Protein 3ER6 (pdb70)

Foldseek 3Di:
DAAEEEEEQAAQAQCVQSVVLVVLLVVLCVVLVPDHYYYFYEYQVQAWHQHPPGDTHHTDDYPVVDLEHQEYEYADPDDCVPGVVVRDVVVLVSVLVRLVVNHQYEYAACSQVSCLVSVSAPVLEAEADPVCPVVCCVVRVVRHYPDPDQWDDHRRYIYGHDNRDDLVVSLVVSCVPRNDVSSVVSVVVVVD/DAEEEEEQAALAQCVQSVVLCVLLVVLCVVVYDYFYAYQVQAWHQHPPGDTHHGDDYLVVDQEHQEYEYADNDDCVPGVVPRDPVVLVSVVNHVVVHHQYEAEANSQLSCLVSVPQVVQEDEYPPVCVVVSCVVRVSHHYDDVDQWDDRPSYIYGNPNRQPLVVSVVVSCVVRVVSNVVNVVVD/DAAEEEEEQAALAQRVQVVVLCVLLVVLCVVLVPPRYDYFYAYQVQAWHQHPPGDTHHGDDYLVPDQEHQEYEYAANPDCVPRVVVGDPVVLVSVLNHVVVNHQYEYEANSQVSCLVSPPQPVQEDEHDPVCPVVSCVVRVSHHYDDVDQWDDRPSYIYGNPNHDPVVVSVVVSCVPSNPVSD/DAAEEEEEDAAQAQCVQSVVLVVLLVVLCVVLVNDRYYYFYEYQVQAWHQHPPGDTHHTDDYLVPDQEHQEYEYADQDPCVPGVVVRDVVVLVSVVSRVVVNHQYEYEACSQVSCVVSVPQPVQEEEEPPVCVVVSCVVCVSHHYDDVDQWDDRPRYIYGHDNHDDLVPSLVVSCVVRNDVSSVVSVVVVD/DAAEEEEEQAALAQCVQVVVLCVLQVVLCVVLVPPRYDYFYEYQVQQWHQHPPGDTHHGDDHPVVDQEHQEYEYADNDDCVPRVVVRPPVVLVSVVNRVVVPHQYEYEANSQVSCLVSVNQVVLEAEHPPVCPVVSCVVRVSHHYDYPDQWDDRDSYIYGNPNRQCLVVSLVVSCVPRNDVSSVVVVVVSD/DAAEEEEEQAAQAQCVQSVVLVVLLVVLCVVLVNDHYYYFYEYQVQAWHQHPPGDTHHTDDHLVVDPEHQEYEYADPDDCVPGVVVGDPVVLVSLVNRVVVPHQYEYAACSQVVCVVSVNPVVLEAEADDVCPVVCCVPPVSHHYPDPDQWDDDSSYIYGHDNRDPLVRSLVVSCVVRNDVSSVVSVVVVVD

Secondary structure (DSSP, 8-state):
--EEEEEE---TTS-HHHHHHHHHHHHHHHHTT-S-EEEEEE-TTSSPEEETTTEEEE-SS-GGG-S--SEEEE---S-HHHHGGGS-HHHHHHHHHHHHTT-EEEEETTHHHHHHHHT--SS-EE---HHHHHHHHHH-TTSEE-TT-SEEEETTEEEE--SS--HHHHHHHHHHHH-HHHHHHHHHHTT-/--EEEEE---TTS-HHHHHHHHHHHHHHHT--EEEEE-TTSSPEEETTTEEEE-SS-GGG-S--SEEEE---S-HHHHGGGS-HHHHHHHHHHHHTT-EEEEETTHHHHHHHHT--TT-EE---HHHHHHHHHH-TTSEE-TT-SEEEETTEEEE--SS--HHHHHHHHHHHH--HHHHHHHT-/--EEEEEE---TTS-HHHHHHHHHHHHHHHHTT--SEEEEEE-TTSSPEEETTTEEEE-SS-GGG-S--SEEEE---S-HHHHGGGS-HHHHHHHHHHHHTT-EEEEETTHHHHHHHTT--TT-EE---HHHHHHHHHH-TTSEE-TT-SEEEETTEEEE--SS--HHHHHHHHHHHHHHHH-/--EEEEEE---TTS-HHHHHHHHHHHHHHHHTT---EEEEEE-TTSPPEE-TTS-EEE-SS-GGG-S--SEEEE---S-HHHHGGGS-HHHHHHHHHHHHTT-EEEEETTHHHHHHHHT--TT-EE---HHHHHHHHHH-TTSEE-TT-SEEEETTEEEE--SS--HHHHHHHHHHHH-HHHHHHHHHHT-/--EEEEEE---TTS-HHHHHHHHHHHHHHHHTT-TTEEEEEE-TTSSPEEETTTEEEE-SS-GGG-S--SEEEE---S-HHHHGGGS-HHHHHHHHHHHHTT-EEEEETTHHHHHHHHT--TT-EE---HHHHHHHHHH-TTSEEPSS-SEEEETTEEEE--SS--HHHHHHHHHHHH-HHHHHHHHHHT-/--EEEEEE---GGG-HHHHHHHHHHHHHHHHTT-S-EEEEEE-TTSSPEE-TTS-EEE-SS-GGG-S--SEEEE---S-HHHHGGGS-HHHHHHHHHHHHTT-EEEEETTHHHHHHHHT--TTSEE---TTTTHHHHHH-TTPEE-TT-SEEEETTEEEE--SS--HHHHHHHHHHHH-HHHHHHHHHHTT-

B-factor: mean 39.24, std 10.51, range [18.87, 82.68]

Nearest PDB structures (foldseek):
  3er6-assembly3_E  TM=1.005E+00  e=2.988E-41  Vibrio parahaemolyticus
  3er6-assembly1_B  TM=9.685E-01  e=3.338E-35  Vibrio parahaemolyticus
  3mgk-assembly1_A  TM=7.493E-01  e=1.276E-10  Clostridium acetobutylicum
  3l18-assembly1_B  TM=7.675E-01  e=2.985E-08  Thermococcus onnurineus NA1
  6q3t-assembly1_A  TM=7.416E-01  e=3.183E-08  Pyrococcus horikoshii

CATH classification: 3.40.50.880

Radius of gyration: 38.13 Å; Cα contacts (8 Å, |Δi|>4): 2359; chains: 6; bounding box: 89×97×92 Å

InterPro domains:
  IPR002818 DJ-1/PfpI [PF01965] (26-182)
  IPR009057 Homedomain-like superfamily [SSF46689] (273-322)
  IPR018060 AraC-like, DNA binding HTH domain [PF12833] (242-321)
  IPR018060 AraC-like, DNA binding HTH domain [PS01124] (219-321)
  IPR018060 AraC-like, DNA binding HTH domain [SM00342] (236-319)
  IPR018062 HTH domain AraC-type, conserved site [PS00041] (273-315)
  IPR029062 Class I glutamine amidotransferase-like [G3DSA:3.40.50.880] (1-209)
  IPR029062 Class I glutamine amidotransferase-like [SSF52317] (23-190)

Sequence (1133 aa):
KNLRVVALAPTGRYFASIISSLEILETAAEEFAEFQGFMTHVVTPNNRPLIGRGGISVQPTAQWQSFDFTNILIIGSIGDPLESLDKIDPALFDWIRELHLKGSKIVAIDTGIFVVAKAGLLQQNKAVMHSSYFAHLFGELFPEIMLMTEQKALIDGNVYLSSGPYSSHSSVMLEIVEEYFGKHTRNLGNQFLSTNLRVVALAPTGRYFASIISSLEILETAAEFAFMTHVVTPNNRPLIGRGGISVQPTAQWQSFDFTNILIIGSIGDPLESLDKIDPALFDWIRELHLKGSKIVAIDTGIFVVAKAGLLQQNKAVMHSYFAHLFGELFPEIMLMTEQKALIDGNVYLSSGPYSHSSVMLEIVEEYFGQFLSTIESEGKNLRVVALAPTGRYFASIISSLEILETAAEFAEFQGFMTHVVTPNNRPLIGRGGISVQPTAQWQSFDFTNILIIGSIGDPLESLDKIDPALFDWIRELHLKGSKIVAIDTGIFVVAKAGLLQQNKAVMHSYFAHLFGELFPEIMLMTEQKALIDGNVYLSSGPYSHSSVMLEIVEEYFGKHTRKNLRVVALAPTGRYFASIISSLEILETAAEFAEFQGFMTHVVTPNNRPLIGRGGISVQPTAQWQSSFDFTNILIIGSIGDPLESLDKIDPALFDWIRELHLKGSKIVAIDTGIFVVAKAGLLQQNKAVMHSYFAHLFGELFPEIMLMTEQKALIDGNVYLSSGPYSHSSVMLEIVEEYFGKHTRNLGNQFLSKNLRVVALAPTGRYFASIISSLEILETAAEFAEFQGFMTHVVTPNNRPLIGRGGISVQPTAQWQSFDFTNILIIGSIGDPLESLDKIDPALFDWIRELHLKGSKIVAIDTGIFVVAKAGLLQQNKAVMHSYFAHLFGELFPEIMLMTEQKALIDGNVYLSSGPYSHSSVMLEIVEEYFGKHTRNLGNQFLSKNLRVVALAPTGRYFASIISSLEILETAAEEFAEFQGFMTHVVTPNNRPLIGRGGISVQPTAQWQSFDFTNILIIGSIGDPLESLDKIDPALFDWIRELHLKGSKIVAIDTGIFVVAKAGLLQQNKAVMHSYFAHLFGELFPEIMLMTEQKALIDGNVYLSSGPYSHSSVMLEIVEEYFGKHTRNLGNQFLST

Organism: Vibrio parahaemolyticus serotype O3:K6 (strain RIMD 2210633) (NCBI:txid223926)

Solvent-accessible surface area: 46882 Å² total; per-residue (Å²): 127,91,23,67,0,0,0,3,1,26,29,7,98,46,2,1,4,0,1,9,1,0,1,10,4,37,8,1,5,126,68,33,152,54,165,10,36,87,13,42,3,0,1,31,100,26,152,40,10,114,2,9,8,39,3,32,2,82,9,109,26,101,14,100,84,14,109,117,2,34,1,0,0,0,0,2,6,8,63,3,128,110,23,12,131,158,27,60,99,47,2,28,76,22,0,33,84,1,39,80,128,46,7,25,0,1,0,0,12,1,0,0,0,3,0,8,98,15,15,4,2,63,94,16,73,0,0,21,18,43,71,32,27,137,24,0,28,109,68,16,105,68,11,110,48,43,118,154,79,131,23,21,86,14,66,58,0,6,0,3,4,10,10,23,40,6,33,68,1,1,5,58,4,1,53,86,69,40,28,147,150,10,55,77,92,2,55,108,27,10,28,107,138,49,82,0,0,0,4,1,27,26,8,97,42,2,1,4,1,0,8,1,0,1,10,0,29,8,4,23,123,102,91,46,115,9,33,3,0,2,31,103,25,156,40,14,112,2,26,7,37,3,34,1,78,9,107,25,99,14,102,80,11,103,90,0,31,0,0,0,0,0,3,3,12,65,3,136,101,26,9,130,144,23,57,102,43,0,17,67,15,1,92,87,1,54,151,99,48,0,22,0,0,0,0,13,1,0,0,0,2,0,9,96,5,62,12,10,164,111,62,87,0,0,20,6,85,82,45,31,142,35,0,29,116,80,16,110,107,16,112,46,51,137,108,82,90,29,19,78,7,61,58,1,5,0,4,3,1,8,21,44,8,14,69,3,0,24,70,0,5,100,90,66,72,83,94,20,76,35,3,2,69,38,26,87,125,121,11,89,0,0,0,4,2,26,24,7,100,40,2,1,4,0,2,11,1,0,1,39,1,26,27,9,4,101,152,36,137,54,160,22,15,120,9,40,3,0,1,29,102,31,158,37,15,112,3,9,6,35,3,33,2,75,6,106,27,105,15,99,77,12,104,84,0,38,2,0,0,0,0,2,2,10,69,3,142,100,25,6,126,150,23,62,106,45,1,10,56,18,1,67,89,1,20,65,110,41,0,20,0,0,0,0,12,1,0,0,0,3,0,9,78,3,52,6,9,67,113,55,86,0,0,20,8,81,82,44,29,140,35,0,29,116,77,16,110,106,15,114,41,48,133,166,75,130,33,19,96,4,49,42,0,10,0,6,3,9,6,34,88,8,56,68,6,0,59,70,2,1,68,104,56,24,31,67,182,32,95,127,103,24,81,0,0,0,5,0,29,31,6,94,58,1,1,4,0,1,10,1,0,1,12,1,29,7,2,4,104,75,35,153,57,178,13,27,104,10,32,2,0,2,30,105,27,151,37,10,115,4,5,9,40,2,35,1,83,8,109,26,101,14,108,80,18,106,80,0,32,1,0,0,0,0,2,6,14,50,3,129,123,29,9,124,178,27,62,104,46,2,12,65,12,1,85,91,1,46,152,106,44,0,22,0,0,0,0,11,0,0,0,0,3,0,8,91,4,60,19,8,140,90,71,75,0,0,19,39,105,83,44,23,146,30,0,30,97,76,29,109,86,23,122,46,52,133,111,86,69,24,19,74,9,64,48,1,4,0,3,6,29,51,58,85,8,42,64,1,0,6,63,2,0,55,90,70,38,28,119,151,9,53,63,88,4,81,102,25,25,69,139,116,22,63,0,0,0,4,1,26,26,7,100,44,1,1,4,1,1,11,1,0,1,26,1,29,46,13,4,102,64,36,144,59,166,19,26,112,7,31,3,0,1,30,111,40,38,57,14,112,2,24,6,37,3,33,2,78,8,101,31,105,14,95,76,12,101,112,8,49,6,0,0,0,0,3,3,10,67,3,144,96,26,6,124,150,18,62,104,45,0,12,66,16,0,86,96,2,21,143,136,43,3,24,0,0,0,0,12,0,0,0,0,2,0,7,80,4,57,7,8,88,18,54,12,0,0,16,8,82,82,47,29,139,35,0,30,115,81,15,107,108,16,78,41,12,109,156,30,85,30,16,77,2,36,60,0,15,0,4,2,1,6,34,78,10,36,66,3,1,6,74,2,2,69,100,49,29,32,57,130,6,42,98,84,23,53,64,27,27,125,126,108,24,57,0,0,0,3,1,28,29,6,99,52,1,1,4,1,1,10,1,0,0,12,2,33,10,2,5,136,71,33,162,55,109,10,30,107,12,34,2,0,1,24,103,28,154,40,10,112,3,4,9,40,2,32,1,83,8,109,26,100,14,101,81,15,106,110,7,47,2,0,0,0,0,2,4,7,44,3,116,128,23,9,126,173,21,58,103,45,1,12,63,19,0,86,97,2,26,156,134,49,3,22,0,0,0,0,10,0,0,0,0,3,0,10,75,4,58,15,12,83,103,74,70,0,0,19,20,89,140,28,26,111,5,0,49,132,68,26,100,107,19,114,45,40,114,145,78,139,23,29,74,52,46,50,6,6,5,4,4,22,20,44,85,6,27,70,0,1,7,61,3,0,62,85,70,36,30,117,149,10,44,58,87,4,59,101,28,12,24,111

Structure (mmCIF, N/CA/C/O backbone):
data_3ER6
#
_entry.id   3ER6
#
_cell.length_a   105.268
_cell.length_b   105.268
_cell.length_c   101.745
_cell.angle_alpha   90.000
_cell.angle_beta   90.000
_cell.angle_gamma   120.000
#
_symmetry.space_group_name_H-M   'P 31'
#
loop_
_entity.id
_entity.type
_entity.pdbx_description
1 polymer 'Putative transcriptional regulator protein'
2 water water
#
loop_
_atom_site.group_PDB
_atom_site.id
_atom_site.type_symbol
_atom_site.label_atom_id
_atom_site.label_alt_id
_atom_site.label_comp_id
_atom_site.label_asym_id
_atom_site.label_entity_id
_atom_site.label_seq_id
_atom_site.pdbx_PDB_ins_code
_atom_site.Cartn_x
_atom_site.Cartn_y
_atom_site.Cartn_z
_atom_site.occupancy
_atom_site.B_iso_or_equiv
_atom_site.auth_seq_id
_atom_site.auth_comp_id
_atom_site.auth_asym_id
_atom_site.auth_atom_id
_atom_site.pdbx_PDB_model_num
ATOM 1 N N . LYS A 1 7 ? 30.981 38.417 -1.728 1.00 49.01 7 LYS A N 1
ATOM 2 C CA . LYS A 1 7 ? 31.929 39.526 -1.346 1.00 48.74 7 LYS A CA 1
ATOM 3 C C . LYS A 1 7 ? 33.117 39.026 -0.516 1.00 48.15 7 LYS A C 1
ATOM 4 O O . LYS A 1 7 ? 34.274 39.385 -0.776 1.00 48.19 7 LYS A O 1
ATOM 6 N N . ASN A 1 8 ? 32.808 38.257 0.530 1.00 47.03 8 ASN A N 1
ATOM 7 C CA . ASN A 1 8 ? 33.840 37.694 1.405 1.00 46.26 8 ASN A CA 1
ATOM 8 C C . ASN A 1 8 ? 33.484 36.249 1.741 1.00 43.37 8 ASN A C 1
ATOM 9 O O . ASN A 1 8 ? 32.302 35.886 1.714 1.00 42.83 8 ASN A O 1
ATOM 14 N N . LEU A 1 9 ? 34.505 35.413 1.944 1.00 39.56 9 LEU A N 1
ATOM 15 C CA . LEU A 1 9 ? 34.309 34.005 2.300 1.00 37.38 9 LEU A CA 1
ATOM 16 C C . LEU A 1 9 ? 35.345 33.709 3.349 1.00 35.57 9 LEU A C 1
ATOM 17 O O . LEU A 1 9 ? 36.489 34.163 3.263 1.00 35.02 9 LEU A O 1
ATOM 22 N N . ARG A 1 10 ? 34.936 32.981 4.358 1.00 33.63 10 ARG A N 1
ATOM 23 C CA . ARG A 1 10 ? 35.827 32.626 5.444 1.00 32.04 10 ARG A CA 1
ATOM 24 C C . ARG A 1 10 ? 35.984 31.120 5.565 1.00 30.75 10 ARG A C 1
ATOM 25 O O . ARG A 1 10 ? 34.984 30.394 5.595 1.00 28.66 10 ARG A O 1
ATOM 33 N N . VAL A 1 11 ? 37.234 30.664 5.651 1.00 28.73 11 VAL A N 1
ATOM 34 C CA . VAL A 1 11 ? 37.484 29.261 5.981 1.00 27.99 11 VAL A CA 1
ATOM 35 C C . VAL A 1 11 ? 38.195 29.206 7.325 1.00 27.01 11 VAL A C 1
ATOM 36 O O . VAL A 1 11 ? 39.182 29.933 7.523 1.00 28.19 11 VAL A O 1
ATOM 40 N N . VAL A 1 12 ? 37.664 28.434 8.261 1.00 26.06 12 VAL A N 1
ATOM 41 C CA . VAL A 1 12 ? 38.411 28.177 9.516 1.00 26.89 12 VAL A CA 1
ATOM 42 C C . VAL A 1 12 ? 38.854 26.694 9.446 1.00 27.12 12 VAL A C 1
ATOM 43 O O . VAL A 1 12 ? 38.051 25.793 9.083 1.00 27.00 12 VAL A O 1
ATOM 47 N N . ALA A 1 13 ? 40.137 26.451 9.687 1.00 26.81 13 ALA A N 1
ATOM 48 C CA . ALA A 1 13 ? 40.673 25.087 9.619 1.00 26.70 13 ALA A CA 1
ATOM 49 C C . ALA A 1 13 ? 41.218 24.680 10.984 1.00 27.93 13 ALA A C 1
ATOM 50 O O . ALA A 1 13 ? 42.250 25.180 11.447 1.00 28.50 13 ALA A O 1
ATOM 52 N N . LEU A 1 14 ? 40.510 23.782 11.652 1.00 26.11 14 LEU A N 1
ATOM 53 C CA . LEU A 1 14 ? 40.934 23.250 12.916 1.00 27.49 14 LEU A CA 1
ATOM 54 C C . LEU A 1 14 ? 41.902 22.090 12.697 1.00 26.85 14 LEU A C 1
ATOM 55 O O . LEU A 1 14 ? 41.537 21.070 12.067 1.00 26.50 14 LEU A O 1
ATOM 60 N N . ALA A 1 15 ? 43.120 22.246 13.246 1.00 27.82 15 ALA A N 1
ATOM 61 C CA . ALA A 1 15 ? 44.192 21.231 13.137 1.00 26.80 15 ALA A CA 1
ATOM 62 C C . ALA A 1 15 ? 44.378 20.647 14.518 1.00 26.79 15 ALA A C 1
ATOM 63 O O . ALA A 1 15 ? 44.984 21.263 15.401 1.00 26.80 15 ALA A O 1
ATOM 65 N N . PRO A 1 16 ? 43.765 19.491 14.770 1.00 25.92 16 PRO A N 1
ATOM 66 C CA . PRO A 1 16 ? 43.829 18.959 16.104 1.00 27.79 16 PRO A CA 1
ATOM 67 C C . PRO A 1 16 ? 45.207 18.474 16.608 1.00 29.75 16 PRO A C 1
ATOM 68 O O . PRO A 1 16 ? 45.406 18.436 17.800 1.00 30.44 16 PRO A O 1
ATOM 72 N N . THR A 1 17 ? 46.127 18.100 15.726 1.00 29.37 17 THR A N 1
ATOM 73 C CA . THR A 1 17 ? 47.425 17.558 16.162 1.00 28.63 17 THR A CA 1
ATOM 74 C C . THR A 1 17 ? 48.553 17.844 15.183 1.00 27.78 17 THR A C 1
ATOM 75 O O . THR A 1 17 ? 48.385 17.672 13.960 1.00 26.84 17 THR A O 1
ATOM 79 N N . GLY A 1 18 ? 49.732 18.215 15.704 1.00 28.52 18 GLY A N 1
ATOM 80 C CA . GLY A 1 18 ? 50.884 18.418 14.852 1.00 28.01 18 GLY A CA 1
ATOM 81 C C . GLY A 1 18 ? 51.466 17.106 14.317 1.00 27.81 18 GLY A C 1
ATOM 82 O O . GLY A 1 18 ? 52.301 17.109 13.441 1.00 29.64 18 GLY A O 1
ATOM 83 N N . ARG A 1 19 ? 50.998 15.977 14.800 1.00 28.06 19 ARG A N 1
ATOM 84 C CA . ARG A 1 19 ? 51.411 14.702 14.220 1.00 27.23 19 ARG A CA 1
ATOM 85 C C . ARG A 1 19 ? 50.899 14.523 12.788 1.00 26.76 19 ARG A C 1
ATOM 86 O O . ARG A 1 19 ? 51.561 13.862 11.960 1.00 26.98 19 ARG A O 1
ATOM 94 N N . TYR A 1 20 ? 49.755 15.154 12.476 1.00 25.02 20 TYR A N 1
ATOM 95 C CA . TYR A 1 20 ? 49.102 14.966 11.200 1.00 26.71 20 TYR A CA 1
ATOM 96 C C . TYR A 1 20 ? 48.371 16.238 10.863 1.00 26.51 20 TYR A C 1
ATOM 97 O O . TYR A 1 20 ? 47.148 16.327 11.036 1.00 26.88 20 TYR A O 1
ATOM 106 N N . PHE A 1 21 ? 49.116 17.271 10.501 1.00 25.15 21 PHE A N 1
ATOM 107 C CA . PHE A 1 21 ? 48.457 18.534 10.104 1.00 26.42 21 PHE A CA 1
ATOM 108 C C . PHE A 1 21 ? 48.682 18.890 8.640 1.00 26.77 21 PHE A C 1
ATOM 109 O O . PHE A 1 21 ? 48.042 19.843 8.134 1.00 24.92 21 PHE A O 1
ATOM 117 N N . ALA A 1 22 ? 49.548 18.141 7.937 1.00 25.65 22 ALA A N 1
ATOM 118 C CA . ALA A 1 22 ? 49.834 18.483 6.508 1.00 26.02 22 ALA A CA 1
ATOM 119 C C . ALA A 1 22 ? 48.592 18.581 5.675 1.00 25.87 22 ALA A C 1
ATOM 120 O O . ALA A 1 22 ? 48.483 19.475 4.843 1.00 25.93 22 ALA A O 1
ATOM 122 N N . SER A 1 23 ? 47.631 17.668 5.858 1.00 24.86 23 SER A N 1
ATOM 123 C CA . SER A 1 23 ? 46.423 17.753 4.996 1.00 25.25 23 SER A CA 1
ATOM 124 C C . SER A 1 23 ? 45.554 19.010 5.229 1.00 25.16 23 SER A C 1
ATOM 125 O O . SER A 1 23 ? 44.803 19.455 4.309 1.00 25.30 23 SER A O 1
ATOM 128 N N . ILE A 1 24 ? 45.605 19.566 6.432 1.00 25.00 24 ILE A N 1
ATOM 129 C CA . ILE A 1 24 ? 44.954 20.862 6.666 1.00 25.60 24 ILE A CA 1
ATOM 130 C C . ILE A 1 24 ? 45.644 21.916 5.801 1.00 25.26 24 ILE A C 1
ATOM 131 O O . ILE A 1 24 ? 44.999 22.712 5.128 1.00 26.35 24 ILE A O 1
ATOM 136 N N . ILE A 1 25 ? 46.970 21.926 5.839 1.00 24.75 25 ILE A N 1
ATOM 137 C CA . ILE A 1 25 ? 47.758 22.946 5.087 1.00 25.10 25 ILE A CA 1
ATOM 138 C C . ILE A 1 25 ? 47.526 22.730 3.570 1.00 24.92 25 ILE A C 1
ATOM 139 O O . ILE A 1 25 ? 47.324 23.689 2.837 1.00 23.41 25 ILE A O 1
ATOM 144 N N . SER A 1 26 ? 47.560 21.470 3.078 1.00 25.33 26 SER A N 1
ATOM 145 C CA . SER A 1 26 ? 47.367 21.277 1.630 1.00 25.40 26 SER A CA 1
ATOM 146 C C . SER A 1 26 ? 45.959 21.755 1.200 1.00 25.47 26 SER A C 1
ATOM 147 O O . SER A 1 26 ? 45.812 22.308 0.115 1.00 24.37 26 SER A O 1
ATOM 150 N N . SER A 1 27 ? 44.958 21.570 2.059 1.00 24.98 27 SER A N 1
ATOM 151 C CA . SER A 1 27 ? 43.601 21.954 1.725 1.00 26.67 27 SER A CA 1
ATOM 152 C C . SER A 1 27 ? 43.545 23.462 1.577 1.00 24.93 27 SER A C 1
ATOM 153 O O . SER A 1 27 ? 42.923 23.936 0.656 1.00 25.96 27 SER A O 1
ATOM 156 N N . LEU A 1 28 ? 44.194 24.205 2.480 1.00 25.00 28 LEU A N 1
ATOM 157 C CA . LEU A 1 28 ? 44.230 25.653 2.331 1.00 25.82 28 LEU A CA 1
ATOM 158 C C . LEU A 1 28 ? 45.024 26.102 1.111 1.00 25.57 28 LEU A C 1
ATOM 159 O O . LEU A 1 28 ? 44.667 27.100 0.458 1.00 26.95 28 LEU A O 1
ATOM 164 N N . GLU A 1 29 ? 46.138 25.439 0.835 1.00 24.21 29 GLU A N 1
ATOM 165 C CA . GLU A 1 29 ? 46.888 25.795 -0.368 1.00 24.12 29 GLU A CA 1
ATOM 166 C C . GLU A 1 29 ? 45.998 25.620 -1.568 1.00 23.71 29 GLU A C 1
ATOM 167 O O . GLU A 1 29 ? 46.046 26.443 -2.475 1.00 24.86 29 GLU A O 1
ATOM 173 N N . ILE A 1 30 ? 45.205 24.533 -1.622 1.00 24.60 30 ILE A N 1
ATOM 174 C CA . ILE A 1 30 ? 44.355 24.320 -2.807 1.00 24.94 30 ILE A CA 1
ATOM 175 C C . ILE A 1 30 ? 43.258 25.387 -2.826 1.00 24.78 30 ILE A C 1
ATOM 176 O O . ILE A 1 30 ? 43.019 26.016 -3.833 1.00 24.82 30 ILE A O 1
ATOM 181 N N . LEU A 1 31 ? 42.519 25.529 -1.729 1.00 24.97 31 LEU A N 1
ATOM 182 C CA . LEU A 1 31 ? 41.485 26.566 -1.696 1.00 24.89 31 LEU A CA 1
ATOM 183 C C . LEU A 1 31 ? 41.971 27.980 -2.065 1.00 26.85 31 LEU A C 1
ATOM 184 O O . LEU A 1 31 ? 41.281 28.686 -2.859 1.00 27.09 31 LEU A O 1
ATOM 189 N N . GLU A 1 32 ? 43.088 28.450 -1.473 1.00 25.41 32 GLU A N 1
ATOM 190 C CA . GLU A 1 32 ? 43.586 29.807 -1.821 1.00 26.31 32 GLU A CA 1
ATOM 191 C C . GLU A 1 32 ? 44.061 29.925 -3.287 1.00 27.36 32 GLU A C 1
ATOM 192 O O . GLU A 1 32 ? 43.816 30.973 -3.960 1.00 27.81 32 GLU A O 1
ATOM 198 N N . THR A 1 33 ? 44.740 28.891 -3.771 1.00 27.48 33 THR A N 1
ATOM 199 C CA . THR A 1 33 ? 45.126 28.844 -5.183 1.00 28.39 33 THR A CA 1
ATOM 200 C C . THR A 1 33 ? 43.923 29.023 -6.118 1.00 27.82 33 THR A C 1
ATOM 201 O O . THR A 1 33 ? 43.983 29.769 -7.075 1.00 29.33 33 THR A O 1
ATOM 205 N N . ALA A 1 34 ? 42.835 28.317 -5.833 1.00 28.88 34 ALA A N 1
ATOM 206 C CA . ALA A 1 34 ? 41.597 28.426 -6.631 1.00 28.19 34 ALA A CA 1
ATOM 207 C C . ALA A 1 34 ? 40.980 29.833 -6.508 1.00 28.31 34 ALA A C 1
ATOM 208 O O . ALA A 1 34 ? 40.498 30.398 -7.503 1.00 27.87 34 ALA A O 1
ATOM 210 N N . ALA A 1 35 ? 41.002 30.397 -5.313 1.00 27.72 35 ALA A N 1
ATOM 211 C CA . ALA A 1 35 ? 40.527 31.777 -5.139 1.00 29.23 35 ALA A CA 1
ATOM 212 C C . ALA A 1 35 ? 41.353 32.749 -6.031 1.00 29.31 35 ALA A C 1
ATOM 213 O O . ALA A 1 35 ? 40.806 33.714 -6.637 1.00 29.62 35 ALA A O 1
ATOM 215 N N . GLU A 1 36 ? 42.665 32.500 -6.150 1.00 30.36 36 GLU A N 1
ATOM 216 C CA A GLU A 1 36 ? 43.492 33.289 -7.076 0.50 30.60 36 GLU A CA 1
ATOM 217 C CA B GLU A 1 36 ? 43.533 33.257 -7.046 0.50 30.67 36 GLU A CA 1
ATOM 218 C C . GLU A 1 36 ? 43.088 33.021 -8.529 1.00 30.34 36 GLU A C 1
ATOM 219 O O . GLU A 1 36 ? 42.921 33.971 -9.323 1.00 32.42 36 GLU A O 1
ATOM 230 N N . PHE A 1 37 ? 42.835 31.773 -8.912 1.00 30.38 37 PHE A N 1
ATOM 231 C CA . PHE A 1 37 ? 42.345 31.533 -10.271 1.00 31.20 37 PHE A CA 1
ATOM 232 C C . PHE A 1 37 ? 41.011 32.244 -10.544 1.00 32.42 37 PHE A C 1
ATOM 233 O O . PHE A 1 37 ? 40.746 32.635 -11.701 1.00 32.38 37 PHE A O 1
ATOM 241 N N . ALA A 1 38 ? 40.167 32.356 -9.514 1.00 31.52 38 ALA A N 1
ATOM 242 C CA . ALA A 1 38 ? 38.868 33.015 -9.651 1.00 32.89 38 ALA A CA 1
ATOM 243 C C . ALA A 1 38 ? 38.993 34.537 -9.579 1.00 33.22 38 ALA A C 1
ATOM 244 O O . ALA A 1 38 ? 38.007 35.229 -9.712 1.00 33.33 38 ALA A O 1
ATOM 246 N N . GLU A 1 39 ? 40.198 35.030 -9.337 1.00 34.80 39 GLU A N 1
ATOM 247 C CA . GLU A 1 39 ? 40.471 36.430 -9.061 1.00 37.03 39 GLU A CA 1
ATOM 248 C C . GLU A 1 39 ? 39.523 36.985 -7.998 1.00 39.24 39 GLU A C 1
ATOM 249 O O . GLU A 1 39 ? 39.000 38.134 -8.090 1.00 39.73 39 GLU A O 1
ATOM 255 N N . PHE A 1 40 ? 39.338 36.182 -6.956 1.00 39.61 40 PHE A N 1
ATOM 256 C CA . PHE A 1 40 ? 38.453 36.566 -5.867 1.00 40.62 40 PHE A CA 1
ATOM 257 C C . PHE A 1 40 ? 39.253 37.185 -4.743 1.00 41.79 40 PHE A C 1
ATOM 258 O O . PHE A 1 40 ? 40.190 36.579 -4.232 1.00 42.08 40 PHE A O 1
ATOM 266 N N . GLN A 1 41 ? 38.823 38.354 -4.298 1.00 41.84 41 GLN A N 1
ATOM 267 C CA . GLN A 1 41 ? 39.623 39.150 -3.404 1.00 43.94 41 GLN A CA 1
ATOM 268 C C . GLN A 1 41 ? 39.233 39.040 -1.918 1.00 43.31 41 GLN A C 1
ATOM 269 O O . GLN A 1 41 ? 39.973 39.499 -1.056 1.00 43.67 41 GLN A O 1
ATOM 275 N N . GLY A 1 42 ? 38.082 38.474 -1.600 1.00 41.87 42 GLY A N 1
ATOM 276 C CA . GLY A 1 42 ? 37.667 38.483 -0.193 1.00 41.01 42 GLY A CA 1
ATOM 277 C C . GLY A 1 42 ? 37.735 37.149 0.529 1.00 40.00 42 GLY A C 1
ATOM 278 O O . GLY A 1 42 ? 36.864 36.817 1.365 1.00 40.23 42 GLY A O 1
ATOM 279 N N . PHE A 1 43 ? 38.746 36.364 0.185 1.00 37.32 43 PHE A N 1
ATOM 280 C CA . PHE A 1 43 ? 38.832 34.996 0.682 1.00 36.99 43 PHE A CA 1
ATOM 281 C C . PHE A 1 43 ? 39.783 35.030 1.872 1.00 37.03 43 PHE A C 1
ATOM 282 O O . PHE A 1 43 ? 40.922 35.512 1.733 1.00 35.48 43 PHE A O 1
ATOM 290 N N . MET A 1 44 ? 39.307 34.604 3.044 1.00 35.41 44 MET A N 1
ATOM 291 C CA . MET A 1 44 ? 40.138 34.617 4.241 1.00 36.08 44 MET A CA 1
ATOM 292 C C . MET A 1 44 ? 40.159 33.265 4.919 1.00 34.39 44 MET A C 1
ATOM 293 O O . MET A 1 44 ? 39.103 32.649 5.153 1.00 33.80 44 MET A O 1
ATOM 298 N N . THR A 1 45 ? 41.356 32.777 5.204 1.00 31.90 45 THR A N 1
ATOM 299 C CA . THR A 1 45 ? 41.487 31.479 5.890 1.00 30.09 45 THR A CA 1
ATOM 300 C C . THR A 1 45 ? 42.225 31.603 7.229 1.00 29.16 45 THR A C 1
ATOM 301 O O . THR A 1 45 ? 43.046 32.528 7.421 1.00 28.56 45 THR A O 1
ATOM 305 N N . HIS A 1 46 ? 41.920 30.709 8.169 1.00 29.29 46 HIS A N 1
ATOM 306 C CA . HIS A 1 46 ? 42.552 30.760 9.496 1.00 28.80 46 HIS A CA 1
ATOM 307 C C . HIS A 1 46 ? 42.799 29.366 9.998 1.00 28.51 46 HIS A C 1
ATOM 308 O O . HIS A 1 46 ? 41.858 28.586 10.079 1.00 30.61 46 HIS A O 1
ATOM 315 N N . VAL A 1 47 ? 44.049 29.045 10.320 1.00 26.76 47 VAL A N 1
ATOM 316 C CA . VAL A 1 47 ? 44.319 27.838 11.097 1.00 27.50 47 VAL A CA 1
ATOM 317 C C . VAL A 1 47 ? 44.110 28.097 12.589 1.00 26.69 47 VAL A C 1
ATOM 318 O O . VAL A 1 47 ? 44.622 29.084 13.137 1.00 28.76 47 VAL A O 1
ATOM 322 N N . VAL A 1 48 ? 43.381 27.212 13.238 1.00 25.51 48 VAL A N 1
ATOM 323 C CA . VAL A 1 48 ? 43.184 27.228 14.701 1.00 27.44 48 VAL A CA 1
ATOM 324 C C . VAL A 1 48 ? 43.495 25.869 15.314 1.00 27.18 48 VAL A C 1
ATOM 325 O O . VAL A 1 48 ? 43.418 24.838 14.629 1.00 29.63 48 VAL A O 1
ATOM 329 N N . THR A 1 49 ? 43.908 25.872 16.576 1.00 27.27 49 THR A N 1
ATOM 330 C CA . THR A 1 49 ? 44.259 24.642 17.251 1.00 28.26 49 THR A CA 1
ATOM 331 C C . THR A 1 49 ? 43.353 24.490 18.465 1.00 29.08 49 THR A C 1
ATOM 332 O O . THR A 1 49 ? 42.814 25.472 18.996 1.00 28.35 49 THR A O 1
ATOM 336 N N . PRO A 1 50 ? 43.144 23.245 18.904 1.00 31.06 50 PRO A N 1
ATOM 337 C CA . PRO A 1 50 ? 42.124 22.987 19.913 1.00 32.15 50 PRO A CA 1
ATOM 338 C C . PRO A 1 50 ? 42.270 23.766 21.221 1.00 32.85 50 PRO A C 1
ATOM 339 O O . PRO A 1 50 ? 41.234 24.117 21.833 1.00 32.39 50 PRO A O 1
ATOM 343 N N . ASN A 1 51 ? 43.507 24.022 21.643 1.00 31.93 51 ASN A N 1
ATOM 344 C CA . ASN A 1 51 ? 43.783 24.781 22.866 1.00 34.44 51 ASN A CA 1
ATOM 345 C C . ASN A 1 51 ? 44.399 26.133 22.497 1.00 33.16 51 ASN A C 1
ATOM 346 O O . ASN A 1 51 ? 44.923 26.848 23.354 1.00 35.25 51 ASN A O 1
ATOM 351 N N . ASN A 1 52 ? 44.331 26.498 21.222 1.00 31.38 52 ASN A N 1
ATOM 352 C CA . ASN A 1 52 ? 44.953 27.746 20.716 1.00 30.30 52 ASN A CA 1
ATOM 353 C C . ASN A 1 52 ? 46.456 27.828 21.039 1.00 31.30 52 ASN A C 1
ATOM 354 O O . ASN A 1 52 ? 47.046 28.954 21.081 1.00 32.59 52 ASN A O 1
ATOM 359 N N . ARG A 1 53 ? 47.085 26.674 21.265 1.00 30.68 53 ARG A N 1
ATOM 360 C CA . ARG A 1 53 ? 48.570 26.637 21.449 1.00 32.29 53 ARG A CA 1
ATOM 361 C C . ARG A 1 53 ? 49.231 26.258 20.121 1.00 31.54 53 ARG A C 1
ATOM 362 O O . ARG A 1 53 ? 48.561 25.744 19.255 1.00 31.37 53 ARG A O 1
ATOM 370 N N . PRO A 1 54 ? 50.552 26.470 19.981 1.00 30.99 54 PRO A N 1
ATOM 371 C CA . PRO A 1 54 ? 51.288 26.029 18.798 1.00 30.42 54 PRO A CA 1
ATOM 372 C C . PRO A 1 54 ? 51.168 24.499 18.595 1.00 28.58 54 PRO A C 1
ATOM 373 O O . PRO A 1 54 ? 51.001 23.757 19.564 1.00 28.68 54 PRO A O 1
ATOM 377 N N . LEU A 1 55 ? 51.210 24.070 17.345 1.00 26.26 55 LEU A N 1
ATOM 378 C CA . LEU A 1 55 ? 51.268 22.664 17.070 1.00 28.70 55 LEU A CA 1
ATOM 379 C C . LEU A 1 55 ? 52.737 22.363 17.105 1.00 26.61 55 LEU A C 1
ATOM 380 O O . LEU A 1 55 ? 53.545 23.169 16.633 1.00 29.52 55 LEU A O 1
ATOM 385 N N . ILE A 1 56 ? 53.058 21.163 17.527 1.00 27.77 56 ILE A N 1
ATOM 386 C CA . ILE A 1 56 ? 54.441 20.657 17.401 1.00 27.38 56 ILE A CA 1
ATOM 387 C C . ILE A 1 56 ? 54.429 19.667 16.211 1.00 26.78 56 ILE A C 1
ATOM 388 O O . ILE A 1 56 ? 53.840 18.602 16.296 1.00 27.25 56 ILE A O 1
ATOM 393 N N . GLY A 1 57 ? 55.047 20.051 15.104 1.00 26.67 57 GLY A N 1
ATOM 394 C CA . GLY A 1 57 ? 54.994 19.274 13.861 1.00 27.21 57 GLY A CA 1
ATOM 395 C C . GLY A 1 57 ? 56.219 18.379 13.787 1.00 27.03 57 GLY A C 1
ATOM 396 O O . GLY A 1 57 ? 57.084 18.401 14.680 1.00 29.40 57 GLY A O 1
ATOM 397 N N . ARG A 1 58 ? 56.279 17.552 12.760 1.00 29.45 58 ARG A N 1
ATOM 398 C CA . ARG A 1 58 ? 57.418 16.686 12.571 1.00 29.39 58 ARG A CA 1
ATOM 399 C C . ARG A 1 58 ? 58.599 17.483 12.051 1.00 29.40 58 ARG A C 1
ATOM 400 O O . ARG A 1 58 ? 58.446 18.596 11.597 1.00 27.65 58 ARG A O 1
ATOM 408 N N . GLY A 1 59 ? 59.785 16.924 12.199 1.00 29.08 59 GLY A N 1
ATOM 409 C CA . GLY A 1 59 ? 61.004 17.588 11.732 1.00 29.82 59 GLY A CA 1
ATOM 410 C C . GLY A 1 59 ? 61.389 18.792 12.604 1.00 30.35 59 GLY A C 1
ATOM 411 O O . GLY A 1 59 ? 62.072 19.692 12.126 1.00 31.33 59 GLY A O 1
ATOM 412 N N . GLY A 1 60 ? 60.960 18.785 13.872 1.00 30.97 60 GLY A N 1
ATOM 413 C CA . GLY A 1 60 ? 61.321 19.805 14.849 1.00 30.43 60 GLY A CA 1
ATOM 414 C C . GLY A 1 60 ? 60.772 21.186 14.562 1.00 31.17 60 GLY A C 1
ATOM 415 O O . GLY A 1 60 ? 61.477 22.192 14.751 1.00 33.36 60 GLY A O 1
ATOM 416 N N . ILE A 1 61 ? 59.546 21.277 14.072 1.00 28.87 61 ILE A N 1
ATOM 417 C CA . ILE A 1 61 ? 58.941 22.598 13.856 1.00 27.88 61 ILE A CA 1
ATOM 418 C C . ILE A 1 61 ? 57.856 22.924 14.870 1.00 28.82 61 ILE A C 1
ATOM 419 O O . ILE A 1 61 ? 57.226 22.021 15.499 1.00 28.02 61 ILE A O 1
ATOM 424 N N . SER A 1 62 ? 57.672 24.231 15.059 1.00 28.45 62 SER A N 1
ATOM 425 C CA . SER A 1 62 ? 56.580 24.716 15.869 1.00 31.40 62 SER A CA 1
ATOM 426 C C . SER A 1 62 ? 55.725 25.526 14.892 1.00 30.78 62 SER A C 1
ATOM 427 O O . SER A 1 62 ? 56.273 26.305 14.098 1.00 32.45 62 SER A O 1
ATOM 430 N N . VAL A 1 63 ? 54.415 25.405 15.011 1.00 30.47 63 VAL A N 1
ATOM 431 C CA . VAL A 1 63 ? 53.446 26.123 14.159 1.00 29.92 63 VAL A CA 1
ATOM 432 C C . VAL A 1 63 ? 52.517 27.053 14.990 1.00 29.11 63 VAL A C 1
ATOM 433 O O . VAL A 1 63 ? 51.624 26.604 15.733 1.00 30.65 63 VAL A O 1
ATOM 437 N N . GLN A 1 64 ? 52.748 28.344 14.876 1.00 28.16 64 GLN A N 1
ATOM 438 C CA . GLN A 1 64 ? 52.062 29.281 15.742 1.00 28.24 64 GLN A CA 1
ATOM 439 C C . GLN A 1 64 ? 50.886 29.958 14.995 1.00 27.68 64 GLN A C 1
ATOM 440 O O . GLN A 1 64 ? 51.109 30.694 13.990 1.00 27.26 64 GLN A O 1
ATOM 446 N N . PRO A 1 65 ? 49.648 29.700 15.475 1.00 27.04 65 PRO A N 1
ATOM 447 C CA . PRO A 1 65 ? 48.484 30.388 14.835 1.00 26.50 65 PRO A CA 1
ATOM 448 C C . PRO A 1 65 ? 48.354 31.840 15.234 1.00 27.17 65 PRO A C 1
ATOM 449 O O . PRO A 1 65 ? 48.989 32.290 16.182 1.00 27.09 65 PRO A O 1
ATOM 453 N N . THR A 1 66 ? 47.475 32.580 14.548 1.00 26.58 66 THR A N 1
ATOM 454 C CA . THR A 1 66 ? 47.265 33.947 14.923 1.00 27.24 66 THR A CA 1
ATOM 455 C C . THR A 1 66 ? 45.769 34.259 15.087 1.00 28.96 66 THR A C 1
ATOM 456 O O . THR A 1 66 ? 45.355 35.422 15.064 1.00 29.14 66 THR A O 1
ATOM 460 N N . ALA A 1 67 ? 44.974 33.223 15.346 1.00 29.79 67 ALA A N 1
ATOM 461 C CA . ALA A 1 67 ? 43.589 33.424 15.739 1.00 29.93 67 ALA A CA 1
ATOM 462 C C . ALA A 1 67 ? 43.234 32.302 16.693 1.00 30.19 67 ALA A C 1
ATOM 463 O O . ALA A 1 67 ? 43.838 31.218 16.625 1.00 29.17 67 ALA A O 1
ATOM 465 N N . GLN A 1 68 ? 42.267 32.567 17.582 1.00 29.41 68 GLN A N 1
ATOM 466 C CA . GLN A 1 68 ? 41.673 31.554 18.490 1.00 29.68 68 GLN A CA 1
ATOM 467 C C . GLN A 1 68 ? 40.337 31.058 17.913 1.00 29.85 68 GLN A C 1
ATOM 468 O O . GLN A 1 68 ? 39.590 31.848 17.324 1.00 30.00 68 GLN A O 1
ATOM 474 N N . TRP A 1 69 ? 40.046 29.767 18.061 1.00 29.04 69 TRP A N 1
ATOM 475 C CA . TRP A 1 69 ? 38.787 29.228 17.516 1.00 29.48 69 TRP A CA 1
ATOM 476 C C . TRP A 1 69 ? 37.559 29.939 18.100 1.00 29.85 69 TRP A C 1
ATOM 477 O O . TRP A 1 69 ? 36.554 30.122 17.389 1.00 29.99 69 TRP A O 1
ATOM 488 N N . GLN A 1 70 ? 37.667 30.374 19.357 1.00 31.53 70 GLN A N 1
ATOM 489 C CA . GLN A 1 70 ? 36.572 31.075 20.052 1.00 32.56 70 GLN A CA 1
ATOM 490 C C . GLN A 1 70 ? 36.251 32.430 19.408 1.00 33.20 70 GLN A C 1
ATOM 491 O O . GLN A 1 70 ? 35.158 32.935 19.568 1.00 33.82 70 GLN A O 1
ATOM 497 N N . SER A 1 71 ? 37.162 33.016 18.628 1.00 33.65 71 SER A N 1
ATOM 498 C CA . SER A 1 71 ? 36.829 34.282 17.947 1.00 33.96 71 SER A CA 1
ATOM 499 C C . SER A 1 71 ? 35.895 34.132 16.747 1.00 33.99 71 SER A C 1
ATOM 500 O O . SER A 1 71 ? 35.505 35.133 16.152 1.00 33.68 71 SER A O 1
ATOM 503 N N . PHE A 1 72 ? 35.554 32.908 16.363 1.00 33.72 72 PHE A N 1
ATOM 504 C CA . PHE A 1 72 ? 34.743 32.690 15.177 1.00 35.60 72 PHE A CA 1
ATOM 505 C C . PHE A 1 72 ? 33.332 32.254 15.550 1.00 36.80 72 PHE A C 1
ATOM 506 O O . PHE A 1 72 ? 33.132 31.153 16.005 1.00 39.16 72 PHE A O 1
ATOM 514 N N . ASP A 1 73 ? 32.361 33.154 15.440 1.00 39.28 73 ASP A N 1
ATOM 515 C CA . ASP A 1 73 ? 30.949 32.782 15.633 1.00 40.07 73 ASP A CA 1
ATOM 516 C C . ASP A 1 73 ? 30.326 32.284 14.376 1.00 39.25 73 ASP A C 1
ATOM 517 O O . ASP A 1 73 ? 29.324 31.569 14.432 1.00 39.01 73 ASP A O 1
ATOM 522 N N . PHE A 1 74 ? 30.905 32.692 13.244 1.00 38.56 74 PHE A N 1
ATOM 523 C CA . PHE A 1 74 ? 30.405 32.363 11.894 1.00 39.39 74 PHE A CA 1
ATOM 524 C C . PHE A 1 74 ? 31.572 31.920 11.010 1.00 37.55 74 PHE A C 1
ATOM 525 O O . PHE A 1 74 ? 32.674 32.402 11.181 1.00 37.71 74 PHE A O 1
ATOM 533 N N . THR A 1 75 ? 31.326 31.016 10.072 1.00 35.36 75 THR A N 1
ATOM 534 C CA . THR A 1 75 ? 32.286 30.764 8.969 1.00 33.33 75 THR A CA 1
ATOM 535 C C . THR A 1 75 ? 31.510 30.081 7.837 1.00 32.35 75 THR A C 1
ATOM 536 O O . THR A 1 75 ? 30.533 29.395 8.092 1.00 32.58 75 THR A O 1
ATOM 540 N N . ASN A 1 76 ? 31.956 30.250 6.599 1.00 31.40 76 ASN A N 1
ATOM 541 C CA . ASN A 1 76 ? 31.311 29.615 5.464 1.00 30.67 76 ASN A CA 1
ATOM 542 C C . ASN A 1 76 ? 31.690 28.148 5.468 1.00 30.61 76 ASN A C 1
ATOM 543 O O . ASN A 1 76 ? 30.838 27.280 5.231 1.00 30.14 76 ASN A O 1
ATOM 548 N N . ILE A 1 77 ? 33.000 27.898 5.671 1.00 30.55 77 ILE A N 1
ATOM 549 C CA . ILE A 1 77 ? 33.536 26.516 5.701 1.00 29.00 77 ILE A CA 1
ATOM 550 C C . ILE A 1 77 ? 34.331 26.296 6.994 1.00 29.09 77 ILE A C 1
ATOM 551 O O . ILE A 1 77 ? 35.086 27.183 7.416 1.00 28.36 77 ILE A O 1
ATOM 556 N N . LEU A 1 78 ? 34.128 25.124 7.621 1.00 29.29 78 LEU A N 1
ATOM 557 C CA . LEU A 1 78 ? 34.995 24.674 8.709 1.00 29.43 78 LEU A CA 1
ATOM 558 C C . LEU A 1 78 ? 35.675 23.398 8.236 1.00 29.11 78 LEU A C 1
ATOM 559 O O . LEU A 1 78 ? 34.981 22.466 7.838 1.00 30.32 78 LEU A O 1
ATOM 564 N N . ILE A 1 79 ? 37.012 23.337 8.280 1.00 27.38 79 ILE A N 1
ATOM 565 C CA . ILE A 1 79 ? 37.710 22.071 8.030 1.00 28.06 79 ILE A CA 1
ATOM 566 C C . ILE A 1 79 ? 38.164 21.477 9.362 1.00 27.94 79 ILE A C 1
ATOM 567 O O . ILE A 1 79 ? 38.746 22.166 10.206 1.00 28.18 79 ILE A O 1
ATOM 572 N N . ILE A 1 80 ? 37.854 20.208 9.560 1.00 26.30 80 ILE A N 1
ATOM 573 C CA . ILE A 1 80 ? 38.316 19.524 10.729 1.00 26.39 80 ILE A CA 1
ATOM 574 C C . ILE A 1 80 ? 39.357 18.544 10.256 1.00 26.43 80 ILE A C 1
ATOM 575 O O . ILE A 1 80 ? 39.056 17.556 9.527 1.00 25.91 80 ILE A O 1
ATOM 580 N N . GLY A 1 81 ? 40.609 18.815 10.630 1.00 26.69 81 GLY A N 1
ATOM 581 C CA . GLY A 1 81 ? 41.705 17.897 10.215 1.00 25.32 81 GLY A CA 1
ATOM 582 C C . GLY A 1 81 ? 41.834 16.599 11.020 1.00 27.50 81 GLY A C 1
ATOM 583 O O . GLY A 1 81 ? 41.022 16.288 11.902 1.00 26.44 81 GLY A O 1
ATOM 584 N N . SER A 1 82 ? 42.916 15.855 10.737 1.00 26.25 82 SER A N 1
ATOM 585 C CA . SER A 1 82 ? 43.272 14.621 11.418 1.00 28.45 82 SER A CA 1
ATOM 586 C C . SER A 1 82 ? 43.356 14.743 12.931 1.00 29.31 82 SER A C 1
ATOM 587 O O . SER A 1 82 ? 43.835 15.748 13.495 1.00 28.66 82 SER A O 1
ATOM 590 N N . ILE A 1 83 ? 42.891 13.693 13.606 1.00 29.60 83 ILE A N 1
ATOM 591 C CA . ILE A 1 83 ? 43.109 13.610 15.036 1.00 29.69 83 ILE A CA 1
ATOM 592 C C . ILE A 1 83 ? 44.140 12.559 15.369 1.00 30.39 83 ILE A C 1
ATOM 593 O O . ILE A 1 83 ? 44.324 12.214 16.542 1.00 32.03 83 ILE A O 1
ATOM 598 N N . GLY A 1 84 ? 44.811 12.046 14.340 1.00 30.54 84 GLY A N 1
ATOM 599 C CA . GLY A 1 84 ? 45.731 10.896 14.513 1.00 33.00 84 GLY A CA 1
ATOM 600 C C . GLY A 1 84 ? 44.948 9.642 14.927 1.00 33.58 84 GLY A C 1
ATOM 601 O O . GLY A 1 84 ? 43.886 9.382 14.402 1.00 33.36 84 GLY A O 1
ATOM 602 N N . ASP A 1 85 ? 45.449 8.908 15.899 1.00 33.61 85 ASP A N 1
ATOM 603 C CA . ASP A 1 85 ? 44.779 7.710 16.338 1.00 35.36 85 ASP A CA 1
ATOM 604 C C . ASP A 1 85 ? 43.642 8.076 17.258 1.00 33.39 85 ASP A C 1
ATOM 605 O O . ASP A 1 85 ? 43.858 8.560 18.385 1.00 33.70 85 ASP A O 1
ATOM 610 N N . PRO A 1 86 ? 42.416 7.820 16.793 1.00 33.78 86 PRO A N 1
ATOM 611 C CA . PRO A 1 86 ? 41.228 8.254 17.559 1.00 34.69 86 PRO A CA 1
ATOM 612 C C . PRO A 1 86 ? 41.188 7.622 18.944 1.00 37.19 86 PRO A C 1
ATOM 613 O O . PRO A 1 86 ? 40.615 8.192 19.880 1.00 36.67 86 PRO A O 1
ATOM 617 N N . LEU A 1 87 ? 41.791 6.448 19.070 1.00 39.61 87 LEU A N 1
ATOM 618 C CA . LEU A 1 87 ? 41.690 5.706 20.332 1.00 42.93 87 LEU A CA 1
ATOM 619 C C . LEU A 1 87 ? 42.463 6.520 21.353 1.00 44.55 87 LEU A C 1
ATOM 620 O O . LEU A 1 87 ? 42.122 6.563 22.529 1.00 47.14 87 LEU A O 1
ATOM 625 N N . GLU A 1 88 ? 43.507 7.181 20.888 1.00 45.31 88 GLU A N 1
ATOM 626 C CA . GLU A 1 88 ? 44.327 8.082 21.694 1.00 46.01 88 GLU A CA 1
ATOM 627 C C . GLU A 1 88 ? 43.579 9.400 21.996 1.00 45.94 88 GLU A C 1
ATOM 628 O O . GLU A 1 88 ? 43.486 9.853 23.153 1.00 46.13 88 GLU A O 1
ATOM 634 N N . SER A 1 89 ? 43.007 10.013 20.958 1.00 42.82 89 SER A N 1
ATOM 635 C CA . SER A 1 89 ? 42.703 11.441 21.047 1.00 40.09 89 SER A CA 1
ATOM 636 C C . SER A 1 89 ? 41.244 11.766 21.197 1.00 38.79 89 SER A C 1
ATOM 637 O O . SER A 1 89 ? 40.879 12.835 21.681 1.00 39.47 89 SER A O 1
ATOM 640 N N . LEU A 1 90 ? 40.389 10.918 20.676 1.00 38.68 90 LEU A N 1
ATOM 641 C CA . LEU A 1 90 ? 38.977 11.355 20.441 1.00 39.54 90 LEU A CA 1
ATOM 642 C C . LEU A 1 90 ? 38.325 11.827 21.748 1.00 40.65 90 LEU A C 1
ATOM 643 O O . LEU A 1 90 ? 37.581 12.829 21.766 1.00 38.75 90 LEU A O 1
ATOM 648 N N . ASP A 1 91 ? 38.588 11.080 22.827 1.00 42.17 91 ASP A N 1
ATOM 649 C CA . ASP A 1 91 ? 37.937 11.321 24.108 1.00 46.08 91 ASP A CA 1
ATOM 650 C C . ASP A 1 91 ? 38.573 12.472 24.846 1.00 46.03 91 ASP A C 1
ATOM 651 O O . ASP A 1 91 ? 38.039 12.916 25.857 1.00 47.62 91 ASP A O 1
ATOM 656 N N . LYS A 1 92 ? 39.713 12.935 24.360 1.00 45.64 92 LYS A N 1
ATOM 657 C CA . LYS A 1 92 ? 40.437 14.017 25.007 1.00 45.54 92 LYS A CA 1
ATOM 658 C C . LYS A 1 92 ? 40.071 15.391 24.435 1.00 44.50 92 LYS A C 1
ATOM 659 O O . LYS A 1 92 ? 40.518 16.428 24.943 1.00 44.17 92 LYS A O 1
ATOM 665 N N . ILE A 1 93 ? 39.241 15.411 23.395 1.00 42.64 93 ILE A N 1
ATOM 666 C CA . ILE A 1 93 ? 38.896 16.670 22.757 1.00 40.73 93 ILE A CA 1
ATOM 667 C C . ILE A 1 93 ? 38.003 17.500 23.671 1.00 40.03 93 ILE A C 1
ATOM 668 O O . ILE A 1 93 ? 37.032 17.001 24.219 1.00 38.90 93 ILE A O 1
ATOM 673 N N . ASP A 1 94 ? 38.346 18.768 23.838 1.00 38.01 94 ASP A N 1
ATOM 674 C CA . ASP A 1 94 ? 37.565 19.690 24.656 1.00 38.71 94 ASP A CA 1
ATOM 675 C C . ASP A 1 94 ? 36.074 19.634 24.272 1.00 37.51 94 ASP A C 1
ATOM 676 O O . ASP A 1 94 ? 35.712 19.866 23.140 1.00 36.90 94 ASP A O 1
ATOM 681 N N . PRO A 1 95 ? 35.191 19.354 25.235 1.00 37.99 95 PRO A N 1
ATOM 682 C CA . PRO A 1 95 ? 33.739 19.377 24.929 1.00 36.33 95 PRO A CA 1
ATOM 683 C C . PRO A 1 95 ? 33.229 20.696 24.361 1.00 35.17 95 PRO A C 1
ATOM 684 O O . PRO A 1 95 ? 32.269 20.710 23.573 1.00 36.02 95 PRO A O 1
ATOM 688 N N . ALA A 1 96 ? 33.792 21.812 24.810 1.00 33.84 96 ALA A N 1
ATOM 689 C CA . ALA A 1 96 ? 33.411 23.115 24.271 1.00 34.30 96 ALA A CA 1
ATOM 690 C C . ALA A 1 96 ? 33.700 23.207 22.767 1.00 33.38 96 ALA A C 1
ATOM 691 O O . ALA A 1 96 ? 33.014 23.928 22.029 1.00 31.57 96 ALA A O 1
ATOM 693 N N . LEU A 1 97 ? 34.713 22.465 22.326 1.00 33.79 97 LEU A N 1
ATOM 694 C CA . LEU A 1 97 ? 35.057 22.437 20.899 1.00 34.42 97 LEU A CA 1
ATOM 695 C C . LEU A 1 97 ? 34.000 21.611 20.146 1.00 33.98 97 LEU A C 1
ATOM 696 O O . LEU A 1 97 ? 33.586 22.005 19.059 1.00 31.67 97 LEU A O 1
ATOM 701 N N . PHE A 1 98 ? 33.566 20.472 20.713 1.00 34.19 98 PHE A N 1
ATOM 702 C CA . PHE A 1 98 ? 32.402 19.779 20.141 1.00 33.90 98 PHE A CA 1
ATOM 703 C C . PHE A 1 98 ? 31.180 20.685 20.088 1.00 33.66 98 PHE A C 1
ATOM 704 O O . PHE A 1 98 ? 30.428 20.630 19.131 1.00 33.55 98 PHE A O 1
ATOM 712 N N . ASP A 1 99 ? 30.955 21.508 21.125 1.00 34.00 99 ASP A N 1
ATOM 713 C CA . ASP A 1 99 ? 29.793 22.376 21.107 1.00 34.61 99 ASP A CA 1
ATOM 714 C C . ASP A 1 99 ? 29.933 23.362 19.965 1.00 33.52 99 ASP A C 1
ATOM 715 O O . ASP A 1 99 ? 28.992 23.642 19.272 1.00 33.63 99 ASP A O 1
ATOM 720 N N . TRP A 1 100 ? 31.144 23.891 19.766 1.00 31.69 100 TRP A N 1
ATOM 721 C CA . TRP A 1 100 ? 31.390 24.875 18.713 1.00 29.94 100 TRP A CA 1
ATOM 722 C C . TRP A 1 100 ? 31.151 24.295 17.279 1.00 29.86 100 TRP A C 1
ATOM 723 O O . TRP A 1 100 ? 30.487 24.900 16.463 1.00 29.80 100 TRP A O 1
ATOM 734 N N . ILE A 1 101 ? 31.601 23.074 17.032 1.00 30.55 101 ILE A N 1
ATOM 735 C CA . ILE A 1 101 ? 31.372 22.386 15.756 1.00 31.13 101 ILE A CA 1
ATOM 736 C C . ILE A 1 101 ? 29.881 22.112 15.552 1.00 32.73 101 ILE A C 1
ATOM 737 O O . ILE A 1 101 ? 29.316 22.321 14.457 1.00 31.63 101 ILE A O 1
ATOM 742 N N . ARG A 1 102 ? 29.260 21.623 16.622 1.00 33.01 102 ARG A N 1
ATOM 743 C CA . ARG A 1 102 ? 27.817 21.324 16.574 1.00 34.33 102 ARG A CA 1
ATOM 744 C C . ARG A 1 102 ? 27.084 22.599 16.180 1.00 33.77 102 ARG A C 1
ATOM 745 O O . ARG A 1 102 ? 26.232 22.595 15.276 1.00 33.75 102 ARG A O 1
ATOM 753 N N . GLU A 1 103 ? 27.423 23.715 16.826 1.00 34.09 103 GLU A N 1
ATOM 754 C CA . GLU A 1 103 ? 26.676 24.939 16.560 1.00 34.57 103 GLU A CA 1
ATOM 755 C C . GLU A 1 103 ? 26.906 25.464 15.179 1.00 33.96 103 GLU A C 1
ATOM 756 O O . GLU A 1 103 ? 25.967 25.926 14.513 1.00 33.44 103 GLU A O 1
ATOM 762 N N . LEU A 1 104 ? 28.164 25.497 14.760 1.00 32.22 104 LEU A N 1
ATOM 763 C CA . LEU A 1 104 ? 28.467 25.976 13.420 1.00 32.03 104 LEU A CA 1
ATOM 764 C C . LEU A 1 104 ? 27.670 25.153 12.400 1.00 32.24 104 LEU A C 1
ATOM 765 O O . LEU A 1 104 ? 27.109 25.700 11.437 1.00 33.17 104 LEU A O 1
ATOM 770 N N . HIS A 1 105 ? 27.622 23.835 12.601 1.00 33.29 105 HIS A N 1
ATOM 771 C CA . HIS A 1 105 ? 26.832 22.995 11.690 1.00 33.76 105 HIS A CA 1
ATOM 772 C C . HIS A 1 105 ? 25.329 23.351 11.701 1.00 35.39 105 HIS A C 1
ATOM 773 O O . HIS A 1 105 ? 24.706 23.490 10.647 1.00 34.49 105 HIS A O 1
ATOM 780 N N . LEU A 1 106 ? 24.755 23.481 12.904 1.00 36.84 106 LEU A N 1
ATOM 781 C CA . LEU A 1 106 ? 23.364 23.932 1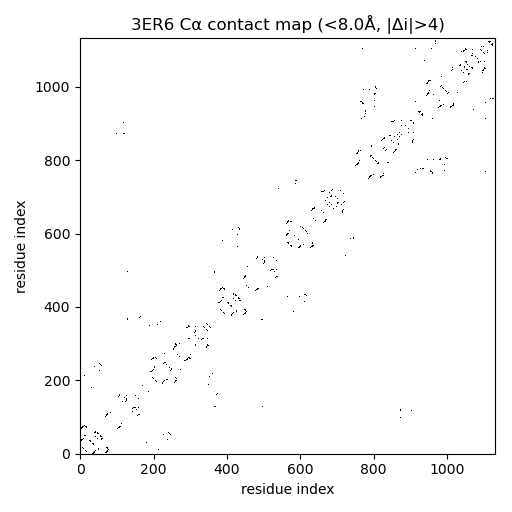3.051 1.00 37.65 106 LEU A CA 1
ATOM 782 C C . LEU A 1 106 ? 23.136 25.266 12.373 1.00 38.10 106 LEU A C 1
ATOM 783 O O . LEU A 1 106 ? 22.066 25.513 11.822 1.00 37.23 106 LEU A O 1
ATOM 788 N N . LYS A 1 107 ? 24.120 26.159 12.411 1.00 38.23 107 LYS A N 1
ATOM 789 C CA . LYS A 1 107 ? 23.956 27.464 11.747 1.00 39.45 107 LYS A CA 1
ATOM 790 C C . LYS A 1 107 ? 24.170 27.454 10.223 1.00 39.26 107 LYS A C 1
ATOM 791 O O . LYS A 1 107 ? 24.034 28.494 9.592 1.00 39.89 107 LYS A O 1
ATOM 797 N N . GLY A 1 108 ? 24.545 26.315 9.636 1.00 37.28 108 GLY A N 1
ATOM 798 C CA . GLY A 1 108 ? 24.672 26.237 8.183 1.00 37.33 108 GLY A CA 1
ATOM 799 C C . GLY A 1 108 ? 26.077 26.307 7.586 1.00 35.72 108 GLY A C 1
ATOM 800 O O . GLY A 1 108 ? 26.229 26.339 6.358 1.00 34.46 108 GLY A O 1
ATOM 801 N N . SER A 1 109 ? 27.105 26.322 8.434 1.00 34.48 109 SER A N 1
ATOM 802 C CA . SER A 1 109 ? 28.500 26.236 7.939 1.00 32.75 109 SER A CA 1
ATOM 803 C C . SER A 1 109 ? 28.669 24.966 7.119 1.00 32.92 109 SER A C 1
ATOM 804 O O . SER A 1 109 ? 28.102 23.930 7.475 1.00 31.09 109 SER A O 1
ATOM 807 N N . LYS A 1 110 ? 29.432 24.994 6.024 1.00 32.30 110 LYS A N 1
ATOM 808 C CA . LYS A 1 110 ? 29.865 23.713 5.457 1.00 33.53 110 LYS A CA 1
ATOM 809 C C . LYS A 1 110 ? 30.901 23.086 6.388 1.00 33.00 110 LYS A C 1
ATOM 810 O O . LYS A 1 110 ? 31.775 23.811 6.890 1.00 32.72 110 LYS A O 1
ATOM 816 N N . ILE A 1 111 ? 30.786 21.772 6.665 1.00 31.39 111 ILE A N 1
ATOM 817 C CA . ILE A 1 111 ? 31.709 21.067 7.560 1.00 31.11 111 ILE A CA 1
ATOM 818 C C . ILE A 1 111 ? 32.483 20.048 6.725 1.00 31.30 111 ILE A C 1
ATOM 819 O O . ILE A 1 111 ? 31.923 19.077 6.159 1.00 32.46 111 ILE A O 1
ATOM 824 N N . VAL A 1 112 ? 33.795 20.228 6.650 1.00 30.19 112 VAL A N 1
ATOM 825 C CA . VAL A 1 112 ? 34.616 19.369 5.789 1.00 29.52 112 VAL A CA 1
ATOM 826 C C . VAL A 1 112 ? 35.540 18.610 6.726 1.00 30.65 112 VAL A C 1
ATOM 827 O O . VAL A 1 112 ? 36.327 19.232 7.455 1.00 30.98 112 VAL A O 1
ATOM 831 N N . ALA A 1 113 ? 35.440 17.287 6.749 1.00 29.42 113 ALA A N 1
ATOM 832 C CA . ALA A 1 113 ? 36.191 16.481 7.693 1.00 29.89 113 ALA A CA 1
ATOM 833 C C . ALA A 1 113 ? 37.096 15.589 6.867 1.00 30.25 113 ALA A C 1
ATOM 834 O O . ALA A 1 113 ? 36.611 14.918 5.940 1.00 29.12 113 ALA A O 1
ATOM 836 N N . ILE A 1 114 ? 38.404 15.601 7.185 1.00 30.42 114 ILE A N 1
ATOM 837 C CA . ILE A 1 114 ? 39.414 14.886 6.411 1.00 29.38 114 ILE A CA 1
ATOM 838 C C . ILE A 1 114 ? 40.169 13.919 7.301 1.00 29.78 114 ILE A C 1
ATOM 839 O O . ILE A 1 114 ? 40.442 14.265 8.475 1.00 27.00 114 ILE A O 1
ATOM 844 N N . ASP A 1 115 ? 40.485 12.704 6.785 1.00 28.59 115 ASP A N 1
ATOM 845 C CA . ASP A 1 115 ? 41.256 11.754 7.525 1.00 29.10 115 ASP A CA 1
ATOM 846 C C . ASP A 1 115 ? 40.435 11.456 8.799 1.00 28.94 115 ASP A C 1
ATOM 847 O O . ASP A 1 115 ? 39.193 11.453 8.741 1.00 27.68 115 ASP A O 1
ATOM 852 N N . THR A 1 116 ? 41.101 11.214 9.920 1.00 28.02 116 THR A N 1
ATOM 853 C CA . THR A 1 116 ? 40.368 10.886 11.185 1.00 29.29 116 THR A CA 1
ATOM 854 C C . THR A 1 116 ? 39.496 12.045 11.773 1.00 29.10 116 THR A C 1
ATOM 855 O O . THR A 1 116 ? 38.742 11.844 12.713 1.00 30.91 116 THR A O 1
ATOM 859 N N . GLY A 1 117 ? 39.608 13.244 11.224 1.00 28.01 117 GLY A N 1
ATOM 860 C CA . GLY A 1 117 ? 38.576 14.305 11.454 1.00 27.22 117 GLY A CA 1
ATOM 861 C C . GLY A 1 117 ? 37.179 13.733 11.220 1.00 29.33 117 GLY A C 1
ATOM 862 O O . GLY A 1 117 ? 36.172 14.227 11.809 1.00 28.62 117 GLY A O 1
ATOM 863 N N . ILE A 1 118 ? 37.082 12.700 10.385 1.00 27.57 118 ILE A N 1
ATOM 864 C CA . ILE A 1 118 ? 35.770 12.038 10.186 1.00 28.78 118 ILE A CA 1
ATOM 865 C C . ILE A 1 118 ? 35.190 11.450 11.513 1.00 28.29 118 ILE A C 1
ATOM 866 O O . ILE A 1 118 ? 33.968 11.513 11.744 1.00 28.32 118 ILE A O 1
ATOM 871 N N . PHE A 1 119 ? 36.061 10.962 12.392 1.00 27.61 119 PHE A N 1
ATOM 872 C CA . PHE A 1 119 ? 35.639 10.416 13.675 1.00 27.59 119 PHE A CA 1
ATOM 873 C C . PHE A 1 119 ? 34.999 11.549 14.509 1.00 27.81 119 PHE A C 1
ATOM 874 O O . PHE A 1 119 ? 34.078 11.289 15.307 1.00 28.26 119 PHE A O 1
ATOM 882 N N . VAL A 1 120 ? 35.514 12.777 14.381 1.00 27.27 120 VAL A N 1
ATOM 883 C CA . VAL A 1 120 ? 34.947 13.933 15.087 1.00 28.46 120 VAL A CA 1
ATOM 884 C C . VAL A 1 120 ? 33.508 14.240 14.620 1.00 30.34 120 VAL A C 1
ATOM 885 O O . VAL A 1 120 ? 32.565 14.396 15.442 1.00 31.08 120 VAL A O 1
ATOM 889 N N . VAL A 1 121 ? 33.308 14.304 13.305 1.00 31.34 121 VAL A N 1
ATOM 890 C CA . VAL A 1 121 ? 31.930 14.565 12.824 1.00 32.67 121 VAL A CA 1
ATOM 891 C C . VAL A 1 121 ? 30.991 13.344 13.168 1.00 32.49 121 VAL A C 1
ATOM 892 O O . VAL A 1 121 ? 29.817 13.550 13.475 1.00 32.12 121 VAL A O 1
ATOM 896 N N . ALA A 1 122 ? 31.514 12.113 13.142 1.00 32.43 122 ALA A N 1
ATOM 897 C CA . ALA A 1 122 ? 30.703 10.938 13.577 1.00 33.00 122 ALA A CA 1
ATOM 898 C C . ALA A 1 122 ? 30.239 11.118 15.004 1.00 34.68 122 ALA A C 1
ATOM 899 O O . ALA A 1 122 ? 29.031 11.080 15.269 1.00 35.10 122 ALA A O 1
ATOM 901 N N . LYS A 1 123 ? 31.192 11.326 15.910 1.00 34.51 123 LYS A N 1
ATOM 902 C CA . LYS A 1 123 ? 30.899 11.562 17.312 1.00 36.52 123 LYS A CA 1
ATOM 903 C C . LYS A 1 123 ? 29.901 12.705 17.533 1.00 35.62 123 LYS A C 1
ATOM 904 O O . LYS A 1 123 ? 29.009 12.600 18.355 1.00 37.93 123 LYS A O 1
ATOM 910 N N . ALA A 1 124 ? 30.026 13.783 16.782 1.00 35.69 124 ALA A N 1
ATOM 911 C CA . ALA A 1 124 ? 29.192 14.927 16.952 1.00 34.09 124 ALA A CA 1
ATOM 912 C C . ALA A 1 124 ? 27.780 14.730 16.349 1.00 33.30 124 ALA A C 1
ATOM 913 O O . ALA A 1 124 ? 26.977 15.574 16.530 1.00 33.22 124 ALA A O 1
ATOM 915 N N . GLY A 1 125 ? 27.505 13.619 15.661 1.00 32.38 125 GLY A N 1
ATOM 916 C CA . GLY A 1 125 ? 26.185 13.398 15.084 1.00 35.09 125 GLY A CA 1
ATOM 917 C C . GLY A 1 125 ? 25.825 14.258 13.888 1.00 35.16 125 GLY A C 1
ATOM 918 O O . GLY A 1 125 ? 24.641 14.389 13.559 1.00 36.25 125 GLY A O 1
ATOM 919 N N . LEU A 1 126 ? 26.821 14.820 13.195 1.00 34.25 126 LEU A N 1
ATOM 920 C CA . LEU A 1 126 ? 26.527 15.728 12.062 1.00 34.55 126 LEU A CA 1
ATOM 921 C C . LEU A 1 126 ? 25.951 15.053 10.808 1.00 35.14 126 LEU A C 1
ATOM 922 O O . LEU A 1 126 ? 25.340 15.718 9.972 1.00 36.66 126 LEU A O 1
ATOM 927 N N . LEU A 1 127 ? 26.192 13.764 10.670 1.00 34.68 127 LEU A N 1
ATOM 928 C CA . LEU A 1 127 ? 25.736 13.021 9.511 1.00 34.62 127 LEU A CA 1
ATOM 929 C C . LEU A 1 127 ? 24.238 12.735 9.624 1.00 35.96 127 LEU A C 1
ATOM 930 O O . LEU A 1 127 ? 23.817 11.999 10.511 1.00 36.47 127 LEU A O 1
ATOM 935 N N . GLN A 1 128 ? 23.444 13.337 8.744 1.00 38.22 128 GLN A N 1
ATOM 936 C CA . GLN A 1 128 ? 21.987 13.167 8.767 1.00 40.18 128 GLN A CA 1
ATOM 937 C C . GLN A 1 128 ? 21.569 11.731 8.414 1.00 40.92 128 GLN A C 1
ATOM 938 O O . GLN A 1 128 ? 20.591 11.216 8.947 1.00 41.29 128 GLN A O 1
ATOM 944 N N . GLN A 1 129 ? 22.337 11.080 7.544 1.00 39.48 129 GLN A N 1
ATOM 945 C CA . GLN A 1 129 ? 21.996 9.753 7.019 1.00 39.21 129 GLN A CA 1
ATOM 946 C C . GLN A 1 129 ? 22.785 8.623 7.653 1.00 38.86 129 GLN A C 1
ATOM 947 O O . GLN A 1 129 ? 22.645 7.422 7.270 1.00 38.94 129 GLN A O 1
ATOM 953 N N . ASN A 1 130 ? 23.654 8.975 8.590 1.00 36.91 130 ASN A N 1
ATOM 954 C CA . ASN A 1 130 ? 24.467 7.957 9.210 1.00 37.33 130 ASN A CA 1
ATOM 955 C C . ASN A 1 130 ? 25.207 7.058 8.204 1.00 36.40 130 ASN A C 1
ATOM 956 O O . ASN A 1 130 ? 25.326 5.859 8.435 1.00 35.97 130 ASN A O 1
ATOM 961 N N . LYS A 1 131 ? 25.780 7.649 7.155 1.00 35.53 131 LYS A N 1
ATOM 962 C CA . LYS A 1 131 ? 26.747 6.913 6.329 1.00 35.26 131 LYS A CA 1
ATOM 963 C C . LYS A 1 131 ? 28.086 7.652 6.234 1.00 34.47 131 LYS A C 1
ATOM 964 O O . LYS A 1 131 ? 28.114 8.874 6.191 1.00 34.53 131 LYS A O 1
ATOM 970 N N . ALA A 1 132 ? 29.193 6.927 6.176 1.00 34.00 132 ALA A N 1
ATOM 971 C CA . ALA A 1 132 ? 30.484 7.624 6.174 1.00 34.16 132 ALA A CA 1
ATOM 972 C C . ALA A 1 132 ? 31.458 6.871 5.318 1.00 34.44 132 ALA A C 1
ATOM 973 O O . ALA A 1 132 ? 31.140 5.817 4.769 1.00 35.00 132 ALA A O 1
ATOM 975 N N . VAL A 1 133 ? 32.670 7.396 5.280 1.00 33.99 133 VAL A N 1
ATOM 976 C CA . VAL A 1 133 ? 33.790 6.731 4.595 1.00 33.04 133 VAL A CA 1
ATOM 977 C C . VAL A 1 133 ? 35.006 6.697 5.541 1.00 32.45 133 VAL A C 1
ATOM 978 O O . VAL A 1 133 ? 35.178 7.586 6.358 1.00 32.82 133 VAL A O 1
ATOM 982 N N . MET A 1 134 ? 35.860 5.681 5.450 1.00 31.92 134 MET A N 1
ATOM 983 C CA . MET A 1 134 ? 37.120 5.771 6.181 1.00 32.13 134 MET A CA 1
ATOM 984 C C . MET A 1 134 ? 38.128 4.968 5.404 1.00 33.83 134 MET A C 1
ATOM 985 O O . MET A 1 134 ? 37.717 4.023 4.689 1.00 34.81 134 MET A O 1
ATOM 990 N N . HIS A 1 135 ? 39.416 5.311 5.500 1.00 33.86 135 HIS A N 1
ATOM 991 C CA . HIS A 1 135 ? 40.421 4.538 4.793 1.00 35.20 135 HIS A CA 1
ATOM 992 C C . HIS A 1 135 ? 40.675 3.219 5.555 1.00 35.48 135 HIS A C 1
ATOM 993 O O . HIS A 1 135 ? 40.244 3.042 6.724 1.00 34.65 135 HIS A O 1
ATOM 1000 N N . SER A 1 136 ? 41.368 2.284 4.915 1.00 35.17 136 SER A N 1
ATOM 1001 C CA A SER A 1 136 ? 41.554 0.955 5.478 0.50 36.20 136 SER A CA 1
ATOM 1002 C CA B SER A 1 136 ? 41.513 0.958 5.501 0.50 36.30 136 SER A CA 1
ATOM 1003 C C . SER A 1 136 ? 42.306 0.939 6.796 1.00 36.38 136 SER A C 1
ATOM 1004 O O . SER A 1 136 ? 42.089 0.063 7.631 1.00 35.96 136 SER A O 1
ATOM 1009 N N . TYR A 1 137 ? 43.217 1.893 6.983 1.00 36.92 137 TYR A N 1
ATOM 1010 C CA . TYR A 1 137 ? 44.010 1.854 8.208 1.00 36.72 137 TYR A CA 1
ATOM 1011 C C . TYR A 1 137 ? 43.105 2.023 9.460 1.00 36.57 137 TYR A C 1
ATOM 1012 O O . TYR A 1 137 ? 43.287 1.322 10.473 1.00 36.08 137 TYR A O 1
ATOM 1021 N N . PHE A 1 138 ? 42.125 2.922 9.399 1.00 34.92 138 PHE A N 1
ATOM 1022 C CA . PHE A 1 138 ? 41.251 3.115 10.555 1.00 35.71 138 PHE A CA 1
ATOM 1023 C C . PHE A 1 138 ? 39.788 2.611 10.410 1.00 35.15 138 PHE A C 1
ATOM 1024 O O . PHE A 1 138 ? 38.951 2.891 11.275 1.00 35.15 138 PHE A O 1
ATOM 1032 N N . ALA A 1 139 ? 39.483 1.862 9.345 1.00 34.90 139 ALA A N 1
ATOM 1033 C CA . ALA A 1 139 ? 38.095 1.448 9.122 1.00 36.07 139 ALA A CA 1
ATOM 1034 C C . ALA A 1 139 ? 37.558 0.500 10.201 1.00 36.57 139 ALA A C 1
ATOM 1035 O O . ALA A 1 139 ? 36.374 0.592 10.613 1.00 35.73 139 ALA A O 1
ATOM 1037 N N . HIS A 1 140 ? 38.412 -0.421 10.661 1.00 36.50 140 HIS A N 1
ATOM 1038 C CA . HIS A 1 140 ? 37.986 -1.314 11.742 1.00 36.54 140 HIS A CA 1
ATOM 1039 C C . HIS A 1 140 ? 37.567 -0.535 13.001 1.00 35.71 140 HIS A C 1
ATOM 1040 O O . HIS A 1 140 ? 36.502 -0.745 13.561 1.00 35.19 140 HIS A O 1
ATOM 1047 N N . LEU A 1 141 ? 38.429 0.374 13.441 1.00 35.80 141 LEU A N 1
ATOM 1048 C CA . LEU A 1 141 ? 38.141 1.168 14.631 1.00 35.11 141 LEU A CA 1
ATOM 1049 C C . LEU A 1 141 ? 36.854 1.961 14.460 1.00 34.92 141 LEU A C 1
ATOM 1050 O O . LEU A 1 141 ? 36.007 1.975 15.364 1.00 34.52 141 LEU A O 1
ATOM 1055 N N . PHE A 1 142 ? 36.699 2.618 13.312 1.00 34.43 142 PHE A N 1
ATOM 1056 C CA . PHE A 1 142 ? 35.450 3.347 13.043 1.00 35.55 142 PHE A CA 1
ATOM 1057 C C . PHE A 1 142 ? 34.249 2.393 13.227 1.00 36.49 142 PHE A C 1
ATOM 1058 O O . PHE A 1 142 ? 33.222 2.761 13.807 1.00 36.28 142 PHE A O 1
ATOM 1066 N N . GLY A 1 143 ? 34.382 1.178 12.710 1.00 36.59 143 GLY A N 1
ATOM 1067 C CA . GLY A 1 143 ? 33.326 0.162 12.917 1.00 38.34 143 GLY A CA 1
ATOM 1068 C C . GLY A 1 143 ? 33.072 -0.185 14.381 1.00 38.46 143 GLY A C 1
ATOM 1069 O O . GLY A 1 143 ? 31.937 -0.393 14.774 1.00 40.21 143 GLY A O 1
ATOM 1070 N N . GLU A 1 144 ? 34.121 -0.257 15.187 1.00 39.31 144 GLU A N 1
ATOM 1071 C CA . GLU A 1 144 ? 33.975 -0.518 16.622 1.00 40.67 144 GLU A CA 1
ATOM 1072 C C . GLU A 1 144 ? 33.283 0.631 17.342 1.00 39.81 144 GLU A C 1
ATOM 1073 O O . GLU A 1 144 ? 32.364 0.423 18.138 1.00 40.02 144 GLU A O 1
ATOM 1079 N N . LEU A 1 145 ? 33.657 1.871 17.012 1.00 38.63 145 LEU A N 1
ATOM 1080 C CA . LEU A 1 145 ? 33.075 3.039 17.701 1.00 36.45 145 LEU A CA 1
ATOM 1081 C C . LEU A 1 145 ? 31.688 3.459 17.233 1.00 36.01 145 LEU A C 1
ATOM 1082 O O . LEU A 1 145 ? 30.885 3.990 18.027 1.00 35.07 145 LEU A O 1
ATOM 1087 N N . PHE A 1 146 ? 31.440 3.325 15.926 1.00 35.02 146 PHE A N 1
ATOM 1088 C CA . PHE A 1 146 ? 30.220 3.807 15.312 1.00 34.88 146 PHE A CA 1
ATOM 1089 C C . PHE A 1 146 ? 29.598 2.671 14.504 1.00 35.28 146 PHE A C 1
ATOM 1090 O O . PHE A 1 146 ? 29.452 2.781 13.274 1.00 34.87 146 PHE A O 1
ATOM 1098 N N . PRO A 1 147 ? 29.208 1.569 15.180 1.00 35.21 147 PRO A N 1
ATOM 1099 C CA . PRO A 1 147 ? 28.703 0.477 14.352 1.00 36.21 147 PRO A CA 1
ATOM 1100 C C . PRO A 1 147 ? 27.389 0.861 13.714 1.00 36.81 147 PRO A C 1
ATOM 1101 O O . PRO A 1 147 ? 26.993 0.229 12.738 1.00 36.75 147 PRO A O 1
ATOM 1105 N N . GLU A 1 148 ? 26.757 1.934 14.210 1.00 37.02 148 GLU A N 1
ATOM 1106 C CA . GLU A 1 148 ? 25.491 2.422 13.612 1.00 37.80 148 GLU A CA 1
ATOM 1107 C C . GLU A 1 148 ? 25.699 3.257 12.343 1.00 38.21 148 GLU A C 1
ATOM 1108 O O . GLU A 1 148 ? 24.743 3.634 11.671 1.00 37.47 148 GLU A O 1
ATOM 1114 N N . ILE A 1 149 ? 26.956 3.557 12.037 1.00 37.80 149 ILE A N 1
ATOM 1115 C CA . ILE A 1 149 ? 27.263 4.296 10.813 1.00 37.68 149 ILE A CA 1
ATOM 1116 C C . ILE A 1 149 ? 27.739 3.308 9.730 1.00 38.53 149 ILE A C 1
ATOM 1117 O O . ILE A 1 149 ? 28.702 2.570 9.923 1.00 41.01 149 ILE A O 1
ATOM 1122 N N . MET A 1 150 ? 27.045 3.264 8.611 1.00 37.58 150 MET A N 1
ATOM 1123 C CA . MET A 1 150 ? 27.454 2.388 7.532 1.00 38.94 150 MET A CA 1
ATOM 1124 C C . MET A 1 150 ? 28.635 2.981 6.777 1.00 37.52 150 MET A C 1
ATOM 1125 O O . MET A 1 150 ? 28.536 4.090 6.270 1.00 37.79 150 MET A O 1
ATOM 1130 N N . LEU A 1 151 ? 29.735 2.243 6.673 1.00 37.77 151 LEU A N 1
ATOM 1131 C CA . LEU A 1 151 ? 30.868 2.672 5.849 1.00 38.22 151 LEU A CA 1
ATOM 1132 C C . LEU A 1 151 ? 30.628 2.331 4.378 1.00 40.18 151 LEU A C 1
ATOM 1133 O O . LEU A 1 151 ? 30.309 1.164 4.029 1.00 41.19 151 LEU A O 1
ATOM 1138 N N . MET A 1 152 ? 30.799 3.319 3.515 1.00 40.73 152 MET A N 1
ATOM 1139 C CA . MET A 1 152 ? 30.591 3.140 2.105 1.00 41.14 152 MET A CA 1
ATOM 1140 C C . MET A 1 152 ? 31.943 2.737 1.565 1.00 42.57 152 MET A C 1
ATOM 1141 O O . MET A 1 152 ? 32.810 3.570 1.302 1.00 41.91 152 MET A O 1
ATOM 1146 N N . THR A 1 153 ? 32.138 1.437 1.439 1.00 42.51 153 THR A N 1
ATOM 1147 C CA . THR A 1 153 ? 33.466 0.911 1.309 1.00 45.15 153 THR A CA 1
ATOM 1148 C C . THR A 1 153 ? 34.093 1.111 -0.088 1.00 45.25 153 THR A C 1
ATOM 1149 O O . THR A 1 153 ? 35.283 0.883 -0.266 1.00 46.06 153 THR A O 1
ATOM 1153 N N . GLU A 1 154 ? 33.307 1.532 -1.065 1.00 45.09 154 GLU A N 1
ATOM 1154 C CA . GLU A 1 154 ? 33.874 1.797 -2.369 1.00 46.48 154 GLU A CA 1
ATOM 1155 C C . GLU A 1 154 ? 33.929 3.294 -2.711 1.00 45.50 154 GLU A C 1
ATOM 1156 O O . GLU A 1 154 ? 34.017 3.643 -3.882 1.00 46.07 154 GLU A O 1
ATOM 1162 N N . GLN A 1 155 ? 33.839 4.165 -1.705 1.00 43.50 155 GLN A N 1
ATOM 1163 C CA . GLN A 1 155 ? 33.991 5.586 -1.922 1.00 42.21 155 GLN A CA 1
ATOM 1164 C C . GLN A 1 155 ? 35.129 6.146 -1.063 1.00 40.52 155 GLN A C 1
ATOM 1165 O O . GLN A 1 155 ? 35.385 5.633 0.031 1.00 39.38 155 GLN A O 1
ATOM 1171 N N . LYS A 1 156 ? 35.772 7.219 -1.533 1.00 38.86 156 LYS A N 1
ATOM 1172 C CA . LYS A 1 156 ? 36.882 7.830 -0.762 1.00 38.34 156 LYS A CA 1
ATOM 1173 C C . LYS A 1 156 ? 36.366 9.138 -0.213 1.00 36.28 156 LYS A C 1
ATOM 1174 O O . LYS A 1 156 ? 37.062 9.846 0.538 1.00 36.47 156 LYS A O 1
ATOM 1180 N N . ALA A 1 157 ? 35.178 9.517 -0.672 1.00 34.68 157 ALA A N 1
ATOM 1181 C CA . ALA A 1 157 ? 34.572 10.754 -0.232 1.00 34.23 157 ALA A CA 1
ATOM 1182 C C . ALA A 1 157 ? 33.048 10.600 -0.202 1.00 33.80 157 ALA A C 1
ATOM 1183 O O . ALA A 1 157 ? 32.473 9.742 -0.904 1.00 33.33 157 ALA A O 1
ATOM 1185 N N . LEU A 1 158 ? 32.391 11.453 0.561 1.00 32.81 158 LEU A N 1
ATOM 1186 C CA . LEU A 1 158 ? 30.897 11.401 0.667 1.00 33.84 158 LEU A CA 1
ATOM 1187 C C . LEU A 1 158 ? 30.376 12.747 1.091 1.00 34.68 158 LEU A C 1
ATOM 1188 O O . LEU A 1 158 ? 30.993 13.395 1.966 1.00 36.31 158 LEU A O 1
ATOM 1193 N N . ILE A 1 159 ? 29.258 13.173 0.511 1.00 32.60 159 ILE A N 1
ATOM 1194 C CA . ILE A 1 159 ? 28.633 14.418 0.896 1.00 33.30 159 ILE A CA 1
ATOM 1195 C C . ILE A 1 159 ? 27.191 14.165 1.403 1.00 34.76 159 ILE A C 1
ATOM 1196 O O . ILE A 1 159 ? 26.414 13.464 0.770 1.00 33.92 159 ILE A O 1
ATOM 1201 N N . ASP A 1 160 ? 26.866 14.712 2.563 1.00 35.91 160 ASP A N 1
ATOM 1202 C CA . ASP A 1 160 ? 25.573 14.471 3.201 1.00 36.59 160 ASP A CA 1
ATOM 1203 C C . ASP A 1 160 ? 25.132 15.841 3.693 1.00 36.46 160 ASP A C 1
ATOM 1204 O O . ASP A 1 160 ? 25.576 16.356 4.754 1.00 36.11 160 ASP A O 1
ATOM 1209 N N . GLY A 1 161 ? 24.286 16.474 2.900 1.00 35.00 161 GLY A N 1
ATOM 1210 C CA . GLY A 1 161 ? 23.804 17.790 3.289 1.00 36.46 161 GLY A CA 1
ATOM 1211 C C . GLY A 1 161 ? 24.989 18.737 3.190 1.00 36.95 161 GLY A C 1
ATOM 1212 O O . GLY A 1 161 ? 25.613 18.850 2.127 1.00 37.53 161 GLY A O 1
ATOM 1213 N N . ASN A 1 162 ? 25.294 19.425 4.282 1.00 35.03 162 ASN A N 1
ATOM 1214 C CA . ASN A 1 162 ? 26.454 20.316 4.269 1.00 37.23 162 ASN A CA 1
ATOM 1215 C C . ASN A 1 162 ? 27.692 19.751 4.893 1.00 34.32 162 ASN A C 1
ATOM 1216 O O . ASN A 1 162 ? 28.597 20.520 5.257 1.00 35.89 162 ASN A O 1
ATOM 1221 N N . VAL A 1 163 ? 27.726 18.434 5.035 1.00 33.35 163 VAL A N 1
ATOM 1222 C CA . VAL A 1 163 ? 28.875 17.769 5.647 1.00 31.10 163 VAL A CA 1
ATOM 1223 C C . VAL A 1 163 ? 29.619 17.036 4.523 1.00 31.11 163 VAL A C 1
ATOM 1224 O O . VAL A 1 163 ? 29.036 16.225 3.789 1.00 31.68 163 VAL A O 1
ATOM 1228 N N . TYR A 1 164 ? 30.906 17.305 4.394 1.00 29.80 164 TYR A N 1
ATOM 1229 C CA . TYR A 1 164 ? 31.760 16.723 3.350 1.00 30.35 164 TYR A CA 1
ATOM 1230 C C . TYR A 1 164 ? 32.827 15.878 4.008 1.00 29.53 164 TYR A C 1
ATOM 1231 O O . TYR A 1 164 ? 33.594 16.381 4.839 1.00 31.34 164 TYR A O 1
ATOM 1240 N N . LEU A 1 165 ? 32.896 14.611 3.646 1.00 27.44 165 LEU A N 1
ATOM 1241 C CA . LEU A 1 165 ? 33.842 13.706 4.192 1.00 28.91 165 LEU A CA 1
ATOM 1242 C C . LEU A 1 165 ? 34.865 13.262 3.127 1.00 29.00 165 LEU A C 1
ATOM 1243 O O . LEU A 1 165 ? 34.498 12.848 2.002 1.00 28.70 165 LEU A O 1
ATOM 1248 N N . SER A 1 166 ? 36.148 13.307 3.491 1.00 28.32 166 SER A N 1
ATOM 1249 C CA . SER A 1 166 ? 37.188 12.862 2.568 1.00 29.30 166 SER A CA 1
ATOM 1250 C C . SER A 1 166 ? 38.238 12.004 3.379 1.00 29.77 166 SER A C 1
ATOM 1251 O O . SER A 1 166 ? 38.985 12.543 4.193 1.00 27.12 166 SER A O 1
ATOM 1254 N N . SER A 1 167 ? 38.240 10.680 3.172 1.00 28.53 167 SER A N 1
ATOM 1255 C CA . SER A 1 167 ? 39.137 9.734 3.886 1.00 29.78 167 SER A CA 1
ATOM 1256 C C . SER A 1 167 ? 40.622 10.120 3.819 1.00 28.85 167 SER A C 1
ATOM 1257 O O . SER A 1 167 ? 41.321 10.106 4.812 1.00 30.07 167 SER A O 1
ATOM 1260 N N . GLY A 1 168 ? 41.089 10.445 2.628 1.00 30.47 168 GLY A N 1
ATOM 1261 C CA . GLY A 1 168 ? 42.489 10.687 2.409 1.00 30.89 168 GLY A CA 1
ATOM 1262 C C . GLY A 1 168 ? 43.300 9.418 2.687 1.00 31.18 168 GLY A C 1
ATOM 1263 O O . GLY A 1 168 ? 42.898 8.302 2.275 1.00 32.14 168 GLY A O 1
ATOM 1264 N N . PRO A 1 169 ? 44.417 9.547 3.427 1.00 30.58 169 PRO A N 1
ATOM 1265 C CA . PRO A 1 169 ? 44.746 10.700 4.310 1.00 30.71 169 PRO A CA 1
ATOM 1266 C C . PRO A 1 169 ? 45.269 11.978 3.612 1.00 31.19 169 PRO A C 1
ATOM 1267 O O . PRO A 1 169 ? 45.150 13.073 4.219 1.00 31.39 169 PRO A O 1
ATOM 1271 N N . TYR A 1 170 ? 45.855 11.877 2.412 1.00 29.41 170 TYR A N 1
ATOM 1272 C CA . TYR A 1 170 ? 46.485 13.062 1.800 1.00 29.99 170 TYR A CA 1
ATOM 1273 C C . TYR A 1 170 ? 45.844 13.590 0.525 1.00 31.04 170 TYR A C 1
ATOM 1274 O O . TYR A 1 170 ? 46.156 14.731 0.089 1.00 32.24 170 TYR A O 1
ATOM 1283 N N . SER A 1 171 ? 44.999 12.775 -0.085 1.00 31.32 171 SER A N 1
ATOM 1284 C CA A SER A 1 171 ? 44.323 13.171 -1.310 0.50 31.91 171 SER A CA 1
ATOM 1285 C CA B SER A 1 171 ? 44.332 13.189 -1.311 0.50 31.48 171 SER A CA 1
ATOM 1286 C C . SER A 1 171 ? 42.886 13.569 -1.036 1.00 32.32 171 SER A C 1
ATOM 1287 O O . SER A 1 171 ? 42.069 12.711 -0.679 1.00 31.43 171 SER A O 1
ATOM 1292 N N . HIS A 1 172 ? 42.585 14.861 -1.199 1.00 31.20 172 HIS A N 1
ATOM 1293 C CA . HIS A 1 172 ? 41.249 15.390 -0.903 1.00 32.11 172 HIS A CA 1
ATOM 1294 C C . HIS A 1 172 ? 40.691 16.197 -2.060 1.00 31.73 172 HIS A C 1
ATOM 1295 O O . HIS A 1 172 ? 39.894 17.129 -1.869 1.00 31.84 172 HIS A O 1
ATOM 1302 N N . SER A 1 173 ? 41.145 15.850 -3.262 1.00 32.81 173 SER A N 1
ATOM 1303 C CA . SER A 1 173 ? 40.798 16.584 -4.488 1.00 33.14 173 SER A CA 1
ATOM 1304 C C . SER A 1 173 ? 39.319 16.607 -4.745 1.00 33.03 173 SER A C 1
ATOM 1305 O O . SER A 1 173 ? 38.761 17.677 -5.085 1.00 31.79 173 SER A O 1
ATOM 1308 N N . SER A 1 174 ? 38.642 15.459 -4.630 1.00 33.67 174 SER A N 1
ATOM 1309 C CA . SER A 1 174 ? 37.258 15.502 -5.041 1.00 34.84 174 SER A CA 1
ATOM 1310 C C . SER A 1 174 ? 36.445 16.461 -4.150 1.00 34.84 174 SER A C 1
ATOM 1311 O O . SER A 1 174 ? 35.652 17.261 -4.668 1.00 34.27 174 SER A O 1
ATOM 1314 N N . VAL A 1 175 ? 36.659 16.410 -2.835 1.00 33.16 175 VAL A N 1
ATOM 1315 C CA . VAL A 1 175 ? 35.933 17.328 -1.950 1.00 31.90 175 VAL A CA 1
ATOM 1316 C C . VAL A 1 175 ? 36.311 18.791 -2.148 1.00 30.67 175 VAL A C 1
ATOM 1317 O O . VAL A 1 175 ? 35.446 19.671 -2.245 1.00 29.89 175 VAL A O 1
ATOM 1321 N N . MET A 1 176 ? 37.618 19.067 -2.172 1.00 28.35 176 MET A N 1
ATOM 1322 C CA . MET A 1 176 ? 38.089 20.446 -2.294 1.00 28.87 176 MET A CA 1
ATOM 1323 C C . MET A 1 176 ? 37.573 21.086 -3.624 1.00 29.02 176 MET A C 1
ATOM 1324 O O . MET A 1 176 ? 37.109 22.230 -3.653 1.00 29.58 176 MET A O 1
ATOM 1329 N N . LEU A 1 177 ? 37.621 20.315 -4.706 1.00 30.03 177 LEU A N 1
ATOM 1330 C CA . LEU A 1 177 ? 37.125 20.820 -6.006 1.00 31.09 177 LEU A CA 1
ATOM 1331 C C . LEU A 1 177 ? 35.611 21.003 -6.026 1.00 30.34 177 LEU A C 1
ATOM 1332 O O . LEU A 1 177 ? 35.100 21.911 -6.666 1.00 29.34 177 LEU A O 1
ATOM 1337 N N . GLU A 1 178 ? 34.908 20.148 -5.303 1.00 30.05 178 GLU A N 1
ATOM 1338 C CA . GLU A 1 178 ? 33.490 20.326 -5.176 1.00 32.21 178 GLU A CA 1
ATOM 1339 C C . GLU A 1 178 ? 33.187 21.668 -4.550 1.00 30.93 178 GLU A C 1
ATOM 1340 O O . GLU A 1 178 ? 32.412 22.428 -5.098 1.00 31.47 178 GLU A O 1
ATOM 1346 N N . ILE A 1 179 ? 33.847 21.977 -3.442 1.00 30.63 179 ILE A N 1
ATOM 1347 C CA . ILE A 1 179 ? 33.656 23.235 -2.751 1.00 31.02 179 ILE A CA 1
ATOM 1348 C C . ILE A 1 179 ? 34.090 24.384 -3.671 1.00 30.76 179 ILE A C 1
ATOM 1349 O O . ILE A 1 179 ? 33.376 25.409 -3.789 1.00 31.50 179 ILE A O 1
ATOM 1354 N N . VAL A 1 180 ? 35.234 24.212 -4.364 1.00 29.73 180 VAL A N 1
ATOM 1355 C CA . VAL A 1 180 ? 35.637 25.212 -5.361 1.00 29.33 180 VAL A CA 1
ATOM 1356 C C . VAL A 1 180 ? 34.544 25.450 -6.402 1.00 29.12 180 VAL A C 1
ATOM 1357 O O . VAL A 1 180 ? 34.252 26.587 -6.702 1.00 28.90 180 VAL A O 1
ATOM 1361 N N . GLU A 1 181 ? 33.930 24.392 -6.947 1.00 29.47 181 GLU A N 1
ATOM 1362 C CA . GLU A 1 181 ? 32.919 24.624 -7.973 1.00 30.16 181 GLU A CA 1
ATOM 1363 C C . GLU A 1 181 ? 31.702 25.375 -7.387 1.00 30.54 181 GLU A C 1
ATOM 1364 O O . GLU A 1 181 ? 31.189 26.301 -7.986 1.00 29.94 181 GLU A O 1
ATOM 1370 N N . GLU A 1 182 ? 31.292 24.992 -6.195 1.00 32.86 182 GLU A N 1
ATOM 1371 C CA . GLU A 1 182 ? 30.187 25.682 -5.493 1.00 34.39 182 GLU A CA 1
ATOM 1372 C C . GLU A 1 182 ? 30.375 27.169 -5.356 1.00 34.09 182 GLU A C 1
ATOM 1373 O O . GLU A 1 182 ? 29.430 27.917 -5.611 1.00 33.72 182 GLU A O 1
ATOM 1379 N N . TYR A 1 183 ? 31.567 27.618 -4.949 1.00 32.37 183 TYR A N 1
ATOM 1380 C CA . TYR A 1 183 ? 31.755 29.056 -4.720 1.00 32.68 183 TYR A CA 1
ATOM 1381 C C . TYR A 1 183 ? 32.208 29.840 -5.916 1.00 33.27 183 TYR A C 1
ATOM 1382 O O . TYR A 1 183 ? 31.859 31.024 -6.031 1.00 33.74 183 TYR A O 1
ATOM 1391 N N . PHE A 1 184 ? 33.020 29.195 -6.773 1.00 31.77 184 PHE A N 1
ATOM 1392 C CA . PHE A 1 184 ? 33.718 29.887 -7.840 1.00 32.62 184 PHE A CA 1
ATOM 1393 C C . PHE A 1 184 ? 33.311 29.434 -9.256 1.00 32.32 184 PHE A C 1
ATOM 1394 O O . PHE A 1 184 ? 33.638 30.102 -10.239 1.00 34.11 184 PHE A O 1
ATOM 1402 N N . GLY A 1 185 ? 32.633 28.301 -9.378 1.00 31.98 185 GLY A N 1
ATOM 1403 C CA . GLY A 1 185 ? 32.164 27.864 -10.671 1.00 32.16 185 GLY A CA 1
ATOM 1404 C C . GLY A 1 185 ? 33.042 26.846 -11.384 1.00 31.65 185 GLY A C 1
ATOM 1405 O O . GLY A 1 185 ? 34.139 26.474 -10.907 1.00 31.49 185 GLY A O 1
ATOM 1406 N N . LYS A 1 186 ? 32.589 26.434 -12.556 1.00 31.22 186 LYS A N 1
ATOM 1407 C CA . LYS A 1 186 ? 33.197 25.307 -13.250 1.00 31.83 186 LYS A CA 1
ATOM 1408 C C . LYS A 1 186 ? 34.619 25.532 -13.742 1.00 29.65 186 LYS A C 1
ATOM 1409 O O . LYS A 1 186 ? 35.500 24.658 -13.603 1.00 27.03 186 LYS A O 1
ATOM 1415 N N . HIS A 1 187 ? 34.847 26.686 -14.344 1.00 28.42 187 HIS A N 1
ATOM 1416 C CA . HIS A 1 187 ? 36.146 26.935 -14.940 1.00 28.80 187 HIS A CA 1
ATOM 1417 C C . HIS A 1 187 ? 37.208 26.948 -13.841 1.00 28.95 187 HIS A C 1
ATOM 1418 O O . HIS A 1 187 ? 38.300 26.398 -14.010 1.00 30.06 187 HIS A O 1
ATOM 1425 N N . THR A 1 188 ? 36.913 27.653 -12.747 1.00 28.28 188 THR A N 1
ATOM 1426 C CA . THR A 1 188 ? 37.829 27.662 -11.564 1.00 29.63 188 THR A CA 1
ATOM 1427 C C . THR A 1 188 ? 38.094 26.238 -11.039 1.00 30.29 188 THR A C 1
ATOM 1428 O O . THR A 1 188 ? 39.245 25.858 -10.750 1.00 30.19 188 THR A O 1
ATOM 1432 N N . ARG A 1 189 ? 37.037 25.433 -10.932 1.00 29.29 189 ARG A N 1
ATOM 1433 C CA . ARG A 1 189 ? 37.206 24.052 -10.547 1.00 29.65 189 ARG A CA 1
ATOM 1434 C C . ARG A 1 189 ? 38.099 23.356 -11.557 1.00 30.52 189 ARG A C 1
ATOM 1435 O O . ARG A 1 189 ? 38.992 22.571 -11.188 1.00 30.65 189 ARG A O 1
ATOM 1443 N N . ASN A 1 190 ? 37.876 23.599 -12.836 1.00 29.94 190 ASN A N 1
ATOM 1444 C CA . ASN A 1 190 ? 38.649 22.836 -13.860 1.00 30.60 190 ASN A CA 1
ATOM 1445 C C . ASN A 1 190 ? 40.098 23.291 -13.805 1.00 29.37 190 ASN A C 1
ATOM 1446 O O . ASN A 1 190 ? 40.983 22.467 -13.969 1.00 29.67 190 ASN A O 1
ATOM 1451 N N . LEU A 1 191 ? 40.341 24.586 -13.562 1.00 29.04 191 LEU A N 1
ATOM 1452 C CA . LEU A 1 191 ? 41.723 25.100 -13.411 1.00 30.83 191 LEU A CA 1
ATOM 1453 C C . LEU A 1 191 ? 42.376 24.453 -12.201 1.00 32.55 191 LEU A C 1
ATOM 1454 O O . LEU A 1 191 ? 43.532 24.015 -12.255 1.00 34.08 191 LEU A O 1
ATOM 1459 N N . GLY A 1 192 ? 41.615 24.392 -11.091 1.00 32.71 192 GLY A N 1
ATOM 1460 C CA . GLY A 1 192 ? 42.005 23.635 -9.885 1.00 33.66 192 GLY A CA 1
ATOM 1461 C C . GLY A 1 192 ? 42.377 22.188 -10.185 1.00 34.06 192 GLY A C 1
ATOM 1462 O O . GLY A 1 192 ? 43.452 21.712 -9.823 1.00 35.05 192 GLY A O 1
ATOM 1463 N N . ASN A 1 193 ? 41.507 21.499 -10.893 1.00 35.09 193 ASN A N 1
ATOM 1464 C CA . ASN A 1 193 ? 41.756 20.140 -11.316 1.00 35.47 193 ASN A CA 1
ATOM 1465 C C . ASN A 1 193 ? 43.033 19.978 -12.174 1.00 36.24 193 ASN A C 1
ATOM 1466 O O . ASN A 1 193 ? 43.754 18.969 -12.083 1.00 35.30 193 ASN A O 1
ATOM 1471 N N . GLN A 1 194 ? 43.303 20.970 -13.020 1.00 35.44 194 GLN A N 1
ATOM 1472 C CA . GLN A 1 194 ? 44.465 20.924 -13.888 1.00 35.51 194 GLN A CA 1
ATOM 1473 C C . GLN A 1 194 ? 45.715 21.178 -13.018 1.00 35.85 194 GLN A C 1
ATOM 1474 O O . GLN A 1 194 ? 46.744 20.500 -13.170 1.00 35.58 194 GLN A O 1
ATOM 1480 N N . PHE A 1 195 ? 45.617 22.163 -12.116 1.00 35.30 195 PHE A N 1
ATOM 1481 C CA . PHE A 1 195 ? 46.707 22.476 -11.147 1.00 34.87 195 PHE A CA 1
ATOM 1482 C C . PHE A 1 195 ? 47.099 21.218 -10.391 1.00 34.27 195 PHE A C 1
ATOM 1483 O O . PHE A 1 195 ? 48.265 20.966 -10.137 1.00 34.84 195 PHE A O 1
ATOM 1491 N N . LEU A 1 196 ? 46.106 20.417 -10.046 1.00 34.54 196 LEU A N 1
ATOM 1492 C CA . LEU A 1 196 ? 46.327 19.223 -9.227 1.00 35.80 196 LEU A CA 1
ATOM 1493 C C . LEU A 1 196 ? 46.820 18.055 -10.078 1.00 37.14 196 LEU A C 1
ATOM 1494 O O . LEU A 1 196 ? 47.185 17.023 -9.531 1.00 36.86 196 LEU A O 1
ATOM 1499 N N . SER A 1 197 ? 46.861 18.232 -11.393 1.00 37.72 197 SER A N 1
ATOM 1500 C CA . SER A 1 197 ? 47.261 17.151 -12.283 1.00 41.51 197 SER A CA 1
ATOM 1501 C C . SER A 1 197 ? 46.602 15.808 -11.861 1.00 42.73 197 SER A C 1
ATOM 1502 O O . SER A 1 197 ? 47.274 14.798 -11.663 1.00 44.96 197 SER A O 1
ATOM 1505 N N . THR A 1 198 ? 45.294 15.817 -11.672 1.00 43.67 198 THR A N 1
ATOM 1506 C CA . THR A 1 198 ? 44.575 14.609 -11.248 1.00 44.68 198 THR A CA 1
ATOM 1507 C C . THR A 1 198 ? 44.445 13.648 -12.436 1.00 45.14 198 THR A C 1
ATOM 1508 O O . THR A 1 198 ? 44.685 14.082 -13.591 1.00 45.10 198 THR A O 1
ATOM 1512 N N . ASN B 1 8 ? 67.362 7.156 13.908 1.00 46.75 8 ASN B N 1
ATOM 1513 C CA . ASN B 1 8 ? 68.762 6.739 13.519 1.00 46.82 8 ASN B CA 1
ATOM 1514 C C . ASN B 1 8 ? 69.095 7.013 12.039 1.00 44.96 8 ASN B C 1
ATOM 1515 O O . ASN B 1 8 ? 70.213 7.479 11.759 1.00 46.11 8 ASN B O 1
ATOM 1517 N N . LEU B 1 9 ? 68.157 6.753 11.104 1.00 42.81 9 LEU B N 1
ATOM 1518 C CA . LEU B 1 9 ? 68.285 7.299 9.721 1.00 39.73 9 LEU B CA 1
ATOM 1519 C C . LEU B 1 9 ? 67.986 8.796 9.757 1.00 38.79 9 LEU B C 1
ATOM 1520 O O . LEU B 1 9 ? 67.118 9.230 10.516 1.00 38.32 9 LEU B O 1
ATOM 1525 N N . ARG B 1 10 ? 68.648 9.573 8.916 1.00 35.38 10 ARG B N 1
ATOM 1526 C CA . ARG B 1 10 ? 68.400 11.026 8.893 1.00 34.73 10 ARG B CA 1
ATOM 1527 C C . ARG B 1 10 ? 67.659 11.508 7.640 1.00 33.37 10 ARG B C 1
ATOM 1528 O O . ARG B 1 10 ? 68.049 11.174 6.499 1.00 33.28 10 ARG B O 1
ATOM 1536 N N . VAL B 1 11 ? 66.655 12.353 7.835 1.00 31.30 11 VAL B N 1
ATOM 1537 C CA . VAL B 1 11 ? 65.972 12.979 6.725 1.00 29.42 11 VAL B CA 1
ATOM 1538 C C . VAL B 1 11 ? 66.050 14.485 6.932 1.00 28.43 11 VAL B C 1
ATOM 1539 O O . VAL B 1 11 ? 65.724 14.972 8.025 1.00 29.44 11 VAL B O 1
ATOM 1543 N N . VAL B 1 12 ? 66.526 15.215 5.932 1.00 26.86 12 VAL B N 1
ATOM 1544 C CA . VAL B 1 12 ? 66.496 16.678 5.976 1.00 26.51 12 VAL B CA 1
ATOM 1545 C C . VAL B 1 12 ? 65.565 17.138 4.876 1.00 28.03 12 VAL B C 1
ATOM 1546 O O . VAL B 1 12 ? 65.645 16.641 3.724 1.00 27.72 12 VAL B O 1
ATOM 1550 N N . ALA B 1 13 ? 64.648 18.045 5.224 1.00 27.64 13 ALA B N 1
ATOM 1551 C CA . ALA B 1 13 ? 63.606 18.470 4.264 1.00 27.43 13 ALA B CA 1
ATOM 1552 C C . ALA B 1 13 ? 63.640 19.991 4.101 1.00 27.27 13 ALA B C 1
ATOM 1553 O O . ALA B 1 13 ? 63.347 20.696 5.047 1.00 27.63 13 ALA B O 1
ATOM 1555 N N . LEU B 1 14 ? 64.077 20.473 2.932 1.00 27.05 14 LEU B N 1
ATOM 1556 C CA . LEU B 1 14 ? 64.172 21.899 2.686 1.00 28.14 14 LEU B CA 1
ATOM 1557 C C . LEU B 1 14 ? 62.826 22.407 2.133 1.00 29.03 14 LEU B C 1
ATOM 1558 O O . LEU B 1 14 ? 62.296 21.858 1.156 1.00 27.37 14 LEU B O 1
ATOM 1563 N N . ALA B 1 15 ? 62.294 23.435 2.790 1.00 28.95 15 ALA B N 1
ATOM 1564 C CA . ALA B 1 15 ? 60.981 23.984 2.442 1.00 30.57 15 ALA B CA 1
ATOM 1565 C C . ALA B 1 15 ? 61.215 25.432 2.000 1.00 29.79 15 ALA B C 1
ATOM 1566 O O . ALA B 1 15 ? 61.284 26.370 2.844 1.00 30.82 15 ALA B O 1
ATOM 1568 N N . PRO B 1 16 ? 61.376 25.634 0.672 1.00 28.96 16 PRO B N 1
ATOM 1569 C CA . PRO B 1 16 ? 61.701 26.984 0.211 1.00 29.63 16 PRO B CA 1
ATOM 1570 C C . PRO B 1 16 ? 60.606 28.035 0.327 1.00 29.95 16 PRO B C 1
ATOM 1571 O O . PRO B 1 16 ? 60.913 29.238 0.263 1.00 30.95 16 PRO B O 1
ATOM 1575 N N . THR B 1 17 ? 59.337 27.645 0.416 1.00 28.33 17 THR B N 1
ATOM 1576 C CA . THR B 1 17 ? 58.303 28.687 0.493 1.00 28.85 17 THR B CA 1
ATOM 1577 C C . THR B 1 17 ? 57.109 28.294 1.360 1.00 27.89 17 THR B C 1
ATOM 1578 O O . THR B 1 17 ? 56.593 27.194 1.263 1.00 26.49 17 THR B O 1
ATOM 1582 N N . GLY B 1 18 ? 56.647 29.221 2.198 1.00 27.09 18 GLY B N 1
ATOM 1583 C CA . GLY B 1 18 ? 55.469 28.963 3.062 1.00 26.35 18 GLY B CA 1
ATOM 1584 C C . GLY B 1 18 ? 54.177 28.905 2.242 1.00 25.75 18 GLY B C 1
ATOM 1585 O O . GLY B 1 18 ? 53.108 28.546 2.772 1.00 27.55 18 GLY B O 1
ATOM 1586 N N . ARG B 1 19 ? 54.240 29.341 0.983 1.00 25.85 19 ARG B N 1
ATOM 1587 C CA . ARG B 1 19 ? 53.051 29.314 0.078 1.00 26.23 19 ARG B CA 1
ATOM 1588 C C . ARG B 1 19 ? 52.711 27.891 -0.282 1.00 25.86 19 ARG B C 1
ATOM 1589 O O . ARG B 1 19 ? 51.527 27.522 -0.517 1.00 25.39 19 ARG B O 1
ATOM 1597 N N . TYR B 1 20 ? 53.743 27.054 -0.354 1.00 24.24 20 TYR B N 1
ATOM 1598 C CA . TYR B 1 20 ? 53.518 25.669 -0.779 1.00 24.93 20 TYR B CA 1
ATOM 1599 C C . TYR B 1 20 ? 54.448 24.752 0.013 1.00 25.44 20 TYR B C 1
ATOM 1600 O O . TYR B 1 20 ? 55.473 24.369 -0.499 1.00 27.36 20 TYR B O 1
ATOM 1609 N N . PHE B 1 21 ? 54.123 24.438 1.252 1.00 24.52 21 PHE B N 1
ATOM 1610 C CA . PHE B 1 21 ? 55.019 23.546 2.065 1.00 25.93 21 PHE B CA 1
ATOM 1611 C C . PHE B 1 21 ? 54.319 22.275 2.588 1.00 26.36 21 PHE B C 1
ATOM 1612 O O . PHE B 1 21 ? 54.961 21.396 3.182 1.00 25.91 21 PHE B O 1
ATOM 1620 N N . ALA B 1 22 ? 53.006 22.196 2.408 1.00 24.79 22 ALA B N 1
ATOM 1621 C CA . ALA B 1 22 ? 52.274 21.053 2.900 1.00 26.15 22 ALA B CA 1
ATOM 1622 C C . ALA B 1 22 ? 52.887 19.736 2.441 1.00 25.63 22 ALA B C 1
ATOM 1623 O O . ALA B 1 22 ? 52.847 18.743 3.165 1.00 25.78 22 ALA B O 1
ATOM 1625 N N . SER B 1 23 ? 53.350 19.698 1.214 1.00 26.55 23 SER B N 1
ATOM 1626 C CA . SER B 1 23 ? 53.829 18.414 0.659 1.00 26.80 23 SER B CA 1
ATOM 1627 C C . SER B 1 23 ? 55.147 17.959 1.290 1.00 26.28 23 SER B C 1
ATOM 1628 O O . SER B 1 23 ? 55.481 16.740 1.262 1.00 26.44 23 SER B O 1
ATOM 1631 N N . ILE B 1 24 ? 55.929 18.915 1.805 1.00 26.79 24 ILE B N 1
ATOM 1632 C CA . ILE B 1 24 ? 57.067 18.530 2.693 1.00 28.63 24 ILE B CA 1
ATOM 1633 C C . ILE B 1 24 ? 56.596 17.828 3.949 1.00 27.87 24 ILE B C 1
ATOM 1634 O O . ILE B 1 24 ? 57.090 16.726 4.341 1.00 28.38 24 ILE B O 1
ATOM 1639 N N . ILE B 1 25 ? 55.615 18.439 4.590 1.00 28.08 25 ILE B N 1
ATOM 1640 C CA . ILE B 1 25 ? 55.062 17.919 5.865 1.00 25.83 25 ILE B CA 1
ATOM 1641 C C . ILE B 1 25 ? 54.421 16.563 5.679 1.00 27.04 25 ILE B C 1
ATOM 1642 O O . ILE B 1 25 ? 54.691 15.622 6.455 1.00 25.02 25 ILE B O 1
ATOM 1647 N N . SER B 1 26 ? 53.569 16.415 4.674 1.00 25.05 26 SER B N 1
ATOM 1648 C CA . SER B 1 26 ? 53.010 15.077 4.435 1.00 26.56 26 SER B CA 1
ATOM 1649 C C . SER B 1 26 ? 54.101 13.995 4.185 1.00 26.41 26 SER B C 1
ATOM 1650 O O . SER B 1 26 ? 53.974 12.837 4.598 1.00 27.18 26 SER B O 1
ATOM 1653 N N . SER B 1 27 ? 55.183 14.381 3.526 1.00 27.15 27 SER B N 1
ATOM 1654 C CA . SER B 1 27 ? 56.213 13.408 3.213 1.00 26.42 27 SER B CA 1
ATOM 1655 C C . SER B 1 27 ? 56.813 12.923 4.530 1.00 27.17 27 SER B C 1
ATOM 1656 O O . SER B 1 27 ? 57.109 11.695 4.694 1.00 27.53 27 SER B O 1
ATOM 1659 N N . LEU B 1 28 ? 57.014 13.837 5.488 1.00 26.05 28 LEU B N 1
ATOM 1660 C CA . LEU B 1 28 ? 57.614 13.487 6.769 1.00 26.81 28 LEU B CA 1
ATOM 1661 C C . LEU B 1 28 ? 56.602 12.629 7.578 1.00 28.61 28 LEU B C 1
ATOM 1662 O O . LEU B 1 28 ? 56.975 11.666 8.248 1.00 28.84 28 LEU B O 1
ATOM 1667 N N . GLU B 1 29 ? 55.312 12.963 7.495 1.00 26.84 29 GLU B N 1
ATOM 1668 C CA . GLU B 1 29 ? 54.314 12.200 8.244 1.00 27.01 29 GLU B CA 1
ATOM 1669 C C . GLU B 1 29 ? 54.296 10.739 7.745 1.00 28.69 29 GLU B C 1
ATOM 1670 O O . GLU B 1 29 ? 54.253 9.789 8.580 1.00 30.81 29 GLU B O 1
ATOM 1676 N N . ILE B 1 30 ? 54.416 10.555 6.426 1.00 29.10 30 ILE B N 1
ATOM 1677 C CA . ILE B 1 30 ? 54.382 9.196 5.831 1.00 29.35 30 ILE B CA 1
ATOM 1678 C C . ILE B 1 30 ? 55.612 8.410 6.248 1.00 29.73 30 ILE B C 1
ATOM 1679 O O . ILE B 1 30 ? 55.509 7.313 6.789 1.00 32.18 30 ILE B O 1
ATOM 1684 N N . LEU B 1 31 ? 56.773 8.995 6.033 1.00 29.11 31 LEU B N 1
ATOM 1685 C CA . LEU B 1 31 ? 58.009 8.348 6.385 1.00 29.96 31 LEU B CA 1
ATOM 1686 C C . LEU B 1 31 ? 58.081 7.993 7.853 1.00 31.92 31 LEU B C 1
ATOM 1687 O O . LEU B 1 31 ? 58.411 6.834 8.204 1.00 32.37 31 LEU B O 1
ATOM 1692 N N . GLU B 1 32 ? 57.777 8.969 8.719 1.00 31.08 32 GLU B N 1
ATOM 1693 C CA . GLU B 1 32 ? 57.854 8.729 10.165 1.00 33.31 32 GLU B CA 1
ATOM 1694 C C . GLU B 1 32 ? 56.831 7.719 10.623 1.00 32.95 32 GLU B C 1
ATOM 1695 O O . GLU B 1 32 ? 57.144 6.890 11.480 1.00 32.69 32 GLU B O 1
ATOM 1701 N N . THR B 1 33 ? 55.618 7.789 10.067 1.00 31.99 33 THR B N 1
ATOM 1702 C CA . THR B 1 33 ? 54.628 6.794 10.400 1.00 34.42 33 THR B CA 1
ATOM 1703 C C . THR B 1 33 ? 55.049 5.371 9.969 1.00 35.96 33 THR B C 1
ATOM 1704 O O . THR B 1 33 ? 54.972 4.430 10.760 1.00 36.02 33 THR B O 1
ATOM 1708 N N . ALA B 1 34 ? 55.527 5.241 8.732 1.00 37.51 34 ALA B N 1
ATOM 1709 C CA . ALA B 1 34 ? 56.055 3.961 8.224 1.00 39.69 34 ALA B CA 1
ATOM 1710 C C . ALA B 1 34 ? 57.085 3.359 9.173 1.00 41.19 34 ALA B C 1
ATOM 1711 O O . ALA B 1 34 ? 57.049 2.153 9.458 1.00 41.48 34 ALA B O 1
ATOM 1713 N N . ALA B 1 35 ? 57.998 4.198 9.646 1.00 42.17 35 ALA B N 1
ATOM 1714 C CA . ALA B 1 35 ? 59.075 3.769 10.545 1.00 45.22 35 ALA B CA 1
ATOM 1715 C C . ALA B 1 35 ? 58.601 3.251 11.920 1.00 47.61 35 ALA B C 1
ATOM 1716 O O . ALA B 1 35 ? 59.293 2.431 12.529 1.00 47.43 35 ALA B O 1
ATOM 1718 N N . GLU B 1 36 ? 57.437 3.727 12.393 1.00 50.08 36 GLU B N 1
ATOM 1719 C CA . GLU B 1 36 ? 56.781 3.243 13.637 1.00 52.48 36 GLU B CA 1
ATOM 1720 C C . GLU B 1 36 ? 56.313 1.800 13.521 1.00 53.84 36 GLU B C 1
ATOM 1721 O O . GLU B 1 36 ? 56.288 1.055 14.496 1.00 54.07 36 GLU B O 1
ATOM 1727 N N . PHE B 1 37 ? 55.955 1.388 12.322 1.00 55.76 37 PHE B N 1
ATOM 1728 C CA . PHE B 1 37 ? 55.699 -0.010 12.060 1.00 57.72 37 PHE B CA 1
ATOM 1729 C C . PHE B 1 37 ? 56.984 -0.857 12.011 1.00 58.87 37 PHE B C 1
ATOM 1730 O O . PHE B 1 37 ? 56.929 -2.085 12.059 1.00 59.04 37 PHE B O 1
ATOM 1738 N N . ALA B 1 38 ? 58.142 -0.213 11.880 1.00 59.03 38 ALA B N 1
ATOM 1739 C CA . ALA B 1 38 ? 59.416 -0.922 11.830 1.00 59.45 38 ALA B CA 1
ATOM 1740 C C . ALA B 1 38 ? 60.106 -0.896 13.189 1.00 59.48 38 ALA B C 1
ATOM 1741 O O . ALA B 1 38 ? 60.622 -1.928 13.632 1.00 60.46 38 ALA B O 1
ATOM 1743 N N . PHE B 1 43 ? 63.362 7.072 11.683 1.00 42.07 43 PHE B N 1
ATOM 1744 C CA . PHE B 1 43 ? 63.835 8.346 11.097 1.00 41.67 43 PHE B CA 1
ATOM 1745 C C . PHE B 1 43 ? 64.039 9.411 12.236 1.00 40.77 43 PHE B C 1
ATOM 1746 O O . PHE B 1 43 ? 63.212 9.456 13.170 1.00 43.55 43 PHE B O 1
ATOM 1754 N N . MET B 1 44 ? 65.144 10.171 12.231 1.00 37.18 44 MET B N 1
ATOM 1755 C CA . MET B 1 44 ? 65.186 11.559 12.784 1.00 35.43 44 MET B CA 1
ATOM 1756 C C . MET B 1 44 ? 64.953 12.449 11.556 1.00 32.84 44 MET B C 1
ATOM 1757 O O . MET B 1 44 ? 65.775 12.381 10.624 1.00 31.15 44 MET B O 1
ATOM 1762 N N . THR B 1 45 ? 63.921 13.299 11.540 1.00 30.76 45 THR B N 1
ATOM 1763 C CA . THR B 1 45 ? 63.713 14.180 10.410 1.00 28.76 45 THR B CA 1
ATOM 1764 C C . THR B 1 45 ? 63.906 15.694 10.826 1.00 30.33 45 THR B C 1
ATOM 1765 O O . THR B 1 45 ? 63.777 16.082 12.036 1.00 28.68 45 THR B O 1
ATOM 1769 N N . HIS B 1 46 ? 64.238 16.551 9.854 1.00 28.69 46 HIS B N 1
ATOM 1770 C CA . HIS B 1 46 ? 64.502 17.963 10.168 1.00 29.11 46 HIS B CA 1
ATOM 1771 C C . HIS B 1 46 ? 63.971 18.840 9.053 1.00 28.68 46 HIS B C 1
ATOM 1772 O O . HIS B 1 46 ? 64.405 18.697 7.903 1.00 27.74 46 HIS B O 1
ATOM 1779 N N . VAL B 1 47 ? 63.045 19.743 9.370 1.00 27.33 47 VAL B N 1
ATOM 1780 C CA . VAL B 1 47 ? 62.644 20.756 8.405 1.00 27.30 47 VAL B CA 1
ATOM 1781 C C . VAL B 1 47 ? 63.616 21.953 8.439 1.00 25.78 47 VAL B C 1
ATOM 1782 O O . VAL B 1 47 ? 63.918 22.510 9.503 1.00 28.36 47 VAL B O 1
ATOM 1786 N N . VAL B 1 48 ? 64.134 22.349 7.282 1.00 24.92 48 VAL B N 1
ATOM 1787 C CA . VAL B 1 48 ? 64.920 23.555 7.196 1.00 24.16 48 VAL B CA 1
ATOM 1788 C C . VAL B 1 48 ? 64.392 24.522 6.127 1.00 25.16 48 VAL B C 1
ATOM 1789 O O . VAL B 1 48 ? 63.701 24.109 5.207 1.00 26.08 48 VAL B O 1
ATOM 1793 N N . THR B 1 49 ? 64.712 25.797 6.268 1.00 26.82 49 THR B N 1
ATOM 1794 C CA . THR B 1 49 ? 64.299 26.835 5.333 1.00 27.78 49 THR B CA 1
ATOM 1795 C C . THR B 1 49 ? 65.575 27.467 4.804 1.00 29.94 49 THR B C 1
ATOM 1796 O O . THR B 1 49 ? 66.602 27.411 5.473 1.00 30.59 49 THR B O 1
ATOM 1800 N N . PRO B 1 50 ? 65.514 28.067 3.609 1.00 30.99 50 PRO B N 1
ATOM 1801 C CA . PRO B 1 50 ? 66.756 28.518 2.932 1.00 32.42 50 PRO B CA 1
ATOM 1802 C C . PRO B 1 50 ? 67.501 29.561 3.706 1.00 32.21 50 PRO B C 1
ATOM 1803 O O . PRO B 1 50 ? 68.740 29.592 3.641 1.00 32.45 50 PRO B O 1
ATOM 1807 N N . ASN B 1 51 ? 66.777 30.373 4.461 1.00 32.56 51 ASN B N 1
ATOM 1808 C CA . ASN B 1 51 ? 67.387 31.389 5.282 1.00 33.03 51 ASN B CA 1
ATOM 1809 C C . ASN B 1 51 ? 67.307 31.102 6.761 1.00 32.80 51 ASN B C 1
ATOM 1810 O O . ASN B 1 51 ? 67.626 31.975 7.604 1.00 32.14 51 ASN B O 1
ATOM 1815 N N . ASN B 1 52 ? 66.920 29.872 7.078 1.00 30.82 52 ASN B N 1
ATOM 1816 C CA . ASN B 1 52 ? 66.741 29.470 8.485 1.00 30.56 52 ASN B CA 1
ATOM 1817 C C . ASN B 1 52 ? 65.810 30.365 9.325 1.00 30.56 52 ASN B C 1
ATOM 1818 O O . ASN B 1 52 ? 65.885 30.330 10.548 1.00 31.70 52 ASN B O 1
ATOM 1823 N N . ARG B 1 53 ? 64.927 31.128 8.673 1.00 30.72 53 ARG B N 1
ATOM 1824 C CA . ARG B 1 53 ? 63.887 31.912 9.366 1.00 30.40 53 ARG B CA 1
ATOM 1825 C C . ARG B 1 53 ? 62.539 31.157 9.297 1.00 29.94 53 ARG B C 1
ATOM 1826 O O . ARG B 1 53 ? 62.399 30.219 8.524 1.00 29.56 53 ARG B O 1
ATOM 1834 N N . PRO B 1 54 ? 61.570 31.548 10.132 1.00 29.75 54 PRO B N 1
ATOM 1835 C CA . PRO B 1 54 ? 60.248 30.930 10.007 1.00 29.62 54 PRO B CA 1
ATOM 1836 C C . PRO B 1 54 ? 59.649 31.101 8.586 1.00 29.61 54 PRO B C 1
ATOM 1837 O O . PRO B 1 54 ? 59.891 32.153 7.904 1.00 30.17 54 PRO B O 1
ATOM 1841 N N . LEU B 1 55 ? 58.889 30.091 8.146 1.00 28.60 55 LEU B N 1
ATOM 1842 C CA . LEU B 1 55 ? 58.025 30.256 6.962 1.00 29.47 55 LEU B CA 1
ATOM 1843 C C . LEU B 1 55 ? 56.712 30.880 7.402 1.00 29.45 55 LEU B C 1
ATOM 1844 O O . LEU B 1 55 ? 56.209 30.544 8.468 1.00 31.00 55 LEU B O 1
ATOM 1849 N N . ILE B 1 56 ? 56.156 31.731 6.567 1.00 27.47 56 ILE B N 1
ATOM 1850 C CA . ILE B 1 56 ? 54.829 32.263 6.767 1.00 28.77 56 ILE B CA 1
ATOM 1851 C C . ILE B 1 56 ? 53.896 31.437 5.892 1.00 27.90 56 ILE B C 1
ATOM 1852 O O . ILE B 1 56 ? 53.924 31.494 4.655 1.00 28.29 56 ILE B O 1
ATOM 1857 N N . GLY B 1 57 ? 53.128 30.579 6.530 1.00 28.23 57 GLY B N 1
ATOM 1858 C CA . GLY B 1 57 ? 52.285 29.666 5.804 1.00 28.84 57 GLY B CA 1
ATOM 1859 C C . GLY B 1 57 ? 50.873 30.244 5.700 1.00 29.54 57 GLY B C 1
ATOM 1860 O O . GLY B 1 57 ? 50.562 31.287 6.297 1.00 33.06 57 GLY B O 1
ATOM 1861 N N . ARG B 1 58 ? 50.007 29.565 4.964 1.00 28.34 58 ARG B N 1
ATOM 1862 C CA . ARG B 1 58 ? 48.628 30.043 4.780 1.00 28.66 58 ARG B CA 1
ATOM 1863 C C . ARG B 1 58 ? 47.800 29.875 6.070 1.00 28.84 58 ARG B C 1
ATOM 1864 O O . ARG B 1 58 ? 48.119 29.031 6.939 1.00 29.57 58 ARG B O 1
ATOM 1872 N N . GLY B 1 59 ? 46.776 30.720 6.240 1.00 28.68 59 GLY B N 1
ATOM 1873 C CA . GLY B 1 59 ? 45.835 30.510 7.352 1.00 27.98 59 GLY B CA 1
ATOM 1874 C C . GLY B 1 59 ? 46.383 31.261 8.557 1.00 28.32 59 GLY B C 1
ATOM 1875 O O . GLY B 1 59 ? 45.982 30.995 9.699 1.00 27.47 59 GLY B O 1
ATOM 1876 N N . GLY B 1 60 ? 47.330 32.185 8.300 1.00 28.56 60 GLY B N 1
ATOM 1877 C CA . GLY B 1 60 ? 47.863 33.055 9.353 1.00 28.82 60 GLY B CA 1
ATOM 1878 C C . GLY B 1 60 ? 48.782 32.335 10.326 1.00 28.45 60 GLY B C 1
ATOM 1879 O O . GLY B 1 60 ? 48.793 32.623 11.533 1.00 27.34 60 GLY B O 1
ATOM 1880 N N . ILE B 1 61 ? 49.568 31.389 9.833 1.00 27.81 61 ILE B N 1
ATOM 1881 C CA . ILE B 1 61 ? 50.514 30.672 10.735 1.00 28.07 61 ILE B CA 1
ATOM 1882 C C . ILE B 1 61 ? 51.941 31.021 10.391 1.00 28.21 61 ILE B C 1
ATOM 1883 O O . ILE B 1 61 ? 52.228 31.480 9.242 1.00 27.96 61 ILE B O 1
ATOM 1888 N N . SER B 1 62 ? 52.819 30.825 11.376 1.00 26.55 62 SER B N 1
ATOM 1889 C CA . SER B 1 62 ? 54.283 30.882 11.094 1.00 28.00 62 SER B CA 1
ATOM 1890 C C . SER B 1 62 ? 54.878 29.557 11.563 1.00 27.15 62 SER B C 1
ATOM 1891 O O . SER B 1 62 ? 54.377 28.978 12.538 1.00 29.14 62 SER B O 1
ATOM 1894 N N . VAL B 1 63 ? 55.836 29.036 10.809 1.00 28.01 63 VAL B N 1
ATOM 1895 C CA . VAL B 1 63 ? 56.345 27.674 11.067 1.00 27.79 63 VAL B CA 1
ATOM 1896 C C . VAL B 1 63 ? 57.831 27.846 11.384 1.00 28.24 63 VAL B C 1
ATOM 1897 O O . VAL B 1 63 ? 58.594 28.294 10.562 1.00 28.61 63 VAL B O 1
ATOM 1901 N N . GLN B 1 64 ? 58.181 27.600 12.615 1.00 28.48 64 GLN B N 1
ATOM 1902 C CA . GLN B 1 64 ? 59.543 27.934 13.135 1.00 28.79 64 GLN B CA 1
ATOM 1903 C C . GLN B 1 64 ? 60.423 26.672 13.043 1.00 27.35 64 GLN B C 1
ATOM 1904 O O . GLN B 1 64 ? 60.122 25.678 13.702 1.00 27.42 64 GLN B O 1
ATOM 1910 N N . PRO B 1 65 ? 61.488 26.698 12.216 1.00 27.60 65 PRO B N 1
ATOM 1911 C CA . PRO B 1 65 ? 62.416 25.526 12.236 1.00 27.18 65 PRO B CA 1
ATOM 1912 C C . PRO B 1 65 ? 63.362 25.586 13.435 1.00 28.21 65 PRO B C 1
ATOM 1913 O O . PRO B 1 65 ? 63.562 26.665 14.006 1.00 26.03 65 PRO B O 1
ATOM 1917 N N . THR B 1 66 ? 63.894 24.434 13.856 1.00 28.53 66 THR B N 1
ATOM 1918 C CA . THR B 1 66 ? 64.833 24.390 15.007 1.00 29.58 66 THR B CA 1
ATOM 1919 C C . THR B 1 66 ? 66.205 23.844 14.642 1.00 30.51 66 THR B C 1
ATOM 1920 O O . THR B 1 66 ? 66.986 23.483 15.551 1.00 32.28 66 THR B O 1
ATOM 1924 N N . ALA B 1 67 ? 66.471 23.688 13.350 1.00 31.35 67 ALA B N 1
ATOM 1925 C CA . ALA B 1 67 ? 67.819 23.292 12.851 1.00 32.25 67 ALA B CA 1
ATOM 1926 C C . ALA B 1 67 ? 68.190 24.256 11.711 1.00 31.44 67 ALA B C 1
ATOM 1927 O O . ALA B 1 67 ? 67.289 24.788 11.082 1.00 29.80 67 ALA B O 1
ATOM 1929 N N . GLN B 1 68 ? 69.473 24.478 11.443 1.00 31.14 68 GLN B N 1
ATOM 1930 C CA . GLN B 1 68 ? 69.918 25.269 10.302 1.00 31.50 68 GLN B CA 1
ATOM 1931 C C . GLN B 1 68 ? 70.438 24.320 9.242 1.00 30.35 68 GLN B C 1
ATOM 1932 O O . GLN B 1 68 ? 71.069 23.353 9.580 1.00 30.16 68 GLN B O 1
ATOM 1938 N N . TRP B 1 69 ? 70.223 24.623 7.973 1.00 30.44 69 TRP B N 1
ATOM 1939 C CA . TRP B 1 69 ? 70.632 23.680 6.920 1.00 29.63 69 TRP B CA 1
ATOM 1940 C C . TRP B 1 69 ? 72.144 23.498 6.908 1.00 29.14 69 TRP B C 1
ATOM 1941 O O . TRP B 1 69 ? 72.631 22.401 6.659 1.00 28.50 69 TRP B O 1
ATOM 1952 N N . GLN B 1 70 ? 72.879 24.558 7.226 1.00 31.08 70 GLN B N 1
ATOM 1953 C CA . GLN B 1 70 ? 74.352 24.427 7.234 1.00 33.09 70 GLN B CA 1
ATOM 1954 C C . GLN B 1 70 ? 74.880 23.369 8.222 1.00 34.54 70 GLN B C 1
ATOM 1955 O O . GLN B 1 70 ? 76.084 23.011 8.154 1.00 35.17 70 GLN B O 1
ATOM 1961 N N . SER B 1 71 ? 74.033 22.875 9.132 1.00 32.28 71 SER B N 1
ATOM 1962 C CA . SER B 1 71 ? 74.513 22.061 10.217 1.00 34.08 71 SER B CA 1
ATOM 1963 C C . SER B 1 71 ? 74.692 20.639 9.721 1.00 34.62 71 SER B C 1
ATOM 1964 O O . SER B 1 71 ? 75.114 19.775 10.488 1.00 35.36 71 SER B O 1
ATOM 1967 N N . PHE B 1 72 ? 74.229 20.361 8.492 1.00 32.65 72 PHE B N 1
ATOM 1968 C CA . PHE B 1 72 ? 74.099 18.982 8.051 1.00 33.45 72 PHE B CA 1
ATOM 1969 C C . PHE B 1 72 ? 75.164 18.686 7.002 1.00 33.51 72 PHE B C 1
ATOM 1970 O O . PHE B 1 72 ? 75.164 19.254 5.931 1.00 35.30 72 PHE B O 1
ATOM 1978 N N . ASP B 1 73 ? 76.054 17.764 7.342 1.00 34.41 73 ASP B N 1
ATOM 1979 C CA . ASP B 1 73 ? 77.195 17.387 6.529 1.00 34.02 73 ASP B CA 1
ATOM 1980 C C . ASP B 1 73 ? 76.915 16.048 5.892 1.00 33.92 73 ASP B C 1
ATOM 1981 O O . ASP B 1 73 ? 77.640 15.633 4.970 1.00 33.89 73 ASP B O 1
ATOM 1986 N N . PHE B 1 74 ? 75.890 15.376 6.404 1.00 32.72 74 PHE B N 1
ATOM 1987 C CA . PHE B 1 74 ? 75.445 14.123 5.816 1.00 32.00 74 PHE B CA 1
ATOM 1988 C C . PHE B 1 74 ? 73.912 13.982 5.968 1.00 31.26 74 PHE B C 1
ATOM 1989 O O . PHE B 1 74 ? 73.384 14.464 6.953 1.00 30.55 74 PHE B O 1
ATOM 1997 N N . THR B 1 75 ? 73.217 13.301 5.050 1.00 29.67 75 THR B N 1
ATOM 1998 C CA . THR B 1 75 ? 71.865 12.813 5.350 1.00 30.99 75 THR B CA 1
ATOM 1999 C C . THR B 1 75 ? 71.556 11.526 4.558 1.00 31.39 75 THR B C 1
ATOM 2000 O O . THR B 1 75 ? 72.058 11.323 3.459 1.00 31.54 75 THR B O 1
ATOM 2004 N N . ASN B 1 76 ? 70.672 10.692 5.066 1.00 31.26 76 ASN B N 1
ATOM 2005 C CA . ASN B 1 76 ? 70.226 9.557 4.258 1.00 30.03 76 ASN B CA 1
ATOM 2006 C C . ASN B 1 76 ? 69.295 9.974 3.118 1.00 30.65 76 ASN B C 1
ATOM 2007 O O . ASN B 1 76 ? 69.385 9.462 2.002 1.00 30.01 76 ASN B O 1
ATOM 2012 N N . ILE B 1 77 ? 68.374 10.899 3.432 1.00 30.17 77 ILE B N 1
ATOM 2013 C CA . ILE B 1 77 ? 67.446 11.436 2.464 1.00 28.25 77 ILE B CA 1
ATOM 2014 C C . ILE B 1 77 ? 67.426 12.970 2.598 1.00 28.98 77 ILE B C 1
ATOM 2015 O O . ILE B 1 77 ? 67.372 13.507 3.717 1.00 28.60 77 ILE B O 1
ATOM 2020 N N . LEU B 1 78 ? 67.512 13.669 1.468 1.00 28.80 78 LEU B N 1
ATOM 2021 C CA . LEU B 1 78 ? 67.229 15.089 1.427 1.00 28.37 78 LEU B CA 1
ATOM 2022 C C . LEU B 1 78 ? 66.028 15.299 0.548 1.00 28.63 78 LEU B C 1
ATOM 2023 O O . LEU B 1 78 ? 66.008 14.840 -0.629 1.00 27.95 78 LEU B O 1
ATOM 2028 N N . ILE B 1 79 ? 65.043 16.044 1.080 1.00 28.08 79 ILE B N 1
ATOM 2029 C CA . ILE B 1 79 ? 63.839 16.327 0.313 1.00 28.73 79 ILE B CA 1
ATOM 2030 C C . ILE B 1 79 ? 63.827 17.810 -0.004 1.00 28.04 79 ILE B C 1
ATOM 2031 O O . ILE B 1 79 ? 64.018 18.639 0.897 1.00 29.23 79 ILE B O 1
ATOM 2036 N N . ILE B 1 80 ? 63.565 18.137 -1.271 1.00 27.65 80 ILE B N 1
ATOM 2037 C CA . ILE B 1 80 ? 63.507 19.529 -1.707 1.00 26.97 80 ILE B CA 1
ATOM 2038 C C . ILE B 1 80 ? 62.062 19.765 -2.095 1.00 28.19 80 ILE B C 1
ATOM 2039 O O . ILE B 1 80 ? 61.537 19.139 -3.062 1.00 28.52 80 ILE B O 1
ATOM 2044 N N . GLY B 1 81 ? 61.395 20.648 -1.332 1.00 26.51 81 GLY B N 1
ATOM 2045 C CA . GLY B 1 81 ? 59.997 20.952 -1.591 1.00 27.60 81 GLY B CA 1
ATOM 2046 C C . GLY B 1 81 ? 59.726 21.907 -2.750 1.00 25.46 81 GLY B C 1
ATOM 2047 O O . GLY B 1 81 ? 60.640 22.359 -3.475 1.00 26.10 81 GLY B O 1
ATOM 2048 N N . SER B 1 82 ? 58.439 22.208 -2.910 1.00 26.87 82 SER B N 1
ATOM 2049 C CA . SER B 1 82 ? 58.011 23.194 -3.861 1.00 25.94 82 SER B CA 1
ATOM 2050 C C . SER B 1 82 ? 58.768 24.497 -3.702 1.00 25.50 82 SER B C 1
ATOM 2051 O O . SER B 1 82 ? 59.043 24.966 -2.588 1.00 25.80 82 SER B O 1
ATOM 2054 N N . ILE B 1 83 ? 59.092 25.123 -4.834 1.00 26.98 83 ILE B N 1
ATOM 2055 C CA . ILE B 1 83 ? 59.535 26.499 -4.792 1.00 26.88 83 ILE B CA 1
ATOM 2056 C C . ILE B 1 83 ? 58.424 27.472 -5.291 1.00 27.85 83 ILE B C 1
ATOM 2057 O O . ILE B 1 83 ? 58.705 28.626 -5.608 1.00 28.35 83 ILE B O 1
ATOM 2062 N N . GLY B 1 84 ? 57.182 27.003 -5.368 1.00 28.52 84 GLY B N 1
ATOM 2063 C CA . GLY B 1 84 ? 56.105 27.829 -5.886 1.00 29.30 84 GLY B CA 1
ATOM 2064 C C . GLY B 1 84 ? 56.370 28.081 -7.357 1.00 31.09 84 GLY B C 1
ATOM 2065 O O . GLY B 1 84 ? 56.730 27.165 -8.093 1.00 30.95 84 GLY B O 1
ATOM 2066 N N . ASP B 1 85 ? 56.219 29.336 -7.762 1.00 30.24 85 ASP B N 1
ATOM 2067 C CA . ASP B 1 85 ? 56.424 29.762 -9.123 1.00 30.17 85 ASP B CA 1
ATOM 2068 C C . ASP B 1 85 ? 57.907 29.938 -9.398 1.00 30.63 85 ASP B C 1
ATOM 2069 O O . ASP B 1 85 ? 58.477 30.877 -8.900 1.00 30.23 85 ASP B O 1
ATOM 2074 N N . PRO B 1 86 ? 58.534 29.057 -10.226 1.00 30.63 86 PRO B N 1
ATOM 2075 C CA . PRO B 1 86 ? 59.967 29.141 -10.424 1.00 30.92 86 PRO B CA 1
ATOM 2076 C C . PRO B 1 86 ? 60.373 30.444 -11.094 1.00 31.33 86 PRO B C 1
ATOM 2077 O O . PRO B 1 86 ? 61.490 30.931 -10.916 1.00 31.46 86 PRO B O 1
ATOM 2081 N N . LEU B 1 87 ? 59.453 31.047 -11.844 1.00 29.04 87 LEU B N 1
ATOM 2082 C CA . LEU B 1 87 ? 59.780 32.291 -12.512 1.00 29.37 87 LEU B CA 1
ATOM 2083 C C . LEU B 1 87 ? 60.165 33.367 -11.536 1.00 30.45 87 LEU B C 1
ATOM 2084 O O . LEU B 1 87 ? 61.065 34.168 -11.816 1.00 31.85 87 LEU B O 1
ATOM 2089 N N . GLU B 1 88 ? 59.488 33.396 -10.393 1.00 30.19 88 GLU B N 1
ATOM 2090 C CA . GLU B 1 88 ? 59.790 34.311 -9.316 1.00 32.28 88 GLU B CA 1
ATOM 2091 C C . GLU B 1 88 ? 60.973 33.829 -8.416 1.00 32.60 88 GLU B C 1
ATOM 2092 O O . GLU B 1 88 ? 61.897 34.626 -8.039 1.00 30.76 88 GLU B O 1
ATOM 2098 N N . SER B 1 89 ? 60.966 32.538 -8.099 1.00 31.82 89 SER B N 1
ATOM 2099 C CA . SER B 1 89 ? 61.790 32.061 -6.936 1.00 32.86 89 SER B CA 1
ATOM 2100 C C . SER B 1 89 ? 63.129 31.422 -7.304 1.00 32.99 89 SER B C 1
ATOM 2101 O O . SER B 1 89 ? 64.061 31.421 -6.478 1.00 33.72 89 SER B O 1
ATOM 2104 N N . LEU B 1 90 ? 63.251 30.843 -8.496 1.00 32.51 90 LEU B N 1
ATOM 2105 C CA . LEU B 1 90 ? 64.405 29.941 -8.733 1.00 34.14 90 LEU B CA 1
ATOM 2106 C C . LEU B 1 90 ? 65.719 30.753 -8.660 1.00 36.05 90 LEU B C 1
ATOM 2107 O O . LEU B 1 90 ? 66.720 30.283 -8.127 1.00 33.55 90 LEU B O 1
ATOM 2112 N N . ASP B 1 91 ? 65.679 31.991 -9.190 1.00 37.62 91 ASP B N 1
ATOM 2113 C CA . ASP B 1 91 ? 66.834 32.886 -9.294 1.00 40.14 91 ASP B CA 1
ATOM 2114 C C . ASP B 1 91 ? 67.259 33.450 -7.960 1.00 39.13 91 ASP B C 1
ATOM 2115 O O . ASP B 1 91 ? 68.326 34.029 -7.855 1.00 40.12 91 ASP B O 1
ATOM 2120 N N . LYS B 1 92 ? 66.400 33.331 -6.967 1.00 38.50 92 LYS B N 1
ATOM 2121 C CA . LYS B 1 92 ? 66.625 33.967 -5.691 1.00 39.03 92 LYS B CA 1
ATOM 2122 C C . LYS B 1 92 ? 67.079 32.991 -4.639 1.00 38.76 92 LYS B C 1
ATOM 2123 O O . LYS B 1 92 ? 67.325 33.378 -3.508 1.00 39.02 92 LYS B O 1
ATOM 2129 N N . ILE B 1 93 ? 67.194 31.725 -5.021 1.00 37.52 93 ILE B N 1
ATOM 2130 C CA . ILE B 1 93 ? 67.722 30.698 -4.127 1.00 37.48 93 ILE B CA 1
ATOM 2131 C C . ILE B 1 93 ? 69.223 30.885 -3.921 1.00 37.16 93 ILE B C 1
ATOM 2132 O O . ILE B 1 93 ? 69.955 31.054 -4.863 1.00 36.18 93 ILE B O 1
ATOM 2137 N N . ASP B 1 94 ? 69.647 30.894 -2.669 1.00 37.46 94 ASP B N 1
ATOM 2138 C CA . ASP B 1 94 ? 71.054 31.038 -2.322 1.00 37.95 94 ASP B CA 1
ATOM 2139 C C . ASP B 1 94 ? 71.922 30.043 -3.103 1.00 38.59 94 ASP B C 1
ATOM 2140 O O . ASP B 1 94 ? 71.750 28.806 -3.027 1.00 38.32 94 ASP B O 1
ATOM 2145 N N . PRO B 1 95 ? 72.891 30.571 -3.869 1.00 39.37 95 PRO B N 1
ATOM 2146 C CA . PRO B 1 95 ? 73.786 29.651 -4.593 1.00 39.36 95 PRO B CA 1
ATOM 2147 C C . PRO B 1 95 ? 74.444 28.614 -3.696 1.00 38.21 95 PRO B C 1
ATOM 2148 O O . PRO B 1 95 ? 74.730 27.520 -4.146 1.00 38.59 95 PRO B O 1
ATOM 2152 N N . ALA B 1 96 ? 74.684 28.968 -2.441 1.00 37.35 96 ALA B N 1
ATOM 2153 C CA . ALA B 1 96 ? 75.327 28.045 -1.475 1.00 36.05 96 ALA B CA 1
ATOM 2154 C C . ALA B 1 96 ? 74.471 26.807 -1.215 1.00 35.40 96 ALA B C 1
ATOM 2155 O O . ALA B 1 96 ? 74.994 25.735 -0.925 1.00 33.92 96 ALA B O 1
ATOM 2157 N N . LEU B 1 97 ? 73.153 26.930 -1.416 1.00 33.90 97 LEU B N 1
ATOM 2158 C CA . LEU B 1 97 ? 72.260 25.780 -1.235 1.00 34.68 97 LEU B CA 1
ATOM 2159 C C . LEU B 1 97 ? 72.434 24.758 -2.384 1.00 34.26 97 LEU B C 1
ATOM 2160 O O . LEU B 1 97 ? 72.328 23.532 -2.188 1.00 35.06 97 LEU B O 1
ATOM 2165 N N . PHE B 1 98 ? 72.694 25.247 -3.593 1.00 34.46 98 PHE B N 1
ATOM 2166 C CA . PHE B 1 98 ? 72.972 24.313 -4.667 1.00 34.34 98 PHE B CA 1
ATOM 2167 C C . PHE B 1 98 ? 74.250 23.510 -4.434 1.00 32.90 98 PHE B C 1
ATOM 2168 O O . PHE B 1 98 ? 74.325 22.314 -4.830 1.00 34.29 98 PHE B O 1
ATOM 2176 N N . ASP B 1 99 ? 75.258 24.168 -3.881 1.00 33.79 99 ASP B N 1
ATOM 2177 C CA . ASP B 1 99 ? 76.546 23.498 -3.515 1.00 33.99 99 ASP B CA 1
ATOM 2178 C C . ASP B 1 99 ? 76.284 22.392 -2.481 1.00 33.59 99 ASP B C 1
ATOM 2179 O O . ASP B 1 99 ? 76.730 21.196 -2.636 1.00 33.71 99 ASP B O 1
ATOM 2184 N N . TRP B 1 100 ? 75.487 22.755 -1.451 1.00 32.49 100 TRP B N 1
ATOM 2185 C CA . TRP B 1 100 ? 75.122 21.828 -0.378 1.00 31.60 100 TRP B CA 1
ATOM 2186 C C . TRP B 1 100 ? 74.366 20.600 -0.895 1.00 31.12 100 TRP B C 1
ATOM 2187 O O . TRP B 1 100 ? 74.681 19.455 -0.540 1.00 29.54 100 TRP B O 1
ATOM 2198 N N . ILE B 1 101 ? 73.373 20.808 -1.766 1.00 30.68 101 ILE B N 1
ATOM 2199 C CA . ILE B 1 101 ? 72.674 19.705 -2.421 1.00 30.39 101 ILE B CA 1
ATOM 2200 C C . ILE B 1 101 ? 73.603 18.747 -3.173 1.00 30.72 101 ILE B C 1
ATOM 2201 O O . ILE B 1 101 ? 73.507 17.496 -3.055 1.00 31.60 101 ILE B O 1
ATOM 2206 N N . ARG B 1 102 ? 74.467 19.331 -3.962 1.00 30.56 102 ARG B N 1
ATOM 2207 C CA . ARG B 1 102 ? 75.467 18.593 -4.732 1.00 31.80 102 ARG B CA 1
ATOM 2208 C C . ARG B 1 102 ? 76.388 17.772 -3.791 1.00 31.65 102 ARG B C 1
ATOM 2209 O O . ARG B 1 102 ? 76.652 16.597 -4.045 1.00 31.15 102 ARG B O 1
ATOM 2217 N N . GLU B 1 103 ? 76.802 18.386 -2.696 1.00 31.46 103 GLU B N 1
ATOM 2218 C CA . GLU B 1 103 ? 77.713 17.713 -1.742 1.00 32.01 103 GLU B CA 1
ATOM 2219 C C . GLU B 1 103 ? 77.070 16.514 -1.074 1.00 32.86 103 GLU B C 1
ATOM 2220 O O . GLU B 1 103 ? 77.706 15.422 -0.944 1.00 30.86 103 GLU B O 1
ATOM 2226 N N . LEU B 1 104 ? 75.843 16.721 -0.591 1.00 30.86 104 LEU B N 1
ATOM 2227 C CA . LEU B 1 104 ? 75.075 15.614 0.006 1.00 32.25 104 LEU B CA 1
ATOM 2228 C C . LEU B 1 104 ? 74.862 14.464 -0.983 1.00 31.84 104 LEU B C 1
ATOM 2229 O O . LEU B 1 104 ? 74.959 13.259 -0.635 1.00 33.75 104 LEU B O 1
ATOM 2234 N N . HIS B 1 105 ? 74.505 14.820 -2.207 1.00 32.18 105 HIS B N 1
ATOM 2235 C CA . HIS B 1 105 ? 74.320 13.818 -3.214 1.00 33.07 105 HIS B CA 1
ATOM 2236 C C . HIS B 1 105 ? 75.618 12.982 -3.407 1.00 33.76 105 HIS B C 1
ATOM 2237 O O . HIS B 1 105 ? 75.560 11.735 -3.476 1.00 33.85 105 HIS B O 1
ATOM 2244 N N . LEU B 1 106 ? 76.761 13.657 -3.468 1.00 32.96 106 LEU B N 1
ATOM 2245 C CA . LEU B 1 106 ? 78.055 12.920 -3.586 1.00 36.44 106 LEU B CA 1
ATOM 2246 C C . LEU B 1 106 ? 78.355 12.029 -2.368 1.00 36.33 106 LEU B C 1
ATOM 2247 O O . LEU B 1 106 ? 79.086 10.992 -2.495 1.00 37.44 106 LEU B O 1
ATOM 2252 N N . LYS B 1 107 ? 77.801 12.414 -1.209 1.00 35.22 107 LYS B N 1
ATOM 2253 C CA . LYS B 1 107 ? 77.996 11.640 0.025 1.00 34.84 107 LYS B CA 1
ATOM 2254 C C . LYS B 1 107 ? 76.840 10.699 0.201 1.00 35.88 107 LYS B C 1
ATOM 2255 O O . LYS B 1 107 ? 76.542 10.262 1.325 1.00 36.59 107 LYS B O 1
ATOM 2261 N N . GLY B 1 108 ? 76.149 10.416 -0.891 1.00 35.23 108 GLY B N 1
ATOM 2262 C CA . GLY B 1 108 ? 75.276 9.247 -0.905 1.00 35.04 108 GLY B CA 1
ATOM 2263 C C . GLY B 1 108 ? 73.794 9.458 -0.536 1.00 34.83 108 GLY B C 1
ATOM 2264 O O . GLY B 1 108 ? 72.993 8.469 -0.463 1.00 35.09 108 GLY B O 1
ATOM 2265 N N . SER B 1 109 ? 73.404 10.707 -0.310 1.00 33.07 109 SER B N 1
ATOM 2266 C CA . SER B 1 109 ? 71.983 10.977 0.009 1.00 33.22 109 SER B CA 1
ATOM 2267 C C . SER B 1 109 ? 71.059 10.657 -1.135 1.00 31.94 109 SER B C 1
ATOM 2268 O O . SER B 1 109 ? 71.376 10.908 -2.314 1.00 32.25 109 SER B O 1
ATOM 2271 N N . LYS B 1 110 ? 69.880 10.130 -0.805 1.00 31.95 110 LYS B N 1
ATOM 2272 C CA . LYS B 1 110 ? 68.840 10.111 -1.803 1.00 32.17 110 LYS B CA 1
ATOM 2273 C C . LYS B 1 110 ? 68.388 11.575 -1.867 1.00 33.10 110 LYS B C 1
ATOM 2274 O O . LYS B 1 110 ? 68.274 12.264 -0.832 1.00 33.92 110 LYS B O 1
ATOM 2280 N N . ILE B 1 111 ? 68.128 12.053 -3.070 1.00 31.62 111 ILE B N 1
ATOM 2281 C CA . ILE B 1 111 ? 67.662 13.427 -3.228 1.00 32.22 111 ILE B CA 1
ATOM 2282 C C . ILE B 1 111 ? 66.228 13.309 -3.816 1.00 31.50 111 ILE B C 1
ATOM 2283 O O . ILE B 1 111 ? 66.066 12.792 -4.898 1.00 31.73 111 ILE B O 1
ATOM 2288 N N . VAL B 1 112 ? 65.223 13.762 -3.064 1.00 29.52 112 VAL B N 1
ATOM 2289 C CA . VAL B 1 112 ? 63.848 13.597 -3.443 1.00 29.15 112 VAL B CA 1
ATOM 2290 C C . VAL B 1 112 ? 63.334 15.021 -3.727 1.00 29.37 112 VAL B C 1
ATOM 2291 O O . VAL B 1 112 ? 63.336 15.899 -2.812 1.00 29.68 112 VAL B O 1
ATOM 2295 N N . ALA B 1 113 ? 62.953 15.259 -4.985 1.00 27.22 113 ALA B N 1
ATOM 2296 C CA . ALA B 1 113 ? 62.478 16.599 -5.421 1.00 27.27 113 ALA B CA 1
ATOM 2297 C C . ALA B 1 113 ? 60.976 16.517 -5.703 1.00 27.39 113 ALA B C 1
ATOM 2298 O O . ALA B 1 113 ? 60.563 15.717 -6.547 1.00 27.62 113 ALA B O 1
ATOM 2300 N N . ILE B 1 114 ? 60.178 17.376 -5.060 1.00 27.00 114 ILE B N 1
ATOM 2301 C CA . ILE B 1 114 ? 58.760 17.295 -5.291 1.00 28.79 114 ILE B CA 1
ATOM 2302 C C . ILE B 1 114 ? 58.225 18.604 -5.911 1.00 28.46 114 ILE B C 1
ATOM 2303 O O . ILE B 1 114 ? 58.711 19.710 -5.566 1.00 28.26 114 ILE B O 1
ATOM 2308 N N . ASP B 1 115 ? 57.266 18.454 -6.825 1.00 29.60 115 ASP B N 1
ATOM 2309 C CA . ASP B 1 115 ? 56.586 19.602 -7.464 1.00 29.13 115 ASP B CA 1
ATOM 2310 C C . ASP B 1 115 ? 57.680 20.488 -8.075 1.00 28.92 115 ASP B C 1
ATOM 2311 O O . ASP B 1 115 ? 58.599 19.978 -8.740 1.00 28.47 115 ASP B O 1
ATOM 2316 N N . THR B 1 116 ? 57.586 21.788 -7.906 1.00 27.00 116 THR B N 1
ATOM 2317 C CA 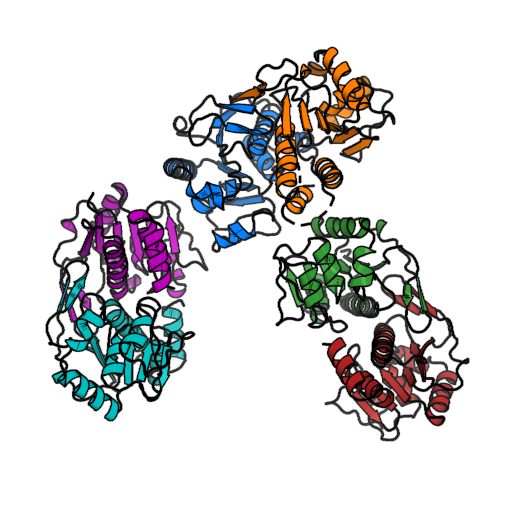. THR B 1 116 ? 58.564 22.631 -8.604 1.00 27.64 116 THR B CA 1
ATOM 2318 C C . THR B 1 116 ? 59.973 22.520 -7.977 1.00 27.85 116 THR B C 1
ATOM 2319 O O . THR B 1 116 ? 60.945 23.099 -8.507 1.00 29.15 116 THR B O 1
ATOM 2323 N N . GLY B 1 117 ? 60.076 21.829 -6.830 1.00 28.31 117 GLY B N 1
ATOM 2324 C CA . GLY B 1 117 ? 61.406 21.422 -6.306 1.00 27.94 117 GLY B CA 1
ATOM 2325 C C . GLY B 1 117 ? 62.246 20.756 -7.375 1.00 29.30 117 GLY B C 1
ATOM 2326 O O . GLY B 1 117 ? 63.475 20.837 -7.348 1.00 28.94 117 GLY B O 1
ATOM 2327 N N . ILE B 1 118 ? 61.582 20.155 -8.361 1.00 28.73 118 ILE B N 1
ATOM 2328 C CA . ILE B 1 118 ? 62.275 19.490 -9.469 1.00 29.37 118 ILE B CA 1
ATOM 2329 C C . ILE B 1 118 ? 63.164 20.487 -10.250 1.00 29.43 118 ILE B C 1
ATOM 2330 O O . ILE B 1 118 ? 64.229 20.108 -10.730 1.00 30.54 118 ILE B O 1
ATOM 2335 N N . PHE B 1 119 ? 62.749 21.766 -10.365 1.00 29.68 119 PHE B N 1
ATOM 2336 C CA . PHE B 1 119 ? 63.591 22.793 -11.042 1.00 30.11 119 PHE B CA 1
ATOM 2337 C C . PHE B 1 119 ? 64.911 22.969 -10.286 1.00 31.05 119 PHE B C 1
ATOM 2338 O O . PHE B 1 119 ? 65.957 23.309 -10.874 1.00 30.43 119 PHE B O 1
ATOM 2346 N N . VAL B 1 120 ? 64.847 22.842 -8.956 1.00 31.04 120 VAL B N 1
ATOM 2347 C CA . VAL B 1 120 ? 66.062 22.997 -8.143 1.00 31.19 120 VAL B CA 1
ATOM 2348 C C . VAL B 1 120 ? 67.104 21.931 -8.477 1.00 31.03 120 VAL B C 1
ATOM 2349 O O . VAL B 1 120 ? 68.328 22.245 -8.667 1.00 30.90 120 VAL B O 1
ATOM 2353 N N . VAL B 1 121 ? 66.671 20.680 -8.511 1.00 31.53 121 VAL B N 1
ATOM 2354 C CA . VAL B 1 121 ? 67.663 19.589 -8.786 1.00 32.35 121 VAL B CA 1
ATOM 2355 C C . VAL B 1 121 ? 68.125 19.602 -10.255 1.00 33.94 121 VAL B C 1
ATOM 2356 O O . VAL B 1 121 ? 69.293 19.280 -10.563 1.00 34.14 121 VAL B O 1
ATOM 2360 N N . ALA B 1 122 ? 67.248 20.078 -11.159 1.00 33.31 122 ALA B N 1
ATOM 2361 C CA . ALA B 1 122 ? 67.619 20.197 -12.571 1.00 33.36 122 ALA B CA 1
ATOM 2362 C C . ALA B 1 122 ? 68.725 21.211 -12.684 1.00 34.42 122 ALA B C 1
ATOM 2363 O O . ALA B 1 122 ? 69.747 20.955 -13.310 1.00 34.53 122 ALA B O 1
ATOM 2365 N N . LYS B 1 123 ? 68.527 22.370 -12.067 1.00 34.47 123 LYS B N 1
ATOM 2366 C CA . LYS B 1 123 ? 69.560 23.400 -12.063 1.00 35.65 123 LYS B CA 1
ATOM 2367 C C . LYS B 1 123 ? 70.849 22.984 -11.317 1.00 36.60 123 LYS B C 1
ATOM 2368 O O . LYS B 1 123 ? 71.962 23.463 -11.654 1.00 36.65 123 LYS B O 1
ATOM 2374 N N . ALA B 1 124 ? 70.707 22.150 -10.290 1.00 35.99 124 ALA B N 1
ATOM 2375 C CA . ALA B 1 124 ? 71.901 21.714 -9.542 1.00 36.47 124 ALA B CA 1
ATOM 2376 C C . ALA B 1 124 ? 72.773 20.761 -10.366 1.00 38.37 124 ALA B C 1
ATOM 2377 O O . ALA B 1 124 ? 73.925 20.478 -9.963 1.00 36.87 124 ALA B O 1
ATOM 2379 N N . GLY B 1 125 ? 72.216 20.223 -11.448 1.00 37.42 125 GLY B N 1
ATOM 2380 C CA . GLY B 1 125 ? 72.950 19.365 -12.331 1.00 39.70 125 GLY B CA 1
ATOM 2381 C C . GLY B 1 125 ? 72.900 17.900 -11.959 1.00 41.57 125 GLY B C 1
ATOM 2382 O O . GLY B 1 125 ? 73.790 17.131 -12.369 1.00 40.81 125 GLY B O 1
ATOM 2383 N N . LEU B 1 126 ? 71.868 17.490 -11.210 1.00 40.59 126 LEU B N 1
ATOM 2384 C CA . LEU B 1 126 ? 71.823 16.120 -10.707 1.00 41.65 126 LEU B CA 1
ATOM 2385 C C . LEU B 1 126 ? 71.185 15.118 -11.649 1.00 42.18 126 LEU B C 1
ATOM 2386 O O . LEU B 1 126 ? 71.213 13.914 -11.384 1.00 42.18 126 LEU B O 1
ATOM 2391 N N . LEU B 1 127 ? 70.574 15.582 -12.732 1.00 43.27 127 LEU B N 1
ATOM 2392 C CA . LEU B 1 127 ? 69.838 14.641 -13.588 1.00 44.79 127 LEU B CA 1
ATOM 2393 C C . LEU B 1 127 ? 70.811 14.079 -14.632 1.00 45.53 127 LEU B C 1
ATOM 2394 O O . LEU B 1 127 ? 70.880 14.534 -15.771 1.00 45.12 127 LEU B O 1
ATOM 2399 N N . GLN B 1 128 ? 71.567 13.091 -14.193 1.00 47.18 128 GLN B N 1
ATOM 2400 C CA . GLN B 1 128 ? 72.657 12.522 -15.002 1.00 49.49 128 GLN B CA 1
ATOM 2401 C C . GLN B 1 128 ? 72.137 11.960 -16.339 1.00 48.89 128 GLN B C 1
ATOM 2402 O O . GLN B 1 128 ? 72.812 12.088 -17.371 1.00 49.40 128 GLN B O 1
ATOM 2408 N N . GLN B 1 129 ? 70.931 11.382 -16.315 1.00 47.53 129 GLN B N 1
ATOM 2409 C CA . GLN B 1 129 ? 70.319 10.828 -17.488 1.00 46.84 129 GLN B CA 1
ATOM 2410 C C . GLN B 1 129 ? 69.458 11.787 -18.296 1.00 46.32 129 GLN B C 1
ATOM 2411 O O . GLN B 1 129 ? 68.733 11.325 -19.209 1.00 45.39 129 GLN B O 1
ATOM 2417 N N . ASN B 1 130 ? 69.559 13.094 -18.007 1.00 45.52 130 ASN B N 1
ATOM 2418 C CA . ASN B 1 130 ? 68.743 14.144 -18.695 1.00 45.14 130 ASN B CA 1
ATOM 2419 C C . ASN B 1 130 ? 67.276 13.880 -18.937 1.00 44.26 130 ASN B C 1
ATOM 2420 O O . ASN B 1 130 ? 66.734 14.305 -19.985 1.00 44.79 130 ASN B O 1
ATOM 2425 N N . LYS B 1 131 ? 66.622 13.147 -18.043 1.00 41.41 131 LYS B N 1
ATOM 2426 C CA . LYS B 1 131 ? 65.195 13.051 -18.111 1.00 40.53 131 LYS B CA 1
ATOM 2427 C C . LYS B 1 131 ? 64.598 13.698 -16.870 1.00 39.57 131 LYS B C 1
ATOM 2428 O O . LYS B 1 131 ? 65.227 13.676 -15.782 1.00 36.65 131 LYS B O 1
ATOM 2434 N N . ALA B 1 132 ? 63.402 14.274 -17.043 1.00 38.56 132 ALA B N 1
ATOM 2435 C CA . ALA B 1 132 ? 62.601 14.760 -15.895 1.00 38.26 132 ALA B CA 1
ATOM 2436 C C . ALA B 1 132 ? 61.110 14.554 -16.083 1.00 37.33 132 ALA B C 1
ATOM 2437 O O . ALA B 1 132 ? 60.653 13.997 -17.108 1.00 37.12 132 ALA B O 1
ATOM 2439 N N . VAL B 1 133 ? 60.341 14.982 -15.089 1.00 35.85 133 VAL B N 1
ATOM 2440 C CA . VAL B 1 133 ? 58.879 15.032 -15.197 1.00 35.04 133 VAL B CA 1
ATOM 2441 C C . VAL B 1 133 ? 58.520 16.459 -14.715 1.00 34.10 133 VAL B C 1
ATOM 2442 O O . VAL B 1 133 ? 59.255 17.043 -13.924 1.00 32.63 133 VAL B O 1
ATOM 2446 N N . MET B 1 134 ? 57.405 16.986 -15.206 1.00 32.62 134 MET B N 1
ATOM 2447 C CA . MET B 1 134 ? 56.905 18.272 -14.747 1.00 32.22 134 MET B CA 1
ATOM 2448 C C . MET B 1 134 ? 55.422 18.338 -15.142 1.00 32.13 134 MET B C 1
ATOM 2449 O O . MET B 1 134 ? 55.049 17.808 -16.189 1.00 31.92 134 MET B O 1
ATOM 2454 N N . HIS B 1 135 ? 54.591 18.963 -14.318 1.00 33.15 135 HIS B N 1
ATOM 2455 C CA . HIS B 1 135 ? 53.216 19.312 -14.714 1.00 33.62 135 HIS B CA 1
ATOM 2456 C C . HIS B 1 135 ? 53.194 19.974 -16.082 1.00 33.21 135 HIS B C 1
ATOM 2457 O O . HIS B 1 135 ? 54.029 20.842 -16.385 1.00 31.42 135 HIS B O 1
ATOM 2464 N N . SER B 1 136 ? 52.173 19.644 -16.878 1.00 31.69 136 SER B N 1
ATOM 2465 C CA . SER B 1 136 ? 52.093 20.207 -18.202 1.00 30.88 136 SER B CA 1
ATOM 2466 C C . SER B 1 136 ? 52.104 21.753 -18.165 1.00 30.03 136 SER B C 1
ATOM 2467 O O . SER B 1 136 ? 52.669 22.426 -19.079 1.00 28.99 136 SER B O 1
ATOM 2470 N N . TYR B 1 137 ? 51.526 22.344 -17.133 1.00 31.31 137 TYR B N 1
ATOM 2471 C CA . TYR B 1 137 ? 51.482 23.827 -17.160 1.00 31.60 137 TYR B CA 1
ATOM 2472 C C . TYR B 1 137 ? 52.824 24.532 -16.933 1.00 32.15 137 TYR B C 1
ATOM 2473 O O . TYR B 1 137 ? 53.000 25.731 -17.281 1.00 32.18 137 TYR B O 1
ATOM 2482 N N . PHE B 1 138 ? 53.755 23.825 -16.304 1.00 30.77 138 PHE B N 1
ATOM 2483 C CA . PHE B 1 138 ? 55.101 24.364 -16.165 1.00 30.51 138 PHE B CA 1
ATOM 2484 C C . PHE B 1 138 ? 56.100 23.740 -17.154 1.00 29.29 138 PHE B C 1
ATOM 2485 O O . PHE B 1 138 ? 57.321 24.034 -17.084 1.00 29.65 138 PHE B O 1
ATOM 2493 N N . ALA B 1 139 ? 55.638 22.863 -18.023 1.00 29.17 139 ALA B N 1
ATOM 2494 C CA . ALA B 1 139 ? 56.560 22.174 -18.912 1.00 30.34 139 ALA B CA 1
ATOM 2495 C C . ALA B 1 139 ? 57.292 23.182 -19.804 1.00 29.31 139 ALA B C 1
ATOM 2496 O O . ALA B 1 139 ? 58.467 23.009 -20.078 1.00 28.04 139 ALA B O 1
ATOM 2498 N N . HIS B 1 140 ? 56.567 24.184 -20.307 1.00 28.70 140 HIS B N 1
ATOM 2499 C CA . HIS B 1 140 ? 57.179 25.160 -21.207 1.00 29.67 140 HIS B CA 1
ATOM 2500 C C . HIS B 1 140 ? 58.289 25.942 -20.483 1.00 29.44 140 HIS B C 1
ATOM 2501 O O . HIS B 1 140 ? 59.398 26.101 -20.987 1.00 31.36 140 HIS B O 1
ATOM 2508 N N . LEU B 1 141 ? 57.995 26.465 -19.300 1.00 29.94 141 LEU B N 1
ATOM 2509 C CA . LEU B 1 141 ? 59.018 27.192 -18.522 1.00 28.86 141 LEU B CA 1
ATOM 2510 C C . LEU B 1 141 ? 60.234 26.295 -18.265 1.00 29.23 141 LEU B C 1
ATOM 2511 O O . LEU B 1 141 ? 61.388 26.710 -18.450 1.00 28.92 141 LEU B O 1
ATOM 2516 N N . PHE B 1 142 ? 59.974 25.053 -17.860 1.00 28.90 142 PHE B N 1
ATOM 2517 C CA . PHE B 1 142 ? 61.061 24.092 -17.596 1.00 30.77 142 PHE B CA 1
ATOM 2518 C C . PHE B 1 142 ? 61.973 23.870 -18.862 1.00 32.24 142 PHE B C 1
ATOM 2519 O O . PHE B 1 142 ? 63.212 23.846 -18.763 1.00 31.63 142 PHE B O 1
ATOM 2527 N N . GLY B 1 143 ? 61.341 23.713 -20.020 1.00 32.76 143 GLY B N 1
ATOM 2528 C CA . GLY B 1 143 ? 62.043 23.607 -21.319 1.00 34.20 143 GLY B CA 1
ATOM 2529 C C . GLY B 1 143 ? 62.849 24.828 -21.722 1.00 34.91 143 GLY B C 1
ATOM 2530 O O . GLY B 1 143 ? 63.948 24.710 -22.284 1.00 36.91 143 GLY B O 1
ATOM 2531 N N . GLU B 1 144 ? 62.359 26.004 -21.390 1.00 34.76 144 GLU B N 1
ATOM 2532 C CA . GLU B 1 144 ? 63.080 27.227 -21.668 1.00 35.70 144 GLU B CA 1
ATOM 2533 C C . GLU B 1 144 ? 64.338 27.323 -20.818 1.00 36.92 144 GLU B C 1
ATOM 2534 O O . GLU B 1 144 ? 65.392 27.748 -21.300 1.00 36.03 144 GLU B O 1
ATOM 2540 N N . LEU B 1 145 ? 64.236 26.927 -19.553 1.00 35.97 145 LEU B N 1
ATOM 2541 C CA . LEU B 1 145 ? 65.388 26.943 -18.650 1.00 36.14 145 LEU B CA 1
ATOM 2542 C C . LEU B 1 145 ? 66.327 25.754 -18.856 1.00 35.89 145 LEU B C 1
ATOM 2543 O O . LEU B 1 145 ? 67.543 25.863 -18.650 1.00 36.84 145 LEU B O 1
ATOM 2548 N N . PHE B 1 146 ? 65.791 24.604 -19.210 1.00 35.97 146 PHE B N 1
ATOM 2549 C CA . PHE B 1 146 ? 66.599 23.384 -19.276 1.00 37.56 146 PHE B CA 1
ATOM 2550 C C . PHE B 1 146 ? 66.409 22.653 -20.583 1.00 37.78 146 PHE B C 1
ATOM 2551 O O . PHE B 1 146 ? 65.934 21.542 -20.605 1.00 38.74 146 PHE B O 1
ATOM 2559 N N . PRO B 1 147 ? 66.781 23.299 -21.696 1.00 40.35 147 PRO B N 1
ATOM 2560 C CA . PRO B 1 147 ? 66.426 22.802 -23.039 1.00 42.08 147 PRO B CA 1
ATOM 2561 C C . PRO B 1 147 ? 67.015 21.431 -23.354 1.00 43.72 147 PRO B C 1
ATOM 2562 O O . PRO B 1 147 ? 66.467 20.712 -24.190 1.00 45.53 147 PRO B O 1
ATOM 2566 N N . GLU B 1 148 ? 68.058 21.023 -22.636 1.00 46.17 148 GLU B N 1
ATOM 2567 C CA . GLU B 1 148 ? 68.677 19.694 -22.863 1.00 47.51 148 GLU B CA 1
ATOM 2568 C C . GLU B 1 148 ? 68.002 18.494 -22.121 1.00 48.38 148 GLU B C 1
ATOM 2569 O O . GLU B 1 148 ? 68.310 17.315 -22.384 1.00 47.24 148 GLU B O 1
ATOM 2575 N N . ILE B 1 149 ? 67.061 18.779 -21.223 1.00 47.03 149 ILE B N 1
ATOM 2576 C CA . ILE B 1 149 ? 66.431 17.725 -20.490 1.00 46.96 149 ILE B CA 1
ATOM 2577 C C . ILE B 1 149 ? 65.133 17.270 -21.128 1.00 48.01 149 ILE B C 1
ATOM 2578 O O . ILE B 1 149 ? 64.260 18.078 -21.459 1.00 49.21 149 ILE B O 1
ATOM 2583 N N . MET B 1 150 ? 64.958 15.973 -21.271 1.00 47.09 150 MET B N 1
ATOM 2584 C CA . MET B 1 150 ? 63.739 15.500 -21.885 1.00 47.84 150 MET B CA 1
ATOM 2585 C C . MET B 1 150 ? 62.623 15.313 -20.848 1.00 46.97 150 MET B C 1
ATOM 2586 O O . MET B 1 150 ? 62.857 14.667 -19.828 1.00 46.41 150 MET B O 1
ATOM 2591 N N . LEU B 1 151 ? 61.410 15.805 -21.102 1.00 44.91 151 LEU B N 1
ATOM 2592 C CA . LEU B 1 151 ? 60.324 15.545 -20.163 1.00 45.24 151 LEU B CA 1
ATOM 2593 C C . LEU B 1 151 ? 59.474 14.334 -20.485 1.00 46.14 151 LEU B C 1
ATOM 2594 O O . LEU B 1 151 ? 58.928 14.213 -21.582 1.00 45.82 151 LEU B O 1
ATOM 2599 N N . MET B 1 152 ? 59.284 13.471 -19.501 1.00 46.35 152 MET B N 1
ATOM 2600 C CA . MET B 1 152 ? 58.508 12.292 -19.696 1.00 47.78 152 MET B CA 1
ATOM 2601 C C . MET B 1 152 ? 57.005 12.563 -19.444 1.00 49.23 152 MET B C 1
ATOM 2602 O O . MET B 1 152 ? 56.494 12.427 -18.333 1.00 48.61 152 MET B O 1
ATOM 2607 N N . THR B 1 153 ? 56.313 12.940 -20.514 1.00 50.82 153 THR B N 1
ATOM 2608 C CA . THR B 1 153 ? 54.946 13.458 -20.446 1.00 52.42 153 THR B CA 1
ATOM 2609 C C . THR B 1 153 ? 53.921 12.521 -19.821 1.00 52.80 153 THR B C 1
ATOM 2610 O O . THR B 1 153 ? 52.909 12.960 -19.260 1.00 53.17 153 THR B O 1
ATOM 2614 N N . GLU B 1 154 ? 54.150 11.225 -19.912 1.00 53.13 154 GLU B N 1
ATOM 2615 C CA . GLU B 1 154 ? 53.150 10.322 -19.402 1.00 53.31 154 GLU B CA 1
ATOM 2616 C C . GLU B 1 154 ? 53.432 9.844 -17.970 1.00 53.42 154 GLU B C 1
ATOM 2617 O O . GLU B 1 154 ? 52.714 8.976 -17.468 1.00 54.14 154 GLU B O 1
ATOM 2619 N N . GLN B 1 155 ? 54.462 10.398 -17.323 1.00 51.85 155 GLN B N 1
ATOM 2620 C CA . GLN B 1 155 ? 54.871 9.944 -15.972 1.00 50.44 155 GLN B CA 1
ATOM 2621 C C . GLN B 1 155 ? 54.796 11.104 -14.956 1.00 48.10 155 GLN B C 1
ATOM 2622 O O . GLN B 1 155 ? 55.144 12.249 -15.284 1.00 47.82 155 GLN B O 1
ATOM 2628 N N . LYS B 1 156 ? 54.368 10.798 -13.732 1.00 45.24 156 LYS B N 1
ATOM 2629 C CA . LYS B 1 156 ? 54.388 11.779 -12.659 1.00 42.49 156 LYS B CA 1
ATOM 2630 C C . LYS B 1 156 ? 55.554 11.553 -11.684 1.00 41.29 156 LYS B C 1
ATOM 2631 O O . LYS B 1 156 ? 55.699 12.299 -10.690 1.00 39.25 156 LYS B O 1
ATOM 2637 N N . ALA B 1 157 ? 56.359 10.505 -11.913 1.00 38.57 157 ALA B N 1
ATOM 2638 C CA . ALA B 1 157 ? 57.510 10.269 -11.042 1.00 37.64 157 ALA B CA 1
ATOM 2639 C C . ALA B 1 157 ? 58.613 9.642 -11.859 1.00 37.89 157 ALA B C 1
ATOM 2640 O O . ALA B 1 157 ? 58.345 8.921 -12.801 1.00 36.95 157 ALA B O 1
ATOM 2642 N N . LEU B 1 158 ? 59.851 9.877 -11.469 1.00 36.34 158 LEU B N 1
ATOM 2643 C CA . LEU B 1 158 ? 60.973 9.343 -12.177 1.00 37.15 158 LEU B CA 1
ATOM 2644 C C . LEU B 1 158 ? 62.129 9.165 -11.209 1.00 36.60 158 LEU B C 1
ATOM 2645 O O . LEU B 1 158 ? 62.422 10.033 -10.382 1.00 35.62 158 LEU B O 1
ATOM 2650 N N . ILE B 1 159 ? 62.833 8.044 -11.329 1.00 38.19 159 ILE B N 1
ATOM 2651 C CA . ILE B 1 159 ? 64.021 7.824 -10.516 1.00 37.94 159 ILE B CA 1
ATOM 2652 C C . ILE B 1 159 ? 65.256 7.793 -11.417 1.00 39.79 159 ILE B C 1
ATOM 2653 O O . ILE B 1 159 ? 65.302 7.003 -12.381 1.00 40.15 159 ILE B O 1
ATOM 2658 N N . ASP B 1 160 ? 66.228 8.655 -11.148 1.00 38.98 160 ASP B N 1
ATOM 2659 C CA . ASP B 1 160 ? 67.518 8.685 -11.880 1.00 39.59 160 ASP B CA 1
ATOM 2660 C C . ASP B 1 160 ? 68.629 8.425 -10.847 1.00 39.23 160 ASP B C 1
ATOM 2661 O O . ASP B 1 160 ? 69.040 9.320 -10.093 1.00 37.67 160 ASP B O 1
ATOM 2666 N N . GLY B 1 161 ? 69.115 7.184 -10.814 1.00 38.35 161 GLY B N 1
ATOM 2667 C CA . GLY B 1 161 ? 70.108 6.789 -9.787 1.00 38.22 161 GLY B CA 1
ATOM 2668 C C . GLY B 1 161 ? 69.584 7.007 -8.367 1.00 37.13 161 GLY B C 1
ATOM 2669 O O . GLY B 1 161 ? 68.642 6.326 -7.942 1.00 38.78 161 GLY B O 1
ATOM 2670 N N . ASN B 1 162 ? 70.172 7.948 -7.637 1.00 36.68 162 ASN B N 1
ATOM 2671 C CA . ASN B 1 162 ? 69.708 8.275 -6.274 1.00 37.80 162 ASN B CA 1
ATOM 2672 C C . ASN B 1 162 ? 68.797 9.510 -6.225 1.00 36.44 162 ASN B C 1
ATOM 2673 O O . ASN B 1 162 ? 68.538 10.055 -5.139 1.00 35.83 162 ASN B O 1
ATOM 2678 N N . VAL B 1 163 ? 68.389 9.995 -7.388 1.00 35.53 163 VAL B N 1
ATOM 2679 C CA . VAL B 1 163 ? 67.545 11.191 -7.479 1.00 34.99 163 VAL B CA 1
ATOM 2680 C C . VAL B 1 163 ? 66.117 10.774 -7.820 1.00 33.80 163 VAL B C 1
ATOM 2681 O O . VAL B 1 163 ? 65.886 10.028 -8.800 1.00 35.05 163 VAL B O 1
ATOM 2685 N N . TYR B 1 164 ? 65.163 11.180 -6.978 1.00 31.37 164 TYR B N 1
ATOM 2686 C CA . TYR B 1 164 ? 63.778 10.829 -7.169 1.00 30.77 164 TYR B CA 1
ATOM 2687 C C . TYR B 1 164 ? 62.955 12.102 -7.432 1.00 30.77 164 TYR B C 1
ATOM 2688 O O . TYR B 1 164 ? 62.963 13.042 -6.572 1.00 30.59 164 TYR B O 1
ATOM 2697 N N . LEU B 1 165 ? 62.249 12.131 -8.567 1.00 30.73 165 LEU B N 1
ATOM 2698 C CA . LEU B 1 165 ? 61.309 13.234 -8.897 1.00 31.92 165 LEU B CA 1
ATOM 2699 C C . LEU B 1 165 ? 59.865 12.798 -8.692 1.00 31.91 165 LEU B C 1
ATOM 2700 O O . LEU B 1 165 ? 59.483 11.710 -9.126 1.00 32.35 165 LEU B O 1
ATOM 2705 N N . SER B 1 166 ? 59.045 13.648 -8.076 1.00 31.17 166 SER B N 1
ATOM 2706 C CA . SER B 1 166 ? 57.604 13.385 -7.974 1.00 31.71 166 SER B CA 1
ATOM 2707 C C . SER B 1 166 ? 56.866 14.712 -8.252 1.00 32.43 166 SER B C 1
ATOM 2708 O O . SER B 1 166 ? 56.953 15.585 -7.414 1.00 30.76 166 SER B O 1
ATOM 2711 N N . SER B 1 167 ? 56.208 14.893 -9.412 1.00 34.59 167 SER B N 1
ATOM 2712 C CA . SER B 1 167 ? 55.389 16.173 -9.638 1.00 35.58 167 SER B CA 1
ATOM 2713 C C . SER B 1 167 ? 54.321 16.528 -8.548 1.00 36.79 167 SER B C 1
ATOM 2714 O O . SER B 1 167 ? 54.139 17.730 -8.052 1.00 34.67 167 SER B O 1
ATOM 2717 N N . GLY B 1 168 ? 53.549 15.518 -8.175 1.00 35.66 168 GLY B N 1
ATOM 2718 C CA . GLY B 1 168 ? 52.472 15.768 -7.198 1.00 36.50 168 GLY B CA 1
ATOM 2719 C C . GLY B 1 168 ? 51.326 16.580 -7.861 1.00 37.18 168 GLY B C 1
ATOM 2720 O O . GLY B 1 168 ? 50.823 16.169 -8.914 1.00 37.15 168 GLY B O 1
ATOM 2721 N N . PRO B 1 169 ? 50.952 17.766 -7.275 1.00 36.97 169 PRO B N 1
ATOM 2722 C CA . PRO B 1 169 ? 51.694 18.478 -6.195 1.00 34.02 169 PRO B CA 1
ATOM 2723 C C . PRO B 1 169 ? 51.600 17.884 -4.828 1.00 33.27 169 PRO B C 1
ATOM 2724 O O . PRO B 1 169 ? 52.435 18.246 -3.993 1.00 31.53 169 PRO B O 1
ATOM 2728 N N . TYR B 1 170 ? 50.588 17.034 -4.571 1.00 32.34 170 TYR B N 1
ATOM 2729 C CA . TYR B 1 170 ? 50.335 16.540 -3.227 1.00 35.13 170 TYR B CA 1
ATOM 2730 C C . TYR B 1 170 ? 50.381 15.029 -3.007 1.00 37.05 170 TYR B C 1
ATOM 2731 O O . TYR B 1 170 ? 50.442 14.558 -1.829 1.00 38.14 170 TYR B O 1
ATOM 2740 N N . SER B 1 171 ? 50.340 14.268 -4.097 1.00 36.36 171 SER B N 1
ATOM 2741 C CA . SER B 1 171 ? 50.385 12.845 -3.936 1.00 37.91 171 SER B CA 1
ATOM 2742 C C . SER B 1 171 ? 51.700 12.303 -4.449 1.00 36.32 171 SER B C 1
ATOM 2743 O O . SER B 1 171 ? 52.003 12.330 -5.641 1.00 37.32 171 SER B O 1
ATOM 2746 N N . HIS B 1 172 ? 52.518 11.905 -3.488 1.00 35.25 172 HIS B N 1
ATOM 2747 C CA . HIS B 1 172 ? 53.865 11.455 -3.739 1.00 33.56 172 HIS B CA 1
ATOM 2748 C C . HIS B 1 172 ? 53.995 10.023 -3.218 1.00 34.62 172 HIS B C 1
ATOM 2749 O O . HIS B 1 172 ? 55.082 9.590 -2.795 1.00 34.82 172 HIS B O 1
ATOM 2756 N N . SER B 1 173 ? 52.908 9.257 -3.337 1.00 33.78 173 SER B N 1
ATOM 2757 C CA . SER B 1 173 ? 52.872 7.933 -2.722 1.00 35.03 173 SER B CA 1
ATOM 2758 C C . SER B 1 173 ? 53.881 6.985 -3.359 1.00 35.41 173 SER B C 1
ATOM 2759 O O . SER B 1 173 ? 54.538 6.232 -2.631 1.00 36.08 173 SER B O 1
ATOM 2762 N N . SER B 1 174 ? 54.043 7.015 -4.685 1.00 35.34 174 SER B N 1
ATOM 2763 C CA . SER B 1 174 ? 54.923 6.024 -5.279 1.00 37.08 174 SER B CA 1
ATOM 2764 C C . SER B 1 174 ? 56.385 6.202 -4.861 1.00 36.85 174 SER B C 1
ATOM 2765 O O . SER B 1 174 ? 57.044 5.219 -4.523 1.00 37.50 174 SER B O 1
ATOM 2768 N N . VAL B 1 175 ? 56.891 7.431 -4.911 1.00 35.25 175 VAL B N 1
ATOM 2769 C CA . VAL B 1 175 ? 58.262 7.695 -4.458 1.00 34.37 175 VAL B CA 1
ATOM 2770 C C . VAL B 1 175 ? 58.417 7.423 -2.947 1.00 32.77 175 VAL B C 1
ATOM 2771 O O . VAL B 1 175 ? 59.397 6.823 -2.522 1.00 32.63 175 VAL B O 1
ATOM 2775 N N . MET B 1 176 ? 57.464 7.868 -2.129 1.00 33.43 176 MET B N 1
ATOM 2776 C CA . MET B 1 176 ? 57.588 7.632 -0.691 1.00 33.51 176 MET B CA 1
ATOM 2777 C C . MET B 1 176 ? 57.626 6.131 -0.355 1.00 33.73 176 MET B C 1
ATOM 2778 O O . MET B 1 176 ? 58.436 5.683 0.470 1.00 33.68 176 MET B O 1
ATOM 2783 N N . LEU B 1 177 ? 56.708 5.369 -0.932 1.00 33.43 177 LEU B N 1
ATOM 2784 C CA . LEU B 1 177 ? 56.658 3.935 -0.687 1.00 35.02 177 LEU B CA 1
ATOM 2785 C C . LEU B 1 177 ? 57.913 3.205 -1.236 1.00 36.30 177 LEU B C 1
ATOM 2786 O O . LEU B 1 177 ? 58.386 2.218 -0.646 1.00 36.07 177 LEU B O 1
ATOM 2791 N N . GLU B 1 178 ? 58.423 3.662 -2.366 1.00 36.64 178 GLU B N 1
ATOM 2792 C CA . GLU B 1 178 ? 59.684 3.121 -2.892 1.00 38.74 178 GLU B CA 1
ATOM 2793 C C . GLU B 1 178 ? 60.777 3.260 -1.832 1.00 37.92 178 GLU B C 1
ATOM 2794 O O . GLU B 1 178 ? 61.488 2.300 -1.534 1.00 37.21 178 GLU B O 1
ATOM 2800 N N . ILE B 1 179 ? 60.911 4.466 -1.287 1.00 35.15 179 ILE B N 1
ATOM 2801 C CA . ILE B 1 179 ? 61.877 4.755 -0.243 1.00 34.72 179 ILE B CA 1
ATOM 2802 C C . ILE B 1 179 ? 61.685 3.955 1.052 1.00 36.14 179 ILE B C 1
ATOM 2803 O O . ILE B 1 179 ? 62.642 3.353 1.594 1.00 35.12 179 ILE B O 1
ATOM 2808 N N . VAL B 1 180 ? 60.443 3.896 1.519 1.00 35.43 180 VAL B N 1
ATOM 2809 C CA . VAL B 1 180 ? 60.094 3.037 2.653 1.00 35.10 180 VAL B CA 1
ATOM 2810 C C . VAL B 1 180 ? 60.534 1.580 2.380 1.00 36.49 180 VAL B C 1
ATOM 2811 O O . VAL B 1 180 ? 61.138 0.923 3.259 1.00 36.63 180 VAL B O 1
ATOM 2815 N N . GLU B 1 181 ? 60.229 1.071 1.188 1.00 37.60 181 GLU B N 1
ATOM 2816 C CA . GLU B 1 181 ? 60.617 -0.310 0.875 1.00 41.54 181 GLU B CA 1
ATOM 2817 C C . GLU B 1 181 ? 62.150 -0.469 0.888 1.00 42.57 181 GLU B C 1
ATOM 2818 O O . GLU B 1 181 ? 62.691 -1.490 1.375 1.00 42.88 181 GLU B O 1
ATOM 2824 N N . GLU B 1 182 ? 62.859 0.532 0.376 1.00 43.10 182 GLU B N 1
ATOM 2825 C CA . GLU B 1 182 ? 64.317 0.464 0.408 1.00 44.44 182 GLU B CA 1
ATOM 2826 C C . GLU B 1 182 ? 64.845 0.285 1.823 1.00 44.13 182 GLU B C 1
ATOM 2827 O O . GLU B 1 182 ? 65.740 -0.547 2.033 1.00 44.47 182 GLU B O 1
ATOM 2833 N N . TYR B 1 183 ? 64.312 1.041 2.791 1.00 43.93 183 TYR B N 1
ATOM 2834 C CA . TYR B 1 183 ? 64.880 1.014 4.138 1.00 44.38 183 TYR B CA 1
ATOM 2835 C C . TYR B 1 183 ? 64.322 -0.091 5.001 1.00 46.39 183 TYR B C 1
ATOM 2836 O O . TYR B 1 183 ? 65.018 -0.568 5.902 1.00 46.92 183 TYR B O 1
ATOM 2845 N N . PHE B 1 184 ? 63.083 -0.488 4.728 1.00 47.50 184 PHE B N 1
ATOM 2846 C CA . PHE B 1 184 ? 62.329 -1.355 5.659 1.00 50.05 184 PHE B CA 1
ATOM 2847 C C . PHE B 1 184 ? 61.851 -2.638 5.041 1.00 51.93 184 PHE B C 1
ATOM 2848 O O . PHE B 1 184 ? 61.297 -3.478 5.744 1.00 53.61 184 PHE B O 1
ATOM 2856 N N . GLY B 1 185 ? 62.051 -2.807 3.741 1.00 53.70 185 GLY B N 1
ATOM 2857 C CA . GLY B 1 185 ? 61.791 -4.111 3.117 1.00 55.51 185 GLY B CA 1
ATOM 2858 C C . GLY B 1 185 ? 60.314 -4.335 2.838 1.00 56.13 185 GLY B C 1
ATOM 2859 O O . GLY B 1 185 ? 59.554 -3.377 2.844 1.00 57.20 185 GLY B O 1
ATOM 2860 N N . GLN B 1 194 ? 48.106 -2.437 6.436 1.00 48.21 194 GLN B N 1
ATOM 2861 C CA . GLN B 1 194 ? 46.961 -1.599 6.094 1.00 47.89 194 GLN B CA 1
ATOM 2862 C C . GLN B 1 194 ? 47.408 -0.146 5.947 1.00 45.99 194 GLN B C 1
ATOM 2863 O O . GLN B 1 194 ? 46.846 0.607 5.130 1.00 44.81 194 GLN B O 1
ATOM 2869 N N . PHE B 1 195 ? 48.434 0.232 6.707 1.00 43.82 195 PHE B N 1
ATOM 2870 C CA . PHE B 1 195 ? 48.901 1.595 6.602 1.00 44.09 195 PHE B CA 1
ATOM 2871 C C . PHE B 1 195 ? 49.486 1.811 5.204 1.00 43.73 195 PHE B C 1
ATOM 2872 O O . PHE B 1 195 ? 49.146 2.771 4.515 1.00 41.40 195 PHE B O 1
ATOM 2880 N N . LEU B 1 196 ? 50.365 0.894 4.780 1.00 44.06 196 LEU B N 1
ATOM 2881 C CA . LEU B 1 196 ? 51.070 1.063 3.502 1.00 44.58 196 LEU B CA 1
ATOM 2882 C C . LEU B 1 196 ? 50.069 1.008 2.338 1.00 43.33 196 LEU B C 1
ATOM 2883 O O . LEU B 1 196 ? 50.174 1.716 1.360 1.00 42.72 196 LEU B O 1
ATOM 2888 N N . SER B 1 197 ? 49.036 0.205 2.522 1.00 42.52 197 SER B N 1
ATOM 2889 C CA . SER B 1 197 ? 48.010 0.079 1.572 1.00 42.32 197 SER B CA 1
ATOM 2890 C C . SER B 1 197 ? 47.127 1.317 1.511 1.00 40.40 197 SER B C 1
ATOM 2891 O O . SER B 1 197 ? 46.654 1.698 0.450 1.00 40.42 197 SER B O 1
ATOM 2894 N N . THR B 1 198 ? 46.908 1.940 2.662 1.00 37.68 198 THR B N 1
ATOM 2895 C CA . THR B 1 198 ? 46.127 3.185 2.748 1.00 37.00 198 THR B CA 1
ATOM 2896 C C . THR B 1 198 ? 46.825 4.313 1.968 1.00 36.04 198 THR B C 1
ATOM 2897 O O . THR B 1 198 ? 46.205 5.061 1.214 1.00 36.66 198 THR B O 1
ATOM 2901 N N . ILE B 1 199 ? 48.136 4.369 2.102 1.00 34.85 199 ILE B N 1
ATOM 2902 C CA . ILE B 1 199 ? 48.933 5.329 1.353 1.00 35.44 199 ILE B CA 1
ATOM 2903 C C . ILE B 1 199 ? 48.927 5.019 -0.126 1.00 35.90 199 ILE B C 1
ATOM 2904 O O . ILE B 1 199 ? 48.679 5.881 -0.973 1.00 35.87 199 ILE B O 1
ATOM 2909 N N . GLU B 1 200 ? 49.213 3.769 -0.467 1.00 36.94 200 GLU B N 1
ATOM 2910 C CA . GLU B 1 200 ? 49.290 3.400 -1.878 1.00 37.73 200 GLU B CA 1
ATOM 2911 C C . GLU B 1 200 ? 47.958 3.540 -2.617 1.00 37.38 200 GLU B C 1
ATOM 2912 O O . GLU B 1 200 ? 47.927 3.914 -3.801 1.00 36.68 200 GLU B O 1
ATOM 2918 N N . SER B 1 201 ? 46.843 3.271 -1.932 1.00 36.79 201 SER B N 1
ATOM 2919 C CA . SER B 1 201 ? 45.561 3.311 -2.597 1.00 38.87 201 SER B CA 1
ATOM 2920 C C . SER B 1 201 ? 45.217 4.707 -3.150 1.00 40.36 201 SER B C 1
ATOM 2921 O O . SER B 1 201 ? 44.419 4.820 -4.066 1.00 40.30 201 SER B O 1
ATOM 2924 N N . GLU B 1 202 ? 45.808 5.760 -2.584 1.00 41.06 202 GLU B N 1
ATOM 2925 C CA . GLU B 1 202 ? 45.541 7.118 -3.063 1.00 42.80 202 GLU B CA 1
ATOM 2926 C C . GLU B 1 202 ? 46.334 7.419 -4.352 1.00 44.94 202 GLU B C 1
ATOM 2927 O O . GLU B 1 202 ? 46.173 8.461 -4.941 1.00 46.65 202 GLU B O 1
ATOM 2933 N N . GLY B 1 203 ? 47.258 6.556 -4.745 1.00 47.32 203 GLY B N 1
ATOM 2934 C CA . GLY B 1 203 ? 47.876 6.664 -6.062 1.00 49.19 203 GLY B CA 1
ATOM 2935 C C . GLY B 1 203 ? 46.853 6.153 -7.078 1.00 51.68 203 GLY B C 1
ATOM 2936 O O . GLY B 1 203 ? 47.124 6.106 -8.285 1.00 53.62 203 GLY B O 1
ATOM 2937 N N . LYS C 1 7 ? 30.284 -5.324 -21.413 1.00 63.43 7 LYS C N 1
ATOM 2938 C CA . LYS C 1 7 ? 30.721 -4.702 -22.705 1.00 63.30 7 LYS C CA 1
ATOM 2939 C C . LYS C 1 7 ? 31.977 -5.407 -23.245 1.00 63.07 7 LYS C C 1
ATOM 2940 O O . LYS C 1 7 ? 31.965 -5.984 -24.357 1.00 63.79 7 LYS C O 1
ATOM 2942 N N . ASN C 1 8 ? 33.060 -5.307 -22.470 1.00 61.20 8 ASN C N 1
ATOM 2943 C CA . ASN C 1 8 ? 34.221 -6.216 -22.554 1.00 59.44 8 ASN C CA 1
ATOM 2944 C C . ASN C 1 8 ? 34.608 -6.633 -21.134 1.00 56.87 8 ASN C C 1
ATOM 2945 O O . ASN C 1 8 ? 34.721 -5.770 -20.253 1.00 56.57 8 ASN C O 1
ATOM 2950 N N . LEU C 1 9 ? 34.794 -7.938 -20.922 1.00 52.97 9 LEU C N 1
ATOM 2951 C CA . LEU C 1 9 ? 35.060 -8.495 -19.592 1.00 49.68 9 LEU C CA 1
ATOM 2952 C C . LEU C 1 9 ? 36.320 -9.325 -19.672 1.00 47.52 9 LEU C C 1
ATOM 2953 O O . LEU C 1 9 ? 36.498 -10.124 -20.603 1.00 46.81 9 LEU C O 1
ATOM 2958 N N . ARG C 1 10 ? 37.185 -9.158 -18.699 1.00 44.30 10 ARG C N 1
ATOM 2959 C CA . ARG C 1 10 ? 38.460 -9.843 -18.736 1.00 43.02 10 ARG C CA 1
ATOM 2960 C C . ARG C 1 10 ? 38.676 -10.627 -17.461 1.00 41.69 10 ARG C C 1
ATOM 2961 O O . ARG C 1 10 ? 38.337 -10.177 -16.345 1.00 40.39 10 ARG C O 1
ATOM 2969 N N . VAL C 1 11 ? 39.195 -11.835 -17.650 1.00 40.75 11 VAL C N 1
ATOM 2970 C CA . VAL C 1 11 ? 39.638 -12.673 -16.562 1.00 40.12 11 VAL C CA 1
ATOM 2971 C C . VAL C 1 11 ? 41.079 -13.077 -16.807 1.00 39.73 11 VAL C C 1
ATOM 2972 O O . VAL C 1 11 ? 41.432 -13.494 -17.922 1.00 39.79 11 VAL C O 1
ATOM 2976 N N . VAL C 1 12 ? 41.922 -12.941 -15.784 1.00 38.44 12 VAL C N 1
ATOM 2977 C CA . VAL C 1 12 ? 43.292 -13.370 -15.903 1.00 37.69 12 VAL C CA 1
ATOM 2978 C C . VAL C 1 12 ? 43.494 -14.376 -14.788 1.00 37.43 12 VAL C C 1
ATOM 2979 O O . VAL C 1 12 ? 43.139 -14.109 -13.636 1.00 36.39 12 VAL C O 1
ATOM 2983 N N . ALA C 1 13 ? 44.077 -15.520 -15.124 1.00 36.69 13 ALA C N 1
ATOM 2984 C CA . ALA C 1 13 ? 44.196 -16.614 -14.152 1.00 36.57 13 ALA C CA 1
ATOM 2985 C C . ALA C 1 13 ? 45.663 -16.986 -14.071 1.00 36.89 13 ALA C C 1
ATOM 2986 O O . ALA C 1 13 ? 46.216 -17.465 -15.055 1.00 36.98 13 ALA C O 1
ATOM 2988 N N . LEU C 1 14 ? 46.281 -16.718 -12.924 1.00 36.31 14 LEU C N 1
ATOM 2989 C CA . LEU C 1 14 ? 47.662 -17.064 -12.675 1.00 37.10 14 LEU C CA 1
ATOM 2990 C C . LEU C 1 14 ? 47.745 -18.524 -12.176 1.00 36.30 14 LEU C C 1
ATOM 2991 O O . LEU C 1 14 ? 47.096 -18.901 -11.206 1.00 36.56 14 LEU C O 1
ATOM 2996 N N . ALA C 1 15 ? 48.559 -19.332 -12.824 1.00 36.39 15 ALA C N 1
ATOM 2997 C CA . ALA C 1 15 ? 48.710 -20.742 -12.406 1.00 36.40 15 ALA C CA 1
ATOM 2998 C C . ALA C 1 15 ? 50.134 -20.924 -11.949 1.00 36.79 15 ALA C C 1
ATOM 2999 O O . ALA C 1 15 ? 51.025 -21.124 -12.771 1.00 36.24 15 ALA C O 1
ATOM 3001 N N . PRO C 1 16 ? 50.363 -20.842 -10.628 1.00 35.50 16 PRO C N 1
ATOM 3002 C CA . PRO C 1 16 ? 51.751 -20.893 -10.133 1.00 36.11 16 PRO C CA 1
ATOM 3003 C C . PRO C 1 16 ? 52.495 -22.214 -10.287 1.00 35.68 16 PRO C C 1
ATOM 3004 O O . PRO C 1 16 ? 53.729 -22.206 -10.286 1.00 35.94 16 PRO C O 1
ATOM 3008 N N . THR C 1 17 ? 51.793 -23.332 -10.442 1.00 33.97 17 THR C N 1
ATOM 3009 C CA . THR C 1 17 ? 52.516 -24.614 -10.478 1.00 33.14 17 THR C CA 1
ATOM 3010 C C . THR C 1 17 ? 51.767 -25.669 -11.288 1.00 32.17 17 THR C C 1
ATOM 3011 O O . THR C 1 17 ? 50.530 -25.861 -11.127 1.00 33.17 17 THR C O 1
ATOM 3015 N N . GLY C 1 18 ? 52.510 -26.373 -12.143 1.00 31.29 18 GLY C N 1
ATOM 3016 C CA . GLY C 1 18 ? 51.953 -27.454 -12.954 1.00 31.64 18 GLY C CA 1
ATOM 3017 C C . GLY C 1 18 ? 51.612 -28.679 -12.123 1.00 33.03 18 GLY C C 1
ATOM 3018 O O . GLY C 1 18 ? 50.950 -29.597 -12.622 1.00 34.33 18 GLY C O 1
ATOM 3019 N N . ARG C 1 19 ? 52.046 -28.699 -10.852 1.00 32.46 19 ARG C N 1
ATOM 3020 C CA . ARG C 1 19 ? 51.700 -29.798 -9.939 1.00 32.90 19 ARG C CA 1
ATOM 3021 C C . ARG C 1 19 ? 50.230 -29.722 -9.611 1.00 32.30 19 ARG C C 1
ATOM 3022 O O . ARG C 1 19 ? 49.590 -30.744 -9.358 1.00 32.68 19 ARG C O 1
ATOM 3030 N N . TYR C 1 20 ? 49.675 -28.502 -9.569 1.00 32.38 20 TYR C N 1
ATOM 3031 C CA . TYR C 1 20 ? 48.278 -28.384 -9.186 1.00 32.08 20 TYR C CA 1
ATOM 3032 C C . TYR C 1 20 ? 47.625 -27.245 -9.958 1.00 33.53 20 TYR C C 1
ATOM 3033 O O . TYR C 1 20 ? 47.548 -26.101 -9.473 1.00 32.45 20 TYR C O 1
ATOM 3042 N N . PHE C 1 21 ? 47.230 -27.502 -11.185 1.00 32.22 21 PHE C N 1
ATOM 3043 C CA . PHE C 1 21 ? 46.703 -26.385 -11.954 1.00 32.20 21 PHE C CA 1
ATOM 3044 C C . PHE C 1 21 ? 45.307 -26.692 -12.511 1.00 31.41 21 PHE C C 1
ATOM 3045 O O . PHE C 1 21 ? 44.673 -25.826 -13.123 1.00 31.26 21 PHE C O 1
ATOM 3053 N N . ALA C 1 22 ? 44.835 -27.923 -12.358 1.00 32.47 22 ALA C N 1
ATOM 3054 C CA . ALA C 1 22 ? 43.493 -28.259 -12.817 1.00 33.30 22 ALA C CA 1
ATOM 3055 C C . ALA C 1 22 ? 42.401 -27.303 -12.320 1.00 34.01 22 ALA C C 1
ATOM 3056 O O . ALA C 1 22 ? 41.381 -27.078 -13.015 1.00 33.44 22 ALA C O 1
ATOM 3058 N N . SER C 1 23 ? 42.501 -26.839 -11.075 1.00 34.10 23 SER C N 1
ATOM 3059 C CA . SER C 1 23 ? 41.394 -25.982 -10.575 1.00 33.85 23 SER C CA 1
ATOM 3060 C C . SER C 1 23 ? 41.320 -24.650 -11.313 1.00 33.00 23 SER C C 1
ATOM 3061 O O . SER C 1 23 ? 40.261 -24.006 -11.377 1.00 33.25 23 SER C O 1
ATOM 3064 N N . ILE C 1 24 ? 42.448 -24.224 -11.855 1.00 33.41 24 ILE C N 1
ATOM 3065 C CA . ILE C 1 24 ? 42.465 -23.029 -12.725 1.00 33.96 24 ILE C CA 1
ATOM 3066 C C . ILE C 1 24 ? 41.716 -23.333 -14.015 1.00 34.31 24 ILE C C 1
ATOM 3067 O O . ILE C 1 24 ? 40.877 -22.522 -14.451 1.00 33.44 24 ILE C O 1
ATOM 3072 N N . ILE C 1 25 ? 42.031 -24.490 -14.613 1.00 33.50 25 ILE C N 1
ATOM 3073 C CA . ILE C 1 25 ? 41.350 -24.950 -15.826 1.00 33.53 25 ILE C CA 1
ATOM 3074 C C . ILE C 1 25 ? 39.852 -25.116 -15.628 1.00 33.23 25 ILE C C 1
ATOM 3075 O O . ILE C 1 25 ? 39.018 -24.635 -16.440 1.00 34.39 25 ILE C O 1
ATOM 3080 N N . SER C 1 26 ? 39.461 -25.804 -14.583 1.00 32.40 26 SER C N 1
ATOM 3081 C CA . SER C 1 26 ? 38.014 -25.977 -14.368 1.00 32.85 26 SER C CA 1
ATOM 3082 C C . SER C 1 26 ? 37.325 -24.612 -14.147 1.00 33.61 26 SER C C 1
ATOM 3083 O O . SER C 1 26 ? 36.210 -24.402 -14.610 1.00 33.38 26 SER C O 1
ATOM 3086 N N . SER C 1 27 ? 37.978 -23.693 -13.442 1.00 34.70 27 SER C N 1
ATOM 3087 C CA . SER C 1 27 ? 37.343 -22.349 -13.228 1.00 35.64 27 SER C CA 1
ATOM 3088 C C . SER C 1 27 ? 37.089 -21.634 -14.566 1.00 35.67 27 SER C C 1
ATOM 3089 O O . SER C 1 27 ? 36.031 -21.051 -14.786 1.00 35.61 27 SER C O 1
ATOM 3092 N N . LEU C 1 28 ? 38.040 -21.676 -15.489 1.00 35.30 28 LEU C N 1
ATOM 3093 C CA . LEU C 1 28 ? 37.801 -21.061 -16.820 1.00 34.54 28 LEU C CA 1
ATOM 3094 C C . LEU C 1 28 ? 36.749 -21.830 -17.608 1.00 35.52 28 LEU C C 1
ATOM 3095 O O . LEU C 1 28 ? 35.911 -21.260 -18.308 1.00 36.44 28 LEU C O 1
ATOM 3100 N N . GLU C 1 29 ? 36.769 -23.141 -17.497 1.00 36.10 29 GLU C N 1
ATOM 3101 C CA . GLU C 1 29 ? 35.727 -23.898 -18.168 1.00 37.40 29 GLU C CA 1
ATOM 3102 C C . GLU C 1 29 ? 34.318 -23.402 -17.749 1.00 39.19 29 GLU C C 1
ATOM 3103 O O . GLU C 1 29 ? 33.424 -23.191 -18.604 1.00 39.31 29 GLU C O 1
ATOM 3109 N N . ILE C 1 30 ? 34.134 -23.195 -16.452 1.00 39.22 30 ILE C N 1
ATOM 3110 C CA . ILE C 1 30 ? 32.832 -22.766 -15.931 1.00 39.53 30 ILE C CA 1
ATOM 3111 C C . ILE C 1 30 ? 32.512 -21.348 -16.378 1.00 39.91 30 ILE C C 1
ATOM 3112 O O . ILE C 1 30 ? 31.413 -21.099 -16.891 1.00 40.14 30 ILE C O 1
ATOM 3117 N N . LEU C 1 31 ? 33.476 -20.428 -16.199 1.00 39.70 31 LEU C N 1
ATOM 3118 C CA . LEU C 1 31 ? 33.270 -19.022 -16.523 1.00 40.97 31 LEU C CA 1
ATOM 3119 C C . LEU C 1 31 ? 32.965 -18.832 -18.024 1.00 41.93 31 LEU C C 1
ATOM 3120 O O . LEU C 1 31 ? 31.996 -18.127 -18.382 1.00 41.93 31 LEU C O 1
ATOM 3125 N N . GLU C 1 32 ? 33.773 -19.461 -18.891 1.00 41.95 32 GLU C N 1
ATOM 3126 C CA . GLU C 1 32 ? 33.544 -19.384 -20.354 1.00 42.34 32 GLU C CA 1
ATOM 3127 C C . GLU C 1 32 ? 32.253 -20.090 -20.782 1.00 42.77 32 GLU C C 1
ATOM 3128 O O . GLU C 1 32 ? 31.539 -19.629 -21.673 1.00 42.78 32 GLU C O 1
ATOM 3134 N N . THR C 1 33 ? 31.958 -21.233 -20.201 1.00 43.09 33 THR C N 1
ATOM 3135 C CA . THR C 1 33 ? 30.680 -21.836 -20.497 1.00 44.87 33 THR C CA 1
ATOM 3136 C C . THR C 1 33 ? 29.523 -20.898 -20.100 1.00 46.21 33 THR C C 1
ATOM 3137 O O . THR C 1 33 ? 28.540 -20.776 -20.827 1.00 47.01 33 THR C O 1
ATOM 3141 N N . ALA C 1 34 ? 29.618 -20.243 -18.951 1.00 46.84 34 ALA C N 1
ATOM 3142 C CA . ALA C 1 34 ? 28.537 -19.368 -18.524 1.00 48.26 34 ALA C CA 1
ATOM 3143 C C . ALA C 1 34 ? 28.399 -18.234 -19.533 1.00 48.68 34 ALA C C 1
ATOM 3144 O O . ALA C 1 34 ? 27.292 -17.923 -19.953 1.00 49.14 34 ALA C O 1
ATOM 3146 N N . ALA C 1 35 ? 29.530 -17.667 -19.941 1.00 49.18 35 ALA C N 1
ATOM 3147 C CA . ALA C 1 35 ? 29.575 -16.597 -20.926 1.00 50.37 35 ALA C CA 1
ATOM 3148 C C . ALA C 1 35 ? 28.950 -17.003 -22.263 1.00 51.36 35 ALA C C 1
ATOM 3149 O O . ALA C 1 35 ? 28.152 -16.268 -22.826 1.00 50.84 35 ALA C O 1
ATOM 3151 N N . GLU C 1 36 ? 29.363 -18.163 -22.768 1.00 53.12 36 GLU C N 1
ATOM 3152 C CA . GLU C 1 36 ? 28.785 -18.769 -23.958 1.00 54.58 36 GLU C CA 1
ATOM 3153 C C . GLU C 1 36 ? 27.260 -18.860 -23.858 1.00 56.98 36 GLU C C 1
ATOM 3154 O O . GLU C 1 36 ? 26.531 -18.378 -24.753 1.00 57.50 36 GLU C O 1
ATOM 3160 N N . PHE C 1 37 ? 26.775 -19.464 -22.774 1.00 58.69 37 PHE C N 1
ATOM 3161 C CA . PHE C 1 37 ? 25.341 -19.547 -22.547 1.00 60.72 37 PHE C CA 1
ATOM 3162 C C . PHE C 1 37 ? 24.730 -18.151 -22.611 1.00 61.63 37 PHE C C 1
ATOM 3163 O O . PHE C 1 37 ? 23.806 -17.918 -23.393 1.00 61.95 37 PHE C O 1
ATOM 3171 N N . ALA C 1 38 ? 25.279 -17.213 -21.840 1.00 62.42 38 ALA C N 1
ATOM 3172 C CA . ALA C 1 38 ? 24.721 -15.846 -21.770 1.00 63.20 38 ALA C CA 1
ATOM 3173 C C . ALA C 1 38 ? 24.874 -15.062 -23.079 1.00 63.79 38 ALA C C 1
ATOM 3174 O O . ALA C 1 38 ? 24.580 -13.867 -23.132 1.00 63.59 38 ALA C O 1
ATOM 3176 N N . GLU C 1 39 ? 25.325 -15.750 -24.129 1.00 64.67 39 GLU C N 1
ATOM 3177 C CA . GLU C 1 39 ? 25.668 -15.119 -25.399 1.00 65.24 39 GLU C CA 1
ATOM 3178 C C . GLU C 1 39 ? 26.373 -13.813 -25.190 1.00 65.05 39 GLU C C 1
ATOM 3179 O O . GLU C 1 39 ? 26.238 -12.891 -25.997 1.00 65.96 39 GLU C O 1
ATOM 3185 N N . PHE C 1 40 ? 27.148 -13.762 -24.108 1.00 64.54 40 PHE C N 1
ATOM 3186 C CA . PHE C 1 40 ? 27.978 -12.612 -23.759 1.00 63.91 40 PHE C CA 1
ATOM 3187 C C . PHE C 1 40 ? 29.137 -12.515 -24.718 1.00 63.95 40 PHE C C 1
ATOM 3188 O O . PHE C 1 40 ? 29.907 -13.462 -24.877 1.00 64.61 40 PHE C O 1
ATOM 3196 N N . GLN C 1 41 ? 29.296 -11.355 -25.330 1.00 63.80 41 GLN C N 1
ATOM 3197 C CA . GLN C 1 41 ? 30.195 -11.261 -26.466 1.00 63.57 41 GLN C CA 1
ATOM 3198 C C . GLN C 1 41 ? 31.679 -10.984 -26.156 1.00 62.33 41 GLN C C 1
ATOM 3199 O O . GLN C 1 41 ? 32.556 -11.772 -26.537 1.00 63.19 41 GLN C O 1
ATOM 3205 N N . GLY C 1 42 ? 31.982 -9.887 -25.476 1.00 59.67 42 GLY C N 1
ATOM 3206 C CA . GLY C 1 42 ? 33.395 -9.540 -25.320 1.00 56.58 42 GLY C CA 1
ATOM 3207 C C . GLY C 1 42 ? 34.173 -10.198 -24.177 1.00 54.03 42 GLY C C 1
ATOM 3208 O O . GLY C 1 42 ? 35.143 -9.635 -23.690 1.00 54.66 42 GLY C O 1
ATOM 3209 N N . PHE C 1 43 ? 33.768 -11.386 -23.750 1.00 51.12 43 PHE C N 1
ATOM 3210 C CA . PHE C 1 43 ? 34.413 -12.035 -22.599 1.00 48.28 43 PHE C CA 1
ATOM 3211 C C . PHE C 1 43 ? 35.736 -12.650 -23.023 1.00 46.69 43 PHE C C 1
ATOM 3212 O O . PHE C 1 43 ? 35.738 -13.408 -23.963 1.00 45.39 43 PHE C O 1
ATOM 3220 N N . MET C 1 44 ? 36.857 -12.318 -22.379 1.00 44.99 44 MET C N 1
ATOM 3221 C CA . MET C 1 44 ? 38.109 -13.066 -22.614 1.00 43.95 44 MET C CA 1
ATOM 3222 C C . MET C 1 44 ? 38.750 -13.565 -21.298 1.00 42.60 44 MET C C 1
ATOM 3223 O O . MET C 1 44 ? 38.795 -12.812 -20.303 1.00 43.22 44 MET C O 1
ATOM 3228 N N . THR C 1 45 ? 39.279 -14.794 -21.302 1.00 40.97 45 THR C N 1
ATOM 3229 C CA . THR C 1 45 ? 40.084 -15.288 -20.190 1.00 38.76 45 THR C CA 1
ATOM 3230 C C . THR C 1 45 ? 41.529 -15.503 -20.647 1.00 39.00 45 THR C C 1
ATOM 3231 O O . THR C 1 45 ? 41.791 -15.723 -21.873 1.00 37.27 45 THR C O 1
ATOM 3235 N N . HIS C 1 46 ? 42.470 -15.414 -19.699 1.00 36.78 46 HIS C N 1
ATOM 3236 C CA . HIS C 1 46 ? 43.914 -15.573 -20.023 1.00 37.21 46 HIS C CA 1
ATOM 3237 C C . HIS C 1 46 ? 44.634 -16.370 -18.929 1.00 36.93 46 HIS C C 1
ATOM 3238 O O . HIS C 1 46 ? 44.563 -15.999 -17.733 1.00 37.81 46 HIS C O 1
ATOM 3245 N N . VAL C 1 47 ? 45.318 -17.436 -19.314 1.00 34.46 47 VAL C N 1
ATOM 3246 C CA . VAL C 1 47 ? 46.138 -18.148 -18.324 1.00 33.74 47 VAL C CA 1
ATOM 3247 C C . VAL C 1 47 ? 47.555 -17.605 -18.386 1.00 33.45 47 VAL C C 1
ATOM 3248 O O . VAL C 1 47 ? 48.121 -17.436 -19.475 1.00 32.93 47 VAL C O 1
ATOM 3252 N N . VAL C 1 48 ? 48.105 -17.298 -17.224 1.00 33.46 48 VAL C N 1
ATOM 3253 C CA . VAL C 1 48 ? 49.469 -16.842 -17.195 1.00 34.19 48 VAL C CA 1
ATOM 3254 C C . VAL C 1 48 ? 50.256 -17.663 -16.161 1.00 34.23 48 VAL C C 1
ATOM 3255 O O . VAL C 1 48 ? 49.662 -18.232 -15.213 1.00 33.35 48 VAL C O 1
ATOM 3259 N N . THR C 1 49 ? 51.567 -17.756 -16.386 1.00 34.51 49 THR C N 1
ATOM 3260 C CA . THR C 1 49 ? 52.461 -18.404 -15.449 1.00 34.64 49 THR C CA 1
ATOM 3261 C C . THR C 1 49 ? 53.463 -17.363 -14.906 1.00 36.62 49 THR C C 1
ATOM 3262 O O . THR C 1 49 ? 53.770 -16.361 -15.580 1.00 36.72 49 THR C O 1
ATOM 3266 N N . PRO C 1 50 ? 53.978 -17.610 -13.692 1.00 37.94 50 PRO C N 1
ATOM 3267 C CA . PRO C 1 50 ? 54.774 -16.627 -12.956 1.00 38.22 50 PRO C CA 1
ATOM 3268 C C . PRO C 1 50 ? 56.003 -16.192 -13.725 1.00 37.97 50 PRO C C 1
ATOM 3269 O O . PRO C 1 50 ? 56.407 -15.066 -13.590 1.00 38.01 50 PRO C O 1
ATOM 3273 N N . ASN C 1 51 ? 56.589 -17.068 -14.538 1.00 38.51 51 ASN C N 1
ATOM 3274 C CA . ASN C 1 51 ? 57.765 -16.698 -15.295 1.00 39.50 51 ASN C CA 1
ATOM 3275 C C . ASN C 1 51 ? 57.454 -16.680 -16.789 1.00 39.42 51 ASN C C 1
ATOM 3276 O O . ASN C 1 51 ? 58.356 -16.571 -17.613 1.00 40.13 51 ASN C O 1
ATOM 3281 N N . ASN C 1 52 ? 56.168 -16.805 -17.129 1.00 40.34 52 ASN C N 1
ATOM 3282 C CA . ASN C 1 52 ? 55.715 -16.813 -18.531 1.00 40.19 52 ASN C CA 1
ATOM 3283 C C . ASN C 1 52 ? 56.244 -17.963 -19.381 1.00 40.77 52 ASN C C 1
ATOM 3284 O O . ASN C 1 52 ? 56.133 -17.915 -20.622 1.00 42.07 52 ASN C O 1
ATOM 3289 N N . ARG C 1 53 ? 56.803 -18.981 -18.723 1.00 40.17 53 ARG C N 1
ATOM 3290 C CA . ARG C 1 53 ? 57.216 -20.213 -19.390 1.00 39.96 53 ARG C CA 1
ATOM 3291 C C . ARG C 1 53 ? 56.112 -21.279 -19.293 1.00 38.61 53 ARG C C 1
ATOM 3292 O O . ARG C 1 53 ? 55.189 -21.154 -18.477 1.00 38.72 53 ARG C O 1
ATOM 3300 N N . PRO C 1 54 ? 56.168 -22.308 -20.161 1.00 37.79 54 PRO C N 1
ATOM 3301 C CA . PRO C 1 54 ? 55.199 -23.413 -20.078 1.00 37.63 54 PRO C CA 1
ATOM 3302 C C . PRO C 1 54 ? 55.171 -24.060 -18.683 1.00 36.99 54 PRO C C 1
ATOM 3303 O O . PRO C 1 54 ? 56.193 -24.112 -18.023 1.00 35.55 54 PRO C O 1
ATOM 3307 N N . LEU C 1 55 ? 54.002 -24.510 -18.238 1.00 35.27 55 LEU C N 1
ATOM 3308 C CA . LEU C 1 55 ? 53.907 -25.273 -17.026 1.00 36.18 55 LEU C CA 1
ATOM 3309 C C . LEU C 1 55 ? 54.160 -26.696 -17.417 1.00 35.42 55 LEU C C 1
ATOM 3310 O O . LEU C 1 55 ? 53.734 -27.159 -18.495 1.00 37.23 55 LEU C O 1
ATOM 3315 N N . ILE C 1 56 ? 54.806 -27.421 -16.536 1.00 34.39 56 ILE C N 1
ATOM 3316 C CA . ILE C 1 56 ? 54.923 -28.859 -16.735 1.00 34.99 56 ILE C CA 1
ATOM 3317 C C . ILE C 1 56 ? 53.861 -29.523 -15.818 1.00 34.10 56 ILE C C 1
ATOM 3318 O O . ILE C 1 56 ? 53.968 -29.508 -14.581 1.00 34.58 56 ILE C O 1
ATOM 3323 N N . GLY C 1 57 ? 52.834 -30.076 -16.445 1.00 33.90 57 GLY C N 1
ATOM 3324 C CA . GLY C 1 57 ? 51.723 -30.679 -15.744 1.00 33.41 57 GLY C CA 1
ATOM 3325 C C . GLY C 1 57 ? 52.014 -32.145 -15.556 1.00 34.80 57 GLY C C 1
ATOM 3326 O O . GLY C 1 57 ? 53.043 -32.654 -16.039 1.00 35.70 57 GLY C O 1
ATOM 3327 N N . ARG C 1 58 ? 51.125 -32.840 -14.863 1.00 33.22 58 ARG C N 1
ATOM 3328 C CA . ARG C 1 58 ? 51.291 -34.293 -14.651 1.00 34.69 58 ARG C CA 1
ATOM 3329 C C . ARG C 1 58 ? 50.861 -35.064 -15.920 1.00 33.09 58 ARG C C 1
ATOM 3330 O O . ARG C 1 58 ? 50.152 -34.532 -16.746 1.00 33.11 58 ARG C O 1
ATOM 3338 N N . GLY C 1 59 ? 51.317 -36.304 -16.077 1.00 33.67 59 GLY C N 1
ATOM 3339 C CA . GLY C 1 59 ? 50.968 -37.071 -17.284 1.00 33.03 59 GLY C CA 1
ATOM 3340 C C . GLY C 1 59 ? 51.809 -36.648 -18.472 1.00 33.25 59 GLY C C 1
ATOM 3341 O O . GLY C 1 59 ? 51.455 -36.944 -19.623 1.00 33.02 59 GLY C O 1
ATOM 3342 N N . GLY C 1 60 ? 52.947 -36.013 -18.195 1.00 32.05 60 GLY C N 1
ATOM 3343 C CA . GLY C 1 60 ? 53.929 -35.736 -19.263 1.00 32.82 60 GLY C CA 1
ATOM 3344 C C . GLY C 1 60 ? 53.453 -34.689 -20.285 1.00 33.13 60 GLY C C 1
ATOM 3345 O O . GLY C 1 60 ? 53.690 -34.845 -21.474 1.00 33.62 60 GLY C O 1
ATOM 3346 N N . ILE C 1 61 ? 52.781 -33.634 -19.812 1.00 32.84 61 ILE C N 1
ATOM 3347 C CA . ILE C 1 61 ? 52.354 -32.502 -20.622 1.00 33.05 61 ILE C CA 1
ATOM 3348 C C . ILE C 1 61 ? 53.065 -31.212 -20.306 1.00 35.08 61 ILE C C 1
ATOM 3349 O O . ILE C 1 61 ? 53.444 -30.950 -19.153 1.00 36.09 61 ILE C O 1
ATOM 3354 N N . SER C 1 62 ? 53.171 -30.396 -21.362 1.00 34.54 62 SER C N 1
ATOM 3355 C CA . SER C 1 62 ? 53.692 -29.047 -21.392 1.00 36.82 62 SER C CA 1
ATOM 3356 C C . SER C 1 62 ? 52.460 -28.137 -21.642 1.00 35.96 62 SER C C 1
ATOM 3357 O O . SER C 1 62 ? 51.714 -28.388 -22.590 1.00 35.87 62 SER C O 1
ATOM 3360 N N . VAL C 1 63 ? 52.236 -27.121 -20.798 1.00 35.20 63 VAL C N 1
ATOM 3361 C CA . VAL C 1 63 ? 51.102 -26.181 -20.977 1.00 35.42 63 VAL C CA 1
ATOM 3362 C C . VAL C 1 63 ? 51.635 -24.769 -21.305 1.00 35.26 63 VAL C C 1
ATOM 3363 O O . VAL C 1 63 ? 52.143 -24.083 -20.416 1.00 35.86 63 VAL C O 1
ATOM 3367 N N . GLN C 1 64 ? 51.531 -24.373 -22.568 1.00 35.25 64 GLN C N 1
ATOM 3368 C CA . GLN C 1 64 ? 52.064 -23.102 -23.079 1.00 34.76 64 GLN C CA 1
ATOM 3369 C C . GLN C 1 64 ? 51.037 -21.958 -22.977 1.00 34.96 64 GLN C C 1
ATOM 3370 O O . GLN C 1 64 ? 50.024 -22.002 -23.646 1.00 36.19 64 GLN C O 1
ATOM 3376 N N . PRO C 1 65 ? 51.283 -20.955 -22.112 1.00 34.52 65 PRO C N 1
ATOM 3377 C CA . PRO C 1 65 ? 50.489 -19.714 -22.171 1.00 35.07 65 PRO C CA 1
ATOM 3378 C C . PRO C 1 65 ? 50.868 -18.863 -23.395 1.00 35.11 65 PRO C C 1
ATOM 3379 O O . PRO C 1 65 ? 51.973 -19.008 -23.961 1.00 35.89 65 PRO C O 1
ATOM 3383 N N . THR C 1 66 ? 49.994 -17.951 -23.796 1.00 36.19 66 THR C N 1
ATOM 3384 C CA . THR C 1 66 ? 50.323 -17.114 -24.946 1.00 37.29 66 THR C CA 1
ATOM 3385 C C . THR C 1 66 ? 50.241 -15.644 -24.630 1.00 38.92 66 THR C C 1
ATOM 3386 O O . THR C 1 66 ? 50.121 -14.839 -25.536 1.00 39.70 66 THR C O 1
ATOM 3390 N N . ALA C 1 67 ? 50.309 -15.305 -23.351 1.00 38.78 67 ALA C N 1
ATOM 3391 C CA . ALA C 1 67 ? 50.289 -13.938 -22.882 1.00 39.40 67 ALA C CA 1
ATOM 3392 C C . ALA C 1 67 ? 51.211 -13.926 -21.672 1.00 39.76 67 ALA C C 1
ATOM 3393 O O . ALA C 1 67 ? 51.354 -14.939 -20.969 1.00 38.30 67 ALA C O 1
ATOM 3395 N N . GLN C 1 68 ? 51.836 -12.772 -21.457 1.00 40.00 68 GLN C N 1
ATOM 3396 C CA . GLN C 1 68 ? 52.713 -12.528 -20.322 1.00 41.21 68 GLN C CA 1
ATOM 3397 C C . GLN C 1 68 ? 51.933 -11.805 -19.253 1.00 40.22 68 GLN C C 1
ATOM 3398 O O . GLN C 1 68 ? 51.090 -10.954 -19.560 1.00 38.65 68 GLN C O 1
ATOM 3404 N N . TRP C 1 69 ? 52.153 -12.158 -17.991 1.00 39.76 69 TRP C N 1
ATOM 3405 C CA . TRP C 1 69 ? 51.375 -11.466 -16.955 1.00 39.06 69 TRP C CA 1
ATOM 3406 C C . TRP C 1 69 ? 51.669 -9.941 -16.975 1.00 40.54 69 TRP C C 1
ATOM 3407 O O . TRP C 1 69 ? 50.801 -9.150 -16.647 1.00 39.13 69 TRP C O 1
ATOM 3418 N N . GLN C 1 70 ? 52.880 -9.550 -17.361 1.00 41.29 70 GLN C N 1
ATOM 3419 C CA . GLN C 1 70 ? 53.238 -8.136 -17.313 1.00 42.64 70 GLN C CA 1
ATOM 3420 C C . GLN C 1 70 ? 52.381 -7.313 -18.258 1.00 43.18 70 GLN C C 1
ATOM 3421 O O . GLN C 1 70 ? 52.223 -6.101 -18.092 1.00 42.37 70 GLN C O 1
ATOM 3427 N N . SER C 1 71 ? 51.832 -7.960 -19.268 1.00 44.47 71 SER C N 1
ATOM 3428 C CA . SER C 1 71 ? 51.101 -7.213 -20.274 1.00 45.86 71 SER C CA 1
ATOM 3429 C C . SER C 1 71 ? 49.684 -6.793 -19.826 1.00 46.09 71 SER C C 1
ATOM 3430 O O . SER C 1 71 ? 49.054 -6.025 -20.511 1.00 47.22 71 SER C O 1
ATOM 3433 N N . PHE C 1 72 ? 49.197 -7.258 -18.672 1.00 46.03 72 PHE C N 1
ATOM 3434 C CA . PHE C 1 72 ? 47.857 -6.869 -18.203 1.00 46.43 72 PHE C CA 1
ATOM 3435 C C . PHE C 1 72 ? 47.915 -5.750 -17.186 1.00 47.66 72 PHE C C 1
ATOM 3436 O O . PHE C 1 72 ? 48.370 -5.942 -16.034 1.00 46.54 72 PHE C O 1
ATOM 3444 N N . ASP C 1 73 ? 47.444 -4.578 -17.611 1.00 48.55 73 ASP C N 1
ATOM 3445 C CA . ASP C 1 73 ? 47.393 -3.385 -16.755 1.00 50.12 73 ASP C CA 1
ATOM 3446 C C . ASP C 1 73 ? 46.150 -3.331 -15.896 1.00 49.21 73 ASP C C 1
ATOM 3447 O O . ASP C 1 73 ? 46.132 -2.665 -14.877 1.00 49.23 73 ASP C O 1
ATOM 3452 N N . PHE C 1 74 ? 45.111 -4.026 -16.324 1.00 47.90 74 PHE C N 1
ATOM 3453 C CA . PHE C 1 74 ? 43.898 -4.127 -15.542 1.00 47.57 74 PHE C CA 1
ATOM 3454 C C . PHE C 1 74 ? 43.298 -5.499 -15.882 1.00 45.56 74 PHE C C 1
ATOM 3455 O O . PHE C 1 74 ? 43.637 -6.105 -16.912 1.00 44.83 74 PHE C O 1
ATOM 3463 N N . THR C 1 75 ? 42.428 -5.986 -15.015 1.00 44.23 75 THR C N 1
ATOM 3464 C CA . THR C 1 75 ? 41.552 -7.087 -15.367 1.00 42.09 75 THR C CA 1
ATOM 3465 C C . THR C 1 75 ? 40.349 -6.935 -14.486 1.00 41.15 75 THR C C 1
ATOM 3466 O O . THR C 1 75 ? 40.437 -6.310 -13.427 1.00 41.38 75 THR C O 1
ATOM 3470 N N . ASN C 1 76 ? 39.214 -7.471 -14.907 1.00 39.35 76 ASN C N 1
ATOM 3471 C CA . ASN C 1 76 ? 38.039 -7.436 -14.080 1.00 39.51 76 ASN C CA 1
ATOM 3472 C C . ASN C 1 76 ? 38.115 -8.442 -12.938 1.00 39.84 76 ASN C C 1
ATOM 3473 O O . ASN C 1 76 ? 37.567 -8.211 -11.830 1.00 38.77 76 ASN C O 1
ATOM 3478 N N . ILE C 1 77 ? 38.749 -9.592 -13.222 1.00 39.01 77 ILE C N 1
ATOM 3479 C CA . ILE C 1 77 ? 38.848 -10.684 -12.249 1.00 38.64 77 ILE C CA 1
ATOM 3480 C C . ILE C 1 77 ? 40.224 -11.254 -12.449 1.00 38.20 77 ILE C C 1
ATOM 3481 O O . ILE C 1 77 ? 40.648 -11.464 -13.585 1.00 38.23 77 ILE C O 1
ATOM 3486 N N . LEU C 1 78 ? 40.945 -11.441 -11.349 1.00 37.49 78 LEU C N 1
ATOM 3487 C CA . LEU C 1 78 ? 42.186 -12.175 -11.362 1.00 36.56 78 LEU C CA 1
ATOM 3488 C C . LEU C 1 78 ? 41.958 -13.408 -10.483 1.00 36.58 78 LEU C C 1
ATOM 3489 O O . LEU C 1 78 ? 41.446 -13.296 -9.345 1.00 35.31 78 LEU C O 1
ATOM 3494 N N . ILE C 1 79 ? 42.318 -14.584 -11.003 1.00 35.86 79 ILE C N 1
ATOM 3495 C CA . ILE C 1 79 ? 42.255 -15.800 -10.222 1.00 34.51 79 ILE C CA 1
ATOM 3496 C C . ILE C 1 79 ? 43.664 -16.237 -9.896 1.00 35.24 79 ILE C C 1
ATOM 3497 O O . ILE C 1 79 ? 44.559 -16.239 -10.773 1.00 34.44 79 ILE C O 1
ATOM 3502 N N . ILE C 1 80 ? 43.887 -16.598 -8.639 1.00 34.41 80 ILE C N 1
ATOM 3503 C CA . ILE C 1 80 ? 45.215 -17.043 -8.250 1.00 34.71 80 ILE C CA 1
ATOM 3504 C C . ILE C 1 80 ? 45.059 -18.509 -7.867 1.00 34.55 80 ILE C C 1
ATOM 3505 O O . ILE C 1 80 ? 44.347 -18.816 -6.922 1.00 34.58 80 ILE C O 1
ATOM 3510 N N . GLY C 1 81 ? 45.712 -19.399 -8.628 1.00 33.55 81 GLY C N 1
ATOM 3511 C CA . GLY C 1 81 ? 45.535 -20.845 -8.402 1.00 32.14 81 GLY C CA 1
ATOM 3512 C C . GLY C 1 81 ? 46.417 -21.353 -7.269 1.00 32.34 81 GLY C C 1
ATOM 3513 O O . GLY C 1 81 ? 47.124 -20.587 -6.586 1.00 29.82 81 GLY C O 1
ATOM 3514 N N . SER C 1 82 ? 46.442 -22.677 -7.130 1.00 30.67 82 SER C N 1
ATOM 3515 C CA . SER C 1 82 ? 47.220 -23.301 -6.110 1.00 30.98 82 SER C CA 1
ATOM 3516 C C . SER C 1 82 ? 48.724 -22.955 -6.243 1.00 31.84 82 SER C C 1
ATOM 3517 O O . SER C 1 82 ? 49.257 -22.823 -7.342 1.00 32.70 82 SER C O 1
ATOM 3520 N N . ILE C 1 83 ? 49.423 -22.848 -5.121 1.00 32.45 83 ILE C N 1
ATOM 3521 C CA . ILE C 1 83 ? 50.875 -22.825 -5.174 1.00 32.39 83 ILE C CA 1
ATOM 3522 C C . ILE C 1 83 ? 51.410 -24.170 -4.685 1.00 33.54 83 ILE C C 1
ATOM 3523 O O . ILE C 1 83 ? 52.603 -24.292 -4.414 1.00 35.01 83 ILE C O 1
ATOM 3528 N N . GLY C 1 84 ? 50.544 -25.182 -4.572 1.00 35.36 84 GLY C N 1
ATOM 3529 C CA . GLY C 1 84 ? 51.036 -26.511 -4.114 1.00 36.00 84 GLY C CA 1
ATOM 3530 C C . GLY C 1 84 ? 51.514 -26.334 -2.676 1.00 36.41 84 GLY C C 1
ATOM 3531 O O . GLY C 1 84 ? 50.823 -25.713 -1.889 1.00 35.92 84 GLY C O 1
ATOM 3532 N N . ASP C 1 85 ? 52.713 -26.810 -2.346 1.00 36.85 85 ASP C N 1
ATOM 3533 C CA . ASP C 1 85 ? 53.184 -26.715 -0.958 1.00 37.42 85 ASP C CA 1
ATOM 3534 C C . ASP C 1 85 ? 53.805 -25.341 -0.633 1.00 36.67 85 ASP C C 1
ATOM 3535 O O . ASP C 1 85 ? 54.924 -25.035 -1.056 1.00 34.89 85 ASP C O 1
ATOM 3540 N N . PRO C 1 86 ? 53.100 -24.513 0.160 1.00 36.72 86 PRO C N 1
ATOM 3541 C CA . PRO C 1 86 ? 53.562 -23.156 0.358 1.00 36.77 86 PRO C CA 1
ATOM 3542 C C . PRO C 1 86 ? 54.905 -23.118 1.040 1.00 36.52 86 PRO C C 1
ATOM 3543 O O . PRO C 1 86 ? 55.602 -22.130 0.940 1.00 35.93 86 PRO C O 1
ATOM 3547 N N . LEU C 1 87 ? 55.264 -24.179 1.759 1.00 36.14 87 LEU C N 1
ATOM 3548 C CA . LEU C 1 87 ? 56.549 -24.175 2.469 1.00 35.74 87 LEU C CA 1
ATOM 3549 C C . LEU C 1 87 ? 57.731 -24.151 1.494 1.00 35.80 87 LEU C C 1
ATOM 3550 O O . LEU C 1 87 ? 58.797 -23.608 1.806 1.00 35.95 87 LEU C O 1
ATOM 3555 N N . GLU C 1 88 ? 57.549 -24.740 0.319 1.00 34.85 88 GLU C N 1
ATOM 3556 C CA . GLU C 1 88 ? 58.566 -24.696 -0.741 1.00 35.69 88 GLU C CA 1
ATOM 3557 C C . GLU C 1 88 ? 58.354 -23.465 -1.690 1.00 36.89 88 GLU C C 1
ATOM 3558 O O . GLU C 1 88 ? 59.280 -22.717 -1.979 1.00 37.05 88 GLU C O 1
ATOM 3564 N N . SER C 1 89 ? 57.120 -23.230 -2.099 1.00 36.55 89 SER C N 1
ATOM 3565 C CA . SER C 1 89 ? 56.839 -22.283 -3.183 1.00 37.17 89 SER C CA 1
ATOM 3566 C C . SER C 1 89 ? 56.654 -20.814 -2.798 1.00 37.42 89 SER C C 1
ATOM 3567 O O . SER C 1 89 ? 57.009 -19.911 -3.571 1.00 38.40 89 SER C O 1
ATOM 3570 N N . LEU C 1 90 ? 56.102 -20.556 -1.634 1.00 37.54 90 LEU C N 1
ATOM 3571 C CA . LEU C 1 90 ? 55.694 -19.177 -1.317 1.00 39.39 90 LEU C CA 1
ATOM 3572 C C . LEU C 1 90 ? 56.842 -18.163 -1.402 1.00 40.97 90 LEU C C 1
ATOM 3573 O O . LEU C 1 90 ? 56.721 -17.104 -2.041 1.00 40.72 90 LEU C O 1
ATOM 3578 N N . ASP C 1 91 ? 57.965 -18.441 -0.764 1.00 42.24 91 ASP C N 1
ATOM 3579 C CA . ASP C 1 91 ? 59.001 -17.399 -0.766 1.00 44.85 91 ASP C CA 1
ATOM 3580 C C . ASP C 1 91 ? 59.833 -17.458 -2.043 1.00 44.81 91 ASP C C 1
ATOM 3581 O O . ASP C 1 91 ? 60.834 -16.739 -2.170 1.00 46.12 91 ASP C O 1
ATOM 3586 N N . LYS C 1 92 ? 59.456 -18.319 -2.991 1.00 44.07 92 LYS C N 1
ATOM 3587 C CA . LYS C 1 92 ? 60.194 -18.392 -4.250 1.00 43.40 92 LYS C CA 1
ATOM 3588 C C . LYS C 1 92 ? 59.458 -17.631 -5.320 1.00 43.19 92 LYS C C 1
ATOM 3589 O O . LYS C 1 92 ? 59.943 -17.527 -6.415 1.00 43.57 92 LYS C O 1
ATOM 3595 N N . ILE C 1 93 ? 58.276 -17.118 -5.009 1.00 42.44 93 ILE C N 1
ATOM 3596 C CA . ILE C 1 93 ? 57.514 -16.352 -5.970 1.00 42.85 93 ILE C CA 1
ATOM 3597 C C . ILE C 1 93 ? 58.091 -14.954 -6.215 1.00 42.19 93 ILE C C 1
ATOM 3598 O O . ILE C 1 93 ? 58.408 -14.215 -5.275 1.00 41.51 93 ILE C O 1
ATOM 3603 N N . ASP C 1 94 ? 58.220 -14.593 -7.484 1.00 42.05 94 ASP C N 1
ATOM 3604 C CA . ASP C 1 94 ? 58.745 -13.269 -7.865 1.00 42.34 94 ASP C CA 1
ATOM 3605 C C . ASP C 1 94 ? 58.072 -12.172 -7.057 1.00 41.93 94 ASP C C 1
ATOM 3606 O O . ASP C 1 94 ? 56.870 -11.987 -7.110 1.00 41.22 94 ASP C O 1
ATOM 3611 N N . PRO C 1 95 ? 58.849 -11.432 -6.271 1.00 43.10 95 PRO C N 1
ATOM 3612 C CA . PRO C 1 95 ? 58.240 -10.309 -5.521 1.00 42.83 95 PRO C CA 1
ATOM 3613 C C . PRO C 1 95 ? 57.443 -9.346 -6.423 1.00 42.13 95 PRO C C 1
ATOM 3614 O O . PRO C 1 95 ? 56.428 -8.816 -6.001 1.00 42.09 95 PRO C O 1
ATOM 3618 N N . ALA C 1 96 ? 57.859 -9.169 -7.675 1.00 41.74 96 ALA C N 1
ATOM 3619 C CA . ALA C 1 96 ? 57.094 -8.306 -8.592 1.00 41.00 96 ALA C CA 1
ATOM 3620 C C . ALA C 1 96 ? 55.653 -8.802 -8.803 1.00 41.10 96 ALA C C 1
ATOM 3621 O O . ALA C 1 96 ? 54.751 -8.024 -9.171 1.00 39.58 96 ALA C O 1
ATOM 3623 N N . LEU C 1 97 ? 55.444 -10.109 -8.654 1.00 39.91 97 LEU C N 1
ATOM 3624 C CA . LEU C 1 97 ? 54.081 -10.612 -8.803 1.00 39.99 97 LEU C CA 1
ATOM 3625 C C . LEU C 1 97 ? 53.168 -10.157 -7.683 1.00 39.77 97 LEU C C 1
ATOM 3626 O O . LEU C 1 97 ? 52.014 -9.837 -7.944 1.00 40.80 97 LEU C O 1
ATOM 3631 N N . PHE C 1 98 ? 53.660 -10.093 -6.440 1.00 39.55 98 PHE C N 1
ATOM 3632 C CA . PHE C 1 98 ? 52.825 -9.564 -5.348 1.00 40.20 98 PHE C CA 1
ATOM 3633 C C . PHE C 1 98 ? 52.461 -8.093 -5.584 1.00 39.82 98 PHE C C 1
ATOM 3634 O O . PHE C 1 98 ? 51.334 -7.669 -5.335 1.00 39.49 98 PHE C O 1
ATOM 3642 N N . ASP C 1 99 ? 53.421 -7.325 -6.075 1.00 40.06 99 ASP C N 1
ATOM 3643 C CA . ASP C 1 99 ? 53.149 -5.940 -6.470 1.00 40.91 99 ASP C CA 1
ATOM 3644 C C . ASP C 1 99 ? 51.980 -5.864 -7.481 1.00 40.60 99 ASP C C 1
ATOM 3645 O O . ASP C 1 99 ? 51.054 -5.052 -7.334 1.00 40.66 99 ASP C O 1
ATOM 3650 N N . TRP C 1 100 ? 52.030 -6.735 -8.489 1.00 40.33 100 TRP C N 1
ATOM 3651 C CA . TRP C 1 100 ? 51.054 -6.758 -9.579 1.00 39.67 100 TRP C CA 1
ATOM 3652 C C . TRP C 1 100 ? 49.672 -7.106 -9.076 1.00 39.09 100 TRP C C 1
ATOM 3653 O O . TRP C 1 100 ? 48.697 -6.436 -9.399 1.00 37.66 100 TRP C O 1
ATOM 3664 N N . ILE C 1 101 ? 49.571 -8.179 -8.289 1.00 38.91 101 ILE C N 1
ATOM 3665 C CA . ILE C 1 101 ? 48.344 -8.510 -7.578 1.00 38.35 101 ILE C CA 1
ATOM 3666 C C . ILE C 1 101 ? 47.803 -7.316 -6.780 1.00 38.92 101 ILE C C 1
ATOM 3667 O O . ILE C 1 101 ? 46.607 -7.003 -6.848 1.00 36.89 101 ILE C O 1
ATOM 3672 N N . ARG C 1 102 ? 48.687 -6.686 -5.997 1.00 39.66 102 ARG C N 1
ATOM 3673 C CA . ARG C 1 102 ? 48.290 -5.547 -5.179 1.00 42.47 102 ARG C CA 1
ATOM 3674 C C . ARG C 1 102 ? 47.770 -4.426 -6.071 1.00 42.78 102 ARG C C 1
ATOM 3675 O O . ARG C 1 102 ? 46.701 -3.869 -5.816 1.00 43.98 102 ARG C O 1
ATOM 3683 N N . GLU C 1 103 ? 48.516 -4.107 -7.125 1.00 44.92 103 GLU C N 1
ATOM 3684 C CA . GLU C 1 103 ? 48.091 -3.050 -8.062 1.00 46.71 103 GLU C CA 1
ATOM 3685 C C . GLU C 1 103 ? 46.693 -3.322 -8.563 1.00 46.18 103 GLU C C 1
ATOM 3686 O O . GLU C 1 103 ? 45.816 -2.442 -8.496 1.00 45.77 103 GLU C O 1
ATOM 3692 N N . LEU C 1 104 ? 46.474 -4.537 -9.088 1.00 44.97 104 LEU C N 1
ATOM 3693 C CA . LEU C 1 104 ? 45.145 -4.894 -9.664 1.00 44.31 104 LEU C CA 1
ATOM 3694 C C . LEU C 1 104 ? 44.025 -4.768 -8.638 1.00 43.52 104 LEU C C 1
ATOM 3695 O O . LEU C 1 104 ? 42.895 -4.345 -8.954 1.00 43.31 104 LEU C O 1
ATOM 3700 N N . HIS C 1 105 ? 44.316 -5.156 -7.412 1.00 43.21 105 HIS C N 1
ATOM 3701 C CA . HIS C 1 105 ? 43.285 -5.105 -6.408 1.00 44.19 105 HIS C CA 1
ATOM 3702 C C . HIS C 1 105 ? 42.904 -3.631 -6.175 1.00 44.94 105 HIS C C 1
ATOM 3703 O O . HIS C 1 105 ? 41.702 -3.286 -6.095 1.00 44.81 105 HIS C O 1
ATOM 3710 N N . LEU C 1 106 ? 43.933 -2.786 -6.065 1.00 45.51 106 LEU C N 1
ATOM 3711 C CA . LEU C 1 106 ? 43.725 -1.372 -5.747 1.00 46.52 106 LEU C CA 1
ATOM 3712 C C . LEU C 1 106 ? 43.068 -0.669 -6.929 1.00 46.60 106 LEU C C 1
ATOM 3713 O O . LEU C 1 106 ? 42.304 0.268 -6.707 1.00 47.96 106 LEU C O 1
ATOM 3718 N N . LYS C 1 107 ? 43.369 -1.092 -8.165 1.00 47.04 107 LYS C N 1
ATOM 3719 C CA . LYS C 1 107 ? 42.569 -0.699 -9.370 1.00 46.31 107 LYS C CA 1
ATOM 3720 C C . LYS C 1 107 ? 41.109 -1.190 -9.443 1.00 46.15 107 LYS C C 1
ATOM 3721 O O . LYS C 1 107 ? 40.378 -0.806 -10.355 1.00 48.24 107 LYS C O 1
ATOM 3727 N N . GLY C 1 108 ? 40.660 -2.029 -8.520 1.00 44.86 108 GLY C N 1
ATOM 3728 C CA . GLY C 1 108 ? 39.269 -2.502 -8.548 1.00 43.36 108 GLY C CA 1
ATOM 3729 C C . GLY C 1 108 ? 39.016 -3.927 -9.059 1.00 43.06 108 GLY C C 1
ATOM 3730 O O . GLY C 1 108 ? 37.841 -4.341 -9.185 1.00 41.76 108 GLY C O 1
ATOM 3731 N N . SER C 1 109 ? 40.079 -4.684 -9.375 1.00 41.96 109 SER C N 1
ATOM 3732 C CA . SER C 1 109 ? 39.882 -6.116 -9.771 1.00 41.92 109 SER C CA 1
ATOM 3733 C C . SER C 1 109 ? 39.268 -6.947 -8.650 1.00 41.08 109 SER C C 1
ATOM 3734 O O . SER C 1 109 ? 39.560 -6.727 -7.494 1.00 40.66 109 SER C O 1
ATOM 3737 N N . LYS C 1 110 ? 38.403 -7.894 -8.993 1.00 41.91 110 LYS C N 1
ATOM 3738 C CA . LYS C 1 110 ? 38.086 -8.998 -8.087 1.00 42.17 110 LYS C CA 1
ATOM 3739 C C . LYS C 1 110 ? 39.269 -9.944 -8.023 1.00 41.69 110 LYS C C 1
ATOM 3740 O O . LYS C 1 110 ? 39.829 -10.336 -9.064 1.00 42.74 110 LYS C O 1
ATOM 3746 N N . ILE C 1 111 ? 39.667 -10.308 -6.809 1.00 40.33 111 ILE C N 1
ATOM 3747 C CA . ILE C 1 111 ? 40.756 -11.278 -6.617 1.00 38.84 111 ILE C CA 1
ATOM 3748 C C . ILE C 1 111 ? 40.166 -12.578 -6.062 1.00 37.82 111 ILE C C 1
ATOM 3749 O O . ILE C 1 111 ? 39.546 -12.610 -4.982 1.00 37.23 111 ILE C O 1
ATOM 3754 N N . VAL C 1 112 ? 40.288 -13.638 -6.829 1.00 35.97 112 VAL C N 1
ATOM 3755 C CA . VAL C 1 112 ? 39.753 -14.908 -6.406 1.00 36.05 112 VAL C CA 1
ATOM 3756 C C . VAL C 1 112 ? 40.910 -15.871 -6.157 1.00 34.14 112 VAL C C 1
ATOM 3757 O O . VAL C 1 112 ? 41.643 -16.223 -7.087 1.00 35.56 112 VAL C O 1
ATOM 3761 N N . ALA C 1 113 ? 41.080 -16.297 -4.920 1.00 33.79 113 ALA C N 1
ATOM 3762 C CA . ALA C 1 113 ? 42.257 -17.124 -4.582 1.00 32.73 113 ALA C CA 1
ATOM 3763 C C . ALA C 1 113 ? 41.770 -18.533 -4.214 1.00 33.10 113 ALA C C 1
ATOM 3764 O O . ALA C 1 113 ? 40.863 -18.702 -3.352 1.00 33.06 113 ALA C O 1
ATOM 3766 N N . ILE C 1 114 ? 42.337 -19.555 -4.856 1.00 33.16 114 ILE C N 1
ATOM 3767 C CA . ILE C 1 114 ? 41.851 -20.899 -4.610 1.00 34.56 114 ILE C CA 1
ATOM 3768 C C . ILE C 1 114 ? 42.930 -21.821 -3.968 1.00 35.03 114 ILE C C 1
ATOM 3769 O O . ILE C 1 114 ? 44.104 -21.674 -4.260 1.00 33.76 114 ILE C O 1
ATOM 3774 N N . ASP C 1 115 ? 42.511 -22.751 -3.105 1.00 35.47 115 ASP C N 1
ATOM 3775 C CA . ASP C 1 115 ? 43.438 -23.709 -2.475 1.00 36.12 115 ASP C CA 1
ATOM 3776 C C . ASP C 1 115 ? 44.573 -22.886 -1.840 1.00 35.57 115 ASP C C 1
ATOM 3777 O O . ASP C 1 115 ? 44.314 -21.839 -1.252 1.00 36.30 115 ASP C O 1
ATOM 3782 N N . THR C 1 116 ? 45.811 -23.338 -1.952 1.00 34.34 116 THR C N 1
ATOM 3783 C CA . THR C 1 116 ? 46.922 -22.615 -1.315 1.00 33.54 116 THR C CA 1
ATOM 3784 C C . THR C 1 116 ? 47.231 -21.283 -1.964 1.00 32.55 116 THR C C 1
ATOM 3785 O O . THR C 1 116 ? 48.050 -20.539 -1.438 1.00 32.81 116 THR C O 1
ATOM 3789 N N . GLY C 1 117 ? 46.555 -20.949 -3.078 1.00 32.97 117 GLY C N 1
ATOM 3790 C CA . GLY C 1 117 ? 46.590 -19.549 -3.625 1.00 31.74 117 GLY C CA 1
ATOM 3791 C C . GLY C 1 117 ? 46.203 -18.541 -2.543 1.00 33.65 117 GLY C C 1
ATOM 3792 O O . GLY C 1 117 ? 46.666 -17.383 -2.562 1.00 33.26 117 GLY C O 1
ATOM 3793 N N . ILE C 1 118 ? 45.365 -18.982 -1.597 1.00 32.96 118 ILE C N 1
ATOM 3794 C CA . ILE C 1 118 ? 45.016 -18.178 -0.403 1.00 33.12 118 ILE C CA 1
ATOM 3795 C C . ILE C 1 118 ? 46.264 -17.625 0.324 1.00 34.86 118 ILE C C 1
ATOM 3796 O O . ILE C 1 118 ? 46.254 -16.456 0.760 1.00 35.87 118 ILE C O 1
ATOM 3801 N N . PHE C 1 119 ? 47.353 -18.422 0.390 1.00 34.19 119 PHE C N 1
ATOM 3802 C CA . PHE C 1 119 ? 48.589 -17.975 1.005 1.00 33.72 119 PHE C CA 1
ATOM 3803 C C . PHE C 1 119 ? 49.174 -16.765 0.271 1.00 33.90 119 PHE C C 1
ATOM 3804 O O . PHE C 1 119 ? 49.790 -15.922 0.872 1.00 33.47 119 PHE C O 1
ATOM 3812 N N . VAL C 1 120 ? 49.010 -16.709 -1.036 1.00 35.52 120 VAL C N 1
ATOM 3813 C CA . VAL C 1 120 ? 49.527 -15.593 -1.828 1.00 35.77 120 VAL C CA 1
ATOM 3814 C C . VAL C 1 120 ? 48.794 -14.273 -1.527 1.00 37.38 120 VAL C C 1
ATOM 3815 O O . VAL C 1 120 ? 49.432 -13.240 -1.336 1.00 37.59 120 VAL C O 1
ATOM 3819 N N . VAL C 1 121 ? 47.467 -14.281 -1.497 1.00 37.32 121 VAL C N 1
ATOM 3820 C CA . VAL C 1 121 ? 46.753 -13.021 -1.198 1.00 37.62 121 VAL C CA 1
ATOM 3821 C C . VAL C 1 121 ? 46.926 -12.590 0.266 1.00 38.42 121 VAL C C 1
ATOM 3822 O O . VAL C 1 121 ? 46.869 -11.384 0.568 1.00 37.78 121 VAL C O 1
ATOM 3826 N N . ALA C 1 122 ? 47.186 -13.557 1.160 1.00 38.08 122 ALA C N 1
ATOM 3827 C CA . ALA C 1 122 ? 47.536 -13.208 2.548 1.00 38.50 122 ALA C CA 1
ATOM 3828 C C . ALA C 1 122 ? 48.848 -12.473 2.602 1.00 38.87 122 ALA C C 1
ATOM 3829 O O . ALA C 1 122 ? 48.954 -11.378 3.186 1.00 38.14 122 ALA C O 1
ATOM 3831 N N . LYS C 1 123 ? 49.866 -13.042 1.972 1.00 40.15 123 LYS C N 1
ATOM 3832 C CA . LYS C 1 123 ? 51.189 -12.407 1.896 1.00 41.37 123 LYS C CA 1
ATOM 3833 C C . LYS C 1 123 ? 51.148 -11.044 1.221 1.00 42.72 123 LYS C C 1
ATOM 3834 O O . LYS C 1 123 ? 51.890 -10.129 1.610 1.00 41.80 123 LYS C O 1
ATOM 3840 N N . ALA C 1 124 ? 50.301 -10.914 0.194 1.00 42.89 124 ALA C N 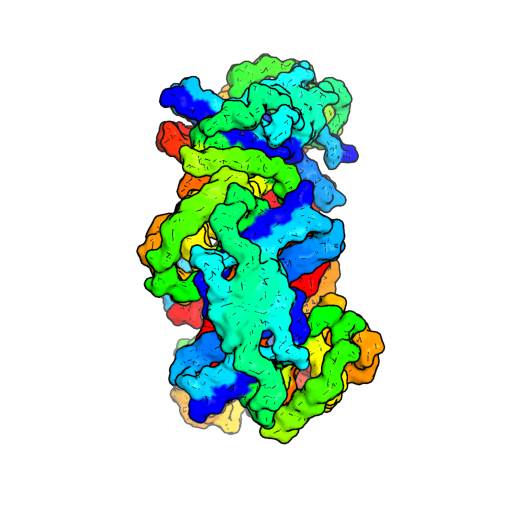1
ATOM 3841 C CA . ALA C 1 124 ? 50.227 -9.695 -0.580 1.00 43.33 124 ALA C CA 1
ATOM 3842 C C . ALA C 1 124 ? 49.564 -8.567 0.218 1.00 43.93 124 ALA C C 1
ATOM 3843 O O . ALA C 1 124 ? 49.601 -7.420 -0.210 1.00 44.44 124 ALA C O 1
ATOM 3845 N N . GLY C 1 125 ? 48.940 -8.903 1.345 1.00 42.98 125 GLY C N 1
ATOM 3846 C CA . GLY C 1 125 ? 48.291 -7.923 2.194 1.00 43.79 125 GLY C CA 1
ATOM 3847 C C . GLY C 1 125 ? 46.861 -7.588 1.804 1.00 44.81 125 GLY C C 1
ATOM 3848 O O . GLY C 1 125 ? 46.371 -6.503 2.141 1.00 46.17 125 GLY C O 1
ATOM 3849 N N . LEU C 1 126 ? 46.156 -8.484 1.124 1.00 42.95 126 LEU C N 1
ATOM 3850 C CA . LEU C 1 126 ? 44.788 -8.125 0.637 1.00 43.86 126 LEU C CA 1
ATOM 3851 C C . LEU C 1 126 ? 43.629 -8.347 1.620 1.00 43.89 126 LEU C C 1
ATOM 3852 O O . LEU C 1 126 ? 42.519 -7.866 1.403 1.00 45.05 126 LEU C O 1
ATOM 3857 N N . LEU C 1 127 ? 43.873 -9.050 2.722 1.00 45.63 127 LEU C N 1
ATOM 3858 C CA . LEU C 1 127 ? 42.787 -9.409 3.628 1.00 46.17 127 LEU C CA 1
ATOM 3859 C C . LEU C 1 127 ? 42.655 -8.333 4.703 1.00 48.08 127 LEU C C 1
ATOM 3860 O O . LEU C 1 127 ? 43.165 -8.487 5.824 1.00 47.88 127 LEU C O 1
ATOM 3865 N N . GLN C 1 128 ? 42.002 -7.228 4.356 1.00 49.84 128 GLN C N 1
ATOM 3866 C CA . GLN C 1 128 ? 41.926 -6.119 5.297 1.00 51.97 128 GLN C CA 1
ATOM 3867 C C . GLN C 1 128 ? 41.077 -6.431 6.536 1.00 51.51 128 GLN C C 1
ATOM 3868 O O . GLN C 1 128 ? 41.273 -5.837 7.569 1.00 51.84 128 GLN C O 1
ATOM 3874 N N . GLN C 1 129 ? 40.176 -7.398 6.449 1.00 51.66 129 GLN C N 1
ATOM 3875 C CA . GLN C 1 129 ? 39.429 -7.798 7.630 1.00 51.88 129 GLN C CA 1
ATOM 3876 C C . GLN C 1 129 ? 40.119 -8.895 8.443 1.00 51.17 129 GLN C C 1
ATOM 3877 O O . GLN C 1 129 ? 39.540 -9.416 9.407 1.00 50.51 129 GLN C O 1
ATOM 3883 N N . ASN C 1 130 ? 41.348 -9.248 8.063 1.00 50.90 130 ASN C N 1
ATOM 3884 C CA . ASN C 1 130 ? 42.164 -10.184 8.884 1.00 50.42 130 ASN C CA 1
ATOM 3885 C C . ASN C 1 130 ? 41.548 -11.549 9.160 1.00 48.92 130 ASN C C 1
ATOM 3886 O O . ASN C 1 130 ? 41.775 -12.141 10.221 1.00 48.18 130 ASN C O 1
ATOM 3891 N N . LYS C 1 131 ? 40.737 -12.012 8.223 1.00 47.10 131 LYS C N 1
ATOM 3892 C CA . LYS C 1 131 ? 40.125 -13.321 8.288 1.00 45.64 131 LYS C CA 1
ATOM 3893 C C . LYS C 1 131 ? 40.443 -14.089 6.994 1.00 44.39 131 LYS C C 1
ATOM 3894 O O . LYS C 1 131 ? 40.640 -13.482 5.912 1.00 43.27 131 LYS C O 1
ATOM 3900 N N . ALA C 1 132 ? 40.498 -15.410 7.115 1.00 42.71 132 ALA C N 1
ATOM 3901 C CA . ALA C 1 132 ? 40.751 -16.277 5.969 1.00 40.71 132 ALA C CA 1
ATOM 3902 C C . ALA C 1 132 ? 40.163 -17.668 6.252 1.00 40.08 132 ALA C C 1
ATOM 3903 O O . ALA C 1 132 ? 39.676 -17.929 7.363 1.00 39.31 132 ALA C O 1
ATOM 3905 N N . VAL C 1 133 ? 40.171 -18.530 5.234 1.00 37.71 133 VAL C N 1
ATOM 3906 C CA . VAL C 1 133 ? 39.811 -19.941 5.395 1.00 36.25 133 VAL C CA 1
ATOM 3907 C C . VAL C 1 133 ? 41.013 -20.748 4.912 1.00 36.50 133 VAL C C 1
ATOM 3908 O O . VAL C 1 133 ? 41.790 -20.276 4.086 1.00 35.08 133 VAL C O 1
ATOM 3912 N N . MET C 1 134 ? 41.148 -21.981 5.393 1.00 36.30 134 MET C N 1
ATOM 3913 C CA . MET C 1 134 ? 42.210 -22.859 4.891 1.00 36.27 134 MET C CA 1
ATOM 3914 C C . MET C 1 134 ? 41.947 -24.286 5.331 1.00 36.38 134 MET C C 1
ATOM 3915 O O . MET C 1 134 ? 41.452 -24.495 6.442 1.00 35.70 134 MET C O 1
ATOM 3920 N N . HIS C 1 135 ? 42.258 -25.253 4.470 1.00 36.95 135 HIS C N 1
ATOM 3921 C CA . HIS C 1 135 ? 42.129 -26.671 4.807 1.00 37.00 135 HIS C CA 1
ATOM 3922 C C . HIS C 1 135 ? 42.821 -26.963 6.126 1.00 36.77 135 HIS C C 1
ATOM 3923 O O . HIS C 1 135 ? 43.925 -26.442 6.384 1.00 36.53 135 HIS C O 1
ATOM 3930 N N . SER C 1 136 ? 42.266 -27.902 6.896 1.00 35.80 136 SER C N 1
ATOM 3931 C CA . SER C 1 136 ? 42.838 -28.178 8.213 1.00 36.40 136 SER C CA 1
ATOM 3932 C C . SER C 1 136 ? 44.309 -28.499 8.120 1.00 36.05 136 SER C C 1
ATOM 3933 O O . SER C 1 136 ? 45.064 -28.154 9.006 1.00 36.99 136 SER C O 1
ATOM 3936 N N . TYR C 1 137 ? 44.753 -29.166 7.060 1.00 36.48 137 TYR C N 1
ATOM 3937 C CA . TYR C 1 137 ? 46.149 -29.632 7.113 1.00 36.39 137 TYR C CA 1
ATOM 3938 C C . TYR C 1 137 ? 47.206 -28.587 6.821 1.00 35.42 137 TYR C C 1
ATOM 3939 O O . TYR C 1 137 ? 48.361 -28.775 7.179 1.00 35.55 137 TYR C O 1
ATOM 3948 N N . PHE C 1 138 ? 46.813 -27.492 6.178 1.00 35.16 138 PHE C N 1
ATOM 3949 C CA . PHE C 1 138 ? 47.697 -26.341 6.074 1.00 34.74 138 PHE C CA 1
ATOM 3950 C C . PHE C 1 138 ? 47.365 -25.182 7.051 1.00 34.56 138 PHE C C 1
ATOM 3951 O O . PHE C 1 138 ? 47.975 -24.113 6.947 1.00 33.12 138 PHE C O 1
ATOM 3959 N N . ALA C 1 139 ? 46.423 -25.393 7.979 1.00 34.59 139 ALA C N 1
ATOM 3960 C CA . ALA C 1 139 ? 45.985 -24.338 8.913 1.00 34.40 139 ALA C CA 1
ATOM 3961 C C . ALA C 1 139 ? 47.110 -23.902 9.832 1.00 35.63 139 ALA C C 1
ATOM 3962 O O . ALA C 1 139 ? 47.291 -22.700 10.075 1.00 35.70 139 ALA C O 1
ATOM 3964 N N . HIS C 1 140 ? 47.880 -24.878 10.342 1.00 34.59 140 HIS C N 1
ATOM 3965 C CA . HIS C 1 140 ? 48.951 -24.586 11.239 1.00 35.13 140 HIS C CA 1
ATOM 3966 C C . HIS C 1 140 ? 50.062 -23.757 10.543 1.00 34.82 140 HIS C C 1
ATOM 3967 O O . HIS C 1 140 ? 50.511 -22.758 11.075 1.00 35.51 140 HIS C O 1
ATOM 3974 N N . LEU C 1 141 ? 50.506 -24.205 9.374 1.00 35.71 141 LEU C N 1
ATOM 3975 C CA . LEU C 1 141 ? 51.464 -23.440 8.556 1.00 35.23 141 LEU C CA 1
ATOM 3976 C C . LEU C 1 141 ? 50.956 -22.029 8.320 1.00 34.64 141 LEU C C 1
ATOM 3977 O O . LEU C 1 141 ? 51.669 -21.054 8.509 1.00 36.58 141 LEU C O 1
ATOM 3982 N N . PHE C 1 142 ? 49.705 -21.911 7.915 1.00 35.05 142 PHE C N 1
ATOM 3983 C CA . PHE C 1 142 ? 49.104 -20.598 7.658 1.00 36.51 142 PHE C CA 1
ATOM 3984 C C . PHE C 1 142 ? 49.215 -19.697 8.887 1.00 37.27 142 PHE C C 1
ATOM 3985 O O . PHE C 1 142 ? 49.672 -18.555 8.793 1.00 37.66 142 PHE C O 1
ATOM 3993 N N . GLY C 1 143 ? 48.766 -20.220 10.030 1.00 37.41 143 GLY C N 1
ATOM 3994 C CA . GLY C 1 143 ? 48.930 -19.531 11.313 1.00 38.35 143 GLY C CA 1
ATOM 3995 C C . GLY C 1 143 ? 50.362 -19.121 11.650 1.00 38.81 143 GLY C C 1
ATOM 3996 O O . GLY C 1 143 ? 50.585 -18.057 12.199 1.00 39.99 143 GLY C O 1
ATOM 3997 N N . GLU C 1 144 ? 51.348 -19.955 11.366 1.00 40.14 144 GLU C N 1
ATOM 3998 C CA . GLU C 1 144 ? 52.754 -19.554 11.578 1.00 40.70 144 GLU C CA 1
ATOM 3999 C C . GLU C 1 144 ? 53.195 -18.365 10.692 1.00 41.35 144 GLU C C 1
ATOM 4000 O O . GLU C 1 144 ? 53.958 -17.490 11.135 1.00 41.26 144 GLU C O 1
ATOM 4006 N N . LEU C 1 145 ? 52.744 -18.340 9.445 1.00 40.16 145 LEU C N 1
ATOM 4007 C CA . LEU C 1 145 ? 53.159 -17.289 8.531 1.00 41.12 145 LEU C CA 1
ATOM 4008 C C . LEU C 1 145 ? 52.387 -15.998 8.757 1.00 40.92 145 LEU C C 1
ATOM 4009 O O . LEU C 1 145 ? 52.912 -14.898 8.527 1.00 41.71 145 LEU C O 1
ATOM 4014 N N . PHE C 1 146 ? 51.158 -16.140 9.231 1.00 41.39 146 PHE C N 1
ATOM 4015 C CA . PHE C 1 146 ? 50.219 -15.033 9.272 1.00 41.57 146 PHE C CA 1
ATOM 4016 C C . PHE C 1 146 ? 49.486 -15.025 10.610 1.00 42.26 146 PHE C C 1
ATOM 4017 O O . PHE C 1 146 ? 48.267 -15.196 10.685 1.00 40.06 146 PHE C O 1
ATOM 4025 N N . PRO C 1 147 ? 50.239 -14.762 11.693 1.00 43.99 147 PRO C N 1
ATOM 4026 C CA . PRO C 1 147 ? 49.711 -14.830 13.077 1.00 45.16 147 PRO C CA 1
ATOM 4027 C C . PRO C 1 147 ? 48.467 -13.940 13.311 1.00 45.90 147 PRO C C 1
ATOM 4028 O O . PRO C 1 147 ? 47.524 -14.306 14.027 1.00 45.78 147 PRO C O 1
ATOM 4032 N N . GLU C 1 148 ? 48.455 -12.787 12.667 1.00 47.63 148 GLU C N 1
ATOM 4033 C CA . GLU C 1 148 ? 47.379 -11.819 12.855 1.00 49.81 148 GLU C CA 1
ATOM 4034 C C . GLU C 1 148 ? 46.068 -12.216 12.180 1.00 49.74 148 GLU C C 1
ATOM 4035 O O . GLU C 1 148 ? 45.020 -11.613 12.435 1.00 49.99 148 GLU C O 1
ATOM 4041 N N . ILE C 1 149 ? 46.105 -13.208 11.289 1.00 49.19 149 ILE C N 1
ATOM 4042 C CA . ILE C 1 149 ? 44.909 -13.544 10.514 1.00 48.35 149 ILE C CA 1
ATOM 4043 C C . ILE C 1 149 ? 44.133 -14.688 11.127 1.00 48.83 149 ILE C C 1
ATOM 4044 O O . ILE C 1 149 ? 44.676 -15.776 11.384 1.00 49.92 149 ILE C O 1
ATOM 4049 N N . MET C 1 150 ? 42.862 -14.448 11.357 1.00 48.21 150 MET C N 1
ATOM 4050 C CA . MET C 1 150 ? 42.036 -15.399 12.021 1.00 49.24 150 MET C CA 1
ATOM 4051 C C . MET C 1 150 ? 41.457 -16.371 11.000 1.00 49.23 150 MET C C 1
ATOM 4052 O O . MET C 1 150 ? 40.782 -15.952 10.054 1.00 48.83 150 MET C O 1
ATOM 4057 N N . LEU C 1 151 ? 41.702 -17.672 11.194 1.00 49.80 151 LEU C N 1
ATOM 4058 C CA . LEU C 1 151 ? 41.124 -18.674 10.307 1.00 49.71 151 LEU C CA 1
ATOM 4059 C C . LEU C 1 151 ? 39.705 -18.976 10.729 1.00 51.22 151 LEU C C 1
ATOM 4060 O O . LEU C 1 151 ? 39.427 -19.171 11.916 1.00 51.59 151 LEU C O 1
ATOM 4065 N N . MET C 1 152 ? 38.802 -19.011 9.756 1.00 52.36 152 MET C N 1
ATOM 4066 C CA . MET C 1 152 ? 37.426 -19.406 9.995 1.00 53.85 152 MET C CA 1
ATOM 4067 C C . MET C 1 152 ? 37.258 -20.899 9.714 1.00 55.46 152 MET C C 1
ATOM 4068 O O . MET C 1 152 ? 36.859 -21.301 8.620 1.00 55.39 152 MET C O 1
ATOM 4073 N N . THR C 1 153 ? 37.572 -21.709 10.724 1.00 57.66 153 THR C N 1
ATOM 4074 C CA . THR C 1 153 ? 37.436 -23.194 10.710 1.00 60.28 153 THR C CA 1
ATOM 4075 C C . THR C 1 153 ? 36.145 -23.818 10.184 1.00 60.87 153 THR C C 1
ATOM 4076 O O . THR C 1 153 ? 36.136 -24.967 9.707 1.00 61.42 153 THR C O 1
ATOM 4080 N N . GLU C 1 154 ? 35.045 -23.095 10.330 1.00 61.84 154 GLU C N 1
ATOM 4081 C CA . GLU C 1 154 ? 33.740 -23.598 9.922 1.00 62.78 154 GLU C CA 1
ATOM 4082 C C . GLU C 1 154 ? 33.478 -23.569 8.400 1.00 62.34 154 GLU C C 1
ATOM 4083 O O . GLU C 1 154 ? 32.654 -24.346 7.904 1.00 62.38 154 GLU C O 1
ATOM 4089 N N . GLN C 1 155 ? 34.179 -22.687 7.673 1.00 61.05 155 GLN C N 1
ATOM 4090 C CA . GLN C 1 155 ? 33.843 -22.356 6.267 1.00 59.41 155 GLN C CA 1
ATOM 4091 C C . GLN C 1 155 ? 34.848 -22.843 5.219 1.00 58.07 155 GLN C C 1
ATOM 4092 O O . GLN C 1 155 ? 36.037 -22.977 5.506 1.00 58.35 155 GLN C O 1
ATOM 4098 N N . LYS C 1 156 ? 34.380 -23.060 3.989 1.00 56.05 156 LYS C N 1
ATOM 4099 C CA . LYS C 1 156 ? 35.295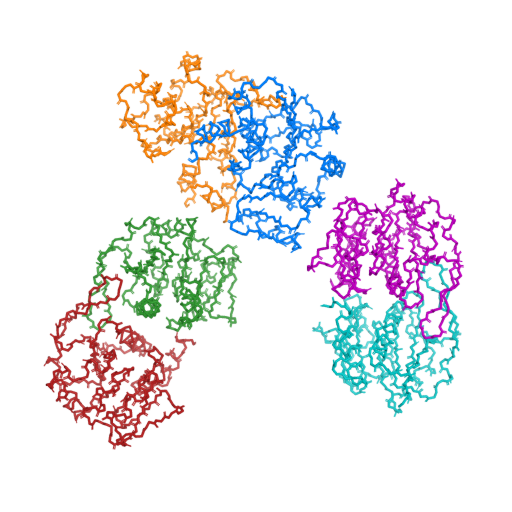 -23.349 2.887 1.00 54.52 156 LYS C CA 1
ATOM 4100 C C . LYS C 1 156 ? 35.587 -22.113 2.016 1.00 52.68 156 LYS C C 1
ATOM 4101 O O . LYS C 1 156 ? 36.556 -22.104 1.264 1.00 52.52 156 LYS C O 1
ATOM 4107 N N . ALA C 1 157 ? 34.750 -21.083 2.131 1.00 50.00 157 ALA C N 1
ATOM 4108 C CA . ALA C 1 157 ? 34.882 -19.867 1.322 1.00 48.64 157 ALA C CA 1
ATOM 4109 C C . ALA C 1 157 ? 34.622 -18.657 2.181 1.00 47.98 157 ALA C C 1
ATOM 4110 O O . ALA C 1 157 ? 33.861 -18.740 3.138 1.00 46.21 157 ALA C O 1
ATOM 4112 N N . LEU C 1 158 ? 35.239 -17.538 1.800 1.00 47.41 158 LEU C N 1
ATOM 4113 C CA . LEU C 1 158 ? 35.077 -16.259 2.480 1.00 47.49 158 LEU C CA 1
ATOM 4114 C C . LEU C 1 158 ? 35.224 -15.083 1.491 1.00 47.20 158 LEU C C 1
ATOM 4115 O O . LEU C 1 158 ? 36.083 -15.102 0.598 1.00 46.13 158 LEU C O 1
ATOM 4120 N N . ILE C 1 159 ? 34.389 -14.061 1.666 1.00 46.73 159 ILE C N 1
ATOM 4121 C CA . ILE C 1 159 ? 34.490 -12.825 0.870 1.00 47.68 159 ILE C CA 1
ATOM 4122 C C . ILE C 1 159 ? 34.945 -11.676 1.759 1.00 47.88 159 ILE C C 1
ATOM 4123 O O . ILE C 1 159 ? 34.422 -11.467 2.841 1.00 48.11 159 ILE C O 1
ATOM 4128 N N . ASP C 1 160 ? 35.974 -10.976 1.327 1.00 47.93 160 ASP C N 1
ATOM 4129 C CA . ASP C 1 160 ? 36.419 -9.795 2.042 1.00 48.07 160 ASP C CA 1
ATOM 4130 C C . ASP C 1 160 ? 36.484 -8.652 1.020 1.00 47.73 160 ASP C C 1
ATOM 4131 O O . ASP C 1 160 ? 37.521 -8.453 0.348 1.00 46.91 160 ASP C O 1
ATOM 4136 N N . GLY C 1 161 ? 35.366 -7.919 0.901 1.00 46.77 161 GLY C N 1
ATOM 4137 C CA . GLY C 1 161 ? 35.246 -6.847 -0.087 1.00 45.91 161 GLY C CA 1
ATOM 4138 C C . GLY C 1 161 ? 35.314 -7.378 -1.513 1.00 45.18 161 GLY C C 1
ATOM 4139 O O . GLY C 1 161 ? 34.374 -8.030 -1.972 1.00 44.90 161 GLY C O 1
ATOM 4140 N N . ASN C 1 162 ? 36.399 -7.069 -2.229 1.00 43.79 162 ASN C N 1
ATOM 4141 C CA . ASN C 1 162 ? 36.607 -7.610 -3.588 1.00 43.87 162 ASN C CA 1
ATOM 4142 C C . ASN C 1 162 ? 37.470 -8.881 -3.610 1.00 43.12 162 ASN C C 1
ATOM 4143 O O . ASN C 1 162 ? 37.847 -9.389 -4.680 1.00 42.95 162 ASN C O 1
ATOM 4148 N N . VAL C 1 163 ? 37.792 -9.391 -2.427 1.00 41.26 163 VAL C N 1
ATOM 4149 C CA . VAL C 1 163 ? 38.641 -10.601 -2.368 1.00 39.90 163 VAL C CA 1
ATOM 4150 C C . VAL C 1 163 ? 37.817 -11.857 -2.080 1.00 40.02 163 VAL C C 1
ATOM 4151 O O . VAL C 1 163 ? 37.069 -11.902 -1.102 1.00 40.67 163 VAL C O 1
ATOM 4155 N N . TYR C 1 164 ? 37.898 -12.868 -2.940 1.00 40.07 164 TYR C N 1
ATOM 4156 C CA . TYR C 1 164 ? 37.147 -14.088 -2.676 1.00 39.92 164 TYR C CA 1
ATOM 4157 C C . TYR C 1 164 ? 38.132 -15.213 -2.390 1.00 40.04 164 TYR C C 1
ATOM 4158 O O . TYR C 1 164 ? 39.075 -15.390 -3.167 1.00 39.72 164 TYR C O 1
ATOM 4167 N N . LEU C 1 165 ? 37.907 -15.977 -1.311 1.00 37.68 165 LEU C N 1
ATOM 4168 C CA . LEU C 1 165 ? 38.751 -17.128 -0.985 1.00 37.71 165 LEU C CA 1
ATOM 4169 C C . LEU C 1 165 ? 37.943 -18.408 -1.089 1.00 38.27 165 LEU C C 1
ATOM 4170 O O . LEU C 1 165 ? 36.808 -18.488 -0.598 1.00 37.63 165 LEU C O 1
ATOM 4175 N N . SER C 1 166 ? 38.541 -19.413 -1.710 1.00 38.29 166 SER C N 1
ATOM 4176 C CA . SER C 1 166 ? 37.921 -20.708 -1.782 1.00 40.24 166 SER C CA 1
ATOM 4177 C C . SER C 1 166 ? 38.963 -21.803 -1.508 1.00 41.79 166 SER C C 1
ATOM 4178 O O . SER C 1 166 ? 39.901 -21.960 -2.276 1.00 42.37 166 SER C O 1
ATOM 4181 N N . SER C 1 167 ? 38.796 -22.583 -0.437 1.00 44.81 167 SER C N 1
ATOM 4182 C CA . SER C 1 167 ? 39.732 -23.717 -0.148 1.00 47.50 167 SER C CA 1
ATOM 4183 C C . SER C 1 167 ? 39.804 -24.899 -1.164 1.00 49.55 167 SER C C 1
ATOM 4184 O O . SER C 1 167 ? 40.915 -25.361 -1.595 1.00 50.54 167 SER C O 1
ATOM 4187 N N . GLY C 1 168 ? 38.661 -25.422 -1.589 1.00 49.62 168 GLY C N 1
ATOM 4188 C CA . GLY C 1 168 ? 38.743 -26.521 -2.599 1.00 50.02 168 GLY C CA 1
ATOM 4189 C C . GLY C 1 168 ? 39.261 -27.826 -1.980 1.00 49.90 168 GLY C C 1
ATOM 4190 O O . GLY C 1 168 ? 38.645 -28.312 -1.015 1.00 51.67 168 GLY C O 1
ATOM 4191 N N . PRO C 1 169 ? 40.409 -28.387 -2.487 1.00 48.08 169 PRO C N 1
ATOM 4192 C CA . PRO C 1 169 ? 41.248 -27.881 -3.578 1.00 45.72 169 PRO C CA 1
ATOM 4193 C C . PRO C 1 169 ? 40.553 -27.933 -4.936 1.00 43.43 169 PRO C C 1
ATOM 4194 O O . PRO C 1 169 ? 41.028 -27.292 -5.875 1.00 40.11 169 PRO C O 1
ATOM 4198 N N . TYR C 1 170 ? 39.439 -28.660 -5.037 1.00 43.12 170 TYR C N 1
ATOM 4199 C CA . TYR C 1 170 ? 38.798 -28.858 -6.349 1.00 45.16 170 TYR C CA 1
ATOM 4200 C C . TYR C 1 170 ? 37.417 -28.239 -6.577 1.00 46.53 170 TYR C C 1
ATOM 4201 O O . TYR C 1 170 ? 37.079 -27.843 -7.725 1.00 48.27 170 TYR C O 1
ATOM 4210 N N . SER C 1 171 ? 36.634 -28.168 -5.508 1.00 46.87 171 SER C N 1
ATOM 4211 C CA . SER C 1 171 ? 35.245 -27.792 -5.619 1.00 47.85 171 SER C CA 1
ATOM 4212 C C . SER C 1 171 ? 35.102 -26.281 -5.343 1.00 47.34 171 SER C C 1
ATOM 4213 O O . SER C 1 171 ? 35.046 -25.857 -4.184 1.00 47.36 171 SER C O 1
ATOM 4216 N N . HIS C 1 172 ? 35.070 -25.481 -6.397 1.00 45.61 172 HIS C N 1
ATOM 4217 C CA . HIS C 1 172 ? 35.045 -24.048 -6.244 1.00 45.87 172 HIS C CA 1
ATOM 4218 C C . HIS C 1 172 ? 33.771 -23.448 -6.839 1.00 46.03 172 HIS C C 1
ATOM 4219 O O . HIS C 1 172 ? 33.726 -22.257 -7.192 1.00 44.87 172 HIS C O 1
ATOM 4226 N N . SER C 1 173 ? 32.746 -24.294 -6.953 1.00 47.14 173 SER C N 1
ATOM 4227 C CA . SER C 1 173 ? 31.494 -23.940 -7.682 1.00 49.81 173 SER C CA 1
ATOM 4228 C C . SER C 1 173 ? 30.850 -22.670 -7.187 1.00 50.37 173 SER C C 1
ATOM 4229 O O . SER C 1 173 ? 30.419 -21.832 -7.991 1.00 51.42 173 SER C O 1
ATOM 4232 N N . SER C 1 174 ? 30.772 -22.525 -5.862 1.00 51.16 174 SER C N 1
ATOM 4233 C CA . SER C 1 174 ? 30.008 -21.417 -5.301 1.00 51.41 174 SER C CA 1
ATOM 4234 C C . SER C 1 174 ? 30.647 -20.067 -5.512 1.00 50.36 174 SER C C 1
ATOM 4235 O O . SER C 1 174 ? 29.954 -19.102 -5.765 1.00 50.10 174 SER C O 1
ATOM 4238 N N . VAL C 1 175 ? 31.967 -19.972 -5.415 1.00 49.62 175 VAL C N 1
ATOM 4239 C CA . VAL C 1 175 ? 32.602 -18.699 -5.739 1.00 48.70 175 VAL C CA 1
ATOM 4240 C C . VAL C 1 175 ? 32.520 -18.386 -7.254 1.00 48.40 175 VAL C C 1
ATOM 4241 O O . VAL C 1 175 ? 32.183 -17.259 -7.640 1.00 47.36 175 VAL C O 1
ATOM 4245 N N . MET C 1 176 ? 32.792 -19.375 -8.117 1.00 47.09 176 MET C N 1
ATOM 4246 C CA . MET C 1 176 ? 32.730 -19.112 -9.573 1.00 46.88 176 MET C CA 1
ATOM 4247 C C . MET C 1 176 ? 31.288 -18.724 -9.961 1.00 47.73 176 MET C C 1
ATOM 4248 O O . MET C 1 176 ? 31.094 -17.845 -10.760 1.00 46.96 176 MET C O 1
ATOM 4253 N N . LEU C 1 177 ? 30.295 -19.390 -9.375 1.00 49.44 177 LEU C N 1
ATOM 4254 C CA . LEU C 1 177 ? 28.887 -19.082 -9.661 1.00 51.06 177 LEU C CA 1
ATOM 4255 C C . LEU C 1 177 ? 28.473 -17.729 -9.075 1.00 51.83 177 LEU C C 1
ATOM 4256 O O . LEU C 1 177 ? 27.667 -17.025 -9.663 1.00 51.58 177 LEU C O 1
ATOM 4261 N N . GLU C 1 178 ? 29.025 -17.380 -7.921 1.00 53.28 178 GLU C N 1
ATOM 4262 C CA . GLU C 1 178 ? 28.917 -16.009 -7.426 1.00 55.60 178 GLU C CA 1
ATOM 4263 C C . GLU C 1 178 ? 29.457 -15.014 -8.457 1.00 55.59 178 GLU C C 1
ATOM 4264 O O . GLU C 1 178 ? 28.787 -14.035 -8.765 1.00 56.04 178 GLU C O 1
ATOM 4270 N N . ILE C 1 179 ? 30.660 -15.256 -8.984 1.00 55.33 179 ILE C N 1
ATOM 4271 C CA . ILE C 1 179 ? 31.231 -14.417 -10.039 1.00 55.05 179 ILE C CA 1
ATOM 4272 C C . ILE C 1 179 ? 30.311 -14.452 -11.270 1.00 55.50 179 ILE C C 1
ATOM 4273 O O . ILE C 1 179 ? 30.037 -13.423 -11.880 1.00 55.29 179 ILE C O 1
ATOM 4278 N N . VAL C 1 180 ? 29.810 -15.635 -11.633 1.00 55.93 180 VAL C N 1
ATOM 4279 C CA . VAL C 1 180 ? 28.915 -15.738 -12.793 1.00 56.10 180 VAL C CA 1
ATOM 4280 C C . VAL C 1 180 ? 27.718 -14.805 -12.652 1.00 56.96 180 VAL C C 1
ATOM 4281 O O . VAL C 1 180 ? 27.368 -14.092 -13.593 1.00 56.68 180 VAL C O 1
ATOM 4285 N N . GLU C 1 181 ? 27.098 -14.814 -11.472 1.00 58.36 181 GLU C N 1
ATOM 4286 C CA . GLU C 1 181 ? 25.878 -14.032 -11.240 1.00 59.55 181 GLU C CA 1
ATOM 4287 C C . GLU C 1 181 ? 26.105 -12.537 -11.399 1.00 59.71 181 GLU C C 1
ATOM 4288 O O . GLU C 1 181 ? 25.381 -11.862 -12.124 1.00 59.77 181 GLU C O 1
ATOM 4294 N N . GLU C 1 182 ? 27.109 -12.021 -10.709 1.00 60.28 182 GLU C N 1
ATOM 4295 C CA . GLU C 1 182 ? 27.442 -10.631 -10.840 1.00 61.70 182 GLU C CA 1
ATOM 4296 C C . GLU C 1 182 ? 27.502 -10.238 -12.280 1.00 61.95 182 GLU C C 1
ATOM 4297 O O . GLU C 1 182 ? 27.064 -9.162 -12.639 1.00 62.96 182 GLU C O 1
ATOM 4303 N N . TYR C 1 183 ? 28.079 -11.090 -13.119 1.00 62.13 183 TYR C N 1
ATOM 4304 C CA . TYR C 1 183 ? 28.509 -10.631 -14.438 1.00 62.34 183 TYR C CA 1
ATOM 4305 C C . TYR C 1 183 ? 27.598 -11.044 -15.566 1.00 62.90 183 TYR C C 1
ATOM 4306 O O . TYR C 1 183 ? 27.565 -10.391 -16.607 1.00 63.62 183 TYR C O 1
ATOM 4315 N N . PHE C 1 184 ? 26.887 -12.145 -15.374 1.00 63.49 184 PHE C N 1
ATOM 4316 C CA . PHE C 1 184 ? 26.030 -12.682 -16.422 1.00 63.98 184 PHE C CA 1
ATOM 4317 C C . PHE C 1 184 ? 24.579 -12.809 -15.938 1.00 64.84 184 PHE C C 1
ATOM 4318 O O . PHE C 1 184 ? 23.706 -13.219 -16.689 1.00 64.92 184 PHE C O 1
ATOM 4326 N N . GLY C 1 185 ? 24.344 -12.477 -14.670 1.00 66.06 185 GLY C N 1
ATOM 4327 C CA . GLY C 1 185 ? 23.007 -12.493 -14.093 1.00 67.32 185 GLY C CA 1
ATOM 4328 C C . GLY C 1 185 ? 22.556 -13.869 -13.659 1.00 68.88 185 GLY C C 1
ATOM 4329 O O . GLY C 1 185 ? 23.041 -14.887 -14.164 1.00 69.04 185 GLY C O 1
ATOM 4330 N N . LYS C 1 186 ? 21.607 -13.888 -12.728 1.00 70.21 186 LYS C N 1
ATOM 4331 C CA . LYS C 1 186 ? 21.058 -15.119 -12.139 1.00 71.52 186 LYS C CA 1
ATOM 4332 C C . LYS C 1 186 ? 20.460 -16.083 -13.152 1.00 72.15 186 LYS C C 1
ATOM 4333 O O . LYS C 1 186 ? 20.555 -17.293 -12.989 1.00 72.34 186 LYS C O 1
ATOM 4335 N N . HIS C 1 187 ? 19.836 -15.561 -14.197 1.00 73.17 187 HIS C N 1
ATOM 4336 C CA . HIS C 1 187 ? 19.342 -16.447 -15.227 1.00 74.35 187 HIS C CA 1
ATOM 4337 C C . HIS C 1 187 ? 20.394 -17.533 -15.491 1.00 74.89 187 HIS C C 1
ATOM 4338 O O . HIS C 1 187 ? 20.119 -18.731 -15.367 1.00 74.60 187 HIS C O 1
ATOM 4345 N N . THR C 1 188 ? 21.603 -17.107 -15.850 1.00 75.36 188 THR C N 1
ATOM 4346 C CA . THR C 1 188 ? 22.646 -18.051 -16.249 1.00 76.31 188 THR C CA 1
ATOM 4347 C C . THR C 1 188 ? 23.234 -18.802 -15.042 1.00 76.61 188 THR C C 1
ATOM 4348 O O . THR C 1 188 ? 23.532 -19.993 -15.124 1.00 76.71 188 THR C O 1
ATOM 4352 N N . ARG C 1 189 ? 23.394 -18.090 -13.930 1.00 76.82 189 ARG C N 1
ATOM 4353 C CA . ARG C 1 189 ? 23.839 -18.681 -12.682 1.00 76.67 189 ARG C CA 1
ATOM 4354 C C . ARG C 1 189 ? 22.883 -19.799 -12.278 1.00 76.80 189 ARG C C 1
ATOM 4355 O O . ARG C 1 189 ? 23.283 -20.960 -12.166 1.00 76.44 189 ARG C O 1
ATOM 4363 N N . LYS D 1 7 ? 55.070 -53.446 -8.312 1.00 57.58 7 LYS D N 1
ATOM 4364 C CA . LYS D 1 7 ? 56.303 -52.624 -8.406 1.00 56.45 7 LYS D CA 1
ATOM 4365 C C . LYS D 1 7 ? 56.075 -51.399 -9.295 1.00 55.98 7 LYS D C 1
ATOM 4366 O O . LYS D 1 7 ? 56.597 -50.313 -8.991 1.00 56.61 7 LYS D O 1
ATOM 4368 N N . ASN D 1 8 ? 55.328 -51.560 -10.395 1.00 53.44 8 ASN D N 1
ATOM 4369 C CA . ASN D 1 8 ? 55.016 -50.426 -11.262 1.00 51.63 8 ASN D CA 1
ATOM 4370 C C . ASN D 1 8 ? 53.520 -50.315 -11.592 1.00 49.31 8 ASN D C 1
ATOM 4371 O O . ASN D 1 8 ? 52.795 -51.314 -11.623 1.00 47.91 8 ASN D O 1
ATOM 4376 N N . LEU D 1 9 ? 53.053 -49.090 -11.809 1.00 46.68 9 LEU D N 1
ATOM 4377 C CA . LEU D 1 9 ? 51.636 -48.867 -12.125 1.00 43.91 9 LEU D CA 1
ATOM 4378 C C . LEU D 1 9 ? 51.553 -47.794 -13.193 1.00 42.40 9 LEU D C 1
ATOM 4379 O O . LEU D 1 9 ? 52.301 -46.813 -13.161 1.00 41.20 9 LEU D O 1
ATOM 4384 N N . ARG D 1 10 ? 50.649 -47.984 -14.138 1.00 40.73 10 ARG D N 1
ATOM 4385 C CA . ARG D 1 10 ? 50.528 -47.018 -15.208 1.00 39.97 10 ARG D CA 1
ATOM 4386 C C . ARG D 1 10 ? 49.119 -46.529 -15.345 1.00 39.12 10 ARG D C 1
ATOM 4387 O O . ARG D 1 10 ? 48.172 -47.336 -15.359 1.00 39.40 10 ARG D O 1
ATOM 4395 N N . VAL D 1 11 ? 48.982 -45.214 -15.500 1.00 37.86 11 VAL D N 1
ATOM 4396 C CA . VAL D 1 11 ? 47.695 -44.630 -15.812 1.00 34.42 11 VAL D CA 1
ATOM 4397 C C . VAL D 1 11 ? 47.813 -43.919 -17.166 1.00 34.09 11 VAL D C 1
ATOM 4398 O O . VAL D 1 11 ? 48.733 -43.084 -17.371 1.00 33.33 11 VAL D O 1
ATOM 4402 N N . VAL D 1 12 ? 46.908 -44.232 -18.086 1.00 31.33 12 VAL D N 1
ATOM 4403 C CA . VAL D 1 12 ? 46.824 -43.470 -19.321 1.00 31.49 12 VAL D CA 1
ATOM 4404 C C . VAL D 1 12 ? 45.488 -42.730 -19.294 1.00 30.82 12 VAL D C 1
ATOM 4405 O O . VAL D 1 12 ? 44.446 -43.323 -18.892 1.00 30.40 12 VAL D O 1
ATOM 4409 N N . ALA D 1 13 ? 45.533 -41.426 -19.605 1.00 30.34 13 ALA D N 1
ATOM 4410 C CA . ALA D 1 13 ? 44.336 -40.593 -19.537 1.00 30.61 13 ALA D CA 1
ATOM 4411 C C . ALA D 1 13 ? 44.051 -40.015 -20.890 1.00 30.77 13 ALA D C 1
ATOM 4412 O O . ALA D 1 13 ? 44.804 -39.131 -21.369 1.00 32.90 13 ALA D O 1
ATOM 4414 N N . LEU D 1 14 ? 42.928 -40.429 -21.460 1.00 31.42 14 LEU D N 1
ATOM 4415 C CA . LEU D 1 14 ? 42.542 -39.983 -22.770 1.00 32.29 14 LEU D CA 1
ATOM 4416 C C . LEU D 1 14 ? 41.724 -38.732 -22.607 1.00 32.79 14 LEU D C 1
ATOM 4417 O O . LEU D 1 14 ? 40.654 -38.779 -21.982 1.00 32.82 14 LEU D O 1
ATOM 4422 N N . ALA D 1 15 ? 42.224 -37.638 -23.176 1.00 32.59 15 ALA D N 1
ATOM 4423 C CA . ALA D 1 15 ? 41.522 -36.312 -23.130 1.00 33.13 15 ALA D CA 1
ATOM 4424 C C . ALA D 1 15 ? 41.014 -35.864 -24.521 1.00 33.66 15 ALA D C 1
ATOM 4425 O O . ALA D 1 15 ? 41.765 -35.276 -25.341 1.00 32.66 15 ALA D O 1
ATOM 4427 N N . PRO D 1 16 ? 39.742 -36.171 -24.815 1.00 34.41 16 PRO D N 1
ATOM 4428 C CA . PRO D 1 16 ? 39.272 -35.926 -26.168 1.00 34.69 16 PRO D CA 1
ATOM 4429 C C . PRO D 1 16 ? 39.148 -34.443 -26.565 1.00 35.63 16 PRO D C 1
ATOM 4430 O O . PRO D 1 16 ? 39.243 -34.125 -27.761 1.00 35.65 16 PRO D O 1
ATOM 4434 N N . THR D 1 17 ? 38.971 -33.520 -25.617 1.00 34.45 17 THR D N 1
ATOM 4435 C CA . THR D 1 17 ? 38.809 -32.141 -26.045 1.00 34.36 17 THR D CA 1
ATOM 4436 C C . THR D 1 17 ? 39.330 -31.078 -25.070 1.00 33.05 17 THR D C 1
ATOM 4437 O O . THR D 1 17 ? 39.144 -31.150 -23.849 1.00 34.02 17 THR D O 1
ATOM 4441 N N . GLY D 1 18 ? 40.000 -30.097 -25.619 1.00 33.27 18 GLY D N 1
ATOM 4442 C CA . GLY D 1 18 ? 40.508 -28.964 -24.827 1.00 33.44 18 GLY D CA 1
ATOM 4443 C C . GLY D 1 18 ? 39.408 -28.081 -24.245 1.00 33.78 18 GLY D C 1
ATOM 4444 O O . GLY D 1 18 ? 39.650 -27.268 -23.331 1.00 33.72 18 GLY D O 1
ATOM 4445 N N . ARG D 1 19 ? 38.188 -28.221 -24.760 1.00 34.10 19 ARG D N 1
ATOM 4446 C CA . ARG D 1 19 ? 37.052 -27.472 -24.153 1.00 34.95 19 ARG D CA 1
ATOM 4447 C C . ARG D 1 19 ? 36.732 -27.934 -22.713 1.00 35.35 19 ARG D C 1
ATOM 4448 O O . ARG D 1 19 ? 36.250 -27.130 -21.889 1.00 35.49 19 ARG D O 1
ATOM 4456 N N . TYR D 1 20 ? 36.967 -29.219 -22.426 1.00 33.92 20 TYR D N 1
ATOM 4457 C CA . TYR D 1 20 ? 36.630 -29.828 -21.122 1.00 34.51 20 TYR D CA 1
ATOM 4458 C C . TYR D 1 20 ? 37.628 -30.927 -20.776 1.00 33.67 20 TYR D C 1
ATOM 4459 O O . TYR D 1 20 ? 37.395 -32.090 -21.053 1.00 33.98 20 TYR D O 1
ATOM 4468 N N . PHE D 1 21 ? 38.765 -30.515 -20.250 1.00 32.69 21 PHE D N 1
ATOM 4469 C CA . PHE D 1 21 ? 39.810 -31.456 -19.906 1.00 32.35 21 PHE D CA 1
ATOM 4470 C C . PHE D 1 21 ? 40.327 -31.276 -18.483 1.00 32.20 21 PHE D C 1
ATOM 4471 O O . PHE D 1 21 ? 41.177 -32.050 -18.041 1.00 31.02 21 PHE D O 1
ATOM 4479 N N . ALA D 1 22 ? 39.846 -30.244 -17.774 1.00 31.57 22 ALA D N 1
ATOM 4480 C CA . ALA D 1 22 ? 40.209 -30.059 -16.350 1.00 32.27 22 ALA D CA 1
ATOM 4481 C C . ALA D 1 22 ? 39.969 -31.294 -15.514 1.00 32.90 22 ALA D C 1
ATOM 4482 O O . ALA D 1 22 ? 40.772 -31.606 -14.606 1.00 33.01 22 ALA D O 1
ATOM 4484 N N . SER D 1 23 ? 38.878 -32.004 -15.799 1.00 33.09 23 SER D N 1
ATOM 4485 C CA . SER D 1 23 ? 38.560 -33.166 -14.989 1.00 34.05 23 SER D CA 1
ATOM 4486 C C . SER D 1 23 ? 39.561 -34.329 -15.153 1.00 33.52 23 SER D C 1
ATOM 4487 O O . SER D 1 23 ? 39.706 -35.129 -14.239 1.00 32.71 23 SER D O 1
ATOM 4490 N N . ILE D 1 24 ? 40.244 -34.388 -16.294 1.00 33.28 24 ILE D N 1
ATOM 4491 C CA . ILE D 1 24 ? 41.333 -35.358 -16.522 1.00 32.96 24 ILE D C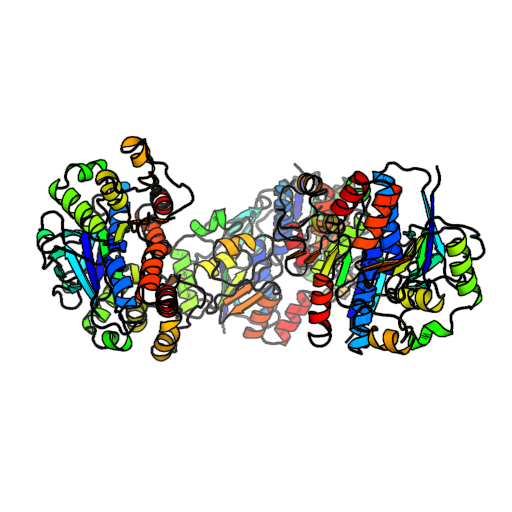A 1
ATOM 4492 C C . ILE D 1 24 ? 42.544 -34.918 -15.713 1.00 33.46 24 ILE D C 1
ATOM 4493 O O . ILE D 1 24 ? 43.209 -35.747 -15.027 1.00 33.12 24 ILE D O 1
ATOM 4498 N N . ILE D 1 25 ? 42.857 -33.629 -15.789 1.00 33.09 25 ILE D N 1
ATOM 4499 C CA . ILE D 1 25 ? 43.985 -33.127 -14.992 1.00 34.12 25 ILE D CA 1
ATOM 4500 C C . ILE D 1 25 ? 43.729 -33.317 -13.501 1.00 34.21 25 ILE D C 1
ATOM 4501 O O . ILE D 1 25 ? 44.615 -33.767 -12.807 1.00 34.94 25 ILE D O 1
ATOM 4506 N N . SER D 1 26 ? 42.515 -33.043 -13.004 1.00 34.86 26 SER D N 1
ATOM 4507 C CA . SER D 1 26 ? 42.271 -33.237 -11.556 1.00 33.80 26 SER D CA 1
ATOM 4508 C C . SER D 1 26 ? 42.420 -34.694 -11.161 1.00 34.26 26 SER D C 1
ATOM 4509 O O . SER D 1 26 ? 42.915 -34.997 -10.073 1.00 33.07 26 SER D O 1
ATOM 4512 N N . SER D 1 27 ? 41.957 -35.601 -12.026 1.00 32.75 27 SER D N 1
ATOM 4513 C CA . SER D 1 27 ? 42.106 -37.008 -11.752 1.00 32.31 27 SER D CA 1
ATOM 4514 C C . SER D 1 27 ? 43.561 -37.451 -11.567 1.00 31.47 27 SER D C 1
ATOM 4515 O O . SER D 1 27 ? 43.814 -38.202 -10.650 1.00 31.46 27 SER D O 1
ATOM 4518 N N . LEU D 1 28 ? 44.491 -36.992 -12.414 1.00 29.42 28 LEU D N 1
ATOM 4519 C CA . LEU D 1 28 ? 45.903 -37.359 -12.295 1.00 30.46 28 LEU D CA 1
ATOM 4520 C C . LEU D 1 28 ? 46.540 -36.674 -11.084 1.00 30.99 28 LEU D C 1
ATOM 4521 O O . LEU D 1 28 ? 47.429 -37.237 -10.400 1.00 29.49 28 LEU D O 1
ATOM 4526 N N . GLU D 1 29 ? 46.076 -35.460 -10.804 1.00 30.18 29 GLU D N 1
ATOM 4527 C CA . GLU D 1 29 ? 46.521 -34.785 -9.594 1.00 31.07 29 GLU D CA 1
ATOM 4528 C C . GLU D 1 29 ? 46.140 -35.567 -8.352 1.00 31.27 29 GLU D C 1
ATOM 4529 O O . GLU D 1 29 ? 46.966 -35.721 -7.431 1.00 33.48 29 GLU D O 1
ATOM 4535 N N . ILE D 1 30 ? 44.898 -36.056 -8.297 1.00 30.93 30 ILE D N 1
ATOM 4536 C CA . ILE D 1 30 ? 44.457 -36.863 -7.148 1.00 31.35 30 ILE D CA 1
ATOM 4537 C C . ILE D 1 30 ? 45.228 -38.212 -7.063 1.00 32.07 30 ILE D C 1
ATOM 4538 O O . ILE D 1 30 ? 45.797 -38.596 -6.011 1.00 30.93 30 ILE D O 1
ATOM 4543 N N . LEU D 1 31 ? 45.258 -38.916 -8.180 1.00 32.24 31 LEU D N 1
ATOM 4544 C CA . LEU D 1 31 ? 45.956 -40.209 -8.221 1.00 33.39 31 LEU D CA 1
ATOM 4545 C C . LEU D 1 31 ? 47.412 -40.084 -7.858 1.00 33.71 31 LEU D C 1
ATOM 4546 O O . LEU D 1 31 ? 47.938 -40.884 -7.062 1.00 34.71 31 LEU D O 1
ATOM 4551 N N . GLU D 1 32 ? 48.095 -39.081 -8.408 1.00 33.23 32 GLU D N 1
ATOM 4552 C CA . GLU D 1 32 ? 49.513 -38.964 -8.096 1.00 32.75 32 GLU D CA 1
ATOM 4553 C C . GLU D 1 32 ? 49.730 -38.536 -6.656 1.00 33.31 32 GLU D C 1
ATOM 4554 O O . GLU D 1 32 ? 50.707 -38.959 -5.996 1.00 32.41 32 GLU D O 1
ATOM 4560 N N . THR D 1 33 ? 48.862 -37.665 -6.177 1.00 32.57 33 THR D N 1
ATOM 4561 C CA . THR D 1 33 ? 48.982 -37.246 -4.798 1.00 33.82 33 THR D CA 1
ATOM 4562 C C . THR D 1 33 ? 48.887 -38.422 -3.837 1.00 34.41 33 THR D C 1
ATOM 4563 O O . THR D 1 33 ? 49.709 -38.550 -2.885 1.00 35.66 33 THR D O 1
ATOM 4567 N N . ALA D 1 34 ? 47.904 -39.280 -4.102 1.00 33.49 34 ALA D N 1
ATOM 4568 C CA . ALA D 1 34 ? 47.706 -40.544 -3.394 1.00 34.30 34 ALA D CA 1
ATOM 4569 C C . ALA D 1 34 ? 48.932 -41.469 -3.452 1.00 34.54 34 ALA D C 1
ATOM 4570 O O . ALA D 1 34 ? 49.386 -41.993 -2.407 1.00 32.67 34 ALA D O 1
ATOM 4572 N N . ALA D 1 35 ? 49.485 -41.652 -4.655 1.00 35.14 35 ALA D N 1
ATOM 4573 C CA . ALA D 1 35 ? 50.721 -42.453 -4.790 1.00 36.16 35 ALA D CA 1
ATOM 4574 C C . ALA D 1 35 ? 51.847 -41.917 -3.905 1.00 36.45 35 ALA D C 1
ATOM 4575 O O . ALA D 1 35 ? 52.564 -42.707 -3.264 1.00 36.68 35 ALA D O 1
ATOM 4577 N N . GLU D 1 36 ? 52.004 -40.584 -3.865 1.00 37.76 36 GLU D N 1
ATOM 4578 C CA . GLU D 1 36 ? 52.953 -39.918 -2.943 1.00 38.35 36 GLU D CA 1
ATOM 4579 C C . GLU D 1 36 ? 52.640 -40.259 -1.453 1.00 38.49 36 GLU D C 1
ATOM 4580 O O . GLU D 1 36 ? 53.572 -40.582 -0.698 1.00 37.39 36 GLU D O 1
ATOM 4586 N N . PHE D 1 37 ? 51.367 -40.230 -1.034 1.00 37.79 37 PHE D N 1
ATOM 4587 C CA . PHE D 1 37 ? 51.018 -40.631 0.354 1.00 40.01 37 PHE D CA 1
ATOM 4588 C C . PHE D 1 37 ? 51.362 -42.096 0.661 1.00 40.62 37 PHE D C 1
ATOM 4589 O O . PHE D 1 37 ? 51.691 -42.468 1.802 1.00 39.26 37 PHE D O 1
ATOM 4597 N N . ALA D 1 38 ? 51.229 -42.940 -0.364 1.00 41.39 38 ALA D N 1
ATOM 4598 C CA . ALA D 1 38 ? 51.571 -44.352 -0.237 1.00 41.12 38 ALA D CA 1
ATOM 4599 C C . ALA D 1 38 ? 53.091 -44.543 -0.242 1.00 41.54 38 ALA D C 1
ATOM 4600 O O . ALA D 1 38 ? 53.579 -45.647 -0.003 1.00 39.33 38 ALA D O 1
ATOM 4602 N N . GLU D 1 39 ? 53.823 -43.470 -0.521 1.00 41.77 39 GLU D N 1
ATOM 4603 C CA . GLU D 1 39 ? 55.239 -43.552 -0.768 1.00 44.11 39 GLU D CA 1
ATOM 4604 C C . GLU D 1 39 ? 55.494 -44.651 -1.852 1.00 45.26 39 GLU D C 1
ATOM 4605 O O . GLU D 1 39 ? 56.417 -45.451 -1.745 1.00 44.72 39 GLU D O 1
ATOM 4611 N N . PHE D 1 40 ? 54.642 -44.668 -2.883 1.00 46.31 40 PHE D N 1
ATOM 4612 C CA . PHE D 1 40 ? 54.810 -45.577 -4.019 1.00 46.74 40 PHE D CA 1
ATOM 4613 C C . PHE D 1 40 ? 55.610 -44.887 -5.121 1.00 47.34 40 PHE D C 1
ATOM 4614 O O . PHE D 1 40 ? 55.248 -43.812 -5.606 1.00 46.80 40 PHE D O 1
ATOM 4622 N N . GLN D 1 41 ? 56.714 -45.513 -5.501 1.00 48.25 41 GLN D N 1
ATOM 4623 C CA . GLN D 1 41 ? 57.683 -44.915 -6.412 1.00 49.49 41 GLN D CA 1
ATOM 4624 C C . GLN D 1 41 ? 57.491 -45.225 -7.917 1.00 48.97 41 GLN D C 1
ATOM 4625 O O . GLN D 1 41 ? 57.956 -44.443 -8.758 1.00 50.19 41 GLN D O 1
ATOM 4631 N N . GLY D 1 42 ? 56.860 -46.350 -8.262 1.00 47.65 42 GLY D N 1
ATOM 4632 C CA . GLY D 1 42 ? 56.742 -46.724 -9.675 1.00 46.80 42 GLY D CA 1
ATOM 4633 C C . GLY D 1 42 ? 55.418 -46.368 -10.339 1.00 45.68 42 GLY D C 1
ATOM 4634 O O . GLY D 1 42 ? 54.861 -47.149 -11.114 1.00 45.34 42 GLY D O 1
ATOM 4635 N N . PHE D 1 43 ? 54.898 -45.195 -10.023 1.00 44.47 43 PHE D N 1
ATOM 4636 C CA . PHE D 1 43 ? 53.623 -44.765 -10.539 1.00 43.66 43 PHE D CA 1
ATOM 4637 C C . PHE D 1 43 ? 53.866 -43.846 -11.735 1.00 44.07 43 PHE D C 1
ATOM 4638 O O . PHE D 1 43 ? 54.656 -42.880 -11.655 1.00 45.23 43 PHE D O 1
ATOM 4646 N N . MET D 1 44 ? 53.225 -44.126 -12.855 1.00 42.21 44 MET D N 1
ATOM 4647 C CA . MET D 1 44 ? 53.483 -43.307 -14.035 1.00 41.16 44 MET D CA 1
ATOM 4648 C C . MET D 1 44 ? 52.188 -42.982 -14.751 1.00 38.80 44 MET D C 1
ATOM 4649 O O . MET D 1 44 ? 51.360 -43.841 -14.924 1.00 39.26 44 MET D O 1
ATOM 4654 N N . THR D 1 45 ? 51.994 -41.738 -15.135 1.00 36.03 45 THR D N 1
ATOM 4655 C CA . THR D 1 45 ? 50.742 -41.386 -15.769 1.00 34.84 45 THR D CA 1
ATOM 4656 C C . THR D 1 45 ? 51.047 -40.680 -17.119 1.00 33.18 45 THR D C 1
ATOM 4657 O O . THR D 1 45 ? 52.088 -40.103 -17.269 1.00 32.49 45 THR D O 1
ATOM 4661 N N . HIS D 1 46 ? 50.108 -40.678 -18.061 1.00 32.77 46 HIS D N 1
ATOM 4662 C CA . HIS D 1 46 ? 50.365 -40.061 -19.361 1.00 33.50 46 HIS D CA 1
ATOM 4663 C C . HIS D 1 46 ? 49.029 -39.522 -19.886 1.00 33.09 46 HIS D C 1
ATOM 4664 O O . HIS D 1 46 ? 48.035 -40.274 -19.902 1.00 35.30 46 HIS D O 1
ATOM 4671 N N . VAL D 1 47 ? 48.987 -38.252 -20.284 1.00 33.61 47 VAL D N 1
ATOM 4672 C CA . VAL D 1 47 ? 47.843 -37.741 -21.042 1.00 32.11 47 VAL D CA 1
ATOM 4673 C C . VAL D 1 47 ? 48.060 -38.028 -22.539 1.00 32.42 47 VAL D C 1
ATOM 4674 O O . VAL D 1 47 ? 49.164 -37.862 -23.072 1.00 32.35 47 VAL D O 1
ATOM 4678 N N . VAL D 1 48 ? 47.004 -38.481 -23.209 1.00 31.42 48 VAL D N 1
ATOM 4679 C CA . VAL D 1 48 ? 47.006 -38.704 -24.638 1.00 30.27 48 VAL D CA 1
ATOM 4680 C C . VAL D 1 48 ? 45.718 -38.124 -25.204 1.00 31.33 48 VAL D C 1
ATOM 4681 O O . VAL D 1 48 ? 44.676 -38.042 -24.492 1.00 32.95 48 VAL D O 1
ATOM 4685 N N . THR D 1 49 ? 45.767 -37.745 -26.490 1.00 32.08 49 THR D N 1
ATOM 4686 C CA . THR D 1 49 ? 44.657 -37.141 -27.184 1.00 32.52 49 THR D CA 1
ATOM 4687 C C . THR D 1 49 ? 44.296 -38.031 -28.385 1.00 33.95 49 THR D C 1
ATOM 4688 O O . THR D 1 49 ? 45.124 -38.774 -28.920 1.00 34.96 49 THR D O 1
ATOM 4692 N N . PRO D 1 50 ? 43.037 -37.978 -28.808 1.00 34.27 50 PRO D N 1
ATOM 4693 C CA . PRO D 1 50 ? 42.571 -38.956 -29.794 1.00 35.16 50 PRO D CA 1
ATOM 4694 C C . PRO D 1 50 ? 43.346 -38.921 -31.149 1.00 35.33 50 PRO D C 1
ATOM 4695 O O . PRO D 1 50 ? 43.524 -39.969 -31.782 1.00 34.98 50 PRO D O 1
ATOM 4699 N N . ASN D 1 51 ? 43.846 -37.743 -31.546 1.00 35.69 51 ASN D N 1
ATOM 4700 C CA . ASN D 1 51 ? 44.597 -37.605 -32.800 1.00 36.75 51 ASN D CA 1
ATOM 4701 C C . ASN D 1 51 ? 46.049 -37.304 -32.498 1.00 35.67 51 ASN D C 1
ATOM 4702 O O . ASN D 1 51 ? 46.835 -36.981 -33.386 1.00 35.34 51 ASN D O 1
ATOM 4707 N N . ASN D 1 52 ? 46.408 -37.412 -31.224 1.00 34.15 52 ASN D N 1
ATOM 4708 C CA . ASN D 1 52 ? 47.801 -37.140 -30.798 1.00 34.29 52 ASN D CA 1
ATOM 4709 C C . ASN D 1 52 ? 48.284 -35.703 -31.119 1.00 34.50 52 ASN D C 1
ATOM 4710 O O . ASN D 1 52 ? 49.480 -35.425 -31.115 1.00 35.26 52 ASN D O 1
ATOM 4715 N N . ARG D 1 53 ? 47.338 -34.800 -31.335 1.00 35.19 53 ARG D N 1
ATOM 4716 C CA . ARG D 1 53 ? 47.607 -33.364 -31.422 1.00 36.63 53 ARG D CA 1
ATOM 4717 C C . ARG D 1 53 ? 47.470 -32.688 -30.058 1.00 37.05 53 ARG D C 1
ATOM 4718 O O . ARG D 1 53 ? 46.899 -33.270 -29.137 1.00 37.62 53 ARG D O 1
ATOM 4726 N N . PRO D 1 54 ? 48.014 -31.462 -29.931 1.00 36.46 54 PRO D N 1
ATOM 4727 C CA . PRO D 1 54 ? 47.867 -30.706 -28.690 1.00 37.70 54 PRO D CA 1
ATOM 4728 C C . PRO D 1 54 ? 46.398 -30.432 -28.432 1.00 38.04 54 PRO D C 1
ATOM 4729 O O . PRO D 1 54 ? 45.609 -30.365 -29.393 1.00 37.20 54 PRO D O 1
ATOM 4733 N N . LEU D 1 55 ? 46.035 -30.256 -27.166 1.00 37.92 55 LEU D N 1
ATOM 4734 C CA . LEU D 1 55 ? 44.715 -29.727 -26.816 1.00 37.49 55 LEU D CA 1
ATOM 4735 C C . LEU D 1 55 ? 44.782 -28.218 -26.884 1.00 37.28 55 LEU D C 1
ATOM 4736 O O . LEU D 1 55 ? 45.732 -27.585 -26.356 1.00 37.68 55 LEU D O 1
ATOM 4741 N N . ILE D 1 56 ? 43.737 -27.623 -27.442 1.00 35.32 56 ILE D N 1
ATOM 4742 C CA . ILE D 1 56 ? 43.619 -26.192 -27.373 1.00 35.67 56 ILE D CA 1
ATOM 4743 C C . ILE D 1 56 ? 42.621 -25.902 -26.220 1.00 34.70 56 ILE D C 1
ATOM 4744 O O . ILE D 1 56 ? 41.424 -26.177 -26.343 1.00 34.81 56 ILE D O 1
ATOM 4749 N N . GLY D 1 57 ? 43.143 -25.361 -25.109 1.00 35.50 57 GLY D N 1
ATOM 4750 C CA . GLY D 1 57 ? 42.354 -25.163 -23.885 1.00 35.40 57 GLY D CA 1
ATOM 4751 C C . GLY D 1 57 ? 41.831 -23.727 -23.804 1.00 35.49 57 GLY D C 1
ATOM 4752 O O . GLY D 1 57 ? 42.023 -22.957 -24.742 1.00 34.45 57 GLY D O 1
ATOM 4753 N N . ARG D 1 58 ? 41.142 -23.394 -22.709 1.00 35.28 58 ARG D N 1
ATOM 4754 C CA . ARG D 1 58 ? 40.642 -22.016 -22.485 1.00 35.91 58 ARG D CA 1
ATOM 4755 C C . ARG D 1 58 ? 41.793 -21.108 -22.052 1.00 35.15 58 ARG D C 1
ATOM 4756 O O . ARG D 1 58 ? 42.796 -21.580 -21.507 1.00 34.00 58 ARG D O 1
ATOM 4764 N N . GLY D 1 59 ? 41.625 -19.800 -22.224 1.00 34.34 59 GLY D N 1
ATOM 4765 C CA . GLY D 1 59 ? 42.587 -18.861 -21.666 1.00 33.41 59 GLY D CA 1
ATOM 4766 C C . GLY D 1 59 ? 43.855 -18.842 -22.492 1.00 33.44 59 GLY D C 1
ATOM 4767 O O . GLY D 1 59 ? 44.896 -18.323 -22.061 1.00 32.03 59 GLY D O 1
ATOM 4768 N N . GLY D 1 60 ? 43.746 -19.384 -23.698 1.00 32.92 60 GLY D N 1
ATOM 4769 C CA . GLY D 1 60 ? 44.805 -19.243 -24.670 1.00 34.35 60 GLY D CA 1
ATOM 4770 C C . GLY D 1 60 ? 45.948 -20.208 -24.452 1.00 35.65 60 GLY D C 1
ATOM 4771 O O . GLY D 1 60 ? 47.098 -19.903 -24.773 1.00 36.09 60 GLY D O 1
ATOM 4772 N N . ILE D 1 61 ? 45.668 -21.356 -23.858 1.00 35.68 61 ILE D N 1
ATOM 4773 C CA . ILE D 1 61 ? 46.757 -22.286 -23.637 1.00 36.11 61 ILE D CA 1
ATOM 4774 C C . ILE D 1 61 ? 46.726 -23.411 -24.689 1.00 36.77 61 ILE D C 1
ATOM 4775 O O . ILE D 1 61 ? 45.674 -23.755 -25.229 1.00 35.94 61 ILE D O 1
ATOM 4780 N N . SER D 1 62 ? 47.896 -23.998 -24.942 1.00 36.69 62 SER D N 1
ATOM 4781 C CA . SER D 1 62 ? 47.962 -25.223 -25.727 1.00 38.07 62 SER D CA 1
ATOM 4782 C C . SER D 1 62 ? 48.614 -26.339 -24.836 1.00 38.00 62 SER D C 1
ATOM 4783 O O . SER D 1 62 ? 49.511 -26.040 -24.068 1.00 38.07 62 SER D O 1
ATOM 4786 N N . VAL D 1 63 ? 48.132 -27.589 -24.917 1.00 37.85 63 VAL D N 1
ATOM 4787 C CA . VAL D 1 63 ? 48.632 -28.679 -24.067 1.00 36.57 63 VAL D CA 1
ATOM 4788 C C . VAL D 1 63 ? 49.276 -29.774 -24.939 1.00 36.50 63 VAL D C 1
ATOM 4789 O O . VAL D 1 63 ? 48.604 -30.479 -25.704 1.00 36.25 63 VAL D O 1
ATOM 4793 N N . GLN D 1 64 ? 50.596 -29.856 -24.864 1.00 35.65 64 GLN D N 1
ATOM 4794 C CA . GLN D 1 64 ? 51.370 -30.743 -25.723 1.00 35.12 64 GLN D CA 1
ATOM 4795 C C . GLN D 1 64 ? 51.668 -32.049 -24.973 1.00 34.41 64 GLN D C 1
ATOM 4796 O O . GLN D 1 64 ? 52.480 -32.050 -24.030 1.00 32.95 64 GLN D O 1
ATOM 4802 N N . PRO D 1 65 ? 51.033 -33.153 -25.377 1.00 34.42 65 PRO D N 1
ATOM 4803 C CA . PRO D 1 65 ? 51.401 -34.400 -24.740 1.00 34.44 65 PRO D CA 1
ATOM 4804 C C . PRO D 1 65 ? 52.796 -34.882 -25.192 1.00 35.12 65 PRO D C 1
ATOM 4805 O O . PRO D 1 65 ? 53.369 -34.345 -26.138 1.00 34.94 65 PRO D O 1
ATOM 4809 N N . THR D 1 66 ? 53.317 -35.892 -24.517 1.00 33.53 66 THR D N 1
ATOM 4810 C CA . THR D 1 66 ? 54.609 -36.430 -24.924 1.00 33.50 66 THR D CA 1
ATOM 4811 C C . THR D 1 66 ? 54.504 -37.962 -25.165 1.00 33.74 66 THR D C 1
ATOM 4812 O O . THR D 1 66 ? 55.520 -38.631 -25.220 1.00 34.49 66 THR D O 1
ATOM 4816 N N . ALA D 1 67 ? 53.299 -38.495 -25.314 1.00 33.09 67 ALA D N 1
ATOM 4817 C CA . ALA D 1 67 ? 53.130 -39.909 -25.829 1.00 32.62 67 ALA D CA 1
ATOM 4818 C C . ALA D 1 67 ? 51.928 -39.990 -26.747 1.00 33.55 67 ALA D C 1
ATOM 4819 O O . ALA D 1 67 ? 51.005 -39.159 -26.654 1.00 34.02 67 ALA D O 1
ATOM 4821 N N . GLN D 1 68 ? 51.932 -40.964 -27.649 1.00 32.37 68 GLN D N 1
ATOM 4822 C CA . GLN D 1 68 ? 50.798 -41.225 -28.506 1.00 32.65 68 GLN D CA 1
ATOM 4823 C C . GLN D 1 68 ? 50.011 -42.386 -27.929 1.00 32.95 68 GLN D C 1
ATOM 4824 O O . GLN D 1 68 ? 50.619 -43.269 -27.275 1.00 34.02 68 GLN D O 1
ATOM 4830 N N . TRP D 1 69 ? 48.680 -42.384 -28.127 1.00 32.42 69 TRP D N 1
ATOM 4831 C CA . TRP D 1 69 ? 47.902 -43.448 -27.509 1.00 34.01 69 TRP D CA 1
ATOM 4832 C C . TRP D 1 69 ? 48.349 -44.837 -28.003 1.00 34.78 69 TRP D C 1
ATOM 4833 O O . TRP D 1 69 ? 48.361 -45.829 -27.209 1.00 34.71 69 TRP D O 1
ATOM 4844 N N . GLN D 1 70 ? 48.652 -44.924 -29.308 1.00 34.83 70 GLN D N 1
ATOM 4845 C CA . GLN D 1 70 ? 49.024 -46.213 -29.950 1.00 35.94 70 GLN D CA 1
ATOM 4846 C C . GLN D 1 70 ? 50.304 -46.799 -29.322 1.00 37.04 70 GLN D C 1
ATOM 4847 O O . GLN D 1 70 ? 50.622 -47.973 -29.529 1.00 37.34 70 GLN D O 1
ATOM 4853 N N . SER D 1 71 ? 51.045 -45.990 -28.558 1.00 37.28 71 SER D N 1
ATOM 4854 C CA A SER D 1 71 ? 52.248 -46.487 -27.881 0.50 38.57 71 SER D CA 1
ATOM 4855 C CA B SER D 1 71 ? 52.248 -46.510 -27.901 0.50 38.34 71 SER D CA 1
ATOM 4856 C C . SER D 1 71 ? 51.922 -47.321 -26.661 1.00 39.01 71 SER D C 1
ATOM 4857 O O . SER D 1 71 ? 52.817 -47.921 -26.048 1.00 40.73 71 SER D O 1
ATOM 4862 N N . PHE D 1 72 ? 50.656 -47.334 -26.260 1.00 39.01 72 PHE D N 1
ATOM 4863 C CA . PHE D 1 72 ? 50.313 -48.114 -25.066 1.00 39.83 72 PHE D CA 1
ATOM 4864 C C . PHE D 1 72 ? 49.580 -49.400 -25.473 1.00 40.65 72 PHE D C 1
ATOM 4865 O O . PHE D 1 72 ? 48.489 -49.345 -26.066 1.00 40.35 72 PHE D O 1
ATOM 4873 N N . ASP D 1 73 ? 50.189 -50.534 -25.110 1.00 40.01 73 ASP D N 1
ATOM 4874 C CA . ASP D 1 73 ? 49.609 -51.859 -25.347 1.00 41.69 73 ASP D CA 1
ATOM 4875 C C . ASP D 1 73 ? 48.996 -52.453 -24.057 1.00 41.19 73 ASP D C 1
ATOM 4876 O O . ASP D 1 73 ? 48.354 -53.502 -24.086 1.00 41.45 73 ASP D O 1
ATOM 4881 N N . PHE D 1 74 ? 49.201 -51.761 -22.937 1.00 40.23 74 PHE D N 1
ATOM 4882 C CA . PHE D 1 74 ? 48.660 -52.155 -21.610 1.00 39.44 74 PHE D CA 1
ATOM 4883 C C . PHE D 1 74 ? 48.689 -50.937 -20.675 1.00 38.88 74 PHE D C 1
ATOM 4884 O O . PHE D 1 74 ? 49.591 -50.090 -20.784 1.00 38.54 74 PHE D O 1
ATOM 4892 N N . THR D 1 75 ? 47.719 -50.858 -19.779 1.00 37.06 75 THR D N 1
ATOM 4893 C CA . THR D 1 75 ? 47.748 -49.889 -18.672 1.00 36.53 75 THR D CA 1
ATOM 4894 C C . THR D 1 75 ? 46.954 -50.495 -17.508 1.00 36.56 75 THR D C 1
ATOM 4895 O O . THR D 1 75 ? 46.105 -51.393 -17.713 1.00 33.89 75 THR D O 1
ATOM 4899 N N . ASN D 1 76 ? 47.275 -50.057 -16.291 1.00 35.89 76 ASN D N 1
ATOM 4900 C CA . ASN D 1 76 ? 46.576 -50.521 -15.113 1.00 36.06 76 ASN D CA 1
ATOM 4901 C C . ASN D 1 76 ? 45.237 -49.800 -15.024 1.00 34.93 76 ASN D C 1
ATOM 4902 O O . ASN D 1 76 ? 44.229 -50.392 -14.680 1.00 33.81 76 ASN D O 1
ATOM 4907 N N . ILE D 1 77 ? 45.247 -48.514 -15.359 1.00 34.43 77 ILE D N 1
ATOM 4908 C CA . ILE D 1 77 ? 44.039 -47.689 -15.373 1.00 33.56 77 ILE D CA 1
ATOM 4909 C C . ILE D 1 77 ? 44.036 -46.841 -16.610 1.00 32.63 77 ILE D C 1
ATOM 4910 O O . ILE D 1 77 ? 45.064 -46.324 -17.021 1.00 32.19 77 ILE D O 1
ATOM 4915 N N . LEU D 1 78 ? 42.873 -46.746 -17.224 1.00 32.12 78 LEU D N 1
ATOM 4916 C CA . LEU D 1 78 ? 42.690 -45.924 -18.383 1.00 32.33 78 LEU D CA 1
ATOM 4917 C C . LEU D 1 78 ? 41.542 -45.020 -18.027 1.00 32.60 78 LEU D C 1
ATOM 4918 O O . LEU D 1 78 ? 40.478 -45.498 -17.571 1.00 34.21 78 LEU D O 1
ATOM 4923 N N . ILE D 1 79 ? 41.763 -43.724 -18.183 1.00 31.83 79 ILE D N 1
ATOM 4924 C CA . ILE D 1 79 ? 40.715 -42.761 -17.902 1.00 32.22 79 ILE D CA 1
ATOM 4925 C C . ILE D 1 79 ? 40.262 -42.156 -19.194 1.00 33.07 79 ILE D C 1
ATOM 4926 O O . ILE D 1 79 ? 41.079 -41.719 -20.040 1.00 33.31 79 ILE D O 1
ATOM 4931 N N . ILE D 1 80 ? 38.943 -42.130 -19.371 1.00 34.01 80 ILE D N 1
ATOM 4932 C CA . ILE D 1 80 ? 38.367 -41.476 -20.538 1.00 33.54 80 ILE D CA 1
ATOM 4933 C C . ILE D 1 80 ? 37.603 -40.210 -20.121 1.00 32.86 80 ILE D C 1
ATOM 4934 O O . ILE D 1 80 ? 36.640 -40.280 -19.342 1.00 32.21 80 ILE D O 1
ATOM 4939 N N . GLY D 1 81 ? 38.048 -39.073 -20.642 1.00 32.26 81 GLY D N 1
ATOM 4940 C CA . GLY D 1 81 ? 37.513 -37.778 -20.234 1.00 34.61 81 GLY D CA 1
ATOM 4941 C C . GLY D 1 81 ? 36.298 -37.368 -21.064 1.00 35.35 81 GLY D C 1
ATOM 4942 O O . GLY D 1 81 ? 35.778 -38.154 -21.876 1.00 35.78 81 GLY D O 1
ATOM 4943 N N . SER D 1 82 ? 35.846 -36.147 -20.816 1.00 36.20 82 SER D N 1
ATOM 4944 C CA . SER D 1 82 ? 34.769 -35.505 -21.505 1.00 37.23 82 SER D CA 1
ATOM 4945 C C . SER D 1 82 ? 34.989 -35.429 -23.027 1.00 38.20 82 SER D C 1
ATOM 4946 O O . SER D 1 82 ? 36.102 -35.141 -23.524 1.00 37.14 82 SER D O 1
ATOM 4949 N N . ILE D 1 83 ? 33.902 -35.728 -23.744 1.00 38.66 83 ILE D N 1
ATOM 4950 C CA . ILE D 1 83 ? 33.849 -35.561 -25.180 1.00 39.85 83 ILE D CA 1
ATOM 4951 C C . ILE D 1 83 ? 33.006 -34.329 -25.549 1.00 41.53 83 ILE D C 1
ATOM 4952 O O . ILE D 1 83 ? 32.722 -34.112 -26.715 1.00 42.90 83 ILE D O 1
ATOM 4957 N N . GLY D 1 84 ? 32.710 -33.474 -24.577 1.00 43.17 84 GLY D N 1
ATOM 4958 C CA . GLY D 1 84 ? 31.868 -32.301 -24.813 1.00 44.64 84 GLY D CA 1
ATOM 4959 C C . GLY D 1 84 ? 30.445 -32.789 -25.021 1.00 45.08 84 GLY D C 1
ATOM 4960 O O . GLY D 1 84 ? 29.998 -33.733 -24.352 1.00 45.31 84 GLY D O 1
ATOM 4961 N N . ASP D 1 85 ? 29.758 -32.178 -25.976 1.00 45.93 85 ASP D N 1
ATOM 4962 C CA . ASP D 1 85 ? 28.461 -32.663 -26.458 1.00 46.65 85 ASP D CA 1
ATOM 4963 C C . ASP D 1 85 ? 28.590 -33.895 -27.354 1.00 47.13 85 ASP D C 1
ATOM 4964 O O . ASP D 1 85 ? 29.071 -33.805 -28.490 1.00 47.42 85 ASP D O 1
ATOM 4969 N N . PRO D 1 86 ? 28.140 -35.059 -26.873 1.00 47.42 86 PRO D N 1
ATOM 4970 C CA . PRO D 1 86 ? 28.284 -36.279 -27.682 1.00 48.56 86 PRO D CA 1
ATOM 4971 C C . PRO D 1 86 ? 27.537 -36.209 -29.027 1.00 50.43 86 PRO D C 1
ATOM 4972 O O . PRO D 1 86 ? 27.810 -36.995 -29.946 1.00 49.24 86 PRO D O 1
ATOM 4976 N N . LEU D 1 87 ? 26.601 -35.271 -29.127 1.00 52.82 87 LEU D N 1
ATOM 4977 C CA . LEU D 1 87 ? 25.786 -35.160 -30.323 1.00 55.28 87 LEU D CA 1
ATOM 4978 C C . LEU D 1 87 ? 26.707 -34.823 -31.470 1.00 56.09 87 LEU D C 1
ATOM 4979 O O . LEU D 1 87 ? 26.608 -35.393 -32.557 1.00 57.27 87 LEU D O 1
ATOM 4984 N N . GLU D 1 88 ? 27.645 -33.932 -31.216 1.00 56.75 88 GLU D N 1
ATOM 4985 C CA . GLU D 1 88 ? 28.607 -33.560 -32.244 1.00 57.83 88 GLU D CA 1
ATOM 4986 C C . GLU D 1 88 ? 29.817 -34.470 -32.274 1.00 57.02 88 GLU D C 1
ATOM 4987 O O . GLU D 1 88 ? 30.423 -34.639 -33.321 1.00 58.03 88 GLU D O 1
ATOM 4993 N N . SER D 1 89 ? 30.190 -35.056 -31.136 1.00 55.50 89 SER D N 1
ATOM 4994 C CA . SER D 1 89 ? 31.509 -35.673 -31.047 1.00 53.47 89 SER D CA 1
ATOM 4995 C C . SER D 1 89 ? 31.544 -37.200 -31.100 1.00 52.93 89 SER D C 1
ATOM 4996 O O . SER D 1 89 ? 32.544 -37.775 -31.514 1.00 51.42 89 SER D O 1
ATOM 4999 N N . LEU D 1 90 ? 30.481 -37.856 -30.655 1.00 52.19 90 LEU D N 1
ATOM 5000 C CA . LEU D 1 90 ? 30.583 -39.283 -30.438 1.00 52.78 90 LEU D CA 1
ATOM 5001 C C . LEU D 1 90 ? 30.915 -40.048 -31.705 1.00 54.03 90 LEU D C 1
ATOM 5002 O O . LEU D 1 90 ? 31.741 -40.972 -31.696 1.00 53.84 90 LEU D O 1
ATOM 5007 N N . ASP D 1 91 ? 30.246 -39.690 -32.789 1.00 55.27 91 ASP D N 1
ATOM 5008 C CA . ASP D 1 91 ? 30.391 -40.406 -34.051 1.00 57.27 91 ASP D CA 1
ATOM 5009 C C . ASP D 1 91 ? 31.693 -40.121 -34.776 1.00 57.20 91 ASP D C 1
ATOM 5010 O O . ASP D 1 91 ? 32.062 -40.860 -35.687 1.00 57.80 91 ASP D O 1
ATOM 5015 N N . LYS D 1 92 ? 32.372 -39.053 -34.371 1.00 57.00 92 LYS D N 1
ATOM 5016 C CA . LYS D 1 92 ? 33.561 -38.584 -35.056 1.00 57.04 92 LYS D CA 1
ATOM 5017 C C . LYS D 1 92 ? 34.821 -39.183 -34.447 1.00 56.38 92 LYS D C 1
ATOM 5018 O O . LYS D 1 92 ? 35.941 -38.922 -34.890 1.00 56.03 92 LYS D O 1
ATOM 5024 N N . ILE D 1 93 ? 34.626 -39.992 -33.415 1.00 55.59 93 ILE D N 1
ATOM 5025 C CA . ILE D 1 93 ? 35.739 -40.650 -32.770 1.00 54.40 93 ILE D CA 1
ATOM 5026 C C . ILE D 1 93 ? 36.313 -41.769 -33.626 1.00 53.64 93 ILE D C 1
ATOM 5027 O O . ILE D 1 93 ? 35.621 -42.704 -34.024 1.00 53.75 93 ILE D O 1
ATOM 5032 N N . ASP D 1 94 ? 37.594 -41.673 -33.902 1.00 53.04 94 ASP D N 1
ATOM 5033 C CA . ASP D 1 94 ? 38.290 -42.715 -34.629 1.00 52.80 94 ASP D CA 1
ATOM 5034 C C . ASP D 1 94 ? 37.857 -44.095 -34.116 1.00 52.75 94 ASP D C 1
ATOM 5035 O O . ASP D 1 94 ? 37.993 -44.384 -32.935 1.00 52.76 94 ASP D O 1
ATOM 5040 N N . PRO D 1 95 ? 37.330 -44.964 -35.000 1.00 52.64 95 PRO D N 1
ATOM 5041 C CA . PRO D 1 95 ? 36.897 -46.274 -34.499 1.00 51.32 95 PRO D CA 1
ATOM 5042 C C . PRO D 1 95 ? 38.045 -47.086 -33.929 1.00 49.97 95 PRO D C 1
ATOM 5043 O O . PRO D 1 95 ? 37.811 -47.956 -33.107 1.00 50.73 95 PRO D O 1
ATOM 5047 N N . ALA D 1 96 ? 39.271 -46.844 -34.381 1.00 48.46 96 ALA D N 1
ATOM 5048 C CA . ALA D 1 96 ? 40.428 -47.573 -33.852 1.00 47.10 96 ALA D CA 1
ATOM 5049 C C . ALA D 1 96 ? 40.629 -47.285 -32.350 1.00 46.97 96 ALA D C 1
ATOM 5050 O O . ALA D 1 96 ? 41.292 -48.061 -31.646 1.00 46.23 96 ALA D O 1
ATOM 5052 N N . LEU D 1 97 ? 40.052 -46.172 -31.873 1.00 46.08 97 LEU D N 1
ATOM 5053 C CA . LEU D 1 97 ? 40.084 -45.845 -30.441 1.00 45.50 97 LEU D CA 1
ATOM 5054 C C . LEU D 1 97 ? 39.194 -46.779 -29.686 1.00 45.25 97 LEU D C 1
ATOM 5055 O O . LEU D 1 97 ? 39.552 -47.213 -28.615 1.00 45.81 97 LEU D O 1
ATOM 5060 N N . PHE D 1 98 ? 38.030 -47.107 -30.249 1.00 44.03 98 PHE D N 1
ATOM 5061 C CA . PHE D 1 98 ? 37.150 -48.056 -29.594 1.00 43.37 98 PHE D CA 1
ATOM 5062 C C . PHE D 1 98 ? 37.791 -49.435 -29.426 1.00 43.09 98 PHE D C 1
ATOM 5063 O O . PHE D 1 98 ? 37.620 -50.059 -28.383 1.00 43.01 98 PHE D O 1
ATOM 5071 N N . ASP D 1 99 ? 38.511 -49.913 -30.449 1.00 42.94 99 ASP D N 1
ATOM 5072 C CA . ASP D 1 99 ? 39.201 -51.209 -30.348 1.00 42.48 99 ASP D CA 1
ATOM 5073 C C . ASP D 1 99 ? 40.247 -51.177 -29.247 1.00 41.85 99 ASP D C 1
ATOM 5074 O O . ASP D 1 99 ? 40.382 -52.119 -28.477 1.00 42.32 99 ASP D O 1
ATOM 5079 N N . TRP D 1 100 ? 40.992 -50.084 -29.194 1.00 40.68 100 TRP D N 1
ATOM 5080 C CA . TRP D 1 100 ? 42.017 -49.878 -28.175 1.00 40.11 100 TRP D CA 1
ATOM 5081 C C . TRP D 1 100 ? 41.448 -49.979 -26.759 1.00 39.02 100 TRP D C 1
ATOM 5082 O O . TRP D 1 100 ? 41.989 -50.661 -25.905 1.00 38.82 100 TRP D O 1
ATOM 5093 N N . ILE D 1 101 ? 40.371 -49.268 -26.506 1.00 39.12 101 ILE D N 1
ATOM 5094 C CA . ILE D 1 101 ? 39.735 -49.348 -25.205 1.00 39.69 101 ILE D CA 1
ATOM 5095 C C . ILE D 1 101 ? 39.321 -50.781 -24.873 1.00 39.68 101 ILE D C 1
ATOM 5096 O O . ILE D 1 101 ? 39.533 -51.290 -23.769 1.00 39.61 101 ILE D O 1
ATOM 5101 N N . ARG D 1 102 ? 38.744 -51.439 -25.866 1.00 40.49 102 ARG D N 1
ATOM 5102 C CA . ARG D 1 102 ? 38.262 -52.800 -25.669 1.00 40.93 102 ARG D CA 1
ATOM 5103 C C . ARG D 1 102 ? 39.422 -53.756 -25.448 1.00 41.15 102 ARG D C 1
ATOM 5104 O O . ARG D 1 102 ? 39.363 -54.633 -24.570 1.00 41.41 102 ARG D O 1
ATOM 5112 N N . GLU D 1 103 ? 40.465 -53.609 -26.259 1.00 41.72 103 GLU D N 1
ATOM 5113 C CA . GLU D 1 103 ? 41.730 -54.347 -26.026 1.00 42.25 103 GLU D CA 1
ATOM 5114 C C . GLU D 1 103 ? 42.270 -54.146 -24.597 1.00 41.22 103 GLU D C 1
ATOM 5115 O O . GLU D 1 103 ? 42.550 -55.112 -23.883 1.00 40.75 103 GLU D O 1
ATOM 5121 N N . LEU D 1 104 ? 42.438 -52.883 -24.186 1.00 40.40 104 LEU D N 1
ATOM 5122 C CA . LEU D 1 104 ? 42.938 -52.607 -22.838 1.00 39.29 104 LEU D CA 1
ATOM 5123 C C . LEU D 1 104 ? 42.036 -53.195 -21.791 1.00 39.07 104 LEU D C 1
ATOM 5124 O O . LEU D 1 104 ? 42.524 -53.735 -20.814 1.00 39.82 104 LEU D O 1
ATOM 5129 N N . HIS D 1 105 ? 40.724 -53.124 -21.997 1.00 40.46 105 HIS D N 1
ATOM 5130 C CA . HIS D 1 105 ? 39.806 -53.751 -21.044 1.00 41.03 105 HIS D CA 1
ATOM 5131 C C . HIS D 1 105 ? 40.013 -55.280 -20.980 1.00 41.31 105 HIS D C 1
ATOM 5132 O O . HIS D 1 105 ? 40.071 -55.874 -19.905 1.00 40.00 105 HIS D O 1
ATOM 5139 N N . LEU D 1 106 ? 40.156 -55.915 -22.137 1.00 41.97 106 LEU D N 1
ATOM 5140 C CA . LEU D 1 106 ? 40.283 -57.361 -22.137 1.00 43.32 106 LEU D CA 1
ATOM 5141 C C . LEU D 1 106 ? 41.542 -57.812 -21.414 1.00 43.41 106 LEU D C 1
ATOM 5142 O O . LEU D 1 106 ? 41.568 -58.866 -20.774 1.00 44.44 106 LEU D O 1
ATOM 5147 N N . LYS D 1 107 ? 42.578 -56.995 -21.496 1.00 42.65 107 LYS D N 1
ATOM 5148 C CA . LYS D 1 107 ? 43.832 -57.254 -20.823 1.00 43.09 107 LYS D CA 1
ATOM 5149 C C . LYS D 1 107 ? 43.814 -56.964 -19.327 1.00 41.67 107 LYS D C 1
ATOM 5150 O O . LYS D 1 107 ? 44.784 -57.249 -18.621 1.00 41.75 107 LYS D O 1
ATOM 5156 N N . GLY D 1 108 ? 42.723 -56.414 -18.822 1.00 40.29 108 GLY D N 1
ATOM 5157 C CA . GLY D 1 108 ? 42.607 -56.273 -17.370 1.00 39.13 108 GLY D CA 1
ATOM 5158 C C . GLY D 1 108 ? 42.705 -54.841 -16.819 1.00 38.68 108 GLY D C 1
ATOM 5159 O O . GLY D 1 108 ? 42.585 -54.633 -15.611 1.00 37.20 108 GLY D O 1
ATOM 5160 N N . SER D 1 109 ? 42.859 -53.853 -17.695 1.00 37.57 109 SER D N 1
ATOM 5161 C CA . SER D 1 109 ? 42.828 -52.460 -17.253 1.00 38.04 109 SER D CA 1
ATOM 5162 C C . SER D 1 109 ? 41.556 -52.080 -16.568 1.00 36.85 109 SER D C 1
ATOM 5163 O O . SER D 1 109 ? 40.472 -52.423 -17.028 1.00 35.86 109 SER D O 1
ATOM 5166 N N . LYS D 1 110 ? 41.665 -51.274 -15.524 1.00 35.81 110 LYS D N 1
ATOM 5167 C CA . LYS D 1 110 ? 40.479 -50.560 -15.078 1.00 36.72 110 LYS D CA 1
ATOM 5168 C C . LYS D 1 110 ? 40.108 -49.513 -16.103 1.00 36.79 110 LYS D C 1
ATOM 5169 O O . LYS D 1 110 ? 40.960 -48.790 -16.609 1.00 36.33 110 LYS D O 1
ATOM 5175 N N . ILE D 1 111 ? 38.818 -49.379 -16.382 1.00 37.11 111 ILE D N 1
ATOM 5176 C CA . ILE D 1 111 ? 38.390 -48.374 -17.318 1.00 36.40 111 ILE D CA 1
ATOM 5177 C C . ILE D 1 111 ? 37.537 -47.356 -16.585 1.00 36.31 111 ILE D C 1
ATOM 5178 O O . ILE D 1 111 ? 36.494 -47.705 -16.010 1.00 35.95 111 ILE D O 1
ATOM 5183 N N . VAL D 1 112 ? 37.999 -46.104 -16.537 1.00 34.46 112 VAL D N 1
ATOM 5184 C CA . VAL D 1 112 ? 37.324 -45.124 -15.741 1.00 34.55 112 VAL D CA 1
ATOM 5185 C C . VAL D 1 112 ? 36.819 -44.054 -16.673 1.00 34.80 112 VAL D C 1
ATOM 5186 O O . VAL D 1 112 ? 37.617 -43.456 -17.396 1.00 34.84 112 VAL D O 1
ATOM 5190 N N . ALA D 1 113 ? 35.500 -43.829 -16.682 1.00 33.97 113 ALA D N 1
ATOM 5191 C CA . ALA D 1 113 ? 34.922 -42.881 -17.594 1.00 34.89 113 ALA D CA 1
ATOM 5192 C C . ALA D 1 113 ? 34.275 -41.738 -16.837 1.00 34.87 113 ALA D C 1
ATOM 5193 O O . ALA D 1 113 ? 33.484 -41.959 -15.935 1.00 34.68 113 ALA D O 1
ATOM 5195 N N . ILE D 1 114 ? 34.639 -40.506 -17.170 1.00 35.54 114 ILE D N 1
ATOM 5196 C CA . ILE D 1 114 ? 34.110 -39.356 -16.435 1.00 36.36 114 ILE D CA 1
ATOM 5197 C C . ILE D 1 114 ? 33.384 -38.371 -17.376 1.00 36.60 114 ILE D C 1
ATOM 5198 O O . ILE D 1 114 ? 33.724 -38.236 -18.556 1.00 37.24 114 ILE D O 1
ATOM 5203 N N . ASP D 1 115 ? 32.354 -37.724 -16.847 1.00 38.55 115 ASP D N 1
ATOM 5204 C CA . ASP D 1 115 ? 31.575 -36.800 -17.620 1.00 38.20 115 ASP D CA 1
ATOM 5205 C C . ASP D 1 115 ? 31.054 -37.543 -18.863 1.00 38.31 115 ASP D C 1
ATOM 5206 O O . ASP D 1 115 ? 30.640 -38.709 -18.762 1.00 38.00 115 ASP D O 1
ATOM 5211 N N . THR D 1 116 ? 31.032 -36.879 -20.021 1.00 37.83 116 THR D N 1
ATOM 5212 C CA . THR D 1 116 ? 30.499 -37.532 -21.233 1.00 38.22 116 THR D CA 1
ATOM 5213 C C . THR D 1 116 ? 31.421 -38.605 -21.809 1.00 38.05 116 THR D C 1
ATOM 5214 O O . THR D 1 116 ? 31.071 -39.254 -22.791 1.00 37.12 116 THR D O 1
ATOM 5218 N N . GLY D 1 117 ? 32.573 -38.828 -21.170 1.00 36.95 117 GLY D N 1
ATOM 5219 C CA . GLY D 1 117 ? 33.384 -39.995 -21.500 1.00 37.46 117 GLY D CA 1
ATOM 5220 C C . GLY D 1 117 ? 32.588 -41.269 -21.282 1.00 37.74 117 GLY D C 1
ATOM 5221 O O . GLY D 1 117 ? 32.874 -42.294 -21.863 1.00 38.17 117 GLY D O 1
ATOM 5222 N N . ILE D 1 118 ? 31.559 -41.197 -20.441 1.00 38.96 118 ILE D N 1
ATOM 5223 C CA . ILE D 1 118 ? 30.679 -42.348 -20.192 1.00 38.87 118 ILE D CA 1
ATOM 5224 C C . ILE D 1 118 ? 29.995 -42.844 -21.503 1.00 39.51 118 ILE D C 1
ATOM 5225 O O . ILE D 1 118 ? 29.797 -44.049 -21.704 1.00 38.46 118 ILE D O 1
ATOM 5230 N N . PHE D 1 119 ? 29.700 -41.909 -22.404 1.00 39.78 119 PHE D N 1
ATOM 5231 C CA . PHE D 1 119 ? 29.118 -42.257 -23.718 1.00 41.79 119 PHE D CA 1
ATOM 5232 C C . PHE D 1 119 ? 30.049 -43.122 -24.521 1.00 41.93 119 PHE D C 1
ATOM 5233 O O . PHE D 1 119 ? 29.621 -44.051 -25.233 1.00 42.10 119 PHE D O 1
ATOM 5241 N N . VAL D 1 120 ? 31.333 -42.775 -24.441 1.00 40.98 120 VAL D N 1
ATOM 5242 C CA . VAL D 1 120 ? 32.348 -43.516 -25.119 1.00 40.34 120 VAL D CA 1
ATOM 5243 C C . VAL D 1 120 ? 32.331 -44.972 -24.706 1.00 40.44 120 VAL D C 1
ATOM 5244 O O . VAL D 1 120 ? 32.261 -45.853 -25.567 1.00 40.84 120 VAL D O 1
ATOM 5248 N N . VAL D 1 121 ? 32.391 -45.238 -23.399 1.00 41.14 121 VAL D N 1
ATOM 5249 C CA . VAL D 1 121 ? 32.477 -46.625 -22.931 1.00 41.77 121 VAL D CA 1
ATOM 5250 C C . VAL D 1 121 ? 31.156 -47.398 -23.158 1.00 42.44 121 VAL D C 1
ATOM 5251 O O . VAL D 1 121 ? 31.163 -48.597 -23.364 1.00 41.80 121 VAL D O 1
ATOM 5255 N N . ALA D 1 122 ? 30.036 -46.687 -23.161 1.00 43.24 122 ALA D N 1
ATOM 5256 C CA . ALA D 1 122 ? 28.762 -47.341 -23.497 1.00 44.47 122 ALA D CA 1
ATOM 5257 C C . ALA D 1 122 ? 28.808 -47.786 -24.967 1.00 45.21 122 ALA D C 1
ATOM 5258 O O . ALA D 1 122 ? 28.493 -48.933 -25.272 1.00 45.97 122 ALA D O 1
ATOM 5260 N N . LYS D 1 123 ? 29.224 -46.889 -25.856 1.00 46.10 123 LYS D N 1
ATOM 5261 C CA . LYS D 1 123 ? 29.411 -47.219 -27.247 1.00 46.66 123 LYS D CA 1
ATOM 5262 C C . LYS D 1 123 ? 30.403 -48.357 -27.438 1.00 48.04 123 LYS D C 1
ATOM 5263 O O . LYS D 1 123 ? 30.253 -49.158 -28.380 1.00 47.83 123 LYS D O 1
ATOM 5269 N N . ALA D 1 124 ? 31.419 -48.446 -26.575 1.00 47.55 124 ALA D N 1
ATOM 5270 C CA . ALA D 1 124 ? 32.466 -49.470 -26.735 1.00 48.13 124 ALA D CA 1
ATOM 5271 C C . ALA D 1 124 ? 31.911 -50.839 -26.392 1.00 48.72 124 ALA D C 1
ATOM 5272 O O . ALA D 1 124 ? 32.476 -51.850 -26.768 1.00 49.00 124 ALA D O 1
ATOM 5274 N N . GLY D 1 125 ? 30.809 -50.860 -25.652 1.00 49.55 125 GLY D N 1
ATOM 5275 C CA . GLY D 1 125 ? 30.114 -52.096 -25.330 1.00 50.20 125 GLY D CA 1
ATOM 5276 C C . GLY D 1 125 ? 30.603 -52.670 -24.023 1.00 51.39 125 GLY D C 1
ATOM 5277 O O . GLY D 1 125 ? 30.388 -53.837 -23.737 1.00 51.09 125 GLY D O 1
ATOM 5278 N N . LEU D 1 126 ? 31.254 -51.845 -23.206 1.00 52.00 126 LEU D N 1
ATOM 5279 C CA . LEU D 1 126 ? 31.855 -52.340 -21.971 1.00 53.15 126 LEU D CA 1
ATOM 5280 C C . LEU D 1 126 ? 30.891 -52.489 -20.775 1.00 53.64 126 LEU D C 1
ATOM 5281 O O . LEU D 1 126 ? 31.234 -53.113 -19.764 1.00 53.51 126 LEU D O 1
ATOM 5286 N N . LEU D 1 127 ? 29.690 -51.926 -20.879 1.00 54.35 127 LEU D N 1
ATOM 5287 C CA . LEU D 1 127 ? 28.744 -51.982 -19.756 1.00 55.38 127 LEU D CA 1
ATOM 5288 C C . LEU D 1 127 ? 27.909 -53.283 -19.767 1.00 57.37 127 LEU D C 1
ATOM 5289 O O . LEU D 1 127 ? 26.754 -53.293 -20.179 1.00 57.02 127 LEU D O 1
ATOM 5294 N N . GLN D 1 128 ? 28.515 -54.376 -19.302 1.00 59.75 128 GLN D N 1
ATOM 5295 C CA . GLN D 1 128 ? 27.894 -55.695 -19.399 1.00 62.14 128 GLN D CA 1
ATOM 5296 C C . GLN D 1 128 ? 26.607 -55.815 -18.576 1.00 62.41 128 GLN D C 1
ATOM 5297 O O . GLN D 1 128 ? 25.664 -56.470 -19.012 1.00 63.59 128 GLN D O 1
ATOM 5303 N N . GLN D 1 129 ? 26.542 -55.176 -17.412 1.00 62.25 129 GLN D N 1
ATOM 5304 C CA . GLN D 1 129 ? 25.319 -55.227 -16.609 1.00 62.21 129 GLN D CA 1
ATOM 5305 C C . GLN D 1 129 ? 24.253 -54.259 -17.083 1.00 61.18 129 GLN D C 1
ATOM 5306 O O . GLN D 1 129 ? 23.259 -54.038 -16.384 1.00 61.26 129 GLN D O 1
ATOM 5312 N N . ASN D 1 130 ? 24.499 -53.615 -18.207 1.00 60.26 130 ASN D N 1
ATOM 5313 C CA . ASN D 1 130 ? 23.536 -52.657 -18.744 1.00 59.88 130 ASN D CA 1
ATOM 5314 C C . ASN D 1 130 ? 23.028 -51.571 -17.807 1.00 59.25 130 ASN D C 1
ATOM 5315 O O . ASN D 1 130 ? 21.886 -51.093 -17.955 1.00 59.09 130 ASN D O 1
ATOM 5320 N N . LYS D 1 131 ? 23.862 -51.136 -16.870 1.00 57.85 131 LYS D N 1
ATOM 5321 C CA . LYS D 1 131 ? 23.492 -49.950 -16.114 1.00 57.43 131 LYS D CA 1
ATOM 5322 C C . LYS D 1 131 ? 24.534 -48.829 -16.291 1.00 56.63 131 LYS D C 1
ATOM 5323 O O . LYS D 1 131 ? 25.685 -49.093 -16.676 1.00 56.55 131 LYS D O 1
ATOM 5329 N N . ALA D 1 132 ? 24.123 -47.590 -16.030 1.00 55.23 132 ALA D N 1
ATOM 5330 C CA . ALA D 1 132 ? 25.004 -46.430 -16.163 1.00 54.67 132 ALA D CA 1
ATOM 5331 C C . ALA D 1 132 ? 24.495 -45.219 -15.382 1.00 54.20 132 ALA D C 1
ATOM 5332 O O . ALA D 1 132 ? 23.441 -45.262 -14.737 1.00 54.36 132 ALA D O 1
ATOM 5334 N N . VAL D 1 133 ? 25.253 -44.139 -15.438 1.00 53.26 133 VAL D N 1
ATOM 5335 C CA . VAL D 1 133 ? 24.872 -42.906 -14.793 1.00 52.73 133 VAL D CA 1
ATOM 5336 C C . VAL D 1 133 ? 25.213 -41.772 -15.743 1.00 53.90 133 VAL D C 1
ATOM 5337 O O . VAL D 1 133 ? 26.146 -41.883 -16.535 1.00 53.54 133 VAL D O 1
ATOM 5341 N N . MET D 1 134 ? 24.439 -40.690 -15.683 1.00 55.10 134 MET D N 1
ATOM 5342 C CA . MET D 1 134 ? 24.734 -39.513 -16.481 1.00 55.64 134 MET D CA 1
ATOM 5343 C C . MET D 1 134 ? 24.073 -38.354 -15.800 1.00 57.31 134 MET D C 1
ATOM 5344 O O . MET D 1 134 ? 22.947 -38.491 -15.306 1.00 57.28 134 MET D O 1
ATOM 5349 N N . HIS D 1 135 ? 24.757 -37.211 -15.784 1.00 58.59 135 HIS D N 1
ATOM 5350 C CA . HIS D 1 135 ? 24.193 -36.012 -15.208 1.00 60.35 135 HIS D CA 1
ATOM 5351 C C . HIS D 1 135 ? 23.043 -35.496 -16.094 1.00 61.34 135 HIS D C 1
ATOM 5352 O O . HIS D 1 135 ? 23.010 -35.773 -17.297 1.00 61.59 135 HIS D O 1
ATOM 5359 N N . SER D 1 136 ? 22.088 -34.791 -15.481 1.00 62.06 136 SER D N 1
ATOM 5360 C CA . SER D 1 136 ? 20.781 -34.489 -16.107 1.00 62.76 136 SER D CA 1
ATOM 5361 C C . SER D 1 136 ? 20.816 -33.997 -17.557 1.00 62.51 136 SER D C 1
ATOM 5362 O O . SER D 1 136 ? 20.069 -34.498 -18.396 1.00 62.10 136 SER D O 1
ATOM 5365 N N . TYR D 1 137 ? 21.681 -33.015 -17.824 1.00 62.68 137 TYR D N 1
ATOM 5366 C CA . TYR D 1 137 ? 21.849 -32.404 -19.153 1.00 62.59 137 TYR D CA 1
ATOM 5367 C C . TYR D 1 137 ? 22.009 -33.389 -20.326 1.00 62.66 137 TYR D C 1
ATOM 5368 O O . TYR D 1 137 ? 21.565 -33.117 -21.437 1.00 63.02 137 TYR D O 1
ATOM 5370 N N . PHE D 1 138 ? 22.618 -34.543 -20.099 1.00 62.23 138 PHE D N 1
ATOM 5371 C CA . PHE D 1 138 ? 22.778 -35.474 -21.215 1.00 62.19 138 PHE D CA 1
ATOM 5372 C C . PHE D 1 138 ? 22.071 -36.801 -21.013 1.00 62.84 138 PHE D C 1
ATOM 5373 O O . PHE D 1 138 ? 22.146 -37.705 -21.868 1.00 62.55 138 PHE D O 1
ATOM 5381 N N . ALA D 1 139 ? 21.359 -36.918 -19.894 1.00 64.02 139 ALA D N 1
ATOM 5382 C CA . ALA D 1 139 ? 20.708 -38.183 -19.562 1.00 64.81 139 ALA D CA 1
ATOM 5383 C C . ALA D 1 139 ? 19.737 -38.641 -20.648 1.00 65.27 139 ALA D C 1
ATOM 5384 O O . ALA D 1 139 ? 19.740 -39.812 -21.054 1.00 65.02 139 ALA D O 1
ATOM 5386 N N . HIS D 1 140 ? 18.921 -37.715 -21.143 1.00 66.48 140 HIS D N 1
ATOM 5387 C CA . HIS D 1 140 ? 17.936 -38.069 -22.166 1.00 67.24 140 HIS D CA 1
ATOM 5388 C C . HIS D 1 140 ? 18.627 -38.424 -23.455 1.00 66.95 140 HIS D C 1
ATOM 5389 O O . HIS D 1 140 ? 18.282 -39.429 -24.111 1.00 67.60 140 HIS D O 1
ATOM 5396 N N . LEU D 1 141 ? 19.610 -37.601 -23.826 1.00 66.53 141 LEU D N 1
ATOM 5397 C CA . LEU D 1 141 ? 20.446 -37.909 -24.984 1.00 65.05 141 LEU D CA 1
ATOM 5398 C C . LEU D 1 141 ? 21.003 -39.312 -24.810 1.00 63.94 141 LEU D C 1
ATOM 5399 O O . LEU D 1 141 ? 20.955 -40.138 -25.730 1.00 64.25 141 LEU D O 1
ATOM 5404 N N . PHE D 1 142 ? 21.486 -39.599 -23.605 1.00 62.79 142 PHE D N 1
ATOM 5405 C CA . PHE D 1 142 ? 22.026 -40.924 -23.316 1.00 62.12 142 PHE D CA 1
ATOM 5406 C C . PHE D 1 142 ? 20.963 -42.001 -23.552 1.00 61.97 142 PHE D C 1
ATOM 5407 O O . PHE D 1 142 ? 21.202 -43.012 -24.226 1.00 61.11 142 PHE D O 1
ATOM 5415 N N . GLY D 1 143 ? 19.775 -41.759 -22.996 1.00 62.93 143 GLY D N 1
ATOM 5416 C CA . GLY D 1 143 ? 18.650 -42.699 -23.111 1.00 63.30 143 GLY D CA 1
ATOM 5417 C C . GLY D 1 143 ? 18.310 -43.023 -24.554 1.00 63.70 143 GLY D C 1
ATOM 5418 O O . GLY D 1 143 ? 17.969 -44.156 -24.886 1.00 64.02 143 GLY D O 1
ATOM 5419 N N . GLU D 1 144 ? 18.419 -42.018 -25.415 1.00 64.12 144 GLU D N 1
ATOM 5420 C CA . GLU D 1 144 ? 18.129 -42.188 -26.827 1.00 64.12 144 GLU D CA 1
ATOM 5421 C C . GLU D 1 144 ? 19.172 -43.055 -27.501 1.00 63.56 144 GLU D C 1
ATOM 5422 O O . GLU D 1 144 ? 18.833 -43.930 -28.299 1.00 63.02 144 GLU D O 1
ATOM 5428 N N . LEU D 1 145 ? 20.449 -42.822 -27.176 1.00 62.64 145 LEU D N 1
ATOM 5429 C CA . LEU D 1 145 ? 21.522 -43.495 -27.902 1.00 61.48 145 LEU D CA 1
ATOM 5430 C C . LEU D 1 145 ? 21.669 -44.930 -27.462 1.00 60.43 145 LEU D C 1
ATOM 5431 O O . LEU D 1 145 ? 21.991 -45.794 -28.261 1.00 60.38 145 LEU D O 1
ATOM 5436 N N . PHE D 1 146 ? 21.447 -45.177 -26.178 1.00 59.78 146 PHE D N 1
ATOM 5437 C CA . PHE D 1 146 ? 21.595 -46.519 -25.604 1.00 59.67 146 PHE D CA 1
ATOM 5438 C C . PHE D 1 146 ? 20.325 -46.819 -24.820 1.00 60.66 146 PHE D C 1
ATOM 5439 O O . PHE D 1 146 ? 20.331 -46.880 -23.581 1.00 61.05 146 PHE D O 1
ATOM 5447 N N . PRO D 1 147 ? 19.214 -47.010 -25.547 1.00 61.28 147 PRO D N 1
ATOM 5448 C CA . PRO D 1 147 ? 17.910 -47.269 -24.919 1.00 60.84 147 PRO D CA 1
ATOM 5449 C C . PRO D 1 147 ? 17.901 -48.576 -24.116 1.00 60.42 147 PRO D C 1
ATOM 5450 O O . PRO D 1 147 ? 17.124 -48.710 -23.176 1.00 60.12 147 PRO D O 1
ATOM 5454 N N . GLU D 1 148 ? 18.784 -49.511 -24.453 1.00 60.19 148 GLU D N 1
ATOM 5455 C CA . GLU D 1 148 ? 18.917 -50.751 -23.677 1.00 60.19 148 GLU D CA 1
ATOM 5456 C C . GLU D 1 148 ? 19.621 -50.584 -22.303 1.00 60.27 148 GLU D C 1
ATOM 5457 O O . GLU D 1 148 ? 19.714 -51.525 -21.510 1.00 60.51 148 GLU D O 1
ATOM 5459 N N . ILE D 1 149 ? 20.119 -49.393 -22.009 1.00 59.44 149 ILE D N 1
ATOM 5460 C CA . ILE D 1 149 ? 20.921 -49.244 -20.800 1.00 58.84 149 ILE D CA 1
ATOM 5461 C C . ILE D 1 149 ? 20.164 -48.523 -19.699 1.00 59.51 149 ILE D C 1
ATOM 5462 O O . ILE D 1 149 ? 19.722 -47.377 -19.868 1.00 59.11 149 ILE D O 1
ATOM 5467 N N . MET D 1 150 ? 20.008 -49.214 -18.571 1.00 60.33 150 MET D N 1
ATOM 5468 C CA . MET D 1 150 ? 19.308 -48.665 -17.406 1.00 60.93 150 MET D CA 1
ATOM 5469 C C . MET D 1 150 ? 20.163 -47.588 -16.723 1.00 60.32 150 MET D C 1
ATOM 5470 O O . MET D 1 150 ? 21.243 -47.884 -16.197 1.00 59.95 150 MET D O 1
ATOM 5475 N N . LEU D 1 151 ? 19.685 -46.346 -16.727 1.00 58.95 151 LEU D N 1
ATOM 5476 C CA . LEU D 1 151 ? 20.348 -45.293 -15.978 1.00 58.24 151 LEU D CA 1
ATOM 5477 C C . LEU D 1 151 ? 19.997 -45.447 -14.498 1.00 58.71 151 LEU D C 1
ATOM 5478 O O . LEU D 1 151 ? 18.866 -45.809 -14.162 1.00 59.03 151 LEU D O 1
ATOM 5483 N N . MET D 1 152 ? 20.960 -45.219 -13.619 1.00 58.23 152 MET D N 1
ATOM 5484 C CA . MET D 1 152 ? 20.686 -45.245 -12.193 1.00 59.02 152 MET D CA 1
ATOM 5485 C C . MET D 1 152 ? 20.572 -43.805 -11.746 1.00 59.39 152 MET D C 1
ATOM 5486 O O . MET D 1 152 ? 21.580 -43.118 -11.572 1.00 60.55 152 MET D O 1
ATOM 5491 N N . THR D 1 153 ? 19.343 -43.350 -11.543 1.00 59.70 153 THR D N 1
ATOM 5492 C CA . THR D 1 153 ? 19.070 -41.927 -11.388 1.00 60.24 153 THR D CA 1
ATOM 5493 C C . THR D 1 153 ? 19.398 -41.348 -10.015 1.00 60.17 153 THR D C 1
ATOM 5494 O O . THR D 1 153 ? 19.555 -40.124 -9.879 1.00 60.28 153 THR D O 1
ATOM 5498 N N . GLU D 1 154 ? 19.512 -42.199 -9.003 1.00 59.28 154 GLU D N 1
ATOM 5499 C CA . GLU D 1 154 ? 19.901 -41.677 -7.685 1.00 59.50 154 GLU D CA 1
ATOM 5500 C C . GLU D 1 154 ? 21.421 -41.722 -7.411 1.00 59.31 154 GLU D C 1
ATOM 5501 O O . GLU D 1 154 ? 21.851 -41.418 -6.290 1.00 59.99 154 GLU D O 1
ATOM 5503 N N . GLN D 1 155 ? 22.226 -42.080 -8.419 1.00 57.84 155 GLN D N 1
ATOM 5504 C CA . GLN D 1 155 ? 23.668 -42.233 -8.219 1.00 56.55 155 GLN D CA 1
ATOM 5505 C C . GLN D 1 155 ? 24.459 -41.268 -9.082 1.00 54.91 155 GLN D C 1
ATOM 5506 O O . GLN D 1 155 ? 23.978 -40.821 -10.130 1.00 54.75 155 GLN D O 1
ATOM 5512 N N . LYS D 1 156 ? 25.673 -40.947 -8.640 1.00 52.92 156 LYS D N 1
ATOM 5513 C CA . LYS D 1 156 ? 26.557 -40.091 -9.428 1.00 51.58 156 LYS D CA 1
ATOM 5514 C C . LYS D 1 156 ? 27.723 -40.923 -9.978 1.00 50.45 156 LYS D C 1
ATOM 5515 O O . LYS D 1 156 ? 28.432 -40.502 -10.904 1.00 50.14 156 LYS D O 1
ATOM 5517 N N . ALA D 1 157 ? 27.911 -42.103 -9.399 1.00 47.92 157 ALA D N 1
ATOM 5518 C CA . ALA D 1 157 ? 28.968 -42.987 -9.816 1.00 46.66 157 ALA D CA 1
ATOM 5519 C C . ALA D 1 157 ? 28.485 -44.441 -9.818 1.00 46.52 157 ALA D C 1
ATOM 5520 O O . ALA D 1 157 ? 27.534 -44.796 -9.117 1.00 46.07 157 ALA D O 1
ATOM 5522 N N . LEU D 1 158 ? 29.161 -45.295 -10.578 1.00 46.06 158 LEU D N 1
ATOM 5523 C CA . LEU D 1 158 ? 28.781 -46.694 -10.647 1.00 46.64 158 LEU D CA 1
ATOM 5524 C C . LEU D 1 158 ? 29.965 -47.533 -11.100 1.00 46.59 158 LEU D C 1
ATOM 5525 O O . LEU D 1 158 ? 30.789 -47.104 -11.938 1.00 45.34 158 LEU D O 1
ATOM 5530 N N . ILE D 1 159 ? 30.058 -48.723 -10.529 1.00 45.89 159 ILE D N 1
ATOM 5531 C CA . ILE D 1 159 ? 31.111 -49.660 -10.894 1.00 46.44 159 ILE D CA 1
ATOM 5532 C C . ILE D 1 159 ? 30.496 -50.924 -11.508 1.00 47.86 159 ILE D C 1
ATOM 5533 O O . ILE D 1 159 ? 29.526 -51.479 -10.962 1.00 47.91 159 ILE D O 1
ATOM 5538 N N . ASP D 1 160 ? 31.030 -51.350 -12.655 1.00 47.84 160 ASP D N 1
ATOM 5539 C CA . ASP D 1 160 ? 30.570 -52.565 -13.337 1.00 48.26 160 ASP D CA 1
ATOM 5540 C C . ASP D 1 160 ? 31.802 -53.414 -13.676 1.00 47.62 160 ASP D C 1
ATOM 5541 O O . ASP D 1 160 ? 32.465 -53.217 -14.706 1.00 46.67 160 ASP D O 1
ATOM 5546 N N . GLY D 1 161 ? 32.113 -54.359 -12.806 1.00 46.45 161 GLY D N 1
ATOM 5547 C CA . GLY D 1 161 ? 33.321 -55.150 -12.975 1.00 46.42 161 GLY D CA 1
ATOM 5548 C C . GLY D 1 161 ? 34.529 -54.225 -12.819 1.00 45.27 161 GLY D C 1
ATOM 5549 O O . GLY D 1 161 ? 34.778 -53.707 -11.728 1.00 45.12 161 GLY D O 1
ATOM 5550 N N . ASN D 1 162 ? 35.251 -54.031 -13.916 1.00 43.78 162 ASN D N 1
ATOM 5551 C CA . ASN D 1 162 ? 36.426 -53.177 -13.938 1.00 43.74 162 ASN D CA 1
ATOM 5552 C C . ASN D 1 162 ? 36.184 -51.840 -14.628 1.00 42.08 162 ASN D C 1
ATOM 5553 O O . ASN D 1 162 ? 37.136 -51.150 -14.996 1.00 40.83 162 ASN D O 1
ATOM 5558 N N . VAL D 1 163 ? 34.907 -51.505 -14.829 1.00 40.03 163 VAL D N 1
ATOM 5559 C CA . VAL D 1 163 ? 34.521 -50.251 -15.421 1.00 39.93 163 VAL D CA 1
ATOM 5560 C C . VAL D 1 163 ? 33.920 -49.364 -14.359 1.00 39.76 163 VAL D C 1
ATOM 5561 O O . VAL D 1 163 ? 32.987 -49.772 -13.672 1.00 41.30 163 VAL D O 1
ATOM 5565 N N . TYR D 1 164 ? 34.451 -48.151 -14.220 1.00 38.64 164 TYR D N 1
ATOM 5566 C CA . TYR D 1 164 ? 33.979 -47.199 -13.213 1.00 38.23 164 TYR D CA 1
ATOM 5567 C C . TYR D 1 164 ? 33.458 -45.937 -13.902 1.00 38.15 164 TYR D C 1
ATOM 5568 O O . TYR D 1 164 ? 34.164 -45.330 -14.724 1.00 37.97 164 TYR D O 1
ATOM 5577 N N . LEU D 1 165 ? 32.256 -45.523 -13.548 1.00 36.93 165 LEU D N 1
ATOM 5578 C CA . LEU D 1 165 ? 31.646 -44.377 -14.215 1.00 38.64 165 LEU D CA 1
ATOM 5579 C C . LEU D 1 165 ? 31.507 -43.287 -13.207 1.00 39.18 165 LEU D C 1
ATOM 5580 O O . LEU D 1 165 ? 31.148 -43.571 -12.052 1.00 40.23 165 LEU D O 1
ATOM 5585 N N . SER D 1 166 ? 31.714 -42.047 -13.641 1.00 40.41 166 SER D N 1
ATOM 5586 C CA . SER D 1 166 ? 31.468 -40.896 -12.769 1.00 40.88 166 SER D CA 1
ATOM 5587 C C . SER D 1 166 ? 30.875 -39.682 -13.513 1.00 41.82 166 SER D C 1
ATOM 5588 O O . SER D 1 166 ? 31.559 -39.073 -14.371 1.00 41.26 166 SER D O 1
ATOM 5591 N N . SER D 1 167 ? 29.626 -39.306 -13.181 1.00 42.46 167 SER D N 1
ATOM 5592 C CA . SER D 1 167 ? 28.938 -38.172 -13.850 1.00 44.69 167 SER D CA 1
ATOM 5593 C C . SER D 1 167 ? 29.604 -36.805 -13.786 1.00 46.22 167 SER D C 1
ATOM 5594 O O . SER D 1 167 ? 29.726 -36.109 -14.811 1.00 46.52 167 SER D O 1
ATOM 5597 N N . GLY D 1 168 ? 30.017 -36.379 -12.587 1.00 47.44 168 GLY D N 1
ATOM 5598 C CA . GLY D 1 168 ? 30.686 -35.063 -12.439 1.00 48.55 168 GLY D CA 1
ATOM 5599 C C . GLY D 1 168 ? 29.773 -33.875 -12.794 1.00 49.23 168 GLY D C 1
ATOM 5600 O O . GLY D 1 168 ? 28.690 -33.735 -12.203 1.00 50.43 168 GLY D O 1
ATOM 5601 N N . PRO D 1 169 ? 30.190 -32.995 -13.750 1.00 48.69 169 PRO D N 1
ATOM 5602 C CA . PRO D 1 169 ? 31.418 -32.967 -14.546 1.00 47.14 169 PRO D CA 1
ATOM 5603 C C . PRO D 1 169 ? 32.750 -32.807 -13.805 1.00 45.56 169 PRO D C 1
ATOM 5604 O O . PRO D 1 169 ? 33.804 -33.089 -14.401 1.00 45.03 169 PRO D O 1
ATOM 5608 N N . TYR D 1 170 ? 32.727 -32.368 -12.559 1.00 43.96 170 TYR D N 1
ATOM 5609 C CA . TYR D 1 170 ? 33.985 -32.055 -11.872 1.00 44.30 170 TYR D CA 1
ATOM 5610 C C . TYR D 1 170 ? 34.287 -32.854 -10.629 1.00 45.73 170 TYR D C 1
ATOM 5611 O O . TYR D 1 170 ? 35.471 -32.982 -10.193 1.00 47.26 170 TYR D O 1
ATOM 5620 N N . SER D 1 171 ? 33.245 -33.367 -10.030 1.00 45.23 171 SER D N 1
ATOM 5621 C CA . SER D 1 171 ? 33.434 -34.010 -8.775 1.00 46.73 171 SER D CA 1
ATOM 5622 C C . SER D 1 171 ? 33.516 -35.518 -8.975 1.00 45.39 171 SER D C 1
ATOM 5623 O O . SER D 1 171 ? 32.515 -36.151 -9.270 1.00 46.96 171 SER D O 1
ATOM 5626 N N . HIS D 1 172 ? 34.714 -36.082 -8.837 1.00 44.53 172 HIS D N 1
ATOM 5627 C CA . HIS D 1 172 ? 34.933 -37.529 -9.091 1.00 43.49 172 HIS D CA 1
ATOM 5628 C C . HIS D 1 172 ? 35.567 -38.248 -7.913 1.00 44.28 172 HIS D C 1
ATOM 5629 O O . HIS D 1 172 ? 36.083 -39.354 -8.032 1.00 44.40 172 HIS D O 1
ATOM 5636 N N . SER D 1 173 ? 35.489 -37.614 -6.754 1.00 45.67 173 SER D N 1
ATOM 5637 C CA . SER D 1 173 ? 36.010 -38.179 -5.520 1.00 45.56 173 SER D CA 1
ATOM 5638 C C . SER D 1 173 ? 35.677 -39.632 -5.332 1.00 45.44 173 SER D C 1
ATOM 5639 O O . SER D 1 173 ? 36.558 -40.430 -5.031 1.00 44.56 173 SER D O 1
ATOM 5642 N N . SER D 1 174 ? 34.406 -39.989 -5.475 1.00 45.03 174 SER D N 1
ATOM 5643 C CA . SER D 1 174 ? 34.030 -41.306 -5.044 1.00 44.93 174 SER D CA 1
ATOM 5644 C C . SER D 1 174 ? 34.755 -42.392 -5.865 1.00 42.99 174 SER D C 1
ATOM 5645 O O . SER D 1 174 ? 35.279 -43.361 -5.316 1.00 43.13 174 SER D O 1
ATOM 5648 N N . VAL D 1 175 ? 34.832 -42.210 -7.176 1.00 41.78 175 VAL D N 1
ATOM 5649 C CA . VAL D 1 175 ? 35.533 -43.188 -7.996 1.00 40.65 175 VAL D CA 1
ATOM 5650 C C . VAL D 1 175 ? 37.050 -43.153 -7.836 1.00 38.56 175 VAL D C 1
ATOM 5651 O O . VAL D 1 175 ? 37.708 -44.202 -7.768 1.00 38.41 175 VAL D O 1
ATOM 5655 N N . MET D 1 176 ? 37.641 -41.966 -7.801 1.00 37.63 176 MET D N 1
ATOM 5656 C CA . MET D 1 176 ? 39.109 -41.899 -7.691 1.00 37.77 176 MET D CA 1
ATOM 5657 C C . MET D 1 176 ? 39.585 -42.505 -6.367 1.00 38.08 176 MET D C 1
ATOM 5658 O O . MET D 1 176 ? 40.590 -43.257 -6.316 1.00 38.07 176 MET D O 1
ATOM 5663 N N . LEU D 1 177 ? 38.833 -42.234 -5.313 1.00 38.06 177 LEU D N 1
ATOM 5664 C CA . LEU D 1 177 ? 39.173 -42.719 -3.980 1.00 38.44 177 LEU D CA 1
ATOM 5665 C C . LEU D 1 177 ? 38.998 -44.228 -3.888 1.00 38.63 177 LEU D C 1
ATOM 5666 O O . LEU D 1 177 ? 39.755 -44.930 -3.207 1.00 38.25 177 LEU D O 1
ATOM 5671 N N . GLU D 1 178 ? 38.002 -44.749 -4.591 1.00 38.33 178 GLU D N 1
ATOM 5672 C CA . GLU D 1 178 ? 37.832 -46.180 -4.618 1.00 38.75 178 GLU D CA 1
ATOM 5673 C C . GLU D 1 178 ? 39.038 -46.832 -5.283 1.00 37.49 178 GLU D C 1
ATOM 5674 O O . GLU D 1 178 ? 39.547 -47.838 -4.815 1.00 37.23 178 GLU D O 1
ATOM 5680 N N . ILE D 1 179 ? 39.499 -46.259 -6.384 1.00 35.70 179 ILE D N 1
ATOM 5681 C CA . ILE D 1 179 ? 40.662 -46.789 -7.025 1.00 35.95 179 ILE D CA 1
ATOM 5682 C C . ILE D 1 179 ? 41.908 -46.634 -6.140 1.00 35.41 179 ILE D C 1
ATOM 5683 O O . ILE D 1 179 ? 42.730 -47.548 -6.030 1.00 35.66 179 ILE D O 1
ATOM 5688 N N . VAL D 1 180 ? 42.050 -45.486 -5.477 1.00 34.93 180 VAL D N 1
ATOM 5689 C CA . VAL D 1 180 ? 43.157 -45.332 -4.522 1.00 34.30 180 VAL D CA 1
ATOM 5690 C C . VAL D 1 180 ? 43.181 -46.468 -3.501 1.00 34.38 180 VAL D C 1
ATOM 5691 O O . VAL D 1 180 ? 44.195 -47.136 -3.312 1.00 35.88 180 VAL D O 1
ATOM 5695 N N . GLU D 1 181 ? 42.038 -46.755 -2.917 1.00 35.07 181 GLU D N 1
ATOM 5696 C CA . GLU D 1 181 ? 41.955 -47.781 -1.921 1.00 36.82 181 GLU D CA 1
ATOM 5697 C C . GLU D 1 181 ? 42.356 -49.146 -2.466 1.00 37.77 181 GLU D C 1
ATOM 5698 O O . GLU D 1 181 ? 43.106 -49.884 -1.825 1.00 37.29 181 GLU D O 1
ATOM 5704 N N . GLU D 1 182 ? 41.896 -49.444 -3.677 1.00 38.71 182 GLU D N 1
ATOM 5705 C CA . GLU D 1 182 ? 42.207 -50.730 -4.295 1.00 39.80 182 GLU D CA 1
ATOM 5706 C C . GLU D 1 182 ? 43.693 -50.932 -4.444 1.00 39.41 182 GLU D C 1
ATOM 5707 O O . GLU D 1 182 ? 44.215 -52.014 -4.157 1.00 38.35 182 GLU D O 1
ATOM 5713 N N . TYR D 1 183 ? 44.397 -49.884 -4.870 1.00 37.90 183 TYR D N 1
ATOM 5714 C CA . TYR D 1 183 ? 45.824 -50.015 -5.097 1.00 36.73 183 TYR D CA 1
ATOM 5715 C C . TYR D 1 183 ? 46.679 -49.771 -3.862 1.00 38.05 183 TYR D C 1
ATOM 5716 O O . TYR D 1 183 ? 47.689 -50.427 -3.680 1.00 37.98 183 TYR D O 1
ATOM 5725 N N . PHE D 1 184 ? 46.271 -48.839 -2.995 1.00 38.40 184 PHE D N 1
ATOM 5726 C CA . PHE D 1 184 ? 47.148 -48.376 -1.954 1.00 38.59 184 PHE D CA 1
ATOM 5727 C C . PHE D 1 184 ? 46.586 -48.644 -0.570 1.00 38.65 184 PHE D C 1
ATOM 5728 O O . PHE D 1 184 ? 47.314 -48.525 0.404 1.00 39.04 184 PHE D O 1
ATOM 5736 N N . GLY D 1 185 ? 45.322 -49.032 -0.473 1.00 37.82 185 GLY D N 1
ATOM 5737 C CA . GLY D 1 185 ? 44.744 -49.416 0.822 1.00 38.04 185 GLY D CA 1
ATOM 5738 C C . GLY D 1 185 ? 44.025 -48.277 1.541 1.00 37.55 185 GLY D C 1
ATOM 5739 O O . GLY D 1 185 ? 44.004 -47.152 1.067 1.00 36.35 185 GLY D O 1
ATOM 5740 N N . LYS D 1 186 ? 43.430 -48.585 2.692 1.00 36.99 186 LYS D N 1
ATOM 5741 C CA . LYS D 1 186 ? 42.485 -47.663 3.300 1.00 37.90 186 LYS D CA 1
ATOM 5742 C C . LYS D 1 186 ? 43.114 -46.387 3.862 1.00 36.85 186 LYS D C 1
ATOM 5743 O O . LYS D 1 186 ? 42.484 -45.332 3.834 1.00 35.95 186 LYS D O 1
ATOM 5749 N N . HIS D 1 187 ? 44.327 -46.483 4.417 1.00 35.98 187 HIS D N 1
ATOM 5750 C CA . HIS D 1 187 ? 44.962 -45.288 4.975 1.00 36.01 187 HIS D CA 1
ATOM 5751 C C . HIS D 1 187 ? 45.209 -44.249 3.892 1.00 35.80 187 HIS D C 1
ATOM 5752 O O . HIS D 1 187 ? 44.834 -43.061 4.037 1.00 36.52 187 HIS D O 1
ATOM 5759 N N . THR D 1 188 ? 45.816 -44.704 2.801 1.00 35.11 188 THR D N 1
ATOM 5760 C CA . THR D 1 188 ? 46.085 -43.853 1.623 1.00 35.41 188 THR D CA 1
ATOM 5761 C C . THR D 1 188 ? 44.753 -43.299 1.123 1.00 36.10 188 THR D C 1
ATOM 5762 O O . THR D 1 188 ? 44.632 -42.110 0.880 1.00 35.23 188 THR D O 1
ATOM 5766 N N . ARG D 1 189 ? 43.730 -44.143 1.065 1.00 36.32 189 ARG D N 1
ATOM 5767 C CA . ARG D 1 189 ? 42.405 -43.656 0.757 1.00 37.22 189 ARG D CA 1
ATOM 5768 C C . ARG D 1 189 ? 41.951 -42.555 1.705 1.00 38.95 189 ARG D C 1
ATOM 5769 O O . ARG D 1 189 ? 41.454 -41.481 1.258 1.00 38.66 189 ARG D O 1
ATOM 5777 N N . ASN D 1 190 ? 42.044 -42.820 3.008 1.00 39.39 190 ASN D N 1
ATOM 5778 C CA . ASN D 1 190 ? 41.544 -41.837 3.997 1.00 40.45 190 ASN D CA 1
ATOM 5779 C C . ASN D 1 190 ? 42.317 -40.517 3.926 1.00 40.93 190 ASN D C 1
ATOM 5780 O O . ASN D 1 190 ? 41.722 -39.454 4.070 1.00 39.89 190 ASN D O 1
ATOM 5785 N N . LEU D 1 191 ? 43.639 -40.610 3.745 1.00 42.71 191 LEU D N 1
ATOM 5786 C CA . LEU D 1 191 ? 44.500 -39.450 3.525 1.00 44.83 191 LEU D CA 1
ATOM 5787 C C . LEU D 1 191 ? 44.039 -38.695 2.283 1.00 46.28 191 LEU D C 1
ATOM 5788 O O . LEU D 1 191 ? 43.911 -37.461 2.286 1.00 46.53 191 LEU D O 1
ATOM 5793 N N . GLY D 1 192 ? 43.776 -39.448 1.210 1.00 47.63 192 GLY D N 1
ATOM 5794 C CA . GLY D 1 192 ? 43.255 -38.862 -0.032 1.00 47.64 192 GLY D CA 1
ATOM 5795 C C . GLY D 1 192 ? 41.981 -38.102 0.256 1.00 47.76 192 GLY D C 1
ATOM 5796 O O . GLY D 1 192 ? 41.835 -36.948 -0.132 1.00 47.53 192 GLY D O 1
ATOM 5797 N N . ASN D 1 193 ? 41.066 -38.753 0.964 1.00 47.88 193 ASN D N 1
ATOM 5798 C CA . ASN D 1 193 ? 39.812 -38.171 1.360 1.00 48.71 193 ASN D CA 1
ATOM 5799 C C . ASN D 1 193 ? 39.983 -36.915 2.248 1.00 49.04 193 ASN D C 1
ATOM 5800 O O . ASN D 1 193 ? 39.177 -35.980 2.182 1.00 48.94 193 ASN D O 1
ATOM 5805 N N . GLN D 1 194 ? 41.036 -36.911 3.065 1.00 48.75 194 GLN D N 1
ATOM 5806 C CA . GLN D 1 194 ? 41.384 -35.737 3.890 1.00 50.42 194 GLN D CA 1
ATOM 5807 C C . GLN D 1 194 ? 41.947 -34.603 3.012 1.00 50.20 194 GLN D C 1
ATOM 5808 O O . GLN D 1 194 ? 41.517 -33.449 3.126 1.00 51.10 194 GLN D O 1
ATOM 5814 N N . PHE D 1 195 ? 42.921 -34.934 2.156 1.00 50.06 195 PHE D N 1
ATOM 5815 C CA . PHE D 1 195 ? 43.505 -33.951 1.223 1.00 48.90 195 PHE D CA 1
ATOM 5816 C C . PHE D 1 195 ? 42.383 -33.206 0.496 1.00 48.90 195 PHE D C 1
ATOM 5817 O O . PHE D 1 195 ? 42.469 -31.995 0.246 1.00 48.02 195 PHE D O 1
ATOM 5825 N N . LEU D 1 196 ? 41.303 -33.920 0.205 1.00 48.51 196 LEU D N 1
ATOM 5826 C CA . LEU D 1 196 ? 40.241 -33.371 -0.615 1.00 49.45 196 LEU D CA 1
ATOM 5827 C C . LEU D 1 196 ? 39.297 -32.521 0.231 1.00 51.29 196 LEU D C 1
ATOM 5828 O O . LEU D 1 196 ? 38.439 -31.814 -0.315 1.00 51.53 196 LEU D O 1
ATOM 5833 N N . SER D 1 197 ? 39.444 -32.589 1.553 1.00 52.36 197 SER D N 1
ATOM 5834 C CA . SER D 1 197 ? 38.496 -31.926 2.491 1.00 53.89 197 SER D CA 1
ATOM 5835 C C . SER D 1 197 ? 37.026 -32.305 2.228 1.00 54.28 197 SER D C 1
ATOM 5836 O O . SER D 1 197 ? 36.178 -31.421 2.016 1.00 54.50 197 SER D O 1
ATOM 5839 N N . LYS E 1 7 ? 29.324 18.336 43.843 1.00 61.82 7 LYS E N 1
ATOM 5840 C CA . LYS E 1 7 ? 28.185 18.848 44.665 1.00 61.33 7 LYS E CA 1
ATOM 5841 C C . LYS E 1 7 ? 27.147 17.707 44.841 1.00 60.59 7 LYS E C 1
ATOM 5842 O O . LYS E 1 7 ? 27.494 16.509 44.921 1.00 61.34 7 LYS E O 1
ATOM 5844 N N . ASN E 1 8 ? 25.881 18.067 44.927 1.00 58.25 8 ASN E N 1
ATOM 5845 C CA . ASN E 1 8 ? 24.859 17.051 44.946 1.00 56.01 8 ASN E CA 1
ATOM 5846 C C . ASN E 1 8 ? 24.560 16.715 43.485 1.00 52.88 8 ASN E C 1
ATOM 5847 O O . ASN E 1 8 ? 24.920 17.498 42.607 1.00 53.97 8 ASN E O 1
ATOM 5852 N N . LEU E 1 9 ? 23.952 15.559 43.223 1.00 48.66 9 LEU E N 1
ATOM 5853 C CA . LEU E 1 9 ? 23.420 15.218 41.891 1.00 45.00 9 LEU E CA 1
ATOM 5854 C C . LEU E 1 9 ? 21.929 14.869 42.040 1.00 42.89 9 LEU E C 1
ATOM 5855 O O . LEU E 1 9 ? 21.564 14.109 42.939 1.00 42.68 9 LEU E O 1
ATOM 5860 N N . ARG E 1 10 ? 21.087 15.411 41.164 1.00 39.77 10 ARG E N 1
ATOM 5861 C CA . ARG E 1 10 ? 19.638 15.139 41.191 1.00 37.39 10 ARG E CA 1
ATOM 5862 C C . ARG E 1 10 ? 19.177 14.472 39.873 1.00 36.00 10 ARG E C 1
ATOM 5863 O O . ARG E 1 10 ? 19.570 14.927 38.757 1.00 35.10 10 ARG E O 1
ATOM 5871 N N . VAL E 1 11 ? 18.377 13.406 40.012 1.00 34.37 11 VAL E N 1
ATOM 5872 C CA . VAL E 1 11 ? 17.702 12.758 38.890 1.00 32.84 11 VAL E CA 1
ATOM 5873 C C . VAL E 1 11 ? 16.201 12.802 39.127 1.00 31.98 11 VAL E C 1
ATOM 5874 O O . VAL E 1 11 ? 15.688 12.391 40.199 1.00 31.29 11 VAL E O 1
ATOM 5878 N N . VAL E 1 12 ? 15.485 13.376 38.188 1.00 29.54 12 VAL E N 1
ATOM 5879 C CA . VAL E 1 12 ? 14.041 13.292 38.256 1.00 29.39 12 VAL E CA 1
ATOM 5880 C C . VAL E 1 12 ? 13.596 12.362 37.110 1.00 30.44 12 VAL E C 1
ATOM 5881 O O . VAL E 1 12 ? 14.018 12.532 35.963 1.00 30.42 12 VAL E O 1
ATOM 5885 N N . ALA E 1 13 ? 12.703 11.421 37.416 1.00 29.80 13 ALA E N 1
ATOM 5886 C CA . ALA E 1 13 ? 12.193 10.429 36.451 1.00 27.90 13 ALA E CA 1
ATOM 5887 C C . ALA E 1 13 ? 10.652 10.541 36.359 1.00 28.67 13 ALA E C 1
ATOM 5888 O O . ALA E 1 13 ? 9.910 10.290 37.336 1.00 27.97 13 ALA E O 1
ATOM 5890 N N . LEU E 1 14 ? 10.190 11.016 35.216 1.00 27.12 14 LEU E N 1
ATOM 5891 C CA . LEU E 1 14 ? 8.793 11.150 34.971 1.00 28.26 14 LEU E CA 1
ATOM 5892 C C . LEU E 1 14 ? 8.231 9.826 34.470 1.00 28.53 14 LEU E C 1
ATOM 5893 O O . LEU E 1 14 ? 8.689 9.293 33.443 1.00 28.31 14 LEU E O 1
ATOM 5898 N N . ALA E 1 15 ? 7.230 9.338 35.167 1.00 27.97 15 ALA E N 1
ATOM 5899 C CA . ALA E 1 15 ? 6.585 8.066 34.772 1.00 28.40 15 ALA E CA 1
ATOM 5900 C C . ALA E 1 15 ? 5.168 8.316 34.290 1.00 28.90 15 ALA E C 1
ATOM 5901 O O . ALA E 1 15 ? 4.211 8.412 35.107 1.00 29.20 15 ALA E O 1
ATOM 5903 N N . PRO E 1 16 ? 4.991 8.394 32.952 1.00 28.79 16 PRO E N 1
ATOM 5904 C CA . PRO E 1 16 ? 3.683 8.843 32.524 1.00 29.98 16 PRO E CA 1
ATOM 5905 C C . PRO E 1 16 ? 2.593 7.773 32.563 1.00 29.73 16 PRO E C 1
ATOM 5906 O O . PRO E 1 16 ? 1.444 8.135 32.456 1.00 28.81 16 PRO E O 1
ATOM 5910 N N . THR E 1 17 ? 2.922 6.484 32.664 1.00 28.70 17 THR E N 1
ATOM 5911 C CA . THR E 1 17 ? 1.829 5.463 32.716 1.00 27.15 17 THR E CA 1
ATOM 5912 C C . THR E 1 17 ? 2.187 4.225 33.567 1.00 28.23 17 THR E C 1
ATOM 5913 O O . THR E 1 17 ? 3.264 3.661 33.429 1.00 26.52 17 THR E O 1
ATOM 5917 N N . GLY E 1 18 ? 1.265 3.837 34.462 1.00 26.97 18 GLY E N 1
ATOM 5918 C CA . GLY E 1 18 ? 1.412 2.630 35.285 1.00 27.49 18 GLY E CA 1
ATOM 5919 C C . GLY E 1 18 ? 1.337 1.363 34.435 1.00 27.82 18 GLY E C 1
ATOM 5920 O O . GLY E 1 18 ? 1.659 0.288 34.935 1.00 28.55 18 GLY E O 1
ATOM 5921 N N . ARG E 1 19 ? 0.913 1.478 33.169 1.00 27.05 19 ARG E N 1
ATOM 5922 C CA . ARG E 1 19 ? 0.907 0.316 32.251 1.00 27.90 19 ARG E CA 1
ATOM 5923 C C . ARG E 1 19 ? 2.343 -0.059 31.896 1.00 28.27 19 ARG E C 1
ATOM 5924 O O . ARG E 1 19 ? 2.641 -1.231 31.707 1.00 27.48 19 ARG E O 1
ATOM 5932 N N . TYR E 1 20 ? 3.215 0.934 31.768 1.00 26.97 20 TYR E N 1
ATOM 5933 C CA . TYR E 1 20 ? 4.629 0.658 31.414 1.00 28.30 20 TYR E CA 1
ATOM 5934 C C . TYR E 1 20 ? 5.596 1.543 32.186 1.00 27.10 20 TYR E C 1
ATOM 5935 O O . TYR E 1 20 ? 5.959 2.631 31.705 1.00 28.70 20 TYR E O 1
ATOM 5944 N N . PHE E 1 21 ? 5.965 1.142 33.394 1.00 25.59 21 PHE E N 1
ATOM 5945 C CA . PHE E 1 21 ? 6.811 2.014 34.250 1.00 26.00 21 PHE E CA 1
ATOM 5946 C C . PHE E 1 21 ? 7.994 1.243 34.774 1.00 25.29 21 PHE E C 1
ATOM 5947 O O . PHE E 1 21 ? 8.858 1.821 35.406 1.00 27.26 21 PHE E O 1
ATOM 5955 N N . ALA E 1 22 ? 8.085 -0.056 34.454 1.00 26.45 22 ALA E N 1
ATOM 5956 C CA . ALA E 1 22 ? 9.188 -0.864 34.982 1.00 25.69 22 ALA E CA 1
ATOM 5957 C C . ALA E 1 22 ? 10.532 -0.305 34.542 1.00 25.79 22 ALA E C 1
ATOM 5958 O O . ALA E 1 22 ? 11.490 -0.376 35.310 1.00 25.21 22 ALA E O 1
ATOM 5960 N N . SER E 1 23 ? 10.603 0.199 33.301 1.00 26.44 23 SER E N 1
ATOM 5961 C CA . SER E 1 23 ? 11.864 0.737 32.748 1.00 27.43 23 SER E CA 1
ATOM 5962 C C . SER E 1 23 ? 12.383 2.005 33.444 1.00 27.26 23 SER E C 1
ATOM 5963 O O . SER E 1 23 ? 13.614 2.252 33.468 1.00 27.33 23 SER E O 1
ATOM 5966 N N . ILE E 1 24 ? 11.475 2.818 33.981 1.00 27.14 24 ILE E N 1
ATOM 5967 C CA . ILE E 1 24 ? 11.896 3.940 34.860 1.00 28.10 24 ILE E CA 1
ATOM 5968 C C . ILE E 1 24 ? 12.497 3.398 36.158 1.00 28.16 24 ILE E C 1
ATOM 5969 O O . ILE E 1 24 ? 13.549 3.884 36.617 1.00 26.65 24 ILE E O 1
ATOM 5974 N N . ILE E 1 25 ? 11.807 2.424 36.786 1.00 26.42 25 ILE E N 1
ATOM 5975 C CA . ILE E 1 25 ? 12.286 1.799 38.022 1.00 27.70 25 ILE E CA 1
ATOM 5976 C C . ILE E 1 25 ? 13.652 1.102 37.834 1.00 27.84 25 ILE E C 1
ATOM 5977 O O . ILE E 1 25 ? 14.556 1.296 38.639 1.00 26.80 25 ILE E O 1
ATOM 5982 N N . SER E 1 26 ? 13.835 0.340 36.755 1.00 26.42 26 SER E N 1
ATOM 5983 C CA . SER E 1 26 ? 15.170 -0.243 36.551 1.00 27.47 26 SER E CA 1
ATOM 5984 C C . SER E 1 26 ? 16.283 0.799 36.312 1.00 27.99 26 SER E C 1
ATOM 5985 O O . SER E 1 26 ? 17.447 0.635 36.785 1.00 28.48 26 SER E O 1
ATOM 5988 N N . SER E 1 27 ? 15.929 1.874 35.628 1.00 29.12 27 SER E N 1
ATOM 5989 C CA . SER E 1 27 ? 16.916 2.951 35.417 1.00 29.71 27 SER E CA 1
ATOM 5990 C C . SER E 1 27 ? 17.425 3.518 36.748 1.00 29.53 27 SER E C 1
ATOM 5991 O O . SER E 1 27 ? 18.655 3.772 36.914 1.00 29.57 27 SER E O 1
ATOM 5994 N N . LEU E 1 28 ? 16.494 3.771 37.665 1.00 28.60 28 LEU E N 1
ATOM 5995 C CA . LEU E 1 28 ? 16.854 4.282 39.000 1.00 30.05 28 LEU E CA 1
ATOM 5996 C C . LEU E 1 28 ? 17.613 3.270 39.797 1.00 30.04 28 LEU E C 1
ATOM 5997 O O . LEU E 1 28 ? 18.541 3.640 40.513 1.00 29.20 28 LEU E O 1
ATOM 6002 N N . GLU E 1 29 ? 17.220 1.989 39.716 1.00 29.83 29 GLU E N 1
ATOM 6003 C CA . GLU E 1 29 ? 17.980 0.940 40.426 1.00 29.89 29 GLU E CA 1
ATOM 6004 C C . GLU E 1 29 ? 19.463 0.913 39.935 1.00 31.21 29 GLU E C 1
ATOM 6005 O O . GLU E 1 29 ? 20.394 0.825 40.773 1.00 32.63 29 GLU E O 1
ATOM 6011 N N . ILE E 1 30 ? 19.669 1.021 38.614 1.00 31.60 30 ILE E N 1
ATOM 6012 C CA . ILE E 1 30 ? 21.003 1.004 38.017 1.00 31.65 30 ILE E CA 1
ATOM 6013 C C . ILE E 1 30 ? 21.781 2.223 38.471 1.00 31.28 30 ILE E C 1
ATOM 6014 O O . ILE E 1 30 ? 22.892 2.091 38.978 1.00 34.93 30 ILE E O 1
ATOM 6019 N N . LEU E 1 31 ? 21.176 3.400 38.403 1.00 32.35 31 LEU E N 1
ATOM 6020 C CA . LEU E 1 31 ? 21.912 4.626 38.726 1.00 32.52 31 LEU E CA 1
ATOM 6021 C C . LEU E 1 31 ? 22.185 4.775 40.226 1.00 33.49 31 LEU E C 1
ATOM 6022 O O . LEU E 1 31 ? 23.251 5.276 40.613 1.00 33.80 31 LEU E O 1
ATOM 6027 N N . GLU E 1 32 ? 21.213 4.397 41.065 1.00 33.71 32 GLU E N 1
ATOM 6028 C CA . GLU E 1 32 ? 21.435 4.373 42.521 1.00 34.78 32 GLU E CA 1
ATOM 6029 C C . GLU E 1 32 ? 22.475 3.355 42.933 1.00 35.77 32 GLU E C 1
ATOM 6030 O O . GLU E 1 32 ? 23.259 3.620 43.852 1.00 36.54 32 GLU E O 1
ATOM 6036 N N . THR E 1 33 ? 22.495 2.204 42.281 1.00 35.21 33 THR E N 1
ATOM 6037 C CA . THR E 1 33 ? 23.448 1.196 42.634 1.00 38.20 33 THR E CA 1
ATOM 6038 C C . THR E 1 33 ? 24.876 1.695 42.242 1.00 40.57 33 THR E C 1
ATOM 6039 O O . THR E 1 33 ? 25.842 1.463 42.972 1.00 41.63 33 THR E O 1
ATOM 6043 N N . ALA E 1 34 ? 24.988 2.356 41.093 1.00 41.01 34 ALA E N 1
ATOM 6044 C CA . ALA E 1 34 ? 26.271 2.892 40.656 1.00 42.20 34 ALA E CA 1
ATOM 6045 C C . ALA E 1 34 ? 26.727 3.964 41.641 1.00 43.43 34 ALA E C 1
ATOM 6046 O O . ALA E 1 34 ? 27.889 3.958 42.031 1.00 44.26 34 ALA E O 1
ATOM 6048 N N . ALA E 1 35 ? 25.822 4.868 42.045 1.00 43.87 35 ALA E N 1
ATOM 6049 C CA . ALA E 1 35 ? 26.138 5.915 43.019 1.00 45.25 35 ALA E CA 1
ATOM 6050 C C . ALA E 1 35 ? 26.588 5.350 44.348 1.00 47.33 35 ALA E C 1
ATOM 6051 O O . ALA E 1 35 ? 27.454 5.939 45.032 1.00 46.89 35 ALA E O 1
ATOM 6053 N N . GLU E 1 36 ? 25.986 4.232 44.751 1.00 48.92 36 GLU E N 1
ATOM 6054 C CA . GLU E 1 36 ? 26.369 3.642 46.031 1.00 51.67 36 GLU E CA 1
ATOM 6055 C C . GLU E 1 36 ? 27.711 2.863 45.968 1.00 52.21 36 GLU E C 1
ATOM 6056 O O . GLU E 1 36 ? 28.533 2.974 46.875 1.00 52.67 36 GLU E O 1
ATOM 6062 N N . PHE E 1 37 ? 27.983 2.147 44.883 1.00 52.39 37 PHE E N 1
ATOM 6063 C CA . PHE E 1 37 ? 29.327 1.566 44.718 1.00 53.97 37 PHE E CA 1
ATOM 6064 C C . PHE E 1 37 ? 30.409 2.658 44.584 1.00 54.93 37 PHE E C 1
ATOM 6065 O O . PHE E 1 37 ? 31.583 2.445 44.939 1.00 55.03 37 PHE E O 1
ATOM 6067 N N . ALA E 1 38 ? 30.040 3.825 44.080 1.00 55.43 38 ALA E N 1
ATOM 6068 C CA . ALA E 1 38 ? 31.039 4.882 43.909 1.00 56.82 38 ALA E CA 1
ATOM 6069 C C . ALA E 1 38 ? 31.121 5.638 45.208 1.00 57.71 38 ALA E C 1
ATOM 6070 O O . ALA E 1 38 ? 31.900 6.574 45.336 1.00 58.56 38 ALA E O 1
ATOM 6072 N N . GLU E 1 39 ? 30.294 5.235 46.172 1.00 58.80 39 GLU E N 1
ATOM 6073 C CA . GLU E 1 39 ? 30.217 5.909 47.467 1.00 59.84 39 GLU E CA 1
ATOM 6074 C C . GLU E 1 39 ? 30.051 7.386 47.239 1.00 59.89 39 GLU E C 1
ATOM 6075 O O . GLU E 1 39 ? 30.776 8.201 47.811 1.00 59.97 39 GLU E O 1
ATOM 6081 N N . PHE E 1 40 ? 29.105 7.712 46.368 1.00 59.87 40 PHE E N 1
ATOM 6082 C CA . PHE E 1 40 ? 28.731 9.079 46.068 1.00 60.36 40 PHE E CA 1
ATOM 6083 C C . PHE E 1 40 ? 27.552 9.423 46.974 1.00 60.30 40 PHE E C 1
ATOM 6084 O O . PHE E 1 40 ? 26.429 8.957 46.744 1.00 60.60 40 PHE E O 1
ATOM 6092 N N . GLN E 1 41 ? 27.773 10.235 48.002 1.00 59.73 41 GLN E N 1
ATOM 6093 C CA . GLN E 1 41 ? 26.713 10.394 48.996 1.00 59.56 41 GLN E CA 1
ATOM 6094 C C . GLN E 1 41 ? 25.660 11.479 48.720 1.00 57.92 41 GLN E C 1
ATOM 6095 O O . GLN E 1 41 ? 24.598 11.462 49.355 1.00 59.13 41 GLN E O 1
ATOM 6101 N N . GLY E 1 42 ? 25.915 12.419 47.807 1.00 55.26 42 GLY E N 1
ATOM 6102 C CA . GLY E 1 42 ? 24.905 13.471 47.562 1.00 51.70 42 GLY E CA 1
ATOM 6103 C C . GLY E 1 42 ? 23.849 13.124 46.502 1.00 48.90 42 GLY E C 1
ATOM 6104 O O . GLY E 1 42 ? 23.061 13.986 46.101 1.00 49.47 42 GLY E O 1
ATOM 6105 N N . PHE E 1 43 ? 23.809 11.863 46.078 1.00 44.81 43 PHE E N 1
ATOM 6106 C CA . PHE E 1 43 ? 22.963 11.445 44.961 1.00 41.13 43 PHE E CA 1
ATOM 6107 C C . PHE E 1 43 ? 21.490 11.249 45.342 1.00 39.48 43 PHE E C 1
ATOM 6108 O O . PHE E 1 43 ? 21.203 10.522 46.293 1.00 39.26 43 PHE E O 1
ATOM 6116 N N . MET E 1 44 ? 20.564 11.898 44.633 1.00 36.14 44 MET E N 1
ATOM 6117 C CA . MET E 1 44 ? 19.174 11.688 44.895 1.00 35.35 44 MET E CA 1
ATOM 6118 C C . MET E 1 44 ? 18.415 11.472 43.599 1.00 34.23 44 MET E C 1
ATOM 6119 O O . MET E 1 44 ? 18.708 12.127 42.614 1.00 34.08 44 MET E O 1
ATOM 6124 N N . THR E 1 45 ? 17.443 10.559 43.604 1.00 33.02 45 THR E N 1
ATOM 6125 C CA . THR E 1 45 ? 16.555 10.403 42.444 1.00 31.89 45 THR E CA 1
ATOM 6126 C C . THR E 1 45 ? 15.101 10.603 42.887 1.00 31.36 45 THR E C 1
ATOM 6127 O O . THR E 1 45 ? 14.790 10.434 44.064 1.00 32.09 45 THR E O 1
ATOM 6131 N N . HIS E 1 46 ? 14.209 10.927 41.969 1.00 29.96 46 HIS E N 1
ATOM 6132 C CA . HIS E 1 46 ? 12.810 11.216 42.332 1.00 30.73 46 HIS E CA 1
ATOM 6133 C C . HIS E 1 46 ? 11.903 10.706 41.235 1.00 31.73 46 HIS E C 1
ATOM 6134 O O . HIS E 1 46 ? 12.119 11.047 40.056 1.00 31.98 46 HIS E O 1
ATOM 6141 N N . VAL E 1 47 ? 10.888 9.914 41.610 1.00 30.02 47 VAL E N 1
ATOM 6142 C CA . VAL E 1 47 ? 9.877 9.581 40.658 1.00 29.49 47 VAL E CA 1
ATOM 6143 C C . VAL E 1 47 ? 8.740 10.586 40.719 1.00 29.00 47 VAL E C 1
ATOM 6144 O O . VAL E 1 47 ? 8.227 10.858 41.790 1.00 31.24 47 VAL E O 1
ATOM 6148 N N . VAL E 1 48 ? 8.324 11.100 39.568 1.00 27.41 48 VAL E N 1
ATOM 6149 C CA . VAL E 1 48 ? 7.186 11.994 39.527 1.00 27.54 48 VAL E CA 1
ATOM 6150 C C . VAL E 1 48 ? 6.193 11.470 38.513 1.00 26.80 48 VAL E C 1
ATOM 6151 O O . VAL E 1 48 ? 6.581 10.722 37.616 1.00 26.68 48 VAL E O 1
ATOM 6155 N N . THR E 1 49 ? 4.907 11.781 38.711 1.00 28.00 49 THR E N 1
ATOM 6156 C CA . THR E 1 49 ? 3.849 11.430 37.747 1.00 28.92 49 THR E CA 1
ATOM 6157 C C . THR E 1 49 ? 3.186 12.681 37.168 1.00 29.81 49 THR E C 1
ATOM 6158 O O . THR E 1 49 ? 3.210 13.782 37.801 1.00 30.61 49 THR E O 1
ATOM 6162 N N . PRO E 1 50 ? 2.579 12.541 35.976 1.00 30.99 50 PRO E N 1
ATOM 6163 C CA . PRO E 1 50 ? 2.124 13.740 35.252 1.00 31.30 50 PRO E CA 1
ATOM 6164 C C . PRO E 1 50 ? 1.146 14.541 36.012 1.00 32.19 50 PRO E C 1
ATOM 6165 O O . PRO E 1 50 ? 1.196 15.768 35.927 1.00 33.23 50 PRO E O 1
ATOM 6169 N N . ASN E 1 51 ? 0.300 13.890 36.803 1.00 30.76 51 ASN E N 1
ATOM 6170 C CA . ASN E 1 51 ? -0.680 14.642 37.590 1.00 31.20 51 ASN E CA 1
ATOM 6171 C C . ASN E 1 51 ? -0.405 14.549 39.091 1.00 30.75 51 ASN E C 1
ATOM 6172 O O . ASN E 1 51 ? -1.269 14.848 39.921 1.00 29.84 51 ASN E O 1
ATOM 6177 N N . ASN E 1 52 ? 0.784 14.067 39.440 1.00 29.94 52 ASN E N 1
ATOM 6178 C CA . ASN E 1 52 ? 1.180 13.913 40.841 1.00 31.14 52 ASN E CA 1
ATOM 6179 C C . ASN E 1 52 ? 0.318 12.945 41.654 1.00 30.99 52 ASN E C 1
ATOM 6180 O O . ASN E 1 52 ? 0.339 12.980 42.883 1.00 32.25 52 ASN E O 1
ATOM 6185 N N . ARG E 1 53 ? -0.448 12.091 40.967 1.00 30.01 53 ARG E N 1
ATOM 6186 C CA . ARG E 1 53 ? -1.286 11.105 41.656 1.00 29.87 53 ARG E CA 1
ATOM 6187 C C . ARG E 1 53 ? -0.587 9.731 41.533 1.00 29.24 53 ARG E C 1
ATOM 6188 O O . ARG E 1 53 ? 0.228 9.576 40.660 1.00 29.16 53 ARG E O 1
ATOM 6190 N N . PRO E 1 54 ? -0.959 8.751 42.372 1.00 28.68 54 PRO E N 1
ATOM 6191 C CA . PRO E 1 54 ? -0.370 7.378 42.289 1.00 27.69 54 PRO E CA 1
ATOM 6192 C C . PRO E 1 54 ? -0.519 6.786 40.889 1.00 27.82 54 PRO E C 1
ATOM 6193 O O . PRO E 1 54 ? -1.547 6.992 40.265 1.00 28.02 54 PRO E O 1
ATOM 6197 N N . LEU E 1 55 ? 0.490 6.095 40.367 1.00 27.70 55 LEU E N 1
ATOM 6198 C CA . LEU E 1 55 ? 0.286 5.294 39.178 1.00 28.61 55 LEU E CA 1
ATOM 6199 C C . LEU E 1 55 ? -0.393 3.979 39.606 1.00 29.32 55 LEU E C 1
ATOM 6200 O O . LEU E 1 55 ? -0.058 3.407 40.669 1.00 31.00 55 LEU E O 1
ATOM 6205 N N . ILE E 1 56 ? -1.325 3.518 38.798 1.00 28.52 56 ILE E N 1
ATOM 6206 C CA . ILE E 1 56 ? -1.928 2.210 38.989 1.00 27.74 56 ILE E CA 1
ATOM 6207 C C . ILE E 1 56 ? -1.135 1.232 38.081 1.00 27.09 56 ILE E C 1
ATOM 6208 O O . ILE E 1 56 ? -1.256 1.284 36.817 1.00 29.28 56 ILE E O 1
ATOM 6213 N N . GLY E 1 57 ? -0.293 0.427 38.719 1.00 27.65 57 GLY E N 1
ATOM 6214 C CA . GLY E 1 57 ? 0.631 -0.518 38.057 1.00 28.12 57 GLY E CA 1
ATOM 6215 C C . GLY E 1 57 ? -0.049 -1.851 37.845 1.00 28.99 57 GLY E C 1
ATOM 6216 O O . GLY E 1 57 ? -1.153 -2.051 38.323 1.00 29.57 57 GLY E O 1
ATOM 6217 N N . ARG E 1 58 ? 0.582 -2.770 37.117 1.00 28.13 58 ARG E N 1
ATOM 6218 C CA . ARG E 1 58 ? -0.031 -4.066 36.901 1.00 28.44 58 ARG E CA 1
ATOM 6219 C C . ARG E 1 58 ? 0.061 -4.955 38.147 1.00 28.53 58 ARG E C 1
ATOM 6220 O O . ARG E 1 58 ? 0.867 -4.674 39.033 1.00 30.35 58 ARG E O 1
ATOM 6228 N N . GLY E 1 59 ? -0.786 -5.974 38.274 1.00 28.02 59 GLY E N 1
ATOM 6229 C CA . GLY E 1 59 ? -0.699 -6.783 39.483 1.00 27.48 59 GLY E CA 1
ATOM 6230 C C . GLY E 1 59 ? -1.357 -6.163 40.688 1.00 25.54 59 GLY E C 1
ATOM 6231 O O . GLY E 1 59 ? -1.066 -6.524 41.841 1.00 24.72 59 GLY E O 1
ATOM 6232 N N . GLY E 1 60 ? -2.296 -5.274 40.422 1.00 26.78 60 GLY E N 1
ATOM 6233 C CA . GLY E 1 60 ? -3.116 -4.724 41.494 1.00 25.49 60 GLY E CA 1
ATOM 6234 C C . GLY E 1 60 ? -2.328 -3.849 42.453 1.00 26.03 60 GLY E C 1
ATOM 6235 O O . GLY E 1 60 ? -2.604 -3.849 43.647 1.00 26.03 60 GLY E O 1
ATOM 6236 N N . ILE E 1 61 ? -1.358 -3.087 41.974 1.00 26.52 61 ILE E N 1
ATOM 6237 C CA . ILE E 1 61 ? -0.643 -2.183 42.888 1.00 27.64 61 ILE E CA 1
ATOM 6238 C C . ILE E 1 61 ? -0.904 -0.690 42.572 1.00 26.95 61 ILE E C 1
ATOM 6239 O O . ILE E 1 61 ? -1.283 -0.342 41.450 1.00 29.12 61 ILE E O 1
ATOM 6244 N N . SER E 1 62 ? -0.613 0.179 43.542 1.00 27.71 62 SER E N 1
ATOM 6245 C CA . SER E 1 62 ? -0.540 1.618 43.270 1.00 28.61 62 SER E CA 1
ATOM 6246 C C . SER E 1 62 ? 0.817 2.102 43.741 1.00 27.14 62 SER E C 1
ATOM 6247 O O . SER E 1 62 ? 1.388 1.619 44.710 1.00 27.85 62 SER E O 1
ATOM 6250 N N . VAL E 1 63 ? 1.320 3.061 43.013 1.00 28.25 63 VAL E N 1
ATOM 6251 C CA . VAL E 1 63 ? 2.695 3.522 43.201 1.00 27.79 63 VAL E CA 1
ATOM 6252 C C . VAL E 1 63 ? 2.586 5.028 43.509 1.00 28.36 63 VAL E C 1
ATOM 6253 O O . VAL E 1 63 ? 2.164 5.831 42.624 1.00 27.82 63 VAL E O 1
ATOM 6257 N N . GLN E 1 64 ? 2.893 5.354 44.760 1.00 26.48 64 GLN E N 1
ATOM 6258 C CA . GLN E 1 64 ? 2.608 6.682 45.333 1.00 26.73 64 GLN E CA 1
ATOM 6259 C C . GLN E 1 64 ? 3.912 7.516 45.294 1.00 26.71 64 GLN E C 1
ATOM 6260 O O . GLN E 1 64 ? 4.929 7.158 45.950 1.00 25.71 64 GLN E O 1
ATOM 6266 N N . PRO E 1 65 ? 3.893 8.586 44.504 1.00 27.16 65 PRO E N 1
ATOM 6267 C CA . PRO E 1 65 ? 5.112 9.411 44.511 1.00 28.23 65 PRO E CA 1
ATOM 6268 C C . PRO E 1 65 ? 5.077 10.389 45.679 1.00 28.51 65 PRO E C 1
ATOM 6269 O O . PRO E 1 65 ? 4.008 10.657 46.220 1.00 27.32 65 PRO E O 1
ATOM 6273 N N . THR E 1 66 ? 6.254 10.929 46.056 1.00 29.03 66 THR E N 1
ATOM 6274 C CA . THR E 1 66 ? 6.310 11.768 47.241 1.00 29.25 66 THR E CA 1
ATOM 6275 C C . THR E 1 66 ? 6.859 13.169 46.935 1.00 30.72 66 THR E C 1
ATOM 6276 O O . THR E 1 66 ? 7.303 13.872 47.837 1.00 31.30 66 THR E O 1
ATOM 6280 N N . ALA E 1 67 ? 6.893 13.526 45.668 1.00 30.48 67 ALA E N 1
ATOM 6281 C CA . ALA E 1 67 ? 7.186 14.918 45.267 1.00 32.36 67 ALA E CA 1
ATOM 6282 C C . ALA E 1 67 ? 6.317 15.214 44.057 1.00 32.26 67 ALA E C 1
ATOM 6283 O O . ALA E 1 67 ? 5.959 14.284 43.283 1.00 30.87 67 ALA E O 1
ATOM 6285 N N . GLN E 1 68 ? 6.036 16.501 43.858 1.00 32.18 68 GLN E N 1
ATOM 6286 C CA . GLN E 1 68 ? 5.397 16.955 42.672 1.00 32.26 68 GLN E CA 1
ATOM 6287 C C . GLN E 1 68 ? 6.448 17.395 41.651 1.00 32.68 68 GLN E C 1
ATOM 6288 O O . GLN E 1 68 ? 7.478 18.023 41.993 1.00 30.03 68 GLN E O 1
ATOM 6294 N N . TRP E 1 69 ? 6.126 17.188 40.378 1.00 31.81 69 TRP E N 1
ATOM 6295 C CA . TRP E 1 69 ? 7.099 17.535 39.329 1.00 31.54 69 TRP E CA 1
ATOM 6296 C C . TRP E 1 69 ? 7.335 19.044 39.290 1.00 31.72 69 TRP E C 1
ATOM 6297 O O . TRP E 1 69 ? 8.455 19.482 38.998 1.00 31.11 69 TRP E O 1
ATOM 6308 N N . GLN E 1 70 ? 6.276 19.803 39.581 1.00 33.20 70 GLN E N 1
ATOM 6309 C CA . GLN E 1 70 ? 6.336 21.286 39.669 1.00 35.34 70 GLN E CA 1
ATOM 6310 C C . GLN E 1 70 ? 7.331 21.809 40.689 1.00 35.83 70 GLN E C 1
ATOM 6311 O O . GLN E 1 70 ? 7.724 22.954 40.617 1.00 36.35 70 GLN E O 1
ATOM 6317 N N . SER E 1 71 ? 7.714 20.998 41.660 1.00 36.30 71 SER E N 1
ATOM 6318 C CA . SER E 1 71 ? 8.650 21.444 42.677 1.00 36.96 71 SER E CA 1
ATOM 6319 C C . SER E 1 71 ? 10.106 21.426 42.204 1.00 37.28 71 SER E C 1
ATOM 6320 O O . SER E 1 71 ? 11.005 21.904 42.903 1.00 36.19 71 SER E O 1
ATOM 6323 N N . PHE E 1 72 ? 10.369 20.883 41.007 1.00 37.30 72 PHE E N 1
ATOM 6324 C CA . PHE E 1 72 ? 11.751 20.772 40.527 1.00 37.65 72 PHE E CA 1
ATOM 6325 C C . PHE E 1 72 ? 12.026 21.859 39.507 1.00 39.91 72 PHE E C 1
ATOM 6326 O O . PHE E 1 72 ? 11.508 21.829 38.360 1.00 40.79 72 PHE E O 1
ATOM 6334 N N . ASP E 1 73 ? 12.811 22.842 39.944 1.00 40.57 73 ASP E N 1
ATOM 6335 C CA . ASP E 1 73 ? 13.198 23.986 39.117 1.00 41.78 73 ASP E CA 1
ATOM 6336 C C . ASP E 1 73 ? 14.448 23.668 38.336 1.00 40.51 73 ASP E C 1
ATOM 6337 O O . ASP E 1 73 ? 14.801 24.398 37.419 1.00 39.72 73 ASP E O 1
ATOM 6342 N N . PHE E 1 74 ? 15.157 22.611 38.731 1.00 39.21 74 PHE E N 1
ATOM 6343 C CA . PHE E 1 74 ? 16.343 22.202 38.014 1.00 39.09 74 PHE E CA 1
ATOM 6344 C C . PHE E 1 74 ? 16.645 20.747 38.309 1.00 37.76 74 PHE E C 1
ATOM 6345 O O . PHE E 1 74 ? 16.143 20.201 39.277 1.00 38.49 74 PHE E O 1
ATOM 6353 N N . THR E 1 75 ? 17.467 20.115 37.482 1.00 36.43 75 THR E N 1
ATOM 6354 C CA . THR E 1 75 ? 17.887 18.749 37.729 1.00 34.41 75 THR E CA 1
ATOM 6355 C C . THR E 1 75 ? 19.065 18.472 36.852 1.00 34.34 75 THR E C 1
ATOM 6356 O O . THR E 1 75 ? 19.229 19.118 35.780 1.00 36.11 75 THR E O 1
ATOM 6360 N N . ASN E 1 76 ? 19.938 17.579 37.306 1.00 32.83 76 ASN E N 1
ATOM 6361 C CA . ASN E 1 76 ? 21.070 17.177 36.496 1.00 31.94 76 ASN E CA 1
ATOM 6362 C C . ASN E 1 76 ? 20.617 16.295 35.330 1.00 32.51 76 ASN E C 1
ATOM 6363 O O . ASN E 1 76 ? 21.168 16.364 34.220 1.00 29.56 76 ASN E O 1
ATOM 6368 N N . ILE E 1 77 ? 19.655 15.417 35.626 1.00 30.26 77 ILE E N 1
ATOM 6369 C CA . ILE E 1 77 ? 19.163 14.484 34.613 1.00 31.67 77 ILE E CA 1
ATOM 6370 C C . ILE E 1 77 ? 17.643 14.348 34.742 1.00 30.57 77 ILE E C 1
ATOM 6371 O O . ILE E 1 77 ? 17.116 14.213 35.867 1.00 31.11 77 ILE E O 1
ATOM 6376 N N . LEU E 1 78 ? 16.938 14.416 33.626 1.00 28.85 78 LEU E N 1
ATOM 6377 C CA . LEU E 1 78 ? 15.500 14.118 33.663 1.00 29.73 78 LEU E CA 1
ATOM 6378 C C . LEU E 1 78 ? 15.251 12.875 32.786 1.00 29.53 78 LEU E C 1
ATOM 6379 O O . LEU E 1 78 ? 15.670 12.850 31.592 1.00 29.83 78 LEU E O 1
ATOM 6384 N N . ILE E 1 79 ? 14.577 11.857 33.348 1.00 27.68 79 ILE E N 1
ATOM 6385 C CA . ILE E 1 79 ? 14.272 10.648 32.575 1.00 28.48 79 ILE E CA 1
ATOM 6386 C C . ILE E 1 79 ? 12.796 10.657 32.265 1.00 27.54 79 ILE E C 1
ATOM 6387 O O . ILE E 1 79 ? 11.958 10.965 33.161 1.00 26.69 79 ILE E O 1
ATOM 6392 N N . ILE E 1 80 ? 12.470 10.467 30.987 1.00 26.41 80 ILE E N 1
ATOM 6393 C CA . ILE E 1 80 ? 11.065 10.432 30.612 1.00 25.54 80 ILE E CA 1
ATOM 6394 C C . ILE E 1 80 ? 10.757 8.999 30.239 1.00 24.90 80 ILE E C 1
ATOM 6395 O O . ILE E 1 80 ? 11.304 8.532 29.283 1.00 25.12 80 ILE E O 1
ATOM 6400 N N . GLY E 1 81 ? 9.863 8.338 30.953 1.00 27.43 81 GLY E N 1
ATOM 6401 C CA . GLY E 1 81 ? 9.597 6.928 30.622 1.00 27.00 81 GLY E CA 1
ATOM 6402 C C . GLY E 1 81 ? 8.597 6.740 29.482 1.00 26.41 81 GLY E C 1
ATOM 6403 O O . GLY E 1 81 ? 8.158 7.670 28.790 1.00 25.03 81 GLY E O 1
ATOM 6404 N N . SER E 1 82 ? 8.211 5.495 29.298 1.00 26.06 82 SER E N 1
ATOM 6405 C CA . SER E 1 82 ? 7.239 5.129 28.302 1.00 25.23 82 SER E CA 1
ATOM 6406 C C . SER E 1 82 ? 5.903 5.881 28.460 1.00 26.00 82 SER E C 1
ATOM 6407 O O . SER E 1 82 ? 5.458 6.181 29.592 1.00 27.86 82 SER E O 1
ATOM 6410 N N . ILE E 1 83 ? 5.271 6.214 27.349 1.00 26.23 83 ILE E N 1
ATOM 6411 C CA . ILE E 1 83 ? 3.901 6.737 27.439 1.00 27.12 83 ILE E CA 1
ATOM 6412 C C . ILE E 1 83 ? 2.980 5.625 26.951 1.00 28.56 83 ILE E C 1
ATOM 6413 O O . ILE E 1 83 ? 1.821 5.883 26.602 1.00 29.39 83 ILE E O 1
ATOM 6418 N N . GLY E 1 84 ? 3.475 4.383 26.920 1.00 27.22 84 GLY E N 1
ATOM 6419 C CA . GLY E 1 84 ? 2.628 3.318 26.341 1.00 28.65 84 GLY E CA 1
ATOM 6420 C C . GLY E 1 84 ? 2.286 3.671 24.877 1.00 29.98 84 GLY E C 1
ATOM 6421 O O . GLY E 1 84 ? 3.154 4.090 24.125 1.00 27.90 84 GLY E O 1
ATOM 6422 N N . ASP E 1 85 ? 1.014 3.585 24.512 1.00 29.25 85 ASP E N 1
ATOM 6423 C CA . ASP E 1 85 ? 0.591 3.851 23.129 1.00 31.13 85 ASP E CA 1
ATOM 6424 C C . ASP E 1 85 ? 0.453 5.348 22.897 1.00 30.06 85 ASP E C 1
ATOM 6425 O O . ASP E 1 85 ? -0.455 5.972 23.442 1.00 29.59 85 ASP E O 1
ATOM 6430 N N . PRO E 1 86 ? 1.351 5.939 22.080 1.00 29.53 86 PRO E N 1
ATOM 6431 C CA . PRO E 1 86 ? 1.335 7.366 21.884 1.00 29.77 86 PRO E CA 1
ATOM 6432 C C . PRO E 1 86 ? 0.067 7.802 21.174 1.00 30.02 86 PRO E C 1
ATOM 6433 O O . PRO E 1 86 ? -0.359 8.955 21.322 1.00 29.73 86 PRO E O 1
ATOM 6437 N N . LEU E 1 87 ? -0.560 6.902 20.410 1.00 28.97 87 LEU E N 1
ATOM 6438 C CA . LEU E 1 87 ? -1.801 7.306 19.709 1.00 29.56 87 LEU E CA 1
ATOM 6439 C C . LEU E 1 87 ? -2.871 7.728 20.730 1.00 30.09 87 LEU E C 1
ATOM 6440 O O . LEU E 1 87 ? -3.724 8.605 20.459 1.00 31.96 87 LEU E O 1
ATOM 6445 N N . GLU E 1 88 ? -2.839 7.120 21.905 1.00 29.92 88 GLU E N 1
ATOM 6446 C CA . GLU E 1 88 ? -3.793 7.439 22.969 1.00 30.26 88 GLU E CA 1
ATOM 6447 C C . GLU E 1 88 ? -3.254 8.541 23.904 1.00 31.84 88 GLU E C 1
ATOM 6448 O O . GLU E 1 88 ? -3.943 9.500 24.211 1.00 30.96 88 GLU E O 1
ATOM 6454 N N . SER E 1 89 ? -1.980 8.443 24.288 1.00 31.85 89 SER E N 1
ATOM 6455 C CA . SER E 1 89 ? -1.474 9.222 25.452 1.00 31.69 89 SER E CA 1
ATOM 6456 C C . SER E 1 89 ? -0.801 10.546 25.090 1.00 31.50 89 SER E C 1
ATOM 6457 O O . SER E 1 89 ? -0.835 11.484 25.891 1.00 31.92 89 SER E O 1
ATOM 6460 N N . LEU E 1 90 ? -0.191 10.629 23.904 1.00 31.78 90 LEU E N 1
ATOM 6461 C CA . LEU E 1 90 ? 0.660 11.793 23.601 1.00 33.50 90 LEU E CA 1
ATOM 6462 C C . LEU E 1 90 ? -0.091 13.159 23.707 1.00 33.77 90 LEU E C 1
ATOM 6463 O O . LEU E 1 90 ? 0.401 14.115 24.305 1.00 32.00 90 LEU E O 1
ATOM 6468 N N . ASP E 1 91 ? -1.275 13.241 23.119 1.00 36.70 91 ASP E N 1
ATOM 6469 C CA . ASP E 1 91 ? -2.019 14.499 23.110 1.00 39.27 91 ASP E CA 1
ATOM 6470 C C . ASP E 1 91 ? -2.737 14.757 24.416 1.00 39.79 91 ASP E C 1
ATOM 6471 O O . ASP E 1 91 ? -3.234 15.866 24.639 1.00 41.23 91 ASP E O 1
ATOM 6476 N N . LYS E 1 92 ? -2.785 13.758 25.295 1.00 38.64 92 LYS E N 1
ATOM 6477 C CA . LYS E 1 92 ? -3.391 13.933 26.613 1.00 38.21 92 LYS E CA 1
ATOM 6478 C C . LYS E 1 92 ? -2.398 14.360 27.713 1.00 37.97 92 LYS E C 1
ATOM 6479 O O . LYS E 1 92 ? -2.786 14.576 28.840 1.00 38.79 92 LYS E O 1
ATOM 6485 N N . ILE E 1 93 ? -1.118 14.463 27.390 1.00 36.07 93 ILE E N 1
ATOM 6486 C CA . ILE E 1 93 ? -0.115 14.951 28.351 1.00 35.71 93 ILE E CA 1
ATOM 6487 C C . ILE E 1 93 ? -0.296 16.453 28.518 1.00 35.66 93 ILE E C 1
ATOM 6488 O O . ILE E 1 93 ? -0.351 17.191 27.537 1.00 35.03 93 ILE E O 1
ATOM 6493 N N . ASP E 1 94 ? -0.383 16.873 29.777 1.00 35.69 94 ASP E N 1
ATOM 6494 C CA . ASP E 1 94 ? -0.410 18.282 30.164 1.00 36.57 94 ASP E CA 1
ATOM 6495 C C . ASP E 1 94 ? 0.631 19.096 29.409 1.00 36.11 94 ASP E C 1
ATOM 6496 O O . ASP E 1 94 ? 1.844 18.891 29.535 1.00 36.34 94 ASP E O 1
ATOM 6501 N N . PRO E 1 95 ? 0.160 20.070 28.634 1.00 37.64 95 PRO E N 1
ATOM 6502 C CA . PRO E 1 95 ? 1.044 20.966 27.913 1.00 37.63 95 PRO E CA 1
ATOM 6503 C C . PRO E 1 95 ? 2.056 21.629 28.836 1.00 37.29 95 PRO E C 1
ATOM 6504 O O . PRO E 1 95 ? 3.154 21.977 28.395 1.00 38.36 95 PRO E O 1
ATOM 6508 N N . ALA E 1 96 ? 1.723 21.790 30.116 1.00 37.50 96 ALA E N 1
ATOM 6509 C CA . ALA E 1 96 ? 2.691 22.455 31.010 1.00 36.30 96 ALA E CA 1
ATOM 6510 C C . ALA E 1 96 ? 3.896 21.577 31.254 1.00 36.31 96 ALA E C 1
ATOM 6511 O O . ALA E 1 96 ? 4.992 22.063 31.573 1.00 36.23 96 ALA E O 1
ATOM 6513 N N . LEU E 1 97 ? 3.728 20.270 31.065 1.00 35.21 97 LEU E N 1
ATOM 6514 C CA . LEU E 1 97 ? 4.881 19.361 31.182 1.00 33.93 97 LEU E CA 1
ATOM 6515 C C . LEU E 1 97 ? 5.909 19.495 30.061 1.00 33.08 97 LEU E C 1
ATOM 6516 O O . LEU E 1 97 ? 7.092 19.375 30.323 1.00 32.45 97 LEU E O 1
ATOM 6521 N N . PHE E 1 98 ? 5.472 19.729 28.823 1.00 33.01 98 PHE E N 1
ATOM 6522 C CA . PHE E 1 98 ? 6.421 20.047 27.728 1.00 32.91 98 PHE E CA 1
ATOM 6523 C C . PHE E 1 98 ? 7.181 21.347 28.008 1.00 33.32 98 PHE E C 1
ATOM 6524 O O . PHE E 1 98 ? 8.388 21.396 27.776 1.00 34.00 98 PHE E O 1
ATOM 6532 N N . ASP E 1 99 ? 6.494 22.379 28.536 1.00 32.63 99 ASP E N 1
ATOM 6533 C CA . ASP E 1 99 ? 7.194 23.635 28.998 1.00 33.46 99 ASP E CA 1
ATOM 6534 C C . ASP E 1 99 ? 8.314 23.310 29.979 1.00 32.32 99 ASP E C 1
ATOM 6535 O O . ASP E 1 99 ? 9.448 23.748 29.836 1.00 31.85 99 ASP E O 1
ATOM 6540 N N . TRP E 1 100 ? 7.978 22.495 30.993 1.00 32.83 100 TRP E N 1
ATOM 6541 C CA . TRP E 1 100 ? 8.934 22.069 32.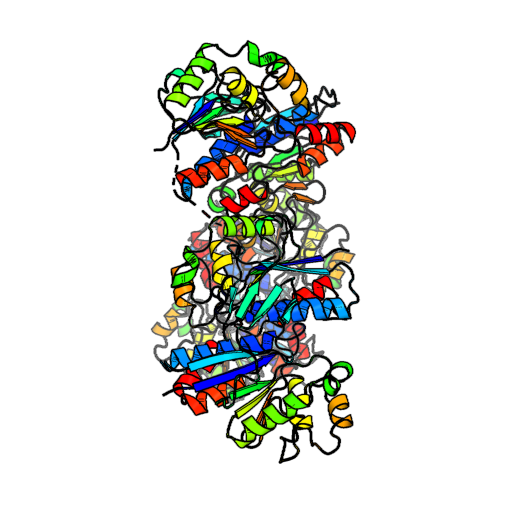049 1.00 32.24 100 TRP E CA 1
ATOM 6542 C C . TRP E 1 100 ? 10.168 21.362 31.474 1.00 32.97 100 TRP E C 1
ATOM 6543 O O . TRP E 1 100 ? 11.330 21.683 31.805 1.00 32.85 100 TRP E O 1
ATOM 6554 N N . ILE E 1 101 ? 9.929 20.382 30.600 1.00 32.77 101 ILE E N 1
ATOM 6555 C CA . ILE E 1 101 ? 11.004 19.645 29.951 1.00 33.12 101 ILE E CA 1
ATOM 6556 C C . ILE E 1 101 ? 11.906 20.587 29.173 1.00 34.04 101 ILE E C 1
ATOM 6557 O O . ILE E 1 101 ? 13.162 20.501 29.275 1.00 34.43 101 ILE E O 1
ATOM 6562 N N . ARG E 1 102 ? 11.277 21.511 28.429 1.00 36.04 102 ARG E N 1
ATOM 6563 C CA . ARG E 1 102 ? 12.064 22.500 27.625 1.00 37.61 102 ARG E CA 1
ATOM 6564 C C . ARG E 1 102 ? 12.911 23.391 28.540 1.00 38.51 102 ARG E C 1
ATOM 6565 O O . ARG E 1 102 ? 14.118 23.640 28.277 1.00 37.39 102 ARG E O 1
ATOM 6573 N N . GLU E 1 103 ? 12.270 23.867 29.611 1.00 39.59 103 GLU E N 1
ATOM 6574 C CA . GLU E 1 103 ? 12.942 24.705 30.607 1.00 40.55 103 GLU E CA 1
ATOM 6575 C C . GLU E 1 103 ? 14.110 24.016 31.294 1.00 39.55 103 GLU E C 1
ATOM 6576 O O . GLU E 1 103 ? 15.178 24.596 31.409 1.00 38.98 103 GLU E O 1
ATOM 6582 N N . LEU E 1 104 ? 13.937 22.772 31.741 1.00 37.11 104 LEU E N 1
ATOM 6583 C CA . LEU E 1 104 ? 15.090 22.059 32.282 1.00 36.98 104 LEU E CA 1
ATOM 6584 C C . LEU E 1 104 ? 16.177 21.835 31.223 1.00 36.16 104 LEU E C 1
ATOM 6585 O O . LEU E 1 104 ? 17.376 21.878 31.522 1.00 36.35 104 LEU E O 1
ATOM 6590 N N . HIS E 1 105 ? 15.772 21.522 30.002 1.00 34.63 105 HIS E N 1
ATOM 6591 C CA . HIS E 1 105 ? 16.771 21.287 28.955 1.00 36.85 105 HIS E CA 1
ATOM 6592 C C . HIS E 1 105 ? 17.586 22.592 28.719 1.00 38.49 105 HIS E C 1
ATOM 6593 O O . HIS E 1 105 ? 18.830 22.577 28.595 1.00 39.19 105 HIS E O 1
ATOM 6600 N N . LEU E 1 106 ? 16.867 23.702 28.641 1.00 40.11 106 LEU E N 1
ATOM 6601 C CA . LEU E 1 106 ? 17.518 25.030 28.447 1.00 41.78 106 LEU E CA 1
ATOM 6602 C C . LEU E 1 106 ? 18.541 25.319 29.558 1.00 42.35 106 LEU E C 1
ATOM 6603 O O . LEU E 1 106 ? 19.637 25.897 29.308 1.00 42.06 106 LEU E O 1
ATOM 6608 N N . LYS E 1 107 ? 18.223 24.870 30.782 1.00 40.79 107 LYS E N 1
ATOM 6609 C CA . LYS E 1 107 ? 19.078 25.137 31.938 1.00 41.28 107 LYS E CA 1
ATOM 6610 C C . LYS E 1 107 ? 20.175 24.129 32.007 1.00 39.88 107 LYS E C 1
ATOM 6611 O O . LYS E 1 107 ? 20.910 24.091 32.962 1.00 41.25 107 LYS E O 1
ATOM 6617 N N . GLY E 1 108 ? 20.264 23.253 31.013 1.00 39.02 108 GLY E N 1
ATOM 6618 C CA . GLY E 1 108 ? 21.391 22.330 30.989 1.00 36.47 108 GLY E CA 1
ATOM 6619 C C . GLY E 1 108 ? 21.143 20.898 31.434 1.00 35.89 108 GLY E C 1
ATOM 6620 O O . GLY E 1 108 ? 22.058 20.110 31.432 1.00 34.49 108 GLY E O 1
ATOM 6621 N N . SER E 1 109 ? 19.914 20.531 31.811 1.00 34.84 109 SER E N 1
ATOM 6622 C CA . SER E 1 109 ? 19.711 19.122 32.238 1.00 35.07 109 SER E CA 1
ATOM 6623 C C . SER E 1 109 ? 19.969 18.132 31.096 1.00 33.61 109 SER E C 1
ATOM 6624 O O . SER E 1 109 ? 19.652 18.451 29.937 1.00 32.07 109 SER E O 1
ATOM 6627 N N . LYS E 1 110 ? 20.536 16.952 31.407 1.00 33.07 110 LYS E N 1
ATOM 6628 C CA . LYS E 1 110 ? 20.466 15.818 30.439 1.00 34.62 110 LYS E CA 1
ATOM 6629 C C . LYS E 1 110 ? 19.049 15.277 30.413 1.00 33.26 110 LYS E C 1
ATOM 6630 O O . LYS E 1 110 ? 18.385 15.141 31.473 1.00 32.55 110 LYS E O 1
ATOM 6636 N N . ILE E 1 111 ? 18.547 15.044 29.203 1.00 31.90 111 ILE E N 1
ATOM 6637 C CA . ILE E 1 111 ? 17.205 14.554 29.040 1.00 31.56 111 ILE E CA 1
ATOM 6638 C C . ILE E 1 111 ? 17.301 13.170 28.425 1.00 30.92 111 ILE E C 1
ATOM 6639 O O . ILE E 1 111 ? 17.818 12.992 27.325 1.00 31.57 111 ILE E O 1
ATOM 6644 N N . VAL E 1 112 ? 16.752 12.175 29.118 1.00 30.83 112 VAL E N 1
ATOM 6645 C CA . VAL E 1 112 ? 16.896 10.789 28.685 1.00 29.84 112 VAL E CA 1
ATOM 6646 C C . VAL E 1 112 ? 15.491 10.267 28.416 1.00 30.12 112 VAL E C 1
ATOM 6647 O O . VAL E 1 112 ? 14.641 10.299 29.314 1.00 30.50 112 VAL E O 1
ATOM 6651 N N . ALA E 1 113 ? 15.224 9.814 27.194 1.00 27.87 113 ALA E N 1
ATOM 6652 C CA . ALA E 1 113 ? 13.869 9.413 26.846 1.00 25.84 113 ALA E CA 1
ATOM 6653 C C . ALA E 1 113 ? 13.895 7.939 26.542 1.00 25.26 113 ALA E C 1
ATOM 6654 O O . ALA E 1 113 ? 14.706 7.478 25.734 1.00 25.66 113 ALA E O 1
ATOM 6656 N N . ILE E 1 114 ? 13.034 7.153 27.184 1.00 24.22 114 ILE E N 1
ATOM 6657 C CA . ILE E 1 114 ? 13.065 5.745 26.959 1.00 25.42 114 ILE E CA 1
ATOM 6658 C C . ILE E 1 114 ? 11.768 5.212 26.297 1.00 25.98 114 ILE E C 1
ATOM 6659 O O . ILE E 1 114 ? 10.667 5.645 26.612 1.00 24.92 114 ILE E O 1
ATOM 6664 N N . ASP E 1 115 ? 11.913 4.239 25.420 1.00 26.05 115 ASP E N 1
ATOM 6665 C CA . ASP E 1 115 ? 10.754 3.623 24.770 1.00 27.58 115 ASP E CA 1
ATOM 6666 C C . ASP E 1 115 ? 9.916 4.757 24.153 1.00 26.61 115 ASP E C 1
ATOM 6667 O O . ASP E 1 115 ? 10.497 5.638 23.474 1.00 27.85 115 ASP E O 1
ATOM 6672 N N . THR E 1 116 ? 8.595 4.795 24.376 1.00 25.64 116 THR E N 1
ATOM 6673 C CA . THR E 1 116 ? 7.805 5.798 23.643 1.00 25.65 116 THR E CA 1
ATOM 6674 C C . THR E 1 116 ? 7.906 7.170 24.282 1.00 26.55 116 THR E C 1
ATOM 6675 O O . THR E 1 116 ? 7.371 8.150 23.715 1.00 26.44 116 THR E O 1
ATOM 6679 N N . GLY E 1 117 ? 8.637 7.285 25.430 1.00 25.26 117 GLY E N 1
ATOM 6680 C CA . GLY E 1 117 ? 8.987 8.653 25.924 1.00 25.55 117 GLY E CA 1
ATOM 6681 C C . GLY E 1 117 ? 9.765 9.400 24.859 1.00 26.22 117 GLY E C 1
ATOM 6682 O O . GLY E 1 117 ? 9.831 10.623 24.867 1.00 25.86 117 GLY E O 1
ATOM 6683 N N . ILE E 1 118 ? 10.346 8.681 23.913 1.00 26.65 118 ILE E N 1
ATOM 6684 C CA . ILE E 1 118 ? 11.030 9.380 22.779 1.00 26.66 118 ILE E CA 1
ATOM 6685 C C . ILE E 1 118 ? 10.050 10.282 22.013 1.00 27.02 118 ILE E C 1
ATOM 6686 O O . ILE E 1 118 ? 10.424 11.315 21.466 1.00 27.71 118 ILE E O 1
ATOM 6691 N N . PHE E 1 119 ? 8.784 9.862 21.925 1.00 26.82 119 PHE E N 1
ATOM 6692 C CA . PHE E 1 119 ? 7.733 10.751 21.304 1.00 25.29 119 PHE E CA 1
ATOM 6693 C C . PHE E 1 119 ? 7.588 12.109 22.018 1.00 27.02 119 PHE E C 1
ATOM 6694 O O . PHE E 1 119 ? 7.342 13.154 21.372 1.00 26.36 119 PHE E O 1
ATOM 6702 N N . VAL E 1 120 ? 7.668 12.071 23.335 1.00 27.86 120 VAL E N 1
ATOM 6703 C CA . VAL E 1 120 ? 7.575 13.282 24.161 1.00 28.82 120 VAL E CA 1
ATOM 6704 C C . VAL E 1 120 ? 8.701 14.255 23.803 1.00 28.22 120 VAL E C 1
ATOM 6705 O O . VAL E 1 120 ? 8.431 15.441 23.626 1.00 29.54 120 VAL E O 1
ATOM 6709 N N . VAL E 1 121 ? 9.939 13.799 23.789 1.00 29.39 121 VAL E N 1
ATOM 6710 C CA . VAL E 1 121 ? 11.053 14.770 23.513 1.00 29.73 121 VAL E CA 1
ATOM 6711 C C . VAL E 1 121 ? 11.012 15.267 22.074 1.00 30.69 121 VAL E C 1
ATOM 6712 O O . VAL E 1 121 ? 11.335 16.447 21.820 1.00 31.48 121 VAL E O 1
ATOM 6716 N N . ALA E 1 122 ? 10.611 14.385 21.144 1.00 29.95 122 ALA E N 1
ATOM 6717 C CA . ALA E 1 122 ? 10.364 14.794 19.753 1.00 30.26 122 ALA E CA 1
ATOM 6718 C C . ALA E 1 122 ? 9.335 15.932 19.681 1.00 31.48 122 ALA E C 1
ATOM 6719 O O . ALA E 1 122 ? 9.652 17.003 19.113 1.00 30.99 122 ALA E O 1
ATOM 6721 N N . LYS E 1 123 ? 8.139 15.725 20.275 1.00 29.58 123 LYS E N 1
ATOM 6722 C CA . LYS E 1 123 ? 7.115 16.746 20.346 1.00 31.02 123 LYS E CA 1
ATOM 6723 C C . LYS E 1 123 ? 7.622 18.000 21.064 1.00 31.36 123 LYS E C 1
ATOM 6724 O O . LYS E 1 123 ? 7.259 19.099 20.685 1.00 31.47 123 LYS E O 1
ATOM 6730 N N . ALA E 1 124 ? 8.482 17.846 22.055 1.00 31.69 124 ALA E N 1
ATOM 6731 C CA . ALA E 1 124 ? 8.934 19.005 22.826 1.00 33.13 124 ALA E CA 1
ATOM 6732 C C . ALA E 1 124 ? 9.927 19.902 22.022 1.00 33.73 124 ALA E C 1
ATOM 6733 O O . ALA E 1 124 ? 10.248 21.014 22.460 1.00 33.74 124 ALA E O 1
ATOM 6735 N N . GLY E 1 125 ? 10.413 19.400 20.893 1.00 33.65 125 GLY E N 1
ATOM 6736 C CA . GLY E 1 125 ? 11.308 20.157 20.014 1.00 35.58 125 GLY E CA 1
ATOM 6737 C C . GLY E 1 125 ? 12.779 20.039 20.397 1.00 36.15 125 GLY E C 1
ATOM 6738 O O . GLY E 1 125 ? 13.593 20.860 19.975 1.00 36.27 125 GLY E O 1
ATOM 6739 N N . LEU E 1 126 ? 13.146 18.986 21.131 1.00 35.09 126 LEU E N 1
ATOM 6740 C CA . LEU E 1 126 ? 14.493 18.859 21.680 1.00 36.70 126 LEU E CA 1
ATOM 6741 C C . LEU E 1 126 ? 15.498 18.210 20.729 1.00 35.76 126 LEU E C 1
ATOM 6742 O O . LEU E 1 126 ? 16.714 18.264 20.981 1.00 36.43 126 LEU E O 1
ATOM 6747 N N . LEU E 1 127 ? 15.019 17.604 19.648 1.00 34.56 127 LEU E N 1
ATOM 6748 C CA . LEU E 1 127 ? 15.944 16.935 18.742 1.00 35.22 127 LEU E CA 1
ATOM 6749 C C . LEU E 1 127 ? 16.427 17.951 17.685 1.00 36.25 127 LEU E C 1
ATOM 6750 O O . LEU E 1 127 ? 15.992 17.921 16.540 1.00 36.55 127 LEU E O 1
ATOM 6755 N N . GLN E 1 128 ? 17.334 18.837 18.097 1.00 36.55 128 GLN E N 1
ATOM 6756 C CA . GLN E 1 128 ? 17.985 19.825 17.200 1.00 37.29 128 GLN E CA 1
ATOM 6757 C C . GLN E 1 128 ? 18.639 19.186 15.975 1.00 36.27 128 GLN E C 1
ATOM 6758 O O . GLN E 1 128 ? 18.585 19.773 14.892 1.00 37.94 128 GLN E O 1
ATOM 6764 N N . GLN E 1 129 ? 19.236 17.999 16.073 1.00 34.31 129 GLN E N 1
ATOM 6765 C CA . GLN E 1 129 ? 19.759 17.385 14.833 1.00 33.59 129 GLN E CA 1
ATOM 6766 C C . GLN E 1 129 ? 18.706 16.678 13.964 1.00 34.29 129 GLN E C 1
ATOM 6767 O O . GLN E 1 129 ? 19.028 16.122 12.926 1.00 35.13 129 GLN E O 1
ATOM 6773 N N . ASN E 1 130 ? 17.450 16.732 14.355 1.00 35.17 130 ASN E N 1
ATOM 6774 C CA . ASN E 1 130 ? 16.408 16.002 13.583 1.00 36.51 130 ASN E CA 1
ATOM 6775 C C . ASN E 1 130 ? 16.711 14.564 13.267 1.00 35.52 130 ASN E C 1
ATOM 6776 O O . ASN E 1 130 ? 16.432 14.112 12.147 1.00 37.43 130 ASN E O 1
ATOM 6781 N N . LYS E 1 131 ? 17.287 13.828 14.207 1.00 33.86 131 LYS E N 1
ATOM 6782 C CA . LYS E 1 131 ? 17.374 12.385 14.021 1.00 33.87 131 LYS E CA 1
ATOM 6783 C C . LYS E 1 131 ? 16.739 11.717 15.240 1.00 32.99 131 LYS E C 1
ATOM 6784 O O . LYS E 1 131 ? 16.769 12.281 16.344 1.00 31.40 131 LYS E O 1
ATOM 6790 N N . ALA E 1 132 ? 16.215 10.510 15.052 1.00 31.35 132 ALA E N 1
ATOM 6791 C CA . ALA E 1 132 ? 15.660 9.769 16.205 1.00 30.85 132 ALA E CA 1
ATOM 6792 C C . ALA E 1 132 ? 15.842 8.298 15.969 1.00 29.33 132 ALA E C 1
ATOM 6793 O O . ALA E 1 132 ? 16.310 7.879 14.888 1.00 30.11 132 ALA E O 1
ATOM 6795 N N . VAL E 1 133 ? 15.479 7.501 16.972 1.00 28.04 133 VAL E N 1
ATOM 6796 C CA . VAL E 1 133 ? 15.400 6.031 16.839 1.00 26.70 133 VAL E CA 1
ATOM 6797 C C . VAL E 1 133 ? 14.016 5.621 17.352 1.00 26.69 133 VAL E C 1
ATOM 6798 O O . VAL E 1 133 ? 13.392 6.339 18.189 1.00 26.56 133 VAL E O 1
ATOM 6802 N N . MET E 1 134 ? 13.532 4.470 16.892 1.00 27.24 134 MET E N 1
ATOM 6803 C CA . MET E 1 134 ? 12.223 3.989 17.424 1.00 27.81 134 MET E CA 1
ATOM 6804 C C . MET E 1 134 ? 12.059 2.537 16.978 1.00 28.37 134 MET E C 1
ATOM 6805 O O . MET E 1 134 ? 12.511 2.181 15.873 1.00 28.51 134 MET E O 1
ATOM 6810 N N . HIS E 1 135 ? 11.370 1.736 17.790 1.00 28.83 135 HIS E N 1
ATOM 6811 C CA . HIS E 1 135 ? 11.026 0.357 17.399 1.00 30.00 135 HIS E CA 1
ATOM 6812 C C . HIS E 1 135 ? 10.337 0.340 16.052 1.00 29.57 135 HIS E C 1
ATOM 6813 O O . HIS E 1 135 ? 9.513 1.224 15.750 1.00 29.93 135 HIS E O 1
ATOM 6820 N N . SER E 1 136 ? 10.533 -0.717 15.287 1.00 28.93 136 SER E N 1
ATOM 6821 C CA . SER E 1 136 ? 9.938 -0.762 13.991 1.00 29.71 136 SER E CA 1
ATOM 6822 C C . SER E 1 136 ? 8.399 -0.672 14.091 1.00 29.21 136 SER E C 1
ATOM 6823 O O . SER E 1 136 ? 7.749 -0.052 13.224 1.00 30.30 136 SER E O 1
ATOM 6826 N N . TYR E 1 137 ? 7.796 -1.304 15.091 1.00 28.96 137 TYR E N 1
ATOM 6827 C CA . TYR E 1 137 ? 6.337 -1.271 15.100 1.00 29.91 137 TYR E CA 1
ATOM 6828 C C . TYR E 1 137 ? 5.703 0.098 15.357 1.00 29.35 137 TYR E C 1
ATOM 6829 O O . TYR E 1 137 ? 4.581 0.306 14.958 1.00 29.39 137 TYR E O 1
ATOM 6838 N N . PHE E 1 138 ? 6.441 1.007 16.011 1.00 29.64 138 PHE E N 1
ATOM 6839 C CA . PHE E 1 138 ? 6.018 2.402 16.150 1.00 28.98 138 PHE E CA 1
ATOM 6840 C C . PHE E 1 138 ? 6.638 3.374 15.138 1.00 28.93 138 PHE E C 1
ATOM 6841 O O . PHE E 1 138 ? 6.310 4.556 15.163 1.00 28.46 138 PHE E O 1
ATOM 6849 N N . ALA E 1 139 ? 7.504 2.875 14.251 1.00 28.05 139 ALA E N 1
ATOM 6850 C CA . ALA E 1 139 ? 8.241 3.740 13.341 1.00 28.18 139 ALA E CA 1
ATOM 6851 C C . ALA E 1 139 ? 7.330 4.592 12.462 1.00 28.26 139 ALA E C 1
ATOM 6852 O O . ALA E 1 139 ? 7.563 5.789 12.330 1.00 26.84 139 ALA E O 1
ATOM 6854 N N . HIS E 1 140 ? 6.300 3.963 11.860 1.00 27.50 140 HIS E N 1
ATOM 6855 C CA . HIS E 1 140 ? 5.376 4.627 10.968 1.00 26.81 140 HIS E CA 1
ATOM 6856 C C . HIS E 1 140 ? 4.563 5.695 11.708 1.00 26.69 140 HIS E C 1
ATOM 6857 O O . HIS E 1 140 ? 4.389 6.827 11.192 1.00 28.08 140 HIS E O 1
ATOM 6864 N N . LEU E 1 141 ? 4.056 5.376 12.906 1.00 26.46 141 LEU E N 1
ATOM 6865 C CA . LEU E 1 141 ? 3.298 6.391 13.668 1.00 25.63 141 LEU E CA 1
ATOM 6866 C C . LEU E 1 141 ? 4.201 7.618 13.942 1.00 26.32 141 LEU E C 1
ATOM 6867 O O . LEU E 1 141 ? 3.811 8.793 13.793 1.00 26.54 141 LEU E O 1
ATOM 6872 N N . PHE E 1 142 ? 5.409 7.341 14.377 1.00 24.77 142 PHE E N 1
ATOM 6873 C CA . PHE E 1 142 ? 6.384 8.408 14.613 1.00 25.48 142 PHE E CA 1
ATOM 6874 C C . PHE E 1 142 ? 6.611 9.254 13.361 1.00 26.40 142 PHE E C 1
ATOM 6875 O O . PHE E 1 142 ? 6.649 10.497 13.435 1.00 27.03 142 PHE E O 1
ATOM 6883 N N . GLY E 1 143 ? 6.782 8.596 12.219 1.00 26.13 143 GLY E N 1
ATOM 6884 C CA . GLY E 1 143 ? 6.961 9.306 10.956 1.00 28.61 143 GLY E CA 1
ATOM 6885 C C . GLY E 1 143 ? 5.779 10.163 10.551 1.00 30.38 143 GLY E C 1
ATOM 6886 O O . GLY E 1 143 ? 5.951 11.226 9.959 1.00 30.86 143 GLY E O 1
ATOM 6887 N N . GLU E 1 144 ? 4.563 9.731 10.897 1.00 31.85 144 GLU E N 1
ATOM 6888 C CA . GLU E 1 144 ? 3.374 10.531 10.627 1.00 33.36 144 GLU E CA 1
ATOM 6889 C C . GLU E 1 144 ? 3.273 11.768 11.523 1.00 34.46 144 GLU E C 1
ATOM 6890 O O . GLU E 1 144 ? 2.842 12.838 11.078 1.00 34.69 144 GLU E O 1
ATOM 6896 N N . LEU E 1 145 ? 3.625 11.616 12.796 1.00 32.70 145 LEU E N 1
ATOM 6897 C CA . LEU E 1 145 ? 3.596 12.731 13.715 1.00 33.73 145 LEU E CA 1
ATOM 6898 C C . LEU E 1 145 ? 4.747 13.726 13.518 1.00 33.88 145 LEU E C 1
ATOM 6899 O O . LEU E 1 145 ? 4.568 14.943 13.754 1.00 34.56 145 LEU E O 1
ATOM 6904 N N . PHE E 1 146 ? 5.914 13.239 13.120 1.00 32.91 146 PHE E N 1
ATOM 6905 C CA . PHE E 1 146 ? 7.124 14.043 13.048 1.00 32.98 146 PHE E CA 1
ATOM 6906 C C . PHE E 1 146 ? 7.819 13.847 11.696 1.00 34.00 146 PHE E C 1
ATOM 6907 O O . PHE E 1 146 ? 8.915 13.302 11.627 1.00 33.99 146 PHE E O 1
ATOM 6915 N N . PRO E 1 147 ? 7.157 14.272 10.595 1.00 35.77 147 PRO E N 1
ATOM 6916 C CA . PRO E 1 147 ? 7.683 14.025 9.219 1.00 37.19 147 PRO E CA 1
ATOM 6917 C C . PRO E 1 147 ? 9.079 14.590 9.022 1.00 38.38 147 PRO E C 1
ATOM 6918 O O . PRO E 1 147 ? 9.833 14.074 8.233 1.00 37.79 147 PRO E O 1
ATOM 6922 N N . GLU E 1 148 ? 9.410 15.647 9.759 1.00 40.98 148 GLU E N 1
ATOM 6923 C CA . GLU E 1 148 ? 10.715 16.313 9.649 1.00 43.31 148 GLU E CA 1
ATOM 6924 C C . GLU E 1 148 ? 11.887 15.597 10.346 1.00 43.58 148 GLU E C 1
ATOM 6925 O O . GLU E 1 148 ? 13.063 15.903 10.110 1.00 44.43 148 GLU E O 1
ATOM 6931 N N . ILE E 1 149 ? 11.602 14.616 11.193 1.00 41.76 149 ILE E N 1
ATOM 6932 C CA . ILE E 1 149 ? 12.691 13.958 11.868 1.00 39.98 149 ILE E CA 1
ATOM 6933 C C . ILE E 1 149 ? 13.046 12.710 11.077 1.00 41.02 149 ILE E C 1
ATOM 6934 O O . ILE E 1 149 ? 12.143 12.020 10.596 1.00 41.32 149 ILE E O 1
ATOM 6939 N N . MET E 1 150 ? 14.333 12.431 10.875 1.00 39.98 150 MET E N 1
ATOM 6940 C CA . MET E 1 150 ? 14.738 11.199 10.187 1.00 41.14 150 MET E CA 1
ATOM 6941 C C . MET E 1 150 ? 14.957 10.084 11.202 1.00 41.08 150 MET E C 1
ATOM 6942 O O . MET E 1 150 ? 15.737 10.258 12.148 1.00 40.26 150 MET E O 1
ATOM 6947 N N . LEU E 1 151 ? 14.305 8.933 10.989 1.00 39.09 151 LEU E N 1
ATOM 6948 C CA . LEU E 1 151 ? 14.517 7.758 11.827 1.00 39.62 151 LEU E CA 1
ATOM 6949 C C . LEU E 1 151 ? 15.649 6.885 11.388 1.00 40.34 151 LEU E C 1
ATOM 6950 O O . LEU E 1 151 ? 15.714 6.441 10.217 1.00 39.63 151 LEU E O 1
ATOM 6955 N N . MET E 1 152 ? 16.522 6.585 12.337 1.00 40.67 152 MET E N 1
ATOM 6956 C CA . MET E 1 152 ? 17.612 5.704 12.047 1.00 42.46 152 MET E CA 1
ATOM 6957 C C . MET E 1 152 ? 17.045 4.288 12.156 1.00 45.18 152 MET E C 1
ATOM 6958 O O . MET E 1 152 ? 16.055 4.071 12.843 1.00 46.70 152 MET E O 1
ATOM 6963 N N . THR E 1 153 ? 17.639 3.324 11.472 1.00 47.12 153 THR E N 1
ATOM 6964 C CA . THR E 1 153 ? 16.956 2.045 11.288 1.00 50.05 153 THR E CA 1
ATOM 6965 C C . THR E 1 153 ? 17.466 0.866 12.104 1.00 50.53 153 THR E C 1
ATOM 6966 O O . THR E 1 153 ? 16.705 0.204 12.787 1.00 51.87 153 THR E O 1
ATOM 6970 N N . GLU E 1 154 ? 18.739 0.556 12.066 1.00 51.56 154 GLU E N 1
ATOM 6971 C CA . GLU E 1 154 ? 19.110 -0.580 12.922 1.00 51.54 154 GLU E CA 1
ATOM 6972 C C . GLU E 1 154 ? 19.864 -0.028 14.090 1.00 49.42 154 GLU E C 1
ATOM 6973 O O . GLU E 1 154 ? 21.073 -0.286 14.214 1.00 50.04 154 GLU E O 1
ATOM 6979 N N . GLN E 1 155 ? 19.175 0.753 14.925 1.00 45.85 155 GLN E N 1
ATOM 6980 C CA . GLN E 1 155 ? 19.847 1.511 15.952 1.00 41.62 155 GLN E CA 1
ATOM 6981 C C . GLN E 1 155 ? 18.929 1.654 17.155 1.00 39.81 155 GLN E C 1
ATOM 6982 O O . GLN E 1 155 ? 17.816 2.190 17.048 1.00 39.01 155 GLN E O 1
ATOM 6988 N N . LYS E 1 156 ? 19.372 1.221 18.314 1.00 37.85 156 LYS E N 1
ATOM 6989 C CA . LYS E 1 156 ? 18.450 1.310 19.430 1.00 37.70 156 LYS E CA 1
ATOM 6990 C C . LYS E 1 156 ? 18.687 2.518 20.327 1.00 36.31 156 LYS E C 1
ATOM 6991 O O . LYS E 1 156 ? 17.823 2.872 21.121 1.00 35.87 156 LYS E O 1
ATOM 6997 N N . ALA E 1 157 ? 19.848 3.167 20.220 1.00 34.05 157 ALA E N 1
ATOM 6998 C CA . ALA E 1 157 ? 20.071 4.348 21.068 1.00 33.81 157 ALA E CA 1
ATOM 6999 C C . ALA E 1 157 ? 20.706 5.454 20.266 1.00 33.12 157 ALA E C 1
ATOM 7000 O O . ALA E 1 157 ? 21.385 5.186 19.282 1.00 33.30 157 ALA E O 1
ATOM 7002 N N . LEU E 1 158 ? 20.488 6.699 20.672 1.00 31.67 158 LEU E N 1
ATOM 7003 C CA . LEU E 1 158 ? 21.102 7.829 19.931 1.00 31.48 158 LEU E CA 1
ATOM 7004 C C . LEU E 1 158 ? 21.266 9.008 20.915 1.00 30.81 158 LEU E C 1
ATOM 7005 O O . LEU E 1 158 ? 20.472 9.182 21.830 1.00 28.85 158 LEU E O 1
ATOM 7010 N N . ILE E 1 159 ? 22.307 9.802 20.739 1.00 29.82 159 ILE E N 1
ATOM 7011 C CA . ILE E 1 159 ? 22.507 10.968 21.588 1.00 31.27 159 ILE E CA 1
ATOM 7012 C C . ILE E 1 159 ? 22.527 12.167 20.684 1.00 31.07 159 ILE E C 1
ATOM 7013 O O . ILE E 1 159 ? 23.226 12.179 19.679 1.00 33.35 159 ILE E O 1
ATOM 7018 N N . ASP E 1 160 ? 21.695 13.143 20.988 1.00 32.40 160 ASP E N 1
ATOM 7019 C CA . ASP E 1 160 ? 21.749 14.444 20.306 1.00 32.03 160 ASP E CA 1
ATOM 7020 C C . ASP E 1 160 ? 22.042 15.520 21.342 1.00 31.82 160 ASP E C 1
ATOM 7021 O O . ASP E 1 160 ? 21.107 15.931 22.075 1.00 31.86 160 ASP E O 1
ATOM 7026 N N . GLY E 1 161 ? 23.317 15.970 21.449 1.00 30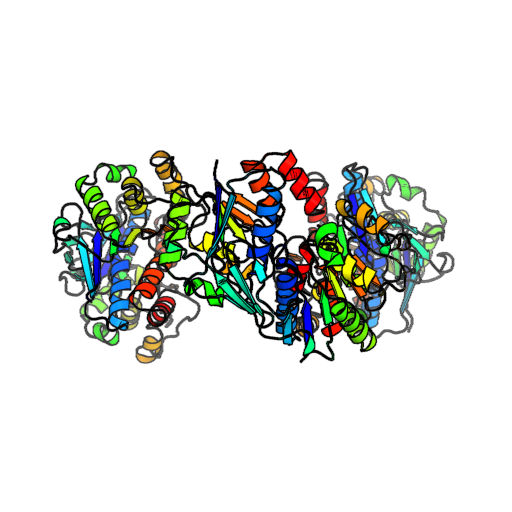.64 161 GLY E N 1
ATOM 7027 C CA . GLY E 1 161 ? 23.633 17.026 22.384 1.00 31.65 161 GLY E CA 1
ATOM 7028 C C . GLY E 1 161 ? 23.450 16.558 23.838 1.00 32.38 161 GLY E C 1
ATOM 7029 O O . GLY E 1 161 ? 24.153 15.681 24.273 1.00 33.03 161 GLY E O 1
ATOM 7030 N N . ASN E 1 162 ? 22.509 17.146 24.572 1.00 31.54 162 ASN E N 1
ATOM 7031 C CA . ASN E 1 162 ? 22.210 16.694 25.948 1.00 33.95 162 ASN E CA 1
ATOM 7032 C C . ASN E 1 162 ? 20.980 15.746 26.056 1.00 33.35 162 ASN E C 1
ATOM 7033 O O . ASN E 1 162 ? 20.531 15.418 27.186 1.00 34.42 162 ASN E O 1
ATOM 7038 N N . VAL E 1 163 ? 20.492 15.291 24.891 1.00 32.75 163 VAL E N 1
ATOM 7039 C CA . VAL E 1 163 ? 19.299 14.410 24.816 1.00 30.62 163 VAL E CA 1
ATOM 7040 C C . VAL E 1 163 ? 19.742 13.021 24.441 1.00 31.01 163 VAL E C 1
ATOM 7041 O O . VAL E 1 163 ? 20.445 12.833 23.429 1.00 30.67 163 VAL E O 1
ATOM 7045 N N . TYR E 1 164 ? 19.334 12.039 25.240 1.00 29.23 164 TYR E N 1
ATOM 7046 C CA . TYR E 1 164 ? 19.733 10.670 25.005 1.00 28.70 164 TYR E CA 1
ATOM 7047 C C . TYR E 1 164 ? 18.435 9.888 24.757 1.00 28.30 164 TYR E C 1
ATOM 7048 O O . TYR E 1 164 ? 17.485 10.015 25.559 1.00 28.52 164 TYR E O 1
ATOM 7057 N N . LEU E 1 165 ? 18.393 9.120 23.686 1.00 26.52 165 LEU E N 1
ATOM 7058 C CA . LEU E 1 165 ? 17.183 8.316 23.348 1.00 28.55 165 LEU E CA 1
ATOM 7059 C C . LEU E 1 165 ? 17.511 6.838 23.454 1.00 29.00 165 LEU E C 1
ATOM 7060 O O . LEU E 1 165 ? 18.577 6.431 22.985 1.00 27.19 165 LEU E O 1
ATOM 7065 N N . SER E 1 166 ? 16.625 6.036 24.050 1.00 27.98 166 SER E N 1
ATOM 7066 C CA . SER E 1 166 ? 16.880 4.586 24.120 1.00 28.51 166 SER E CA 1
ATOM 7067 C C . SER E 1 166 ? 15.524 3.849 23.943 1.00 30.46 166 SER E C 1
ATOM 7068 O O . SER E 1 166 ? 14.654 4.000 24.811 1.00 28.43 166 SER E O 1
ATOM 7071 N N . SER E 1 167 ? 15.333 3.148 22.813 1.00 32.63 167 SER E N 1
ATOM 7072 C CA . SER E 1 167 ? 14.053 2.425 22.560 1.00 35.70 167 SER E CA 1
ATOM 7073 C C . SER E 1 167 ? 13.701 1.307 23.583 1.00 36.85 167 SER E C 1
ATOM 7074 O O . SER E 1 167 ? 12.518 1.156 24.100 1.00 36.00 167 SER E O 1
ATOM 7077 N N . GLY E 1 168 ? 14.700 0.493 23.925 1.00 36.60 168 GLY E N 1
ATOM 7078 C CA . GLY E 1 168 ? 14.381 -0.597 24.922 1.00 37.43 168 GLY E CA 1
ATOM 7079 C C . GLY E 1 168 ? 13.549 -1.717 24.277 1.00 38.63 168 GLY E C 1
ATOM 7080 O O . GLY E 1 168 ? 13.974 -2.245 23.223 1.00 40.76 168 GLY E O 1
ATOM 7081 N N . PRO E 1 169 ? 12.312 -2.008 24.810 1.00 37.82 169 PRO E N 1
ATOM 7082 C CA . PRO E 1 169 ? 11.643 -1.186 25.838 1.00 36.49 169 PRO E CA 1
ATOM 7083 C C . PRO E 1 169 ? 12.195 -1.365 27.207 1.00 35.51 169 PRO E C 1
ATOM 7084 O O . PRO E 1 169 ? 11.876 -0.558 28.066 1.00 34.38 169 PRO E O 1
ATOM 7088 N N . TYR E 1 170 ? 12.984 -2.424 27.414 1.00 35.80 170 TYR E N 1
ATOM 7089 C CA . TYR E 1 170 ? 13.525 -2.753 28.740 1.00 35.56 170 TYR E CA 1
ATOM 7090 C C . TYR E 1 170 ? 15.042 -2.743 28.863 1.00 37.12 170 TYR E C 1
ATOM 7091 O O . TYR E 1 170 ? 15.556 -2.729 29.977 1.00 38.31 170 TYR E O 1
ATOM 7100 N N . SER E 1 171 ? 15.740 -2.778 27.737 1.00 36.46 171 SER E N 1
ATOM 7101 C CA . SER E 1 171 ? 17.176 -2.902 27.759 1.00 36.95 171 SER E CA 1
ATOM 7102 C C . SER E 1 171 ? 17.824 -1.533 27.486 1.00 37.50 171 SER E C 1
ATOM 7103 O O . SER E 1 171 ? 17.919 -1.101 26.326 1.00 38.47 171 SER E O 1
ATOM 7106 N N . HIS E 1 172 ? 18.217 -0.841 28.548 1.00 35.44 172 HIS E N 1
ATOM 7107 C CA . HIS E 1 172 ? 18.720 0.552 28.435 1.00 35.89 172 HIS E CA 1
ATOM 7108 C C . HIS E 1 172 ? 20.171 0.698 28.938 1.00 36.19 172 HIS E C 1
ATOM 7109 O O . HIS E 1 172 ? 20.624 1.802 29.233 1.00 35.00 172 HIS E O 1
ATOM 7116 N N . SER E 1 173 ? 20.892 -0.428 28.940 1.00 38.52 173 SER E N 1
ATOM 7117 C CA . SER E 1 173 ? 22.310 -0.509 29.327 1.00 42.35 173 SER E CA 1
ATOM 7118 C C . SER E 1 173 ? 23.177 0.580 28.772 1.00 41.68 173 SER E C 1
ATOM 7119 O O . SER E 1 173 ? 23.869 1.281 29.492 1.00 42.60 173 SER E O 1
ATOM 7122 N N . SER E 1 174 ? 23.230 0.642 27.461 1.00 41.87 174 SER E N 1
ATOM 7123 C CA . SER E 1 174 ? 24.213 1.500 26.852 1.00 42.24 174 SER E CA 1
ATOM 7124 C C . SER E 1 174 ? 24.028 2.971 27.280 1.00 40.97 174 SER E C 1
ATOM 7125 O O . SER E 1 174 ? 24.996 3.631 27.692 1.00 39.91 174 SER E O 1
ATOM 7128 N N . VAL E 1 175 ? 22.793 3.460 27.271 1.00 38.15 175 VAL E N 1
ATOM 7129 C CA . VAL E 1 175 ? 22.560 4.814 27.712 1.00 37.24 175 VAL E CA 1
ATOM 7130 C C . VAL E 1 175 ? 22.825 5.009 29.225 1.00 37.40 175 VAL E C 1
ATOM 7131 O O . VAL E 1 175 ? 23.481 6.009 29.672 1.00 35.53 175 VAL E O 1
ATOM 7135 N N . MET E 1 176 ? 22.344 4.056 30.024 1.00 36.26 176 MET E N 1
ATOM 7136 C CA . MET E 1 176 ? 22.548 4.156 31.475 1.00 36.18 176 MET E CA 1
ATOM 7137 C C . MET E 1 176 ? 24.051 4.082 31.791 1.00 36.82 176 MET E C 1
ATOM 7138 O O . MET E 1 176 ? 24.523 4.778 32.683 1.00 36.00 176 MET E O 1
ATOM 7143 N N . LEU E 1 177 ? 24.779 3.244 31.069 1.00 38.05 177 LEU E N 1
ATOM 7144 C CA . LEU E 1 177 ? 26.229 3.102 31.324 1.00 40.51 177 LEU E CA 1
ATOM 7145 C C . LEU E 1 177 ? 26.971 4.395 30.864 1.00 40.84 177 LEU E C 1
ATOM 7146 O O . LEU E 1 177 ? 27.889 4.855 31.544 1.00 41.33 177 LEU E O 1
ATOM 7151 N N . GLU E 1 178 ? 26.523 5.011 29.760 1.00 41.68 178 GLU E N 1
ATOM 7152 C CA . GLU E 1 178 ? 27.043 6.334 29.370 1.00 42.68 178 GLU E CA 1
ATOM 7153 C C . GLU E 1 178 ? 26.897 7.322 30.508 1.00 42.24 178 GLU E C 1
ATOM 7154 O O . GLU E 1 178 ? 27.859 8.009 30.874 1.00 41.81 178 GLU E O 1
ATOM 7160 N N . ILE E 1 179 ? 25.692 7.424 31.060 1.00 41.30 179 ILE E N 1
ATOM 7161 C CA . ILE E 1 179 ? 25.443 8.358 32.164 1.00 42.42 179 ILE E CA 1
ATOM 7162 C C . ILE E 1 179 ? 26.354 8.023 33.353 1.00 41.79 179 ILE E C 1
ATOM 7163 O O . ILE E 1 179 ? 26.963 8.911 33.971 1.00 41.96 179 ILE E O 1
ATOM 7168 N N . VAL E 1 180 ? 26.415 6.744 33.693 1.00 42.23 180 VAL E N 1
ATOM 7169 C CA . VAL E 1 180 ? 27.243 6.316 34.824 1.00 43.53 180 VAL E CA 1
ATOM 7170 C C . VAL E 1 180 ? 28.708 6.769 34.662 1.00 45.14 180 VAL E C 1
ATOM 7171 O O . VAL E 1 180 ? 29.344 7.274 35.613 1.00 45.66 180 VAL E O 1
ATOM 7175 N N . GLU E 1 181 ? 29.245 6.575 33.461 1.00 46.53 181 GLU E N 1
ATOM 7176 C CA . GLU E 1 181 ? 30.633 6.933 33.193 1.00 48.76 181 GLU E CA 1
ATOM 7177 C C . GLU E 1 181 ? 30.794 8.428 33.328 1.00 49.51 181 GLU E C 1
ATOM 7178 O O . GLU E 1 181 ? 31.697 8.909 34.015 1.00 50.88 181 GLU E O 1
ATOM 7184 N N . GLU E 1 182 ? 29.877 9.175 32.748 1.00 49.85 182 GLU E N 1
ATOM 7185 C CA . GLU E 1 182 ? 29.980 10.611 32.791 1.00 51.90 182 GLU E CA 1
ATOM 7186 C C . GLU E 1 182 ? 29.969 11.243 34.185 1.00 52.39 182 GLU E C 1
ATOM 7187 O O . GLU E 1 182 ? 30.600 12.273 34.397 1.00 52.64 182 GLU E O 1
ATOM 7193 N N . TYR E 1 183 ? 29.231 10.647 35.118 1.00 52.93 183 TYR E N 1
ATOM 7194 C CA . TYR E 1 183 ? 28.993 11.266 36.403 1.00 53.24 183 TYR E CA 1
ATOM 7195 C C . TYR E 1 183 ? 29.772 10.607 37.535 1.00 54.41 183 TYR E C 1
ATOM 7196 O O . TYR E 1 183 ? 30.007 11.253 38.572 1.00 55.50 183 TYR E O 1
ATOM 7205 N N . PHE E 1 184 ? 30.172 9.349 37.337 1.00 55.00 184 PHE E N 1
ATOM 7206 C CA . PHE E 1 184 ? 30.891 8.565 38.348 1.00 56.27 184 PHE E CA 1
ATOM 7207 C C . PHE E 1 184 ? 32.243 7.976 37.853 1.00 57.48 184 PHE E C 1
ATOM 7208 O O . PHE E 1 184 ? 32.982 7.385 38.645 1.00 58.14 184 PHE E O 1
ATOM 7216 N N . GLY E 1 185 ? 32.548 8.090 36.559 1.00 59.04 185 GLY E N 1
ATOM 7217 C CA . GLY E 1 185 ? 33.856 7.649 36.024 1.00 60.75 185 GLY E CA 1
ATOM 7218 C C . GLY E 1 185 ? 33.908 6.234 35.446 1.00 62.41 185 GLY E C 1
ATOM 7219 O O . GLY E 1 185 ? 33.049 5.396 35.758 1.00 62.69 185 GLY E O 1
ATOM 7220 N N . LYS E 1 186 ? 34.930 5.959 34.626 1.00 63.39 186 LYS E N 1
ATOM 7221 C CA . LYS E 1 186 ? 35.058 4.670 33.885 1.00 64.92 186 LYS E CA 1
ATOM 7222 C C . LYS E 1 186 ? 35.149 3.387 34.738 1.00 65.75 186 LYS E C 1
ATOM 7223 O O . LYS E 1 186 ? 34.724 2.302 34.319 1.00 65.72 186 LYS E O 1
ATOM 7225 N N . HIS E 1 187 ? 35.737 3.510 35.916 1.00 66.74 187 HIS E N 1
ATOM 7226 C CA . HIS E 1 187 ? 35.899 2.381 36.821 1.00 67.91 187 HIS E CA 1
ATOM 7227 C C . HIS E 1 187 ? 34.534 1.795 37.208 1.00 67.80 187 HIS E C 1
ATOM 7228 O O . HIS E 1 187 ? 34.246 0.602 37.021 1.00 67.59 187 HIS E O 1
ATOM 7235 N N . THR E 1 188 ? 33.702 2.652 37.779 1.00 67.87 188 THR E N 1
ATOM 7236 C CA . THR E 1 188 ? 32.370 2.258 38.166 1.00 68.11 188 THR E CA 1
ATOM 7237 C C . THR E 1 188 ? 31.587 1.845 36.930 1.00 67.82 188 THR E C 1
ATOM 7238 O O . THR E 1 188 ? 30.799 0.891 36.978 1.00 67.80 188 THR E O 1
ATOM 7242 N N . ARG E 1 189 ? 31.819 2.531 35.813 1.00 67.62 189 ARG E N 1
ATOM 7243 C CA . ARG E 1 189 ? 31.186 2.105 34.568 1.00 67.82 189 ARG E CA 1
ATOM 7244 C C . ARG E 1 189 ? 31.540 0.659 34.207 1.00 67.94 189 ARG E C 1
ATOM 7245 O O . ARG E 1 189 ? 30.665 -0.130 33.862 1.00 67.09 189 ARG E O 1
ATOM 7253 N N . ASN E 1 190 ? 32.826 0.321 34.299 1.00 68.66 190 ASN E N 1
ATOM 7254 C CA . ASN E 1 190 ? 33.301 -1.041 34.033 1.00 69.57 190 ASN E CA 1
ATOM 7255 C C . ASN E 1 190 ? 32.668 -2.065 34.970 1.00 70.04 190 ASN E C 1
ATOM 7256 O O . ASN E 1 190 ? 32.408 -3.200 34.577 1.00 70.04 190 ASN E O 1
ATOM 7261 N N . LEU E 1 191 ? 32.423 -1.664 36.212 1.00 71.27 191 LEU E N 1
ATOM 7262 C CA . LEU E 1 191 ? 31.813 -2.569 37.185 1.00 72.43 191 LEU E CA 1
ATOM 7263 C C . LEU E 1 191 ? 30.397 -2.948 36.717 1.00 73.26 191 LEU E C 1
ATOM 7264 O O . LEU E 1 191 ? 30.091 -4.127 36.532 1.00 73.28 191 LEU E O 1
ATOM 7269 N N . GLY E 1 192 ? 29.548 -1.939 36.499 1.00 74.18 192 GLY E N 1
ATOM 7270 C CA . GLY E 1 192 ? 28.189 -2.158 36.002 1.00 74.37 192 GLY E CA 1
ATOM 7271 C C . GLY E 1 192 ? 28.198 -2.811 34.635 1.00 75.18 192 GLY E C 1
ATOM 7272 O O . GLY E 1 192 ? 27.341 -3.633 34.317 1.00 74.67 192 GLY E O 1
ATOM 7273 N N . ASN E 1 193 ? 29.177 -2.456 33.815 1.00 76.57 193 ASN E N 1
ATOM 7274 C CA . ASN E 1 193 ? 29.270 -3.064 32.498 1.00 78.34 193 ASN E CA 1
ATOM 7275 C C . ASN E 1 193 ? 29.484 -4.564 32.590 1.00 79.16 193 ASN E C 1
ATOM 7276 O O . ASN E 1 193 ? 29.182 -5.284 31.638 1.00 79.65 193 ASN E O 1
ATOM 7281 N N . GLN E 1 194 ? 30.017 -5.042 33.716 1.00 79.56 194 GLN E N 1
ATOM 7282 C CA . GLN E 1 194 ? 30.108 -6.475 33.901 1.00 80.19 194 GLN E CA 1
ATOM 7283 C C . GLN E 1 194 ? 28.707 -6.968 34.222 1.00 80.38 194 GLN E C 1
ATOM 7284 O O . GLN E 1 194 ? 28.076 -7.639 33.397 1.00 81.12 194 GLN E O 1
ATOM 7286 N N . PHE E 1 195 ? 28.206 -6.599 35.397 1.00 80.48 195 PHE E N 1
ATOM 7287 C CA . PHE E 1 195 ? 26.882 -7.028 35.839 1.00 80.79 195 PHE E CA 1
ATOM 7288 C C . PHE E 1 195 ? 25.808 -6.936 34.730 1.00 80.95 195 PHE E C 1
ATOM 7289 O O . PHE E 1 195 ? 24.997 -7.847 34.559 1.00 81.14 195 PHE E O 1
ATOM 7291 N N . LEU E 1 196 ? 25.787 -5.829 33.998 1.00 80.80 196 LEU E N 1
ATOM 7292 C CA . LEU E 1 196 ? 24.802 -5.649 32.937 1.00 80.72 196 LEU E CA 1
ATOM 7293 C C . LEU E 1 196 ? 25.272 -6.209 31.593 1.00 81.64 196 LEU E C 1
ATOM 7294 O O . LEU E 1 196 ? 24.966 -5.617 30.548 1.00 82.06 196 LEU E O 1
ATOM 7299 N N . SER E 1 197 ? 25.999 -7.334 31.608 1.00 81.89 197 SER E N 1
ATOM 7300 C CA . SER E 1 197 ? 26.619 -7.887 30.378 1.00 82.21 197 SER E CA 1
ATOM 7301 C C . SER E 1 197 ? 27.559 -6.880 29.730 1.00 82.40 197 SER E C 1
ATOM 7302 O O . SER E 1 197 ? 27.137 -6.033 28.934 1.00 82.49 197 SER E O 1
ATOM 7305 N N . LYS F 1 7 ? -9.757 -21.101 30.534 1.00 50.17 7 LYS F N 1
ATOM 7306 C CA . LYS F 1 7 ? -10.522 -19.817 30.429 1.00 48.87 7 LYS F CA 1
ATOM 7307 C C . LYS F 1 7 ? -10.028 -18.712 31.404 1.00 47.92 7 LYS F C 1
ATOM 7308 O O . LYS F 1 7 ? -10.298 -17.531 31.164 1.00 48.04 7 LYS F O 1
ATOM 7310 N N . ASN F 1 8 ? -9.350 -19.090 32.502 1.00 45.78 8 ASN F N 1
ATOM 7311 C CA . ASN F 1 8 ? -8.737 -18.132 33.433 1.00 43.68 8 ASN F CA 1
ATOM 7312 C C . ASN F 1 8 ? -7.302 -18.539 33.833 1.00 41.70 8 ASN F C 1
ATOM 7313 O O . ASN F 1 8 ? -6.999 -19.732 33.984 1.00 41.33 8 ASN F O 1
ATOM 7318 N N . LEU F 1 9 ? -6.416 -17.555 33.991 1.00 38.27 9 LEU F N 1
ATOM 7319 C CA . LEU F 1 9 ? -5.012 -17.828 34.337 1.00 35.97 9 LEU F CA 1
ATOM 7320 C C . LEU F 1 9 ? -4.606 -16.813 35.383 1.00 34.83 9 LEU F C 1
ATOM 7321 O O . LEU F 1 9 ? -4.939 -15.619 35.267 1.00 33.99 9 LEU F O 1
ATOM 7326 N N . ARG F 1 10 ? -3.906 -17.304 36.395 1.00 33.30 10 ARG F N 1
ATOM 7327 C CA . ARG F 1 10 ? -3.470 -16.494 37.513 1.00 31.76 10 ARG F CA 1
ATOM 7328 C C . ARG F 1 10 ? -1.989 -16.477 37.569 1.00 30.50 10 ARG F C 1
ATOM 7329 O O . ARG F 1 10 ? -1.349 -17.524 37.435 1.00 29.95 10 ARG F O 1
ATOM 7337 N N . VAL F 1 11 ? -1.431 -15.286 37.764 1.00 30.36 11 VAL F N 1
ATOM 7338 C CA . VAL F 1 11 ? 0.015 -15.109 38.054 1.00 29.09 11 VAL F CA 1
ATOM 7339 C C . VAL F 1 11 ? 0.127 -14.393 39.425 1.00 28.49 11 VAL F C 1
ATOM 7340 O O . VAL F 1 11 ? -0.559 -13.394 39.666 1.00 28.20 11 VAL F O 1
ATOM 7344 N N . VAL F 1 12 ? 0.959 -14.919 40.321 1.00 26.67 12 VAL F N 1
ATOM 7345 C CA . VAL F 1 12 ? 1.199 -14.255 41.582 1.00 25.52 12 VAL F CA 1
ATOM 7346 C C . VAL F 1 12 ? 2.697 -13.939 41.530 1.00 26.52 12 VAL F C 1
ATOM 7347 O O . VAL F 1 12 ? 3.511 -14.801 41.170 1.00 28.34 12 VAL F O 1
ATOM 7351 N N . ALA F 1 13 ? 3.052 -12.700 41.843 1.00 24.51 13 ALA F N 1
ATOM 7352 C CA . ALA F 1 13 ? 4.421 -12.239 41.742 1.00 24.81 13 ALA F CA 1
ATOM 7353 C C . ALA F 1 13 ? 4.870 -11.711 43.100 1.00 26.70 13 ALA F C 1
ATOM 7354 O O . ALA F 1 13 ? 4.439 -10.639 43.596 1.00 26.74 13 ALA F O 1
ATOM 7356 N N . LEU F 1 14 ? 5.778 -12.453 43.697 1.00 26.38 14 LEU F N 1
ATOM 7357 C CA . LEU F 1 14 ? 6.316 -12.116 45.018 1.00 28.85 14 LEU F CA 1
ATOM 7358 C C . LEU F 1 14 ? 7.535 -11.200 44.842 1.00 27.97 14 LEU F C 1
ATOM 7359 O O . LEU F 1 14 ? 8.546 -11.582 44.228 1.00 29.53 14 LEU F O 1
ATOM 7364 N N . ALA F 1 15 ? 7.449 -10.010 45.421 1.00 27.44 15 ALA F N 1
ATOM 7365 C CA . ALA F 1 15 ? 8.473 -8.993 45.332 1.00 27.99 15 ALA F CA 1
ATOM 7366 C C . ALA F 1 15 ? 9.074 -8.781 46.695 1.00 28.54 15 ALA F C 1
ATOM 7367 O O . ALA F 1 15 ? 8.508 -8.030 47.529 1.00 27.74 15 ALA F O 1
ATOM 7369 N N . PRO F 1 16 ? 10.208 -9.462 46.965 1.00 29.77 16 PRO F N 1
ATOM 7370 C CA . PRO F 1 16 ? 10.758 -9.386 48.304 1.00 29.50 16 PRO F CA 1
ATOM 7371 C C . PRO F 1 16 ? 11.311 -8.049 48.732 1.00 29.49 16 PRO F C 1
ATOM 7372 O O . PRO F 1 16 ? 11.325 -7.782 49.927 1.00 30.45 16 PRO F O 1
ATOM 7376 N N . THR F 1 17 ? 11.800 -7.229 47.822 1.00 28.61 17 THR F N 1
ATOM 7377 C CA . THR F 1 17 ? 12.375 -5.942 48.247 1.00 28.39 17 THR F CA 1
ATOM 7378 C C . THR F 1 17 ? 12.122 -4.788 47.268 1.00 27.75 17 THR F C 1
ATOM 7379 O O . THR F 1 17 ? 12.335 -4.925 46.042 1.00 28.11 17 THR F O 1
ATOM 7383 N N . GLY F 1 18 ? 11.794 -3.607 47.809 1.00 27.85 18 GLY F N 1
ATOM 7384 C CA . GLY F 1 18 ? 11.791 -2.378 47.026 1.00 27.29 18 GLY F CA 1
ATOM 7385 C C . GLY F 1 18 ? 13.108 -1.913 46.447 1.00 28.31 18 GLY F C 1
ATOM 7386 O O . GLY F 1 18 ? 13.103 -1.091 45.511 1.00 29.73 18 GLY F O 1
ATOM 7387 N N . ARG F 1 19 ? 14.242 -2.398 46.981 1.00 27.99 19 ARG F N 1
ATOM 7388 C CA . ARG F 1 19 ? 15.514 -2.069 46.382 1.00 29.54 19 ARG F CA 1
ATOM 7389 C C . ARG F 1 19 ? 15.635 -2.538 44.911 1.00 28.84 19 ARG F C 1
ATOM 7390 O O . ARG F 1 19 ? 16.304 -1.902 44.070 1.00 28.55 19 ARG F O 1
ATOM 7398 N N . TYR F 1 20 ? 15.034 -3.679 44.589 1.00 27.91 20 TYR F N 1
ATOM 7399 C CA . TYR F 1 20 ? 15.155 -4.266 43.245 1.00 28.19 20 TYR F CA 1
ATOM 7400 C C . TYR F 1 20 ? 13.818 -4.969 42.946 1.00 28.94 20 TYR F C 1
ATOM 7401 O O . TYR F 1 20 ? 13.690 -6.206 43.159 1.00 28.60 20 TYR F O 1
ATOM 7410 N N . PHE F 1 21 ? 12.822 -4.190 42.503 1.00 27.02 21 PHE F N 1
ATOM 7411 C CA . PHE F 1 21 ? 11.539 -4.783 42.150 1.00 28.56 21 PHE F CA 1
ATOM 7412 C C . PHE F 1 21 ? 11.160 -4.521 40.686 1.00 28.87 21 PHE F C 1
ATOM 7413 O O . PHE F 1 21 ? 10.164 -5.081 40.199 1.00 30.10 21 PHE F O 1
ATOM 7421 N N . ALA F 1 22 ? 11.954 -3.701 39.997 1.00 29.02 22 ALA F N 1
ATOM 7422 C CA . ALA F 1 22 ? 11.728 -3.434 38.557 1.00 28.95 22 ALA F CA 1
ATOM 7423 C C . ALA F 1 22 ? 11.503 -4.692 37.712 1.00 28.63 22 ALA F C 1
ATOM 7424 O O . ALA F 1 22 ? 10.598 -4.722 36.826 1.00 28.21 22 ALA F O 1
ATOM 7426 N N . SER F 1 23 ? 12.344 -5.703 37.934 1.00 27.90 23 SER F N 1
ATOM 7427 C CA . SER F 1 23 ? 12.284 -6.901 37.099 1.00 28.71 23 SER F CA 1
ATOM 7428 C C . SER F 1 23 ? 10.986 -7.710 37.326 1.00 28.16 23 SER F C 1
ATOM 7429 O O . SER F 1 23 ? 10.515 -8.365 36.387 1.00 27.83 23 SER F O 1
ATOM 7432 N N . ILE F 1 24 ? 10.399 -7.646 38.531 1.00 27.33 24 ILE F N 1
ATOM 7433 C CA . ILE F 1 24 ? 9.041 -8.170 38.737 1.00 27.61 24 ILE F CA 1
ATOM 7434 C C . ILE F 1 24 ? 7.998 -7.425 37.894 1.00 26.47 24 ILE F C 1
ATOM 7435 O O . ILE F 1 24 ? 7.116 -8.012 37.282 1.00 26.53 24 ILE F O 1
ATOM 7440 N N . ILE F 1 25 ? 8.043 -6.100 37.915 1.00 27.21 25 ILE F N 1
ATOM 7441 C CA . ILE F 1 25 ? 7.093 -5.293 37.119 1.00 25.78 25 ILE F CA 1
ATOM 7442 C C . ILE F 1 25 ? 7.237 -5.555 35.644 1.00 25.13 25 ILE F C 1
ATOM 7443 O O . ILE F 1 25 ? 6.257 -5.762 34.951 1.00 24.35 25 ILE F O 1
ATOM 7448 N N . SER F 1 26 ? 8.462 -5.527 35.149 1.00 23.63 26 SER F N 1
ATOM 7449 C CA . SER F 1 26 ? 8.680 -5.816 33.721 1.00 26.54 26 SER F CA 1
ATOM 7450 C C . SER F 1 26 ? 8.159 -7.179 33.340 1.00 26.36 26 SER F C 1
ATOM 7451 O O . SER F 1 26 ? 7.562 -7.284 32.270 1.00 24.88 26 SER F O 1
ATOM 7454 N N . SER F 1 27 ? 8.336 -8.183 34.215 1.00 27.43 27 SER F N 1
ATOM 7455 C CA . SER F 1 27 ? 7.827 -9.536 33.916 1.00 26.88 27 SER F CA 1
ATOM 7456 C C . SER F 1 27 ? 6.287 -9.492 33.741 1.00 26.58 27 SER F C 1
ATOM 7457 O O . SER F 1 27 ? 5.737 -10.031 32.784 1.00 25.67 27 SER F O 1
ATOM 7460 N N . LEU F 1 28 ? 5.591 -8.752 34.615 1.00 26.27 28 LEU F N 1
ATOM 7461 C CA . LEU F 1 28 ? 4.139 -8.610 34.492 1.00 25.86 28 LEU F CA 1
ATOM 7462 C C . LEU F 1 28 ? 3.751 -7.834 33.231 1.00 26.78 28 LEU F C 1
ATOM 7463 O O . LEU F 1 28 ? 2.773 -8.177 32.570 1.00 26.29 28 LEU F O 1
ATOM 7468 N N . GLU F 1 29 ? 4.513 -6.787 32.911 1.00 25.87 29 GLU F N 1
ATOM 7469 C CA . GLU F 1 29 ? 4.272 -6.025 31.687 1.00 27.60 29 GLU F CA 1
ATOM 7470 C C . GLU F 1 29 ? 4.363 -6.951 30.479 1.00 27.61 29 GLU F C 1
ATOM 7471 O O . GLU F 1 29 ? 3.476 -6.917 29.601 1.00 28.86 29 GLU F O 1
ATOM 7477 N N . ILE F 1 30 ? 5.414 -7.768 30.439 1.00 26.33 30 ILE F N 1
ATOM 7478 C CA . ILE F 1 30 ? 5.587 -8.657 29.316 1.00 27.27 30 ILE F CA 1
ATOM 7479 C C . ILE F 1 30 ? 4.435 -9.674 29.268 1.00 26.53 30 ILE F C 1
ATOM 7480 O O . ILE F 1 30 ? 3.795 -9.868 28.204 1.00 27.12 30 ILE F O 1
ATOM 7485 N N . LEU F 1 31 ? 4.132 -10.317 30.389 1.00 25.57 31 LEU F N 1
ATOM 7486 C CA . LEU F 1 31 ? 3.119 -11.412 30.347 1.00 25.57 31 LEU F CA 1
ATOM 7487 C C . LEU F 1 31 ? 1.710 -10.885 30.041 1.00 26.35 31 LEU F C 1
ATOM 7488 O O . LEU F 1 31 ? 0.953 -11.508 29.286 1.00 27.63 31 LEU F O 1
ATOM 7493 N N . GLU F 1 32 ? 1.362 -9.729 30.595 1.00 26.10 32 GLU F N 1
ATOM 7494 C CA . GLU F 1 32 ? 0.063 -9.159 30.318 1.00 25.43 32 GLU F CA 1
ATOM 7495 C C . GLU F 1 32 ? -0.033 -8.626 28.873 1.00 26.59 32 GLU F C 1
ATOM 7496 O O . GLU F 1 32 ? -1.102 -8.724 28.239 1.00 27.61 32 GLU F O 1
ATOM 7502 N N . THR F 1 33 ? 1.052 -8.029 28.363 1.00 23.82 33 THR F N 1
ATOM 7503 C CA . THR F 1 33 ? 1.078 -7.595 26.965 1.00 26.72 33 THR F CA 1
ATOM 7504 C C . THR F 1 33 ? 0.878 -8.822 26.029 1.00 26.32 33 THR F C 1
ATOM 7505 O O . THR F 1 33 ? 0.126 -8.759 25.037 1.00 27.39 33 THR F O 1
ATOM 7509 N N . ALA F 1 34 ? 1.488 -9.940 26.392 1.00 26.05 34 ALA F N 1
ATOM 7510 C CA . ALA F 1 34 ? 1.312 -11.154 25.647 1.00 25.78 34 ALA F CA 1
ATOM 7511 C C . ALA F 1 34 ? -0.156 -11.616 25.653 1.00 27.07 34 ALA F C 1
ATOM 7512 O O . ALA F 1 34 ? -0.709 -12.005 24.563 1.00 28.44 34 ALA F O 1
ATOM 7514 N N . ALA F 1 35 ? -0.778 -11.593 26.840 1.00 26.91 35 ALA F N 1
ATOM 7515 C CA . ALA F 1 35 ? -2.173 -12.018 27.007 1.00 28.11 35 ALA F CA 1
ATOM 7516 C C . ALA F 1 35 ? -3.044 -11.115 26.105 1.00 29.35 35 ALA F C 1
ATOM 7517 O O . ALA F 1 35 ? -3.985 -11.592 25.476 1.00 29.29 35 ALA F O 1
ATOM 7519 N N . GLU F 1 36 ? -2.716 -9.814 26.017 1.00 30.32 36 GLU F N 1
ATOM 7520 C CA A GLU F 1 36 ? -3.463 -8.925 25.094 0.50 30.79 36 GLU F CA 1
ATOM 7521 C CA B GLU F 1 36 ? -3.417 -8.892 25.119 0.50 30.04 36 GLU F CA 1
ATOM 7522 C C . GLU F 1 36 ? -3.225 -9.298 23.629 1.00 31.04 36 GLU F C 1
ATOM 7523 O O . GLU F 1 36 ? -4.173 -9.272 22.815 1.00 31.15 36 GLU F O 1
ATOM 7534 N N . PHE F 1 37 ? -1.995 -9.635 23.255 1.00 29.25 37 PHE F N 1
ATOM 7535 C CA . PHE F 1 37 ? -1.734 -10.081 21.855 1.00 30.97 37 PHE F CA 1
ATOM 7536 C C . PHE F 1 37 ? -2.542 -11.307 21.530 1.00 32.01 37 PHE F C 1
ATOM 7537 O O . PHE F 1 37 ? -2.957 -11.518 20.371 1.00 31.40 37 PHE F O 1
ATOM 7545 N N . ALA F 1 38 ? -2.707 -12.150 22.554 1.00 30.49 38 ALA F N 1
ATOM 7546 C CA . ALA F 1 38 ? -3.428 -13.393 22.424 1.00 32.07 38 ALA F CA 1
ATOM 7547 C C . ALA F 1 38 ? -4.935 -13.174 22.440 1.00 32.40 38 ALA F C 1
ATOM 7548 O O . ALA F 1 38 ? -5.678 -14.096 22.205 1.00 33.78 38 ALA F O 1
ATOM 7550 N N . GLU F 1 39 ? -5.388 -11.970 22.750 1.00 34.14 39 GLU F N 1
ATOM 7551 C CA . GLU F 1 39 ? -6.806 -11.728 22.936 1.00 35.42 39 GLU F CA 1
ATOM 7552 C C . GLU F 1 39 ? -7.424 -12.616 24.022 1.00 37.19 39 GLU F C 1
ATOM 7553 O O . GLU F 1 39 ? -8.576 -13.050 23.921 1.00 36.77 39 GLU F O 1
ATOM 7559 N N . PHE F 1 40 ? -6.646 -12.878 25.068 1.00 36.22 40 PHE F N 1
ATOM 7560 C CA . PHE F 1 40 ? -7.095 -13.708 26.163 1.00 36.85 40 PHE F CA 1
ATOM 7561 C C . PHE F 1 40 ? -7.650 -12.846 27.282 1.00 37.12 40 PHE F C 1
ATOM 7562 O O . PHE F 1 40 ? -6.938 -12.008 27.852 1.00 37.50 40 PHE F O 1
ATOM 7570 N N . GLN F 1 41 ? -8.901 -13.093 27.653 1.00 38.23 41 GLN F N 1
ATOM 7571 C CA . GLN F 1 41 ? -9.626 -12.192 28.566 1.00 40.01 41 GLN F CA 1
ATOM 7572 C C . GLN F 1 41 ? -9.522 -12.542 30.072 1.00 40.65 41 GLN F C 1
ATOM 7573 O O . GLN F 1 41 ? -9.828 -11.685 30.914 1.00 42.12 41 GLN F O 1
ATOM 7575 N N . GLY F 1 42 ? -9.122 -13.765 30.427 1.00 39.41 42 GLY F N 1
ATOM 7576 C CA . GLY F 1 42 ? -9.133 -14.145 31.855 1.00 39.07 42 GLY F CA 1
ATOM 7577 C C . GLY F 1 42 ? -7.773 -14.173 32.551 1.00 38.55 42 GLY F C 1
ATOM 7578 O O . GLY F 1 42 ? -7.544 -14.971 33.437 1.00 37.92 42 GLY F O 1
ATOM 7579 N N . PHE F 1 43 ? -6.865 -13.292 32.147 1.00 37.14 43 PHE F N 1
ATOM 7580 C CA . PHE F 1 43 ? -5.521 -13.321 32.701 1.00 37.04 43 PHE F CA 1
ATOM 7581 C C . PHE F 1 43 ? -5.500 -12.353 33.866 1.00 36.31 43 PHE F C 1
ATOM 7582 O O . PHE F 1 43 ? -5.855 -11.189 33.652 1.00 38.12 43 PHE F O 1
ATOM 7590 N N . MET F 1 44 ? -5.130 -12.787 35.082 1.00 33.37 44 MET F N 1
ATOM 7591 C CA . MET F 1 44 ? -5.147 -11.888 36.245 1.00 32.43 44 MET F CA 1
ATOM 7592 C C . MET F 1 44 ? -3.782 -11.938 36.912 1.00 30.47 44 MET F C 1
ATOM 7593 O O . MET F 1 44 ? -3.256 -13.027 37.104 1.00 31.75 44 MET F O 1
ATOM 7598 N N . THR F 1 45 ? -3.196 -10.821 37.287 1.00 27.61 45 THR F N 1
ATOM 7599 C CA . THR F 1 45 ? -1.909 -10.941 37.993 1.00 27.44 45 THR F CA 1
ATOM 7600 C C . THR F 1 45 ? -1.975 -10.219 39.349 1.00 27.90 45 THR F C 1
ATOM 7601 O O . THR F 1 45 ? -2.831 -9.295 39.552 1.00 27.46 45 THR F O 1
ATOM 7605 N N . HIS F 1 46 ? -1.071 -10.607 40.272 1.00 26.65 46 HIS F N 1
ATOM 7606 C CA . HIS F 1 46 ? -1.148 -10.119 41.652 1.00 26.98 46 HIS F CA 1
ATOM 7607 C C . HIS F 1 46 ? 0.228 -10.001 42.214 1.00 26.04 46 HIS F C 1
ATOM 7608 O O . HIS F 1 46 ? 0.934 -11.006 42.327 1.00 28.63 46 HIS F O 1
ATOM 7615 N N . VAL F 1 47 ? 0.641 -8.771 42.493 1.00 25.33 47 VAL F N 1
ATOM 7616 C CA . VAL F 1 47 ? 1.908 -8.542 43.212 1.00 25.66 47 VAL F CA 1
ATOM 7617 C C . VAL F 1 47 ? 1.656 -8.756 44.727 1.00 25.19 47 VAL F C 1
ATOM 7618 O O . VAL F 1 47 ? 0.645 -8.256 45.281 1.00 27.67 47 VAL F O 1
ATOM 7622 N N . VAL F 1 48 ? 2.551 -9.476 45.418 1.00 24.08 48 VAL F N 1
ATOM 7623 C CA . VAL F 1 48 ? 2.419 -9.680 46.835 1.00 25.20 48 VAL F CA 1
ATOM 7624 C C . VAL F 1 48 ? 3.850 -9.508 47.414 1.00 25.76 48 VAL F C 1
ATOM 7625 O O . VAL F 1 48 ? 4.836 -9.650 46.653 1.00 25.89 48 VAL F O 1
ATOM 7629 N N . THR F 1 49 ? 3.936 -9.131 48.697 1.00 26.99 49 THR F N 1
ATOM 7630 C CA . THR F 1 49 ? 5.225 -8.964 49.410 1.00 27.57 49 THR F CA 1
ATOM 7631 C C . THR F 1 49 ? 5.270 -9.936 50.616 1.00 28.90 49 THR F C 1
ATOM 7632 O O . THR F 1 49 ? 4.234 -10.370 51.112 1.00 27.49 49 THR F O 1
ATOM 7636 N N . PRO F 1 50 ? 6.487 -10.308 51.071 1.00 30.87 50 PRO F N 1
ATOM 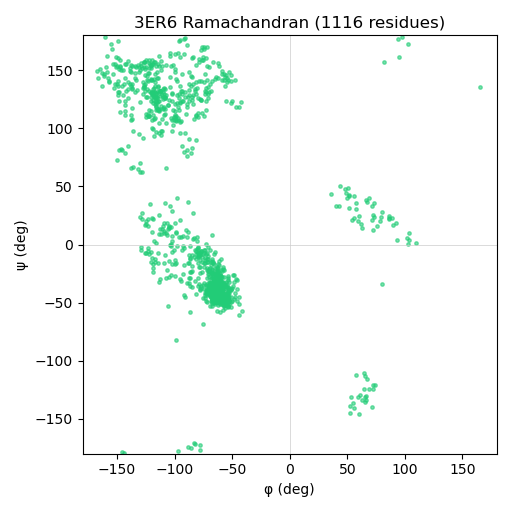7637 C CA . PRO F 1 50 ? 6.625 -11.396 52.002 1.00 31.75 50 PRO F CA 1
ATOM 7638 C C . PRO F 1 50 ? 5.927 -11.131 53.323 1.00 31.95 50 PRO F C 1
ATOM 7639 O O . PRO F 1 50 ? 5.426 -12.052 53.928 1.00 30.56 50 PRO F O 1
ATOM 7643 N N . ASN F 1 51 ? 5.906 -9.873 53.751 1.00 31.84 51 ASN F N 1
ATOM 7644 C CA . ASN F 1 51 ? 5.231 -9.507 54.980 1.00 32.90 51 ASN F CA 1
ATOM 7645 C C . ASN F 1 51 ? 3.925 -8.767 54.672 1.00 32.75 51 ASN F C 1
ATOM 7646 O O . ASN F 1 51 ? 3.298 -8.218 55.569 1.00 32.33 51 ASN F O 1
ATOM 7651 N N . ASN F 1 52 ? 3.527 -8.726 53.396 1.00 31.89 52 ASN F N 1
ATOM 7652 C CA . ASN F 1 52 ? 2.279 -8.023 53.010 1.00 31.08 52 ASN F CA 1
ATOM 7653 C C . ASN F 1 52 ? 2.275 -6.533 53.358 1.00 31.72 52 ASN F C 1
ATOM 7654 O O . ASN F 1 52 ? 1.222 -5.924 53.478 1.00 33.04 52 ASN F O 1
ATOM 7659 N N . ARG F 1 53 ? 3.440 -5.942 53.475 1.00 31.08 53 ARG F N 1
ATOM 7660 C CA . ARG F 1 53 ? 3.535 -4.485 53.661 1.00 31.84 53 ARG F CA 1
ATOM 7661 C C . ARG F 1 53 ? 3.963 -3.884 52.330 1.00 31.31 53 ARG F C 1
ATOM 7662 O O . ARG F 1 53 ? 4.496 -4.632 51.463 1.00 30.76 53 ARG F O 1
ATOM 7670 N N . PRO F 1 54 ? 3.806 -2.536 52.168 1.00 30.26 54 PRO F N 1
ATOM 7671 C CA . PRO F 1 54 ? 4.202 -1.869 50.918 1.00 30.19 54 PRO F CA 1
ATOM 7672 C C . PRO F 1 54 ? 5.709 -2.029 50.694 1.00 30.10 54 PRO F C 1
ATOM 7673 O O . PRO F 1 54 ? 6.453 -2.192 51.665 1.00 30.40 54 PRO F O 1
ATOM 7677 N N . LEU F 1 55 ? 6.149 -1.940 49.428 1.00 29.12 55 LEU F N 1
ATOM 7678 C CA . LEU F 1 55 ? 7.547 -1.880 49.065 1.00 29.72 55 LEU F CA 1
ATOM 7679 C C . LEU F 1 55 ? 7.992 -0.418 49.103 1.00 30.18 55 LEU F C 1
ATOM 7680 O O . LEU F 1 55 ? 7.277 0.436 48.636 1.00 30.71 55 LEU F O 1
ATOM 7685 N N . ILE F 1 56 ? 9.168 -0.149 49.636 1.00 29.11 56 ILE F N 1
ATOM 7686 C CA . ILE F 1 56 ? 9.700 1.196 49.526 1.00 30.02 56 ILE F CA 1
ATOM 7687 C C . ILE F 1 56 ? 10.711 1.180 48.392 1.00 29.61 56 ILE F C 1
ATOM 7688 O O . ILE F 1 56 ? 11.791 0.586 48.524 1.00 27.93 56 ILE F O 1
ATOM 7693 N N . GLY F 1 57 ? 10.329 1.786 47.262 1.00 28.69 57 GLY F N 1
ATOM 7694 C CA . GLY F 1 57 ? 11.125 1.734 46.042 1.00 29.36 57 GLY F CA 1
ATOM 7695 C C . GLY F 1 57 ? 12.104 2.888 45.941 1.00 31.53 57 GLY F C 1
ATOM 7696 O O . GLY F 1 57 ? 12.172 3.753 46.854 1.00 32.38 57 GLY F O 1
ATOM 7697 N N . ARG F 1 58 ? 12.913 2.893 44.881 1.00 30.82 58 ARG F N 1
ATOM 7698 C CA . ARG F 1 58 ? 13.809 4.015 44.621 1.00 30.52 58 ARG F CA 1
ATOM 7699 C C . ARG F 1 58 ? 13.033 5.281 44.275 1.00 29.43 58 ARG F C 1
ATOM 7700 O O . ARG F 1 58 ? 11.901 5.184 43.791 1.00 29.61 58 ARG F O 1
ATOM 7708 N N . GLY F 1 59 ? 13.658 6.461 44.479 1.00 29.49 59 GLY F N 1
ATOM 7709 C CA . GLY F 1 59 ? 13.088 7.722 43.980 1.00 29.30 59 GLY F CA 1
ATOM 7710 C C . GLY F 1 59 ? 11.883 8.145 44.803 1.00 30.10 59 GLY F C 1
ATOM 7711 O O . GLY F 1 59 ? 11.007 8.923 44.328 1.00 29.09 59 GLY F O 1
ATOM 7712 N N . GLY F 1 60 ? 11.847 7.656 46.047 1.00 30.27 60 GLY F N 1
ATOM 7713 C CA . GLY F 1 60 ? 10.821 8.105 47.045 1.00 29.28 60 GLY F CA 1
ATOM 7714 C C . GLY F 1 60 ? 9.390 7.614 46.774 1.00 30.47 60 GLY F C 1
ATOM 7715 O O . GLY F 1 60 ? 8.399 8.291 47.109 1.00 30.97 60 GLY F O 1
ATOM 7716 N N . ILE F 1 61 ? 9.256 6.413 46.219 1.00 29.17 61 ILE F N 1
ATOM 7717 C CA . ILE F 1 61 ? 7.916 5.807 46.016 1.00 29.08 61 ILE F CA 1
ATOM 7718 C C . ILE F 1 61 ? 7.630 4.740 47.042 1.00 28.75 61 ILE F C 1
ATOM 7719 O O . ILE F 1 61 ? 8.554 4.057 47.565 1.00 30.21 61 ILE F O 1
ATOM 7724 N N . SER F 1 62 ? 6.344 4.558 47.281 1.00 28.13 62 SER F N 1
ATOM 7725 C CA . SER F 1 62 ? 5.822 3.465 48.068 1.00 31.44 62 SER F CA 1
ATOM 7726 C C . SER F 1 62 ? 4.879 2.639 47.126 1.00 31.48 62 SER F C 1
ATOM 7727 O O . SER F 1 62 ? 4.137 3.207 46.311 1.00 33.57 62 SER F O 1
ATOM 7730 N N . VAL F 1 63 ? 4.910 1.327 47.255 1.00 30.58 63 VAL F N 1
ATOM 7731 C CA . VAL F 1 63 ? 4.091 0.455 46.385 1.00 30.68 63 VAL F CA 1
ATOM 7732 C C . VAL F 1 63 ? 3.204 -0.401 47.246 1.00 29.41 63 VAL F C 1
ATOM 7733 O O . VAL F 1 63 ? 3.688 -1.248 47.982 1.00 29.26 63 VAL F O 1
ATOM 7737 N N . GLN F 1 64 ? 1.919 -0.126 47.138 1.00 29.43 64 GLN F N 1
ATOM 7738 C CA . GLN F 1 64 ? 0.875 -0.771 47.948 1.00 29.19 64 GLN F CA 1
ATOM 7739 C C . GLN F 1 64 ? 0.177 -1.903 47.171 1.00 27.97 64 GLN F C 1
ATOM 7740 O O . GLN F 1 64 ? -0.542 -1.649 46.193 1.00 28.19 64 GLN F O 1
ATOM 7746 N N . PRO F 1 65 ? 0.402 -3.170 47.614 1.00 28.27 65 PRO F N 1
ATOM 7747 C CA . PRO F 1 65 ? -0.278 -4.308 46.994 1.00 28.12 65 PRO F CA 1
ATOM 7748 C C . PRO F 1 65 ? -1.733 -4.327 47.441 1.00 28.21 65 PRO F C 1
ATOM 7749 O O . PRO F 1 65 ? -2.092 -3.620 48.412 1.00 28.40 65 PRO F O 1
ATOM 7753 N N . THR F 1 66 ? -2.553 -5.148 46.786 1.00 27.32 66 THR F N 1
ATOM 7754 C CA . THR F 1 66 ? -3.946 -5.299 47.174 1.00 26.41 66 THR F CA 1
ATOM 7755 C C . THR F 1 66 ? -4.325 -6.774 47.362 1.00 29.26 66 THR F C 1
ATOM 7756 O O . THR F 1 66 ? -5.526 -7.108 47.324 1.00 27.83 66 THR F O 1
ATOM 7760 N N . ALA F 1 67 ? -3.318 -7.631 47.602 1.00 27.61 67 ALA F N 1
ATOM 7761 C CA . ALA F 1 67 ? -3.625 -8.999 48.058 1.00 28.05 67 ALA F CA 1
ATOM 7762 C C . ALA F 1 67 ? -2.504 -9.415 48.954 1.00 27.53 67 ALA F C 1
ATOM 7763 O O . ALA F 1 67 ? -1.398 -8.871 48.814 1.00 25.87 67 ALA F O 1
ATOM 7765 N N . GLN F 1 68 ? -2.771 -10.334 49.883 1.00 27.13 68 GLN F N 1
ATOM 7766 C CA . GLN F 1 68 ? -1.732 -10.931 50.714 1.00 25.81 68 GLN F CA 1
ATOM 7767 C C . GLN F 1 68 ? -1.366 -12.301 50.130 1.00 27.78 68 GLN F C 1
ATOM 7768 O O . GLN F 1 68 ? -2.186 -12.959 49.504 1.00 27.90 68 GLN F O 1
ATOM 7774 N N . TRP F 1 69 ? -0.127 -12.736 50.325 1.00 28.79 69 TRP F N 1
ATOM 7775 C CA . TRP F 1 69 ? 0.247 -14.004 49.703 1.00 29.70 69 TRP F CA 1
ATOM 7776 C C . TRP F 1 69 ? -0.589 -15.167 50.275 1.00 30.52 69 TRP F C 1
ATOM 7777 O O . TRP F 1 69 ? -0.911 -16.121 49.554 1.00 30.96 69 TRP F O 1
ATOM 7788 N N . GLN F 1 70 ? -0.981 -15.064 51.550 1.00 29.25 70 GLN F N 1
ATOM 7789 C CA . GLN F 1 70 ? -1.749 -16.147 52.155 1.00 29.72 70 GLN F CA 1
ATOM 7790 C C . GLN F 1 70 ? -3.111 -16.353 51.552 1.00 31.68 70 GLN F C 1
ATOM 7791 O O . GLN F 1 70 ? -3.719 -17.408 51.763 1.00 31.48 70 GLN F O 1
ATOM 7797 N N . SER F 1 71 ? -3.609 -15.364 50.809 1.00 31.32 71 SER F N 1
ATOM 7798 C CA . SER F 1 71 ? -4.918 -15.476 50.153 1.00 33.60 71 SER F CA 1
ATOM 7799 C C . SER F 1 71 ? -4.892 -16.390 48.926 1.00 33.58 71 SER F C 1
ATOM 7800 O O . SER F 1 71 ? -5.945 -16.730 48.376 1.00 32.96 71 SER F O 1
ATOM 7803 N N . PHE F 1 72 ? -3.703 -16.835 48.527 1.00 32.36 72 PHE F N 1
ATOM 7804 C CA . PHE F 1 72 ? -3.633 -17.690 47.358 1.00 33.43 72 PHE F CA 1
ATOM 7805 C C . PHE F 1 72 ? -3.298 -19.150 47.694 1.00 34.84 72 PHE F C 1
ATOM 7806 O O . PHE F 1 72 ? -2.180 -19.483 48.136 1.00 34.18 72 PHE F O 1
ATOM 7814 N N . ASP F 1 73 ? -4.301 -19.997 47.462 1.00 36.38 73 ASP F N 1
ATOM 7815 C CA . ASP F 1 73 ? -4.255 -21.449 47.593 1.00 38.09 73 ASP F CA 1
ATOM 7816 C C . ASP F 1 73 ? -3.721 -22.157 46.321 1.00 37.28 73 ASP F C 1
ATOM 7817 O O . ASP F 1 73 ? -3.271 -23.326 46.381 1.00 36.88 73 ASP F O 1
ATOM 7822 N N . PHE F 1 74 ? -3.835 -21.502 45.159 1.00 35.23 74 PHE F N 1
ATOM 7823 C CA . PHE F 1 74 ? -3.258 -22.025 43.928 1.00 34.49 74 PHE F CA 1
ATOM 7824 C C . PHE F 1 74 ? -2.885 -20.862 43.011 1.00 33.67 74 PHE F C 1
ATOM 7825 O O . PHE F 1 74 ? -3.424 -19.738 43.145 1.00 32.94 74 PHE F O 1
ATOM 7833 N N . THR F 1 75 ? -2.009 -21.153 42.047 1.00 30.72 75 THR F N 1
ATOM 7834 C CA . THR F 1 75 ? -1.711 -20.197 40.983 1.00 29.81 75 THR F CA 1
ATOM 7835 C C . THR F 1 75 ? -1.129 -20.964 39.792 1.00 28.76 75 THR F C 1
ATOM 7836 O O . THR F 1 75 ? -0.462 -22.017 39.978 1.00 29.17 75 THR F O 1
ATOM 7840 N N . ASN F 1 76 ? -1.393 -20.456 38.592 1.00 27.77 76 ASN F N 1
ATOM 7841 C CA . ASN F 1 76 ? -0.810 -21.041 37.377 1.00 27.58 76 ASN F CA 1
ATOM 7842 C C . ASN F 1 76 ? 0.673 -20.790 37.347 1.00 27.54 76 ASN F C 1
ATOM 7843 O O . ASN F 1 76 ? 1.452 -21.689 37.003 1.00 25.61 76 ASN F O 1
ATOM 7848 N N . ILE F 1 77 ? 1.078 -19.557 37.717 1.00 25.20 77 ILE F N 1
ATOM 7849 C CA . ILE F 1 77 ? 2.484 -19.182 37.717 1.00 26.28 77 ILE F CA 1
ATOM 7850 C C . ILE F 1 77 ? 2.766 -18.392 39.003 1.00 26.41 77 ILE F C 1
ATOM 7851 O O . ILE F 1 77 ? 1.955 -17.492 39.389 1.00 26.36 77 ILE F O 1
ATOM 7856 N N . LEU F 1 78 ? 3.869 -18.719 39.676 1.00 27.47 78 LEU F N 1
ATOM 7857 C CA . LEU F 1 78 ? 4.396 -17.890 40.767 1.00 27.94 78 LEU F CA 1
ATOM 7858 C C . LEU F 1 78 ? 5.735 -17.334 40.342 1.00 28.29 78 LEU F C 1
ATOM 7859 O O . LEU F 1 78 ? 6.604 -18.108 39.924 1.00 29.51 78 LEU F O 1
ATOM 7864 N N . ILE F 1 79 ? 5.891 -16.009 40.356 1.00 26.84 79 ILE F N 1
ATOM 7865 C CA . ILE F 1 79 ? 7.185 -15.382 40.066 1.00 26.88 79 ILE F CA 1
ATOM 7866 C C . ILE F 1 79 ? 7.842 -14.940 41.372 1.00 27.66 79 ILE F C 1
ATOM 7867 O O . ILE F 1 79 ? 7.188 -14.331 42.180 1.00 27.89 79 ILE F O 1
ATOM 7872 N N . ILE F 1 80 ? 9.102 -15.307 41.596 1.00 26.93 80 ILE F N 1
ATOM 7873 C CA . ILE F 1 80 ? 9.835 -14.854 42.792 1.00 26.77 80 ILE F CA 1
ATOM 7874 C C . ILE F 1 80 ? 10.898 -13.866 42.338 1.00 27.59 80 ILE F C 1
ATOM 7875 O O . ILE F 1 80 ? 11.862 -14.227 41.595 1.00 28.66 80 ILE F O 1
ATOM 7880 N N . GLY F 1 81 ? 10.786 -12.640 42.821 1.00 27.42 81 GLY F N 1
ATOM 7881 C CA . GLY F 1 81 ? 11.717 -11.548 42.387 1.00 27.43 81 GLY F CA 1
ATOM 7882 C C . GLY F 1 81 ? 13.039 -11.495 43.184 1.00 28.43 81 GLY F C 1
ATOM 7883 O O . GLY F 1 81 ? 13.307 -12.315 44.021 1.00 28.55 81 GLY F O 1
ATOM 7884 N N . SER F 1 82 ? 13.867 -10.485 42.915 1.00 28.52 82 SER F N 1
ATOM 7885 C CA . SER F 1 82 ? 15.095 -10.231 43.642 1.00 30.03 82 SER F CA 1
ATOM 7886 C C . SER F 1 82 ? 14.929 -10.103 45.145 1.00 31.43 82 SER F C 1
ATOM 7887 O O . SER F 1 82 ? 13.943 -9.559 45.658 1.00 32.76 82 SER F O 1
ATOM 7890 N N . ILE F 1 83 ? 15.898 -10.612 45.868 1.00 32.12 83 ILE F N 1
ATOM 7891 C CA . ILE F 1 83 ? 16.017 -10.319 47.284 1.00 33.60 83 ILE F CA 1
ATOM 7892 C C . ILE F 1 83 ? 17.239 -9.420 47.530 1.00 34.79 83 ILE F C 1
ATOM 7893 O O . ILE F 1 83 ? 17.696 -9.312 48.664 1.00 37.11 83 ILE F O 1
ATOM 7898 N N . GLY F 1 84 ? 17.759 -8.809 46.475 1.00 35.03 84 GLY F N 1
ATOM 7899 C CA . GLY F 1 84 ? 18.997 -7.977 46.540 1.00 36.29 84 GLY F CA 1
ATOM 7900 C C . GLY F 1 84 ? 20.120 -8.902 46.994 1.00 37.16 84 GLY F C 1
ATOM 7901 O O . GLY F 1 84 ? 20.225 -10.058 46.505 1.00 36.03 84 GLY F O 1
ATOM 7902 N N . ASP F 1 85 ? 20.860 -8.472 48.006 1.00 37.48 85 ASP F N 1
ATOM 7903 C CA . ASP F 1 85 ? 22.001 -9.253 48.527 1.00 39.46 85 ASP F CA 1
ATOM 7904 C C . ASP F 1 85 ? 21.540 -10.346 49.476 1.00 39.50 85 ASP F C 1
ATOM 7905 O O . ASP F 1 85 ? 21.028 -10.065 50.577 1.00 38.89 85 ASP F O 1
ATOM 7910 N N . PRO F 1 86 ? 21.680 -11.608 49.046 1.00 40.15 86 PRO F N 1
ATOM 7911 C CA . PRO F 1 86 ? 21.189 -12.755 49.784 1.00 41.59 86 PRO F CA 1
ATOM 7912 C C . PRO F 1 86 ? 21.832 -12.857 51.168 1.00 42.96 86 PRO F C 1
ATOM 7913 O O . PRO F 1 86 ? 21.231 -13.419 52.077 1.00 43.13 86 PRO F O 1
ATOM 7917 N N . LEU F 1 87 ? 23.043 -12.315 51.325 1.00 45.24 87 LEU F N 1
ATOM 7918 C CA . LEU F 1 87 ? 23.704 -12.337 52.648 1.00 46.50 87 LEU F CA 1
ATOM 7919 C C . LEU F 1 87 ? 22.873 -11.531 53.628 1.00 47.30 87 LEU F C 1
ATOM 7920 O O . LEU F 1 87 ? 22.716 -11.913 54.794 1.00 47.77 87 LEU F O 1
ATOM 7925 N N . GLU F 1 88 ? 22.276 -10.448 53.145 1.00 48.57 88 GLU F N 1
ATOM 7926 C CA . GLU F 1 88 ? 21.408 -9.617 54.020 1.00 49.76 88 GLU F CA 1
ATOM 7927 C C . GLU F 1 88 ? 19.965 -10.080 54.216 1.00 49.85 88 GLU F C 1
ATOM 7928 O O . GLU F 1 88 ? 19.369 -9.828 55.268 1.00 49.90 88 GLU F O 1
ATOM 7934 N N . SER F 1 89 ? 19.386 -10.725 53.204 1.00 48.43 89 SER F N 1
ATOM 7935 C CA . SER F 1 89 ? 17.935 -10.930 53.168 1.00 47.54 89 SER F CA 1
ATOM 7936 C C . SER F 1 89 ? 17.476 -12.371 53.300 1.00 47.62 89 SER F C 1
ATOM 7937 O O . SER F 1 89 ? 16.369 -12.656 53.771 1.00 46.92 89 SER F O 1
ATOM 7940 N N . LEU F 1 90 ? 18.302 -13.293 52.845 1.00 47.53 90 LEU F N 1
ATOM 7941 C CA . LEU F 1 90 ? 17.786 -14.639 52.604 1.00 47.78 90 LEU F CA 1
ATOM 7942 C C . LEU F 1 90 ? 17.288 -15.289 53.889 1.00 48.33 90 LEU F C 1
ATOM 7943 O O . LEU F 1 90 ? 16.233 -15.957 53.922 1.00 46.87 90 LEU F O 1
ATOM 7948 N N . ASP F 1 91 ? 18.052 -15.108 54.963 1.00 50.18 91 ASP F N 1
ATOM 7949 C CA . ASP F 1 91 ? 17.684 -15.735 56.231 1.00 52.39 91 ASP F CA 1
ATOM 7950 C C . ASP F 1 91 ? 16.579 -14.997 56.949 1.00 52.39 91 ASP F C 1
ATOM 7951 O O . ASP F 1 91 ? 16.069 -15.464 57.963 1.00 53.13 91 ASP F O 1
ATOM 7956 N N . LYS F 1 92 ? 16.211 -13.843 56.410 1.00 51.92 92 LYS F N 1
ATOM 7957 C CA . LYS F 1 92 ? 15.165 -13.005 56.986 1.00 51.81 92 LYS F CA 1
ATOM 7958 C C . LYS F 1 92 ? 13.774 -13.435 56.536 1.00 51.30 92 LYS F C 1
ATOM 7959 O O . LYS F 1 92 ? 12.775 -13.056 57.149 1.00 50.68 92 LYS F O 1
ATOM 7965 N N . ILE F 1 93 ? 13.707 -14.207 55.448 1.00 50.39 93 ILE F N 1
ATOM 7966 C CA . ILE F 1 93 ? 12.417 -14.626 54.884 1.00 48.98 93 ILE F CA 1
ATOM 7967 C C . ILE F 1 93 ? 11.623 -15.620 55.753 1.00 48.35 93 ILE F C 1
ATOM 7968 O O . ILE F 1 93 ? 12.112 -16.643 56.229 1.00 47.73 93 ILE F O 1
ATOM 7973 N N . ASP F 1 94 ? 10.361 -15.301 55.917 1.00 48.54 94 ASP F N 1
ATOM 7974 C CA . ASP F 1 94 ? 9.458 -16.073 56.733 1.00 48.11 94 ASP F CA 1
ATOM 7975 C C . ASP F 1 94 ? 9.423 -17.532 56.299 1.00 48.25 94 ASP F C 1
ATOM 7976 O O . ASP F 1 94 ? 9.111 -17.829 55.122 1.00 49.27 94 ASP F O 1
ATOM 7981 N N . PRO F 1 95 ? 9.710 -18.466 57.239 1.00 46.94 95 PRO F N 1
ATOM 7982 C CA . PRO F 1 95 ? 9.715 -19.905 56.899 1.00 45.32 95 PRO F CA 1
ATOM 7983 C C . PRO F 1 95 ? 8.434 -20.355 56.220 1.00 43.62 95 PRO F C 1
ATOM 7984 O O . PRO F 1 95 ? 8.480 -21.227 55.348 1.00 44.06 95 PRO F O 1
ATOM 7988 N N . ALA F 1 96 ? 7.303 -19.812 56.648 1.00 40.53 96 ALA F N 1
ATOM 7989 C CA . ALA F 1 96 ? 6.009 -20.193 56.124 1.00 39.41 96 ALA F CA 1
ATOM 7990 C C . ALA F 1 96 ? 5.921 -19.944 54.608 1.00 38.58 96 ALA F C 1
ATOM 7991 O O . ALA F 1 96 ? 5.086 -20.564 53.917 1.00 37.64 96 ALA F O 1
ATOM 7993 N N . LEU F 1 97 ? 6.779 -19.050 54.105 1.00 37.81 97 LEU F N 1
ATOM 7994 C CA . LEU F 1 97 ? 6.712 -18.661 52.695 1.00 38.00 97 LEU F CA 1
ATOM 7995 C C . LEU F 1 97 ? 7.327 -19.784 51.907 1.00 36.98 97 LEU F C 1
ATOM 7996 O O . LEU F 1 97 ? 6.910 -20.081 50.824 1.00 36.47 97 LEU F O 1
ATOM 8001 N N . PHE F 1 98 ? 8.373 -20.388 52.458 1.00 36.19 98 PHE F N 1
ATOM 8002 C CA . PHE F 1 98 ? 8.975 -21.538 51.822 1.00 35.56 98 PHE F CA 1
ATOM 8003 C C . PHE F 1 98 ? 8.016 -22.705 51.682 1.00 34.76 98 PHE F C 1
ATOM 8004 O O . PHE F 1 98 ? 8.010 -23.364 50.641 1.00 33.87 98 PHE F O 1
ATOM 8012 N N . ASP F 1 99 ? 7.204 -22.957 52.713 1.00 33.55 99 ASP F N 1
ATOM 8013 C CA . ASP F 1 99 ? 6.170 -24.007 52.623 1.00 34.10 99 ASP F CA 1
ATOM 8014 C C . ASP F 1 99 ? 5.168 -23.689 51.526 1.00 33.15 99 ASP F C 1
ATOM 8015 O O . ASP F 1 99 ? 4.771 -24.558 50.771 1.00 33.81 99 ASP F O 1
ATOM 8020 N N . TRP F 1 100 ? 4.776 -22.418 51.448 1.00 32.86 100 TRP F N 1
ATOM 8021 C CA . TRP F 1 100 ? 3.771 -21.957 50.481 1.00 30.89 100 TRP F CA 1
ATOM 8022 C C . TRP F 1 100 ? 4.291 -22.177 49.084 1.00 30.41 100 TRP F C 1
ATOM 8023 O O . TRP F 1 100 ? 3.565 -22.710 48.266 1.00 31.63 100 TRP F O 1
ATOM 8034 N N . ILE F 1 101 ? 5.537 -21.784 48.795 1.00 30.87 101 ILE F N 1
ATOM 8035 C CA . ILE F 1 101 ? 6.123 -22.023 47.505 1.00 31.08 101 ILE F CA 1
ATOM 8036 C C . ILE F 1 101 ? 6.162 -23.524 47.132 1.00 32.76 101 ILE F C 1
ATOM 8037 O O . ILE F 1 101 ? 5.852 -23.903 46.011 1.00 30.91 101 ILE F O 1
ATOM 8042 N N . ARG F 1 102 ? 6.565 -24.363 48.096 1.00 32.88 102 ARG F N 1
ATOM 8043 C CA . ARG F 1 102 ? 6.660 -25.811 47.869 1.00 32.59 102 ARG F CA 1
ATOM 8044 C C . ARG F 1 102 ? 5.307 -26.406 47.597 1.00 31.92 102 ARG F C 1
ATOM 8045 O O . ARG F 1 102 ? 5.149 -27.196 46.673 1.00 31.79 102 ARG F O 1
ATOM 8053 N N . GLU F 1 103 ? 4.325 -26.066 48.425 1.00 31.98 103 GLU F N 1
ATOM 8054 C CA . GLU F 1 103 ? 2.959 -26.557 48.215 1.00 32.58 103 GLU F CA 1
ATOM 8055 C C . GLU F 1 103 ? 2.401 -26.150 46.815 1.00 32.13 103 GLU F C 1
ATOM 8056 O O . GLU F 1 103 ? 1.745 -26.941 46.126 1.00 32.82 103 GLU F O 1
ATOM 8062 N N . LEU F 1 104 ? 2.593 -24.897 46.419 1.00 31.61 104 LEU F N 1
ATOM 8063 C CA . LEU F 1 104 ? 2.077 -24.450 45.112 1.00 31.33 104 LEU F CA 1
ATOM 8064 C C . LEU F 1 104 ? 2.689 -25.300 43.985 1.00 31.60 104 LEU F C 1
ATOM 8065 O O . LEU F 1 104 ? 2.009 -25.694 43.069 1.00 33.18 104 LEU F O 1
ATOM 8070 N N . HIS F 1 105 ? 3.975 -25.573 44.077 1.00 32.00 105 HIS F N 1
ATOM 8071 C CA . HIS F 1 105 ? 4.667 -26.297 43.003 1.00 33.23 105 HIS F CA 1
ATOM 8072 C C . HIS F 1 105 ? 4.113 -27.725 42.973 1.00 32.15 105 HIS F C 1
ATOM 8073 O O . HIS F 1 105 ? 3.763 -28.226 41.915 1.00 32.23 105 HIS F O 1
ATOM 8080 N N . LEU F 1 106 ? 3.909 -28.325 44.149 1.00 31.03 106 LEU F N 1
ATOM 8081 C CA . LEU F 1 106 ? 3.302 -29.690 44.201 1.00 32.46 106 LEU F CA 1
ATOM 8082 C C . LEU F 1 106 ? 1.894 -29.708 43.636 1.00 31.32 106 LEU F C 1
ATOM 8083 O O . LEU F 1 106 ? 1.412 -30.756 43.163 1.00 31.47 106 LEU F O 1
ATOM 8088 N N . LYS F 1 107 ? 1.225 -28.562 43.686 1.00 30.43 107 LYS F N 1
ATOM 8089 C CA . LYS F 1 107 ? -0.128 -28.448 43.089 1.00 31.69 107 LYS F CA 1
ATOM 8090 C C . LYS F 1 107 ? -0.080 -28.204 41.590 1.00 31.25 107 LYS F C 1
ATOM 8091 O O . LYS F 1 107 ? -1.122 -28.164 40.963 1.00 30.58 107 LYS F O 1
ATOM 8097 N N . GLY F 1 108 ? 1.119 -28.031 41.041 1.00 30.62 108 GLY F N 1
ATOM 8098 C CA . GLY F 1 108 ? 1.315 -27.859 39.604 1.00 31.01 108 GLY F CA 1
ATOM 8099 C C . GLY F 1 108 ? 1.600 -26.418 39.110 1.00 31.30 108 GLY F C 1
ATOM 8100 O O . GLY F 1 108 ? 1.598 -26.149 37.903 1.00 31.38 108 GLY F O 1
ATOM 8101 N N . SER F 1 109 ? 1.838 -25.489 40.032 1.00 29.70 109 SER F N 1
ATOM 8102 C CA . SER F 1 109 ? 2.239 -24.120 39.601 1.00 29.51 109 SER F CA 1
ATOM 8103 C C . SER F 1 109 ? 3.606 -24.121 38.962 1.00 28.92 109 SER F C 1
ATOM 8104 O O . SER F 1 109 ? 4.516 -24.791 39.464 1.00 28.72 109 SER F O 1
ATOM 8107 N N . LYS F 1 110 ? 3.789 -23.338 37.908 1.00 28.02 110 LYS F N 1
ATOM 8108 C CA . LYS F 1 110 ? 5.149 -23.030 37.491 1.00 28.28 110 LYS F CA 1
ATOM 8109 C C . LYS F 1 110 ? 5.784 -22.062 38.508 1.00 30.30 110 LYS F C 1
ATOM 8110 O O . LYS F 1 110 ? 5.116 -21.162 39.029 1.00 31.21 110 LYS F O 1
ATOM 8116 N N . ILE F 1 111 ? 7.075 -22.267 38.790 1.00 29.40 111 ILE F N 1
ATOM 8117 C CA . ILE F 1 111 ? 7.805 -21.434 39.745 1.00 29.44 111 ILE F CA 1
ATOM 8118 C C . ILE F 1 111 ? 8.872 -20.754 38.954 1.00 27.97 111 ILE F C 1
ATOM 8119 O O . ILE F 1 111 ? 9.713 -21.409 38.342 1.00 28.99 111 ILE F O 1
ATOM 8124 N N . VAL F 1 112 ? 8.848 -19.431 38.918 1.00 26.38 112 VAL F N 1
ATOM 8125 C CA . VAL F 1 112 ? 9.760 -18.703 38.056 1.00 26.92 112 VAL F CA 1
ATOM 8126 C C . VAL F 1 112 ? 10.585 -17.752 38.925 1.00 27.54 112 VAL F C 1
ATOM 8127 O O . VAL F 1 112 ? 10.006 -16.852 39.553 1.00 28.64 112 VAL F O 1
ATOM 8131 N N . ALA F 1 113 ? 11.897 -17.961 38.992 1.00 26.88 113 ALA F N 1
ATOM 8132 C CA . ALA F 1 113 ? 12.752 -17.180 39.876 1.00 27.26 113 ALA F CA 1
ATOM 8133 C C . ALA F 1 113 ? 13.680 -16.339 39.071 1.00 28.79 113 ALA F C 1
ATOM 8134 O O . ALA F 1 113 ? 14.332 -16.825 38.133 1.00 31.12 113 ALA F O 1
ATOM 8136 N N . ILE F 1 114 ? 13.741 -15.052 39.406 1.00 28.92 114 ILE F N 1
ATOM 8137 C CA . ILE F 1 114 ? 14.566 -14.137 38.643 1.00 30.06 114 ILE F CA 1
ATOM 8138 C C . ILE F 1 114 ? 15.610 -13.417 39.532 1.00 30.04 114 ILE F C 1
ATOM 8139 O O . ILE F 1 114 ? 15.351 -13.122 40.707 1.00 30.29 114 ILE F O 1
ATOM 8144 N N . ASP F 1 115 ? 16.778 -13.116 38.967 1.00 29.82 115 ASP F N 1
ATOM 8145 C CA . ASP F 1 115 ? 17.805 -12.462 39.758 1.00 31.05 115 ASP F CA 1
ATOM 8146 C C . ASP F 1 115 ? 17.995 -13.297 41.041 1.00 30.98 115 ASP F C 1
ATOM 8147 O O . ASP F 1 115 ? 17.954 -14.544 41.022 1.00 31.30 115 ASP F O 1
ATOM 8152 N N . THR F 1 116 ? 18.267 -12.658 42.156 1.00 29.52 116 THR F N 1
ATOM 8153 C CA . THR F 1 116 ? 18.555 -13.431 43.388 1.00 29.00 116 THR F CA 1
ATOM 8154 C C . THR F 1 116 ? 17.344 -14.142 44.000 1.00 29.44 116 THR F C 1
ATOM 8155 O O . THR F 1 116 ? 17.443 -14.879 45.011 1.00 29.50 116 THR F O 1
ATOM 8159 N N . GLY F 1 117 ? 16.178 -13.952 43.389 1.00 29.29 117 GLY F N 1
ATOM 8160 C CA . GLY F 1 117 ? 15.072 -14.796 43.776 1.00 28.02 117 GLY F CA 1
ATOM 8161 C C . GLY F 1 117 ? 15.440 -16.289 43.576 1.00 30.19 117 GLY F C 1
ATOM 8162 O O . GLY F 1 117 ? 14.806 -17.175 44.190 1.00 30.04 117 GLY F O 1
ATOM 8163 N N . ILE F 1 118 ? 16.429 -16.537 42.718 1.00 29.99 118 ILE F N 1
ATOM 8164 C CA . ILE F 1 118 ? 16.930 -17.923 42.440 1.00 31.94 118 ILE F CA 1
ATOM 8165 C C . ILE F 1 118 ? 17.483 -18.536 43.768 1.00 31.86 118 ILE F C 1
ATOM 8166 O O . ILE F 1 118 ? 17.334 -19.724 44.006 1.00 32.56 118 ILE F O 1
ATOM 8171 N N . PHE F 1 119 ? 18.034 -17.688 44.660 1.00 31.10 119 PHE F N 1
ATOM 8172 C CA . PHE F 1 119 ? 18.492 -18.109 45.981 1.00 32.60 119 PHE F CA 1
ATOM 8173 C C . PHE F 1 119 ? 17.349 -18.545 46.881 1.00 31.40 119 PHE F C 1
ATOM 8174 O O . PHE F 1 119 ? 17.538 -19.367 47.759 1.00 32.51 119 PHE F O 1
ATOM 8182 N N . VAL F 1 120 ? 16.143 -18.013 46.664 1.00 30.12 120 VAL F N 1
ATOM 8183 C CA . VAL F 1 120 ? 14.953 -18.428 47.399 1.00 30.55 120 VAL F CA 1
ATOM 8184 C C . VAL F 1 120 ? 14.503 -19.836 46.984 1.00 31.56 120 VAL F C 1
ATOM 8185 O O . VAL F 1 120 ? 14.072 -20.636 47.809 1.00 31.90 120 VAL F O 1
ATOM 8189 N N . VAL F 1 121 ? 14.538 -20.108 45.700 1.00 31.75 121 VAL F N 1
ATOM 8190 C CA . VAL F 1 121 ? 14.223 -21.463 45.185 1.00 34.74 121 VAL F CA 1
ATOM 8191 C C . VAL F 1 121 ? 15.225 -22.510 45.756 1.00 34.95 121 VAL F C 1
ATOM 8192 O O . VAL F 1 121 ? 14.856 -23.599 46.180 1.00 36.98 121 VAL F O 1
ATOM 8196 N N . ALA F 1 122 ? 16.499 -22.145 45.737 1.00 36.50 122 ALA F N 1
ATOM 8197 C CA . ALA F 1 122 ? 17.566 -22.986 46.308 1.00 37.60 122 ALA F CA 1
ATOM 8198 C C . ALA F 1 122 ? 17.274 -23.271 47.765 1.00 38.28 122 ALA F C 1
ATOM 8199 O O . ALA F 1 122 ? 17.277 -24.443 48.190 1.00 39.40 122 ALA F O 1
ATOM 8201 N N . LYS F 1 123 ? 17.014 -22.224 48.538 1.00 37.41 123 LYS F N 1
ATOM 8202 C CA . LYS F 1 123 ? 16.669 -22.453 49.920 1.00 39.02 123 LYS F CA 1
ATOM 8203 C C . LYS F 1 123 ? 15.379 -23.263 50.094 1.00 38.57 123 LYS F C 1
ATOM 8204 O O . LYS F 1 123 ? 15.246 -24.013 51.060 1.00 40.27 123 LYS F O 1
ATOM 8210 N N . ALA F 1 124 ? 14.431 -23.153 49.171 1.00 38.45 124 ALA F N 1
ATOM 8211 C CA . ALA F 1 124 ? 13.174 -23.900 49.336 1.00 37.24 124 ALA F CA 1
ATOM 8212 C C . ALA F 1 124 ? 13.391 -25.360 48.922 1.00 38.23 124 ALA F C 1
ATOM 8213 O O . ALA F 1 124 ? 12.518 -26.186 49.154 1.00 38.84 124 ALA F O 1
ATOM 8215 N N . GLY F 1 125 ? 14.555 -25.666 48.341 1.00 39.27 125 GLY F N 1
ATOM 8216 C CA . GLY F 1 125 ? 14.856 -27.048 47.939 1.00 40.14 125 GLY F CA 1
ATOM 8217 C C . GLY F 1 125 ? 14.330 -27.382 46.547 1.00 40.70 125 GLY F C 1
ATOM 8218 O O . GLY F 1 125 ? 14.125 -28.548 46.219 1.00 40.53 125 GLY F O 1
ATOM 8219 N N . LEU F 1 126 ? 14.120 -26.367 45.715 1.00 40.20 126 LEU F N 1
ATOM 8220 C CA . LEU F 1 126 ? 13.480 -26.579 44.403 1.00 40.81 126 LEU F CA 1
ATOM 8221 C C . LEU F 1 126 ? 14.416 -26.571 43.202 1.00 41.60 126 LEU F C 1
ATOM 8222 O O . LEU F 1 126 ? 13.968 -26.415 42.075 1.00 42.19 126 LEU F O 1
ATOM 8227 N N . LEU F 1 127 ? 15.721 -26.683 43.423 1.00 42.31 127 LEU F N 1
ATOM 8228 C CA . LEU F 1 127 ? 16.659 -26.797 42.296 1.00 43.39 127 LEU F CA 1
ATOM 8229 C C . LEU F 1 127 ? 16.651 -28.284 41.985 1.00 45.13 127 LEU F C 1
ATOM 8230 O O . LEU F 1 127 ? 17.519 -29.034 42.463 1.00 44.93 127 LEU F O 1
ATOM 8235 N N . GLN F 1 128 ? 15.639 -28.678 41.207 1.00 46.68 128 GLN F N 1
ATOM 8236 C CA . GLN F 1 128 ? 15.295 -30.076 40.935 1.00 49.20 128 GLN F CA 1
ATOM 8237 C C . GLN F 1 128 ? 16.533 -30.899 40.605 1.00 49.36 128 GLN F C 1
ATOM 8238 O O . GLN F 1 128 ? 16.626 -32.048 41.007 1.00 51.56 128 GLN F O 1
ATOM 8244 N N . GLN F 1 129 ? 17.481 -30.338 39.868 1.00 49.65 129 GLN F N 1
ATOM 8245 C CA . GLN F 1 129 ? 18.601 -31.150 39.375 1.00 49.95 129 GLN F CA 1
ATOM 8246 C C . GLN F 1 129 ? 19.934 -30.731 39.996 1.00 49.42 129 GLN F C 1
ATOM 8247 O O . GLN F 1 129 ? 21.007 -30.933 39.415 1.00 49.40 129 GLN F O 1
ATOM 8253 N N . ASN F 1 130 ? 19.847 -30.149 41.179 1.00 48.68 130 ASN F N 1
ATOM 8254 C CA . ASN F 1 130 ? 20.956 -29.400 41.767 1.00 48.82 130 ASN F CA 1
ATOM 8255 C C . ASN F 1 130 ? 21.783 -28.622 40.773 1.00 47.67 130 ASN F C 1
ATOM 8256 O O . ASN F 1 130 ? 22.998 -28.649 40.836 1.00 48.44 130 ASN F O 1
ATOM 8261 N N . LYS F 1 131 ? 21.124 -27.952 39.838 1.00 44.95 131 LYS F N 1
ATOM 8262 C CA . LYS F 1 131 ? 21.768 -26.989 38.993 1.00 45.19 131 LYS F CA 1
ATOM 8263 C C . LYS F 1 131 ? 21.142 -25.593 39.211 1.00 43.58 131 LYS F C 1
ATOM 8264 O O . LYS F 1 131 ? 20.003 -25.493 39.658 1.00 44.03 131 LYS F O 1
ATOM 8270 N N . ALA F 1 132 ? 21.875 -24.535 38.892 1.00 42.03 132 ALA F N 1
ATOM 8271 C CA . ALA F 1 132 ? 21.358 -23.162 39.024 1.00 40.92 132 ALA F CA 1
ATOM 8272 C C . ALA F 1 132 ? 22.109 -22.314 38.063 1.00 40.01 132 ALA F C 1
ATOM 8273 O O . ALA F 1 132 ? 23.106 -22.762 37.475 1.00 40.83 132 ALA F O 1
ATOM 8275 N N . VAL F 1 133 ? 21.628 -21.102 37.851 1.00 37.96 133 VAL F N 1
ATOM 8276 C CA . VAL F 1 133 ? 22.391 -20.090 37.111 1.00 36.81 133 VAL F CA 1
ATOM 8277 C C . VAL F 1 133 ? 22.453 -18.848 37.990 1.00 37.81 133 VAL F C 1
ATOM 8278 O O . VAL F 1 133 ? 21.603 -18.679 38.858 1.00 37.44 133 VAL F O 1
ATOM 8282 N N . MET F 1 134 ? 23.435 -17.974 37.791 1.00 38.69 134 MET F N 1
ATOM 8283 C CA . MET F 1 134 ? 23.487 -16.712 38.551 1.00 40.51 134 MET F CA 1
ATOM 8284 C C . MET F 1 134 ? 24.428 -15.741 37.854 1.00 41.79 134 MET F C 1
ATOM 8285 O O . MET F 1 134 ? 25.403 -16.171 37.260 1.00 42.40 134 MET F O 1
ATOM 8290 N N . HIS F 1 135 ? 24.129 -14.439 37.939 1.00 44.19 135 HIS F N 1
ATOM 8291 C CA . HIS F 1 135 ? 24.940 -13.440 37.263 1.00 46.98 135 HIS F CA 1
ATOM 8292 C C . HIS F 1 135 ? 26.250 -13.246 37.990 1.00 48.16 135 HIS F C 1
ATOM 8293 O O . HIS F 1 135 ? 26.466 -13.782 39.091 1.00 48.26 135 HIS F O 1
ATOM 8300 N N . SER F 1 136 ? 27.129 -12.501 37.320 1.00 50.43 136 SER F N 1
ATOM 8301 C CA . SER F 1 136 ? 28.510 -12.307 37.738 1.00 52.61 136 SER F CA 1
ATOM 8302 C C . SER F 1 136 ? 28.632 -11.681 39.110 1.00 52.76 136 SER F C 1
ATOM 8303 O O . SER F 1 136 ? 29.540 -12.044 39.879 1.00 53.49 136 SER F O 1
ATOM 8306 N N . TYR F 1 137 ? 27.734 -10.745 39.435 1.00 52.87 137 TYR F N 1
ATOM 8307 C CA . TYR F 1 137 ? 27.893 -10.036 40.717 1.00 52.54 137 TYR F CA 1
ATOM 8308 C C . TYR F 1 137 ? 27.723 -10.941 41.941 1.00 50.74 137 TYR F C 1
ATOM 8309 O O . TYR F 1 137 ? 28.415 -10.788 42.937 1.00 49.95 137 TYR F O 1
ATOM 8318 N N . PHE F 1 138 ? 26.793 -11.894 41.863 1.00 49.22 138 PHE F N 1
ATOM 8319 C CA . PHE F 1 138 ? 26.512 -12.788 43.008 1.00 47.05 138 PHE F CA 1
ATOM 8320 C C . PHE F 1 138 ? 26.823 -14.271 42.774 1.00 45.53 138 PHE F C 1
ATOM 8321 O O . PHE F 1 138 ? 26.583 -15.089 43.662 1.00 44.06 138 PHE F O 1
ATOM 8329 N N . ALA F 1 139 ? 27.339 -14.627 41.594 1.00 44.68 139 ALA F N 1
ATOM 8330 C CA . ALA F 1 139 ? 27.592 -16.056 41.286 1.00 44.28 139 ALA F CA 1
ATOM 8331 C C . ALA F 1 139 ? 28.391 -16.748 42.394 1.00 43.84 139 ALA F C 1
ATOM 8332 O O . ALA F 1 139 ? 28.125 -17.924 42.766 1.00 42.85 139 ALA F O 1
ATOM 8334 N N . HIS F 1 140 ? 29.362 -16.005 42.929 1.00 42.71 140 HIS F N 1
ATOM 8335 C CA . HIS F 1 140 ? 30.263 -16.566 43.954 1.00 43.80 140 HIS F CA 1
ATOM 8336 C C . HIS F 1 140 ? 29.497 -16.994 45.220 1.00 43.30 140 HIS F C 1
ATOM 8337 O O . HIS F 1 140 ? 29.929 -17.907 45.932 1.00 43.29 140 HIS F O 1
ATOM 8344 N N . LEU F 1 141 ? 28.348 -16.357 45.494 1.00 43.88 141 LEU F N 1
ATOM 8345 C CA . LEU F 1 141 ? 27.576 -16.677 46.719 1.00 44.98 141 LEU F CA 1
ATOM 8346 C C . LEU F 1 141 ? 26.932 -18.060 46.698 1.00 45.48 141 LEU F C 1
ATOM 8347 O O . LEU F 1 141 ? 26.562 -18.602 47.761 1.00 45.17 141 LEU F O 1
ATOM 8352 N N . PHE F 1 142 ? 26.766 -18.643 45.506 1.00 45.33 142 PHE F N 1
ATOM 8353 C CA . PHE F 1 142 ? 26.286 -20.020 45.458 1.00 45.93 142 PHE F CA 1
ATOM 8354 C C . PHE F 1 142 ? 27.313 -21.002 46.034 1.00 46.50 142 PHE F C 1
ATOM 8355 O O . PHE F 1 142 ? 26.972 -21.913 46.823 1.00 45.09 142 PHE F O 1
ATOM 8363 N N . GLY F 1 143 ? 28.576 -20.801 45.650 1.00 47.03 143 GLY F N 1
ATOM 8364 C CA . GLY F 1 143 ? 29.684 -21.551 46.242 1.00 48.29 143 GLY F CA 1
ATOM 8365 C C . GLY F 1 143 ? 29.657 -21.399 47.758 1.00 49.84 143 GLY F C 1
ATOM 8366 O O . GLY F 1 143 ? 29.859 -22.371 48.477 1.00 50.90 143 GLY F O 1
ATOM 8367 N N . GLU F 1 144 ? 29.412 -20.186 48.256 1.00 50.05 144 GLU F N 1
ATOM 8368 C CA . GLU F 1 144 ? 29.365 -19.954 49.717 1.00 51.06 144 GLU F CA 1
ATOM 8369 C C . GLU F 1 144 ? 28.177 -20.640 50.397 1.00 51.09 144 GLU F C 1
ATOM 8370 O O . GLU F 1 144 ? 28.338 -21.330 51.396 1.00 50.13 144 GLU F O 1
ATOM 8376 N N . LEU F 1 145 ? 26.982 -20.438 49.827 1.00 50.62 145 LEU F N 1
ATOM 8377 C CA . LEU F 1 145 ? 25.729 -20.802 50.470 1.00 50.19 145 LEU F CA 1
ATOM 8378 C C . LEU F 1 145 ? 25.174 -22.180 50.083 1.00 49.39 145 LEU F C 1
ATOM 8379 O O . LEU F 1 145 ? 24.479 -22.839 50.869 1.00 50.00 145 LEU F O 1
ATOM 8384 N N . PHE F 1 146 ? 25.436 -22.598 48.851 1.00 48.77 146 PHE F N 1
ATOM 8385 C CA . PHE F 1 146 ? 24.869 -23.848 48.345 1.00 48.77 146 PHE F CA 1
ATOM 8386 C C . PHE F 1 146 ? 25.962 -24.582 47.566 1.00 49.05 146 PHE F C 1
ATOM 8387 O O . PHE F 1 146 ? 25.877 -24.743 46.348 1.00 47.70 146 PHE F O 1
ATOM 8395 N N . PRO F 1 147 ? 27.017 -25.016 48.293 1.00 50.03 147 PRO F N 1
ATOM 8396 C CA . PRO F 1 147 ? 28.215 -25.642 47.706 1.00 50.00 147 PRO F CA 1
ATOM 8397 C C . PRO F 1 147 ? 27.886 -26.866 46.831 1.00 50.17 147 PRO F C 1
ATOM 8398 O O . PRO F 1 147 ? 28.574 -27.125 45.817 1.00 49.31 147 PRO F O 1
ATOM 8402 N N . GLU F 1 148 ? 26.826 -27.580 47.199 1.00 49.89 148 GLU F N 1
ATOM 8403 C CA . GLU F 1 148 ? 26.386 -28.743 46.446 1.00 51.14 148 GLU F CA 1
ATOM 8404 C C . GLU F 1 148 ? 25.812 -28.421 45.044 1.00 51.16 148 GLU F C 1
ATOM 8405 O O . GLU F 1 148 ? 25.681 -29.314 44.178 1.00 52.07 148 GLU F O 1
ATOM 8411 N N . ILE F 1 149 ? 25.436 -27.167 44.806 1.00 49.48 149 ILE F N 1
ATOM 8412 C CA . ILE F 1 149 ? 24.825 -26.831 43.524 1.00 47.77 149 ILE F CA 1
ATOM 8413 C C . ILE F 1 149 ? 25.849 -26.610 42.431 1.00 47.84 149 ILE F C 1
ATOM 8414 O O . ILE F 1 149 ? 26.886 -26.005 42.671 1.00 47.36 149 ILE F O 1
ATOM 8419 N N . MET F 1 150 ? 25.569 -27.082 41.225 1.00 47.04 150 MET F N 1
ATOM 8420 C CA . MET F 1 150 ? 26.464 -26.787 40.104 1.00 48.81 150 MET F CA 1
ATOM 8421 C C . MET F 1 150 ? 25.960 -25.609 39.285 1.00 48.21 150 MET F C 1
ATOM 8422 O O . MET F 1 150 ? 24.891 -25.689 38.681 1.00 47.84 150 MET F O 1
ATOM 8427 N N . LEU F 1 151 ? 26.741 -24.536 39.219 1.00 48.50 151 LEU F N 1
ATOM 8428 C CA . LEU F 1 151 ? 26.366 -23.395 38.366 1.00 49.19 151 LEU F CA 1
ATOM 8429 C C . LEU F 1 151 ? 26.627 -23.637 36.886 1.00 50.21 151 LEU F C 1
ATOM 8430 O O . LEU F 1 151 ? 27.754 -23.956 36.485 1.00 51.64 151 LEU F O 1
ATOM 8435 N N . MET F 1 152 ? 25.601 -23.484 36.069 1.00 49.80 152 MET F N 1
ATOM 8436 C CA . MET F 1 152 ? 25.786 -23.564 34.639 1.00 51.17 152 MET F CA 1
ATOM 8437 C C . MET F 1 152 ? 26.309 -22.211 34.148 1.00 52.18 152 MET F C 1
ATOM 8438 O O . MET F 1 152 ? 25.563 -21.290 33.818 1.00 51.12 152 MET F O 1
ATOM 8443 N N . THR F 1 153 ? 27.639 -22.127 34.143 1.00 54.10 153 THR F N 1
ATOM 8444 C CA . THR F 1 153 ? 28.403 -20.905 33.867 1.00 55.12 153 THR F CA 1
ATOM 8445 C C . THR F 1 153 ? 28.178 -20.302 32.486 1.00 55.55 153 THR F C 1
ATOM 8446 O O . THR F 1 153 ? 28.372 -19.093 32.310 1.00 55.95 153 THR F O 1
ATOM 8450 N N . GLU F 1 154 ? 27.771 -21.110 31.503 1.00 55.46 154 GLU F N 1
ATOM 8451 C CA . GLU F 1 154 ? 27.501 -20.542 30.179 1.00 56.19 154 GLU F CA 1
ATOM 8452 C C . GLU F 1 154 ? 26.045 -20.346 29.842 1.00 54.94 154 GLU F C 1
ATOM 8453 O O . GLU F 1 154 ? 25.669 -20.409 28.668 1.00 55.01 154 GLU F O 1
ATOM 8459 N N . GLN F 1 155 ? 25.223 -20.118 30.859 1.00 52.99 155 GLN F N 1
ATOM 8460 C CA . GLN F 1 155 ? 23.798 -20.012 30.633 1.00 51.44 155 GLN F CA 1
ATOM 8461 C C . GLN F 1 155 ? 23.201 -18.976 31.533 1.00 49.71 155 GLN F C 1
ATOM 8462 O O . GLN F 1 155 ? 23.606 -18.867 32.667 1.00 50.14 155 GLN F O 1
ATOM 8468 N N . LYS F 1 156 ? 22.222 -18.233 31.029 1.00 48.65 156 LYS F N 1
ATOM 8469 C CA . LYS F 1 156 ? 21.523 -17.233 31.826 1.00 47.42 156 LYS F CA 1
ATOM 8470 C C . LYS F 1 156 ? 20.143 -17.751 32.286 1.00 45.19 156 LYS F C 1
ATOM 8471 O O . LYS F 1 156 ? 19.559 -17.204 33.205 1.00 44.90 156 LYS F O 1
ATOM 8477 N N . ALA F 1 157 ? 19.647 -18.815 31.654 1.00 41.79 157 ALA F N 1
ATOM 8478 C CA . ALA F 1 157 ? 18.341 -19.371 31.999 1.00 39.26 157 ALA F CA 1
ATOM 8479 C C . ALA F 1 157 ? 18.472 -20.884 32.122 1.00 38.85 157 ALA F C 1
ATOM 8480 O O . ALA F 1 157 ? 19.333 -21.490 31.473 1.00 38.10 157 ALA F O 1
ATOM 8482 N N . LEU F 1 158 ? 17.606 -21.465 32.935 1.00 36.88 158 LEU F N 1
ATOM 8483 C CA . LEU F 1 158 ? 17.533 -22.891 33.097 1.00 38.41 158 LEU F CA 1
ATOM 8484 C C . LEU F 1 158 ? 16.077 -23.272 33.429 1.00 36.63 158 LEU F C 1
ATOM 8485 O O . LEU F 1 158 ? 15.462 -22.671 34.330 1.00 35.05 158 LEU F O 1
ATOM 8490 N N . ILE F 1 159 ? 15.526 -24.268 32.717 1.00 34.66 159 ILE F N 1
ATOM 8491 C CA . ILE F 1 159 ? 14.140 -24.684 32.911 1.00 33.55 159 ILE F CA 1
ATOM 8492 C C . ILE F 1 159 ? 13.984 -26.201 33.101 1.00 34.21 159 ILE F C 1
ATOM 8493 O O . ILE F 1 159 ? 14.355 -26.945 32.207 1.00 34.63 159 ILE F O 1
ATOM 8498 N N . ASP F 1 160 ? 13.394 -26.664 34.202 1.00 33.39 160 ASP F N 1
ATOM 8499 C CA . ASP F 1 160 ? 13.189 -28.115 34.396 1.00 33.36 160 ASP F CA 1
ATOM 8500 C C . ASP F 1 160 ? 12.162 -28.382 35.476 1.00 32.40 160 ASP F C 1
ATOM 8501 O O . ASP F 1 160 ? 12.158 -27.709 36.539 1.00 32.19 160 ASP F O 1
ATOM 8506 N N . GLY F 1 161 ? 11.271 -29.335 35.203 1.00 30.95 161 GLY F N 1
ATOM 8507 C CA . GLY F 1 161 ? 10.299 -29.758 36.182 1.00 30.82 161 GLY F CA 1
ATOM 8508 C C . GLY F 1 161 ? 9.446 -28.614 36.727 1.00 29.47 161 GLY F C 1
ATOM 8509 O O . GLY F 1 161 ? 9.177 -28.532 37.957 1.00 30.08 161 GLY F O 1
ATOM 8510 N N . ASN F 1 162 ? 9.036 -27.745 35.809 1.00 30.15 162 ASN F N 1
ATOM 8511 C CA . ASN F 1 162 ? 8.136 -26.636 36.090 1.00 29.39 162 ASN F CA 1
ATOM 8512 C C . ASN F 1 162 ? 8.790 -25.478 36.898 1.00 29.70 162 ASN F C 1
ATOM 8513 O O . ASN F 1 162 ? 8.093 -24.580 37.389 1.00 32.11 162 ASN F O 1
ATOM 8518 N N . VAL F 1 163 ? 10.112 -25.507 37.019 1.00 29.26 163 VAL F N 1
ATOM 8519 C CA . VAL F 1 163 ? 10.865 -24.470 37.718 1.00 30.81 163 VAL F CA 1
ATOM 8520 C C . VAL F 1 163 ? 11.737 -23.789 36.696 1.00 31.02 163 VAL F C 1
ATOM 8521 O O . VAL F 1 163 ? 12.466 -24.463 35.923 1.00 31.73 163 VAL F O 1
ATOM 8525 N N . TYR F 1 164 ? 11.605 -22.453 36.628 1.00 29.70 164 TYR F N 1
ATOM 8526 C CA . TYR F 1 164 ? 12.243 -21.619 35.583 1.00 29.60 164 TYR F CA 1
ATOM 8527 C C . TYR F 1 164 ? 13.181 -20.642 36.263 1.00 29.33 164 TYR F C 1
ATOM 8528 O O . TYR F 1 164 ? 12.760 -19.919 37.145 1.00 30.16 164 TYR F O 1
ATOM 8537 N N . LEU F 1 165 ? 14.450 -20.634 35.877 1.00 28.67 165 LEU F N 1
ATOM 8538 C CA . LEU F 1 165 ? 15.444 -19.735 36.488 1.00 28.72 165 LEU F CA 1
ATOM 8539 C C . LEU F 1 165 ? 15.969 -18.799 35.429 1.00 29.93 165 LEU F C 1
ATOM 8540 O O . LEU F 1 165 ? 16.329 -19.214 34.305 1.00 29.38 165 LEU F O 1
ATOM 8545 N N . SER F 1 166 ? 16.076 -17.533 35.804 1.00 29.96 166 SER F N 1
ATOM 8546 C CA . SER F 1 166 ? 16.614 -16.524 34.951 1.00 31.67 166 SER F CA 1
ATOM 8547 C C . SER F 1 166 ? 17.545 -15.570 35.691 1.00 32.82 166 SER F C 1
ATOM 8548 O O . SER F 1 166 ? 17.097 -14.782 36.513 1.00 33.36 166 SER F O 1
ATOM 8551 N N . SER F 1 167 ? 18.851 -15.614 35.383 1.00 34.40 167 SER F N 1
ATOM 8552 C CA . SER F 1 167 ? 19.883 -14.723 36.027 1.00 36.84 167 SER F CA 1
ATOM 8553 C C . SER F 1 167 ? 19.608 -13.191 35.968 1.00 37.31 167 SER F C 1
ATOM 8554 O O . SER F 1 167 ? 19.642 -12.473 36.998 1.00 39.49 167 SER F O 1
ATOM 8557 N N . GLY F 1 168 ? 19.312 -12.669 34.778 1.00 38.09 168 GLY F N 1
ATOM 8558 C CA . GLY F 1 168 ? 19.101 -11.208 34.634 1.00 39.52 168 GLY F CA 1
ATOM 8559 C C . GLY F 1 168 ? 20.376 -10.407 34.881 1.00 40.90 168 GLY F C 1
ATOM 8560 O O . GLY F 1 168 ? 21.407 -10.750 34.327 1.00 41.30 168 GLY F O 1
ATOM 8561 N N . PRO F 1 169 ? 20.346 -9.356 35.740 1.00 40.39 169 PRO F N 1
ATOM 8562 C CA . PRO F 1 169 ? 19.284 -8.911 36.652 1.00 39.87 169 PRO F CA 1
ATOM 8563 C C . PRO F 1 169 ? 17.998 -8.457 35.969 1.00 39.28 169 PRO F C 1
ATOM 8564 O O . PRO F 1 169 ? 16.954 -8.539 36.589 1.00 38.41 169 PRO F O 1
ATOM 8568 N N . TYR F 1 170 ? 18.099 -7.973 34.726 1.00 38.51 170 TYR F N 1
ATOM 8569 C CA . TYR F 1 170 ? 17.007 -7.312 34.072 1.00 38.27 170 TYR F CA 1
ATOM 8570 C C . TYR F 1 170 ? 16.501 -7.956 32.790 1.00 39.31 170 TYR F C 1
ATOM 8571 O O . TYR F 1 170 ? 15.360 -7.671 32.341 1.00 40.68 170 TYR F O 1
ATOM 8580 N N . SER F 1 171 ? 17.316 -8.780 32.170 1.00 38.02 171 SER F N 1
ATOM 8581 C CA . SER F 1 171 ? 16.866 -9.393 30.915 1.00 39.06 171 SER F CA 1
ATOM 8582 C C . SER F 1 171 ? 16.323 -10.788 31.217 1.00 37.26 171 SER F C 1
ATOM 8583 O O . SER F 1 171 ? 17.073 -11.683 31.506 1.00 37.33 171 SER F O 1
ATOM 8586 N N . HIS F 1 172 ? 15.007 -10.944 31.152 1.00 35.96 172 HIS F N 1
ATOM 8587 C CA . HIS F 1 172 ? 14.335 -12.235 31.430 1.00 35.17 172 HIS F CA 1
ATOM 8588 C C . HIS F 1 172 ? 13.467 -12.707 30.258 1.00 35.49 172 HIS F C 1
ATOM 8589 O O . HIS F 1 172 ? 12.587 -13.532 30.442 1.00 35.10 172 HIS F O 1
ATOM 8596 N N . SER F 1 173 ? 13.771 -12.200 29.064 1.00 35.85 173 SER F N 1
ATOM 8597 C CA . SER F 1 173 ? 13.067 -12.549 27.791 1.00 38.02 173 SER F CA 1
ATOM 8598 C C . SER F 1 173 ? 12.945 -14.051 27.589 1.00 37.21 173 SER F C 1
ATOM 8599 O O . SER F 1 173 ? 11.906 -14.543 27.253 1.00 37.01 173 SER F O 1
ATOM 8602 N N . SER F 1 174 ? 14.052 -14.766 27.762 1.00 37.11 174 SER F N 1
ATOM 8603 C CA . SER F 1 174 ? 14.073 -16.178 27.425 1.00 36.53 174 SER F CA 1
ATOM 8604 C C . SER F 1 174 ? 13.005 -16.974 28.190 1.00 34.15 174 SER F C 1
ATOM 8605 O O . SER F 1 174 ? 12.169 -17.698 27.578 1.00 32.04 174 SER F O 1
ATOM 8608 N N . VAL F 1 175 ? 12.995 -16.819 29.516 1.00 31.95 175 VAL F N 1
ATOM 8609 C CA . VAL F 1 175 ? 12.066 -17.558 30.319 1.00 30.26 175 VAL F CA 1
ATOM 8610 C C . VAL F 1 175 ? 10.648 -17.017 30.124 1.00 28.95 175 VAL F C 1
ATOM 8611 O O . VAL F 1 175 ? 9.752 -17.799 30.016 1.00 28.38 175 VAL F O 1
ATOM 8615 N N . MET F 1 176 ? 10.461 -15.689 30.071 1.00 28.24 176 MET F N 1
ATOM 8616 C CA . MET F 1 176 ? 9.087 -15.159 29.955 1.00 27.90 176 MET F CA 1
ATOM 8617 C C . MET F 1 176 ? 8.465 -15.561 28.616 1.00 27.99 176 MET F C 1
ATOM 8618 O O . MET F 1 176 ? 7.229 -15.877 28.554 1.00 28.78 176 MET F O 1
ATOM 8623 N N . LEU F 1 177 ? 9.280 -15.497 27.552 1.00 29.04 177 LEU F N 1
ATOM 8624 C CA . LEU F 1 177 ? 8.789 -15.866 26.196 1.00 29.52 177 LEU F CA 1
ATOM 8625 C C . LEU F 1 177 ? 8.517 -17.369 26.129 1.00 30.24 177 LEU F C 1
ATOM 8626 O O . LEU F 1 177 ? 7.580 -17.811 25.434 1.00 30.14 177 LEU F O 1
ATOM 8631 N N . GLU F 1 178 ? 9.333 -18.167 26.824 1.00 29.34 178 GLU F N 1
ATOM 8632 C CA . GLU F 1 178 ? 9.019 -19.608 26.881 1.00 30.19 178 GLU F CA 1
ATOM 8633 C C . GLU F 1 178 ? 7.625 -19.824 27.510 1.00 29.68 178 GLU F C 1
ATOM 8634 O O . GLU F 1 178 ? 6.760 -20.608 26.995 1.00 29.27 178 GLU F O 1
ATOM 8640 N N . ILE F 1 179 ? 7.371 -19.137 28.616 1.00 28.06 179 ILE F N 1
ATOM 8641 C CA . ILE F 1 179 ? 6.036 -19.237 29.264 1.00 29.18 179 ILE F CA 1
ATOM 8642 C C . ILE F 1 179 ? 4.890 -18.731 28.357 1.00 27.72 179 ILE F C 1
ATOM 8643 O O . ILE F 1 179 ? 3.795 -19.344 28.271 1.00 28.36 179 ILE F O 1
ATOM 8648 N N . VAL F 1 180 ? 5.130 -17.618 27.699 1.00 26.92 180 VAL F N 1
ATOM 8649 C CA . VAL F 1 180 ? 4.164 -17.101 26.726 1.00 25.74 180 VAL F CA 1
ATOM 8650 C C . VAL F 1 180 ? 3.872 -18.164 25.645 1.00 26.13 180 VAL F C 1
ATOM 8651 O O . VAL F 1 180 ? 2.703 -18.457 25.309 1.00 28.19 180 VAL F O 1
ATOM 8655 N N . GLU F 1 181 ? 4.897 -18.796 25.145 1.00 26.25 181 GLU F N 1
ATOM 8656 C CA . GLU F 1 181 ? 4.621 -19.858 24.111 1.00 29.19 181 GLU F CA 1
ATOM 8657 C C . GLU F 1 181 ? 3.785 -21.033 24.648 1.00 30.18 181 GLU F C 1
ATOM 8658 O O . GLU F 1 181 ? 2.816 -21.472 24.016 1.00 31.07 181 GLU F O 1
ATOM 8664 N N . GLU F 1 182 ? 4.134 -21.509 25.841 1.00 30.51 182 GLU F N 1
ATOM 8665 C CA . GLU F 1 182 ? 3.361 -22.608 26.446 1.00 31.72 182 GLU F CA 1
ATOM 8666 C C . GLU F 1 182 ? 1.931 -22.266 26.627 1.00 31.70 182 GLU F C 1
ATOM 8667 O O . GLU F 1 182 ? 1.064 -23.090 26.332 1.00 32.68 182 GLU F O 1
ATOM 8673 N N . TYR F 1 183 ? 1.610 -21.063 27.094 1.00 29.58 183 TYR F N 1
ATOM 8674 C CA . TYR F 1 183 ? 0.179 -20.744 27.304 1.00 29.58 183 TYR F CA 1
ATOM 8675 C C . TYR F 1 183 ? -0.556 -20.245 26.065 1.00 31.29 183 TYR F C 1
ATOM 8676 O O . TYR F 1 183 ? -1.714 -20.583 25.846 1.00 30.35 183 TYR F O 1
ATOM 8685 N N . PHE F 1 184 ? 0.120 -19.460 25.234 1.00 30.44 184 PHE F N 1
ATOM 8686 C CA . PHE F 1 184 ? -0.569 -18.760 24.189 1.00 31.93 184 PHE F CA 1
ATOM 8687 C C . PHE F 1 184 ? -0.156 -19.151 22.768 1.00 32.73 184 PHE F C 1
ATOM 8688 O O . PHE F 1 184 ? -0.799 -18.720 21.835 1.00 33.89 184 PHE F O 1
ATOM 8696 N N . GLY F 1 185 ? 0.942 -19.881 22.599 1.00 31.27 185 GLY F N 1
ATOM 8697 C CA . GLY F 1 185 ? 1.326 -20.394 21.266 1.00 31.16 185 GLY F CA 1
ATOM 8698 C C . GLY F 1 185 ? 2.439 -19.615 20.608 1.00 29.81 185 GLY F C 1
ATOM 8699 O O . GLY F 1 185 ? 2.886 -18.589 21.107 1.00 29.58 185 GLY F O 1
ATOM 8700 N N . LYS F 1 186 ? 2.929 -20.116 19.479 1.00 30.90 186 LYS F N 1
ATOM 8701 C CA . LYS F 1 186 ? 4.147 -19.557 18.889 1.00 30.33 186 LYS F CA 1
ATOM 8702 C C . LYS F 1 186 ? 3.931 -18.125 18.341 1.00 28.15 186 LYS F C 1
ATOM 8703 O O . LYS F 1 186 ? 4.813 -17.297 18.447 1.00 29.66 186 LYS F O 1
ATOM 8709 N N . HIS F 1 187 ? 2.807 -17.852 17.694 1.00 28.51 187 HIS F N 1
ATOM 8710 C CA . HIS F 1 187 ? 2.613 -16.464 17.160 1.00 28.87 187 HIS F CA 1
ATOM 8711 C C . HIS F 1 187 ? 2.655 -15.454 18.315 1.00 28.06 187 HIS F C 1
ATOM 8712 O O . HIS F 1 187 ? 3.207 -14.364 18.220 1.00 28.21 187 HIS F O 1
ATOM 8719 N N . THR F 1 188 ? 1.987 -15.792 19.414 1.00 27.24 188 THR F N 1
ATOM 8720 C CA . THR F 1 188 ? 1.929 -14.790 20.549 1.00 29.18 188 THR F CA 1
ATOM 8721 C C . THR F 1 188 ? 3.352 -14.572 21.075 1.00 29.22 188 THR F C 1
ATOM 8722 O O . THR F 1 188 ? 3.791 -13.433 21.384 1.00 31.19 188 THR F O 1
ATOM 8726 N N . ARG F 1 189 ? 4.123 -15.649 21.112 1.00 29.32 189 ARG F N 1
ATOM 8727 C CA . ARG F 1 189 ? 5.524 -15.577 21.565 1.00 29.84 189 ARG F CA 1
ATOM 8728 C C . ARG F 1 189 ? 6.301 -14.681 20.606 1.00 30.89 189 ARG F C 1
ATOM 8729 O O . ARG F 1 189 ? 7.099 -13.835 21.033 1.00 30.94 189 ARG F O 1
ATOM 8737 N N . ASN F 1 190 ? 6.070 -14.870 19.299 1.00 29.82 190 ASN F N 1
ATOM 8738 C CA . ASN F 1 190 ? 6.802 -14.114 18.287 1.00 30.30 190 ASN F CA 1
ATOM 8739 C C . ASN F 1 190 ? 6.380 -12.637 18.364 1.00 29.22 190 ASN F C 1
ATOM 8740 O O . ASN F 1 190 ? 7.178 -11.750 18.178 1.00 29.96 190 ASN F O 1
ATOM 8745 N N . LEU F 1 191 ? 5.108 -12.368 18.609 1.00 30.67 191 LEU F N 1
ATOM 8746 C CA . LEU F 1 191 ? 4.659 -10.988 18.802 1.00 31.13 191 LEU F CA 1
ATOM 8747 C C . LEU F 1 191 ? 5.370 -10.377 20.050 1.00 33.46 191 LEU F C 1
ATOM 8748 O O . LEU F 1 191 ? 5.878 -9.220 20.051 1.00 32.28 191 LEU F O 1
ATOM 8753 N N . GLY F 1 192 ? 5.472 -11.173 21.109 1.00 33.51 192 GLY F N 1
ATOM 8754 C CA . GLY F 1 192 ? 6.209 -10.733 22.310 1.00 35.22 192 GLY F CA 1
ATOM 8755 C C . GLY F 1 192 ? 7.659 -10.459 22.008 1.00 34.54 192 GLY F C 1
ATOM 8756 O O . GLY F 1 192 ? 8.189 -9.423 22.366 1.00 35.51 192 GLY F O 1
ATOM 8757 N N . ASN F 1 193 ? 8.328 -11.395 21.360 1.00 35.53 193 ASN F N 1
ATOM 8758 C CA . ASN F 1 193 ? 9.706 -11.205 20.927 1.00 36.37 193 ASN F CA 1
ATOM 8759 C C . ASN F 1 193 ? 9.910 -9.924 20.093 1.00 36.49 193 ASN F C 1
ATOM 8760 O O . ASN F 1 193 ? 10.908 -9.180 20.258 1.00 36.96 193 ASN F O 1
ATOM 8765 N N . GLN F 1 194 ? 8.959 -9.661 19.196 1.00 35.41 194 GLN F N 1
ATOM 8766 C CA . GLN F 1 194 ? 9.019 -8.459 18.353 1.00 35.39 194 GLN F CA 1
ATOM 8767 C C . GLN F 1 194 ? 8.841 -7.196 19.227 1.00 34.97 194 GLN F C 1
ATOM 8768 O O . GLN F 1 194 ? 9.578 -6.204 19.080 1.00 34.36 194 GLN F O 1
ATOM 8774 N N . PHE F 1 195 ? 7.830 -7.230 20.080 1.00 34.40 195 PHE F N 1
ATOM 8775 C CA . PHE F 1 195 ? 7.565 -6.154 21.072 1.00 36.08 195 PHE F CA 1
ATOM 8776 C C . PHE F 1 195 ? 8.848 -5.812 21.808 1.00 36.02 195 PHE F C 1
ATOM 8777 O O . PHE F 1 195 ? 9.200 -4.632 22.006 1.00 36.08 195 PHE F O 1
ATOM 8785 N N . LEU F 1 196 ? 9.535 -6.852 22.244 1.00 37.03 196 LEU F N 1
ATOM 8786 C CA . LEU F 1 196 ? 10.779 -6.680 23.024 1.00 40.16 196 LEU F CA 1
ATOM 8787 C C . LEU F 1 196 ? 11.914 -6.058 22.188 1.00 42.46 196 LEU F C 1
ATOM 8788 O O . LEU F 1 196 ? 12.901 -5.574 22.742 1.00 42.41 196 LEU F O 1
ATOM 8793 N N . SER F 1 197 ? 11.748 -6.062 20.865 1.00 46.20 197 SER F N 1
ATOM 8794 C CA . SER F 1 197 ? 12.777 -5.598 19.924 1.00 49.43 197 SER F CA 1
ATOM 8795 C C . SER F 1 197 ? 14.166 -6.200 20.236 1.00 51.55 197 SER F C 1
ATOM 8796 O O . SER F 1 197 ? 15.179 -5.480 20.285 1.00 52.22 197 SER F O 1
ATOM 8799 N N . THR F 1 198 ? 14.207 -7.521 20.444 1.00 53.38 198 THR F N 1
ATOM 8800 C CA . THR F 1 198 ? 15.427 -8.198 20.868 1.00 54.45 198 THR F CA 1
ATOM 8801 C C . THR F 1 198 ? 16.362 -8.412 19.687 1.00 55.69 198 THR F C 1
ATOM 8802 O O . THR F 1 198 ? 15.907 -8.421 18.529 1.00 55.96 198 THR F O 1
#